Protein 5G5G (pdb70)

Foldseek 3Di:
DPDDDDFDWDWAWEQELNRTDIDIDRQVAFQQCCCCPVVVVPCQADDDLPLQAQSRWWAWQLATDRRSPHTRRVRGYIYIYFLVSQADDVGHHLLRVLCVVLVLADPSRLVRRLSNQLVSLLVCLVVQPDFPPAPPNVDRDDPDLVSSCRSSVSHDHPVPSVVSSSSSSVVSSVD/DDDAAEDEDAAPLVLLLVLVVDPQEDEDALCPQVVLCVVLPLRPGRYYYYPPPRPQADWDQDPLAWIKGGQRHQQVCCLPPPCCCVFVVQLNVLSVQEADPVSSRRDGNNNLLVHDFPPVQSSDVVHQACLSPQPSAHCCQPHVPLQFAFFLADRRDGTFSQGSNQLSLLQQQKWWWKAHNVGDIDIHGSVQFFDRPYSNNNDTGDDDRSIGTTIIIGHHGDDADWDKAFDDPDDGRDTGCKIKTWGAHPLQQTFIWMGSHGRGIFGDPVLSRCRNVALVSSLCVRCVRTDDDPSHPVVSVVSSVVSRVVSVVRVD/DEAEDFFDDDLLVVVPQFLAFDDFPCVVCVVVVNDDAAVRPCVVAVQAWEKEWDFAPFLWFFFPDKDQVQLCPFPFWQDKDFPVPLDAFFFAPQDPDDQADPRTHLGTGRTGMIIIGRDPVSRVVSSVVTDTDGDGDDFFFDLVVQVVVWDAFPPVFHKDWFDAQVVQLVVFPFKDKDKFKFFKFDFPQVAFWKWKWADDDQAIEIETAAQAQLSALVRLCRGSVHDSVRYKYFGAEHRFAQFQRHHDHNNRNVQHSVCVVSVGMYMYGHPQLSRVQHTAIAWMKMKIWMWGHHLVLATAHIEIEMETEFAPPADDQQQCVCVQAQFAHRTYIYGYTYHYGSGHGYDDGQQRRQLVNQLFVFLRLLVRCVRSVHDSLVSSVSGGQPARSRDRLAALDDCQNVQSVVCCVVVVVVVFDQAFADDDDVQWQKFKFKGKFKAFFDEDKAKWKWKQFLVRAIEIEGQAYCHLLSQQQLLLSLLCSLQAHDSVRYGYGYNMVVTHGGPGDDSLNRSVQHSQNSVVQSLVQLCLLCVLVVHDSVQWDHHPQWIDGVPDIGGSNSSQPVHMGMGMGMYDYDCLCVRHGYMKMKMKMWMWIARLAQRAIATAEIEIEIEWASRRHVNSLLVLLLVLLQQLCLSAAFAHQDAPRVSRYRDQRRDVSGDGDDPVRHYHYYYHYDNNQRSSNHNSSGGGRNSSSNRNNNNRSQRRVCSRQVDHDRYDHDYRVSPNVRGDDD

Radius of gyration: 30.41 Å; Cα contacts (8 Å, |Δi|>4): 3343; chains: 3; bounding box: 79×82×80 Å

B-factor: mean 20.87, std 9.25, range [9.07, 74.11]

Nearest PDB structures (foldseek):
  5g5h-assembly1_A  TM=1.005E+00  e=5.668E-34  Escherichia coli K-12
  1rm6-assembly1_C  TM=9.396E-01  e=2.066E-16  Thauera aromatica
  1t3q-assembly1_D  TM=9.370E-01  e=2.189E-16  Pseudomonas putida
  3hrd-assembly1_H  TM=9.246E-01  e=3.688E-16  Eubacterium barkeri
  8uem-assembly1_F  TM=9.388E-01  e=1.245E-15  Mycolicibacterium smegmatis MC2 155

InterPro domains:
  IPR001041 2Fe-2S ferredoxin-type iron-sulfur binding domain [PF00111] (66-113)
  IPR001041 2Fe-2S ferredoxin-type iron-sulfur binding domain [PS51085] (61-137)
  IPR001041 2Fe-2S ferredoxin-type iron-sulfur binding domain [cd00207] (63-112)
  IPR002888 [2Fe-2S]-binding [PF01799] (133-221)
  IPR006058 2Fe-2S ferredoxin, iron-sulphur binding site [PS00197] (99-107)
  IPR006311 Twin-arginine translocation pathway, signal sequence [PS51318] (1-53)
  IPR012675 Beta-grasp domain superfamily [G3DSA:3.10.20.30] (52-134)
  IPR036010 2Fe-2S ferredoxin-like superfamily [SSF54292] (62-147)
  IPR036884 [2Fe-2S]-binding domain superfamily [SSF47741] (144-227)
  IPR052914 Aldehyde Oxidoreductase Iron-Sulfur Subunit [PTHR45331] (53-228)

GO terms:
  GO:0005515 protein binding (F, IPI)
  GO:0051537 2 iron, 2 sulfur cluster binding (F, IDA)
  GO:0030288 outer membrane-bounded periplasmic space (C, IDA)
  GO:0016903 oxidoreductase activity, acting on the aldehyde or oxo group of donors (F, IDA)
  GO:0016903 oxidoreductase activity, acting on the aldehyde or oxo group of donors (F, IMP)
  GO:0110095 cellular detoxification of aldehyde (P, IDA)

Sequence (1221 aa):
PAATPAPEIMPLTLKVNGKTEQQLEVDTRTTLLDTLRENNLHLIGTKKGCDHGQCGACTVLVNGRRLNACLTLAVMHQGAEITTIEGLGSPDDNLHPMQAAFIKHDGFQCGYCTSGQICSSSVAVLKEIQQDGIPSHVTVDLVSAPETTADDEIRRERMSGNICRCGAYANILAAIEDAAGEMKAFTYERVNTPAEAALSAQRVPGAKFIAGGTNLLDLMKLEIETPTHLIDVNGLGLDKIEVTDAGGLRIGALVRNTDLAAHERVRRDYAVLSRALLAGASGQLRNQATTAGNLLQRTRRCPYFYDTNQPCNKRLPGSGCAALEGFSRQHAVVGVSEACIATHPSDMAVAMRLLDAVVETITPEGKTRSITTLADFYHPPGKTPHIETALLPGELIVAVTLPPPLGGKKHIYRKVRDRASYAFALVSVAAIIQPDDGSGRVALGGVAHKPWRIEAADAQLSQGAQAVYDTLFASAHPTAENTFKLLLAKRTLASVLAEARAMKFDDKPAGENPIDQLKVVGRPHDRIDGPLKTTGTARYAYEWHEEEAPNAAYGYIIVGSAIAKGRLTALDTDAAQKAPGVLAVITASNAGVLGKGDKNTARLLGGPTIEHYHQAIALVVAETFEQARAAASLVQAHHYRRNNKGAYSLADEKQAVNQPPEDTPDKNVGDFDGAFTSAAVKIDATYTTPDQSHMAMEPHASMAVWDGNKLTLWTSNQMIDWCRTDLAKTLKVPVENVRIISPYIGGGFGGKLFLRSSDALLAALAARAVKRPVKVMLPRPSSIPNNTTHRPATLQHLLRIGADQSGKITAISHESWSGNLPGGTPETAVQQSELLYAGANRHTGLRLATLDLPEGNAMRAPGEAPGLMALEIAIDELAEKAGIDPVEFRILNDTQVDPAGPTRFSRRQLIECLRTGADKFGWKQRNATPGQVRDGEWLVGHGVAAGFRNNLLEKSGARVHLEQNGTVTVETDMTDIGTGSYTILAQTAAEMLGVPLEQVAVHLGDSSFPVSAGSGGQWGANTSTSGVYAACMKLREEMIASAVGFDPEQSQFADGKITNGTRSATLHEATAGGRLTAEESIEFGTLSKEYQQSTFAGHFVEVGVHSATGEVRVRRMLAVCAAGRILNPKKTARSQVIGAMTMGMMGAALMEELAVDDRLGYFVNHDMMAGYEVPVHADIPKQEVIFLDDDTDPISSPMKAKGVGELGLCGVSAAIANAVYNATGIRVRDDYPITLDKLLDKLPDV

Secondary structure (DSSP, 8-state):
----PPPPEEEEEEEETTEEEEEEEETT-BHHHIIIIIS--TTS--S-SSSSS-TTEEEETTEEEEGGGSBGGGGTT-EEE-HHHH-BTTB--HHHHHHHHHT--SSSTTHHHHHHHHHHHHHHHHTT---TT-SSTTSPPP--HHHHHHHTTTS--TT--HHHHHHHHHHHHH-/----EEE--SSHHHHHHHHHHSTTEEEESS-TTHHHHHHTTSS--SEEEE-TTSS---EEE-TTSSEEEETT-BHHHHHH-HHHHHHSHHHHHHHHTSS-HHHHHH-BHHHHHTPPP--HHHH-TTS-BTTTSTTS-BHHHHS--TTS-SSS-BTTB-PPP--SHHHHHHHTT-EEEEE-TTS-EEEEEGGGTBPP-TT-TT--BSPPTT-EEEEEEE-S---SEEEEEEE-SSSSSS--SEEEEEEE-TTS-EEEEEESSSSS-B--HHHHTTGGG-HHHHHHHHTTT----TTTTHHHHHHHHHHHHHHHHHH-/-EE-S---S-GGGG-SSTTS-PPPTTHHHHHTT-SPPGGG-GGG-TT-EEEEEEE-SSSSEEEEEEE-HHHHTSTTEEEEEEHHHH------TT-SS-SS--SEE-STT-EEEEEEESSHHHHHHHHTT-EEEEEE------HHHHHTT--S--TTS--EEES-HHHHHHH-SEEEEEEEEE--B----SSPPEEEEEEETTEEEEEE--S-HHHHHHHHHHHHT--GGGEEEE-S--S--TTTTSS--HHHHHHHHHHHHHTS-EEEE--GGGHHHHS-BBPPEEEEEEEEE-TTS-EEEEEEEEEEEESTTPPP--TTGGGGTSS--SEEEEEEEEEE--SSPB---SSTTHHHHHHHHHHHHHHHHHHHT--HHHHHHHT--SSBTTBTT------HHHHHHHHHHHHTGGGS-SSTT--EETTEEEEEEEEEEEEE-----EEEEEEE-TTS-EEEE-----SSS-HHHHHHHHHHHHHT--GGGEEEE-SBTTS-----S-TT-HHHHHHHHHHHHHHHHHHHHHHHHT--GGGEEEETTEEEETTEEEEHHHHTTTS-EEEEEEEEE-SHHHHS--EEEEEEEEEEEEETTT--EEEEEEEEEEE-BS-S-HHHHHHHHHHHHHHHHHHHHT----EETTTTEESS-STTTS----GGG--EEEEEE-----TTT-TT-B---TTGGGTTHHHHHHHHHHHHHS----BSS--GGGTGGGSPP-

CATH classification: 3.10.20.30 (+1 more: 1.10.150.120)

Organism: Escherichia coli (strain K12) (NCBI:txid83333)

Structure (mmCIF, N/CA/C/O backbone):
data_5G5G
#
_entry.id   5G5G
#
_cell.length_a   109.681
_cell.length_b   78.342
_cell.length_c   151.909
_cell.angle_alpha   90.00
_cell.angle_beta   99.69
_cell.angle_gamma   90.00
#
_symmetry.space_group_name_H-M   'C 1 2 1'
#
loop_
_entity.id
_entity.type
_entity.pdbx_description
1 polymer 'PUTATIVE XANTHINE DEHYDROGENASE YAGT IRON-SULFUR-BINDING SUBUNIT'
2 polymer 'PUTATIVE XANTHINE DEHYDROGENASE YAGR MOLYBDENUM-BINDING SU SUBUNIT'
3 polymer 'PUTATIVE XANTHINE DEHYDROGENASE YAGS FAD-BINDING SUBUNIT'
4 non-polymer 'FE2/S2 (INORGANIC) CLUSTER'
5 non-polymer 'IODIDE ION'
6 non-polymer 'CHLORIDE ION'
7 non-polymer 'ACETATE ION'
8 non-polymer GLYCEROL
9 non-polymer 'IRON/SULFUR CLUSTER'
10 non-polymer 'FLAVIN-ADENINE DINUCLEOTIDE'
11 non-polymer 'PTERIN CYTOSINE DINUCLEOTIDE'
12 non-polymer 'DIOXOTHIOMOLYBDENUM(VI) ION'
13 water water
#
loop_
_atom_site.group_PDB
_atom_site.id
_atom_site.type_symbol
_atom_site.label_atom_id
_atom_site.label_alt_id
_atom_site.label_comp_id
_atom_site.label_asym_id
_atom_site.label_entity_id
_atom_site.label_seq_id
_atom_site.pdbx_PDB_ins_code
_atom_site.Cartn_x
_atom_site.Cartn_y
_atom_site.Cartn_z
_atom_site.occupancy
_atom_site.B_iso_or_equiv
_atom_site.auth_seq_id
_atom_site.auth_comp_id
_atom_site.auth_asym_id
_atom_site.auth_atom_id
_atom_site.pdbx_PDB_model_num
ATOM 1 N N . PRO A 1 52 ? 172.653 -131.981 183.230 1.00 60.72 52 PRO A N 1
ATOM 2 C CA . PRO A 1 52 ? 171.471 -132.754 182.802 1.00 59.75 52 PRO A CA 1
ATOM 3 C C . PRO A 1 52 ? 170.897 -132.260 181.450 1.00 54.69 52 PRO A C 1
ATOM 4 O O . PRO A 1 52 ? 171.667 -131.856 180.592 1.00 58.00 52 PRO A O 1
ATOM 8 N N . ALA A 1 53 ? 169.577 -132.311 181.259 1.00 49.56 53 ALA A N 1
ATOM 9 C CA . ALA A 1 53 ? 168.902 -131.762 180.056 1.00 45.46 53 ALA A CA 1
ATOM 10 C C . ALA A 1 53 ? 168.383 -130.300 180.205 1.00 40.24 53 ALA A C 1
ATOM 11 O O . ALA A 1 53 ? 167.740 -129.772 179.285 1.00 38.77 53 ALA A O 1
ATOM 13 N N . ALA A 1 54 ? 168.604 -129.689 181.371 1.00 36.01 54 ALA A N 1
ATOM 14 C CA . ALA A 1 54 ? 168.090 -128.351 181.684 1.00 32.77 54 ALA A CA 1
ATOM 15 C C . ALA A 1 54 ? 169.003 -127.673 182.709 1.00 30.30 54 ALA A C 1
ATOM 16 O O . ALA A 1 54 ? 169.806 -128.337 183.382 1.00 30.62 54 ALA A O 1
ATOM 18 N N . THR A 1 55 ? 168.946 -126.342 182.748 1.00 26.69 55 THR A N 1
ATOM 19 C CA . THR A 1 55 ? 169.609 -125.548 183.782 1.00 25.04 55 THR A CA 1
ATOM 20 C C . THR A 1 55 ? 168.590 -124.482 184.254 1.00 24.67 55 THR A C 1
ATOM 21 O O . THR A 1 55 ? 167.793 -124.003 183.439 1.00 24.67 55 THR A O 1
ATOM 25 N N . PRO A 1 56 ? 168.566 -124.168 185.570 1.00 23.27 56 PRO A N 1
ATOM 26 C CA . PRO A 1 56 ? 167.472 -123.305 186.094 1.00 23.19 56 PRO A CA 1
ATOM 27 C C . PRO A 1 56 ? 167.563 -121.846 185.618 1.00 21.42 56 PRO A C 1
ATOM 28 O O . PRO A 1 56 ? 168.659 -121.348 185.307 1.00 20.11 56 PRO A O 1
ATOM 32 N N . ALA A 1 57 ? 166.408 -121.187 185.563 1.00 21.86 57 ALA A N 1
ATOM 33 C CA . ALA A 1 57 ? 166.346 -119.765 185.237 1.00 21.97 57 ALA A CA 1
ATOM 34 C C . ALA A 1 57 ? 166.978 -118.921 186.326 1.00 21.34 57 ALA A C 1
ATOM 35 O O . ALA A 1 57 ? 166.973 -119.334 187.530 1.00 22.41 57 ALA A O 1
ATOM 37 N N . PRO A 1 58 ? 167.407 -117.724 185.956 1.00 20.16 58 PRO A N 1
ATOM 38 C CA . PRO A 1 58 ? 167.971 -116.842 186.934 1.00 19.49 58 PRO A CA 1
ATOM 39 C C . PRO A 1 58 ? 167.003 -116.562 188.095 1.00 19.52 58 PRO A C 1
ATOM 40 O O . PRO A 1 58 ? 165.795 -116.430 187.892 1.00 19.58 58 PRO A O 1
ATOM 44 N N . GLU A 1 59 ? 167.559 -116.515 189.285 1.00 18.79 59 GLU A N 1
ATOM 45 C CA . GLU A 1 59 ? 166.855 -115.959 190.418 1.00 19.76 59 GLU A CA 1
ATOM 46 C C . GLU A 1 59 ? 167.277 -114.521 190.507 1.00 19.12 59 GLU A C 1
ATOM 47 O O . GLU A 1 59 ? 168.471 -114.221 190.636 1.00 17.94 59 GLU A O 1
ATOM 53 N N . ILE A 1 60 ? 166.296 -113.620 190.392 1.00 20.38 60 ILE A N 1
ATOM 54 C CA . ILE A 1 60 ? 166.588 -112.155 190.363 1.00 20.60 60 ILE A CA 1
ATOM 55 C C . ILE A 1 60 ? 166.225 -111.496 191.693 1.00 20.58 60 ILE A C 1
ATOM 56 O O . ILE A 1 60 ? 165.104 -111.680 192.153 1.00 20.59 60 ILE A O 1
ATOM 61 N N . MET A 1 61 ? 167.159 -110.747 192.284 1.00 20.52 61 MET A N 1
ATOM 62 C CA . MET A 1 61 ? 166.961 -110.089 193.568 1.00 22.04 61 MET A CA 1
ATOM 63 C C . MET A 1 61 ? 167.324 -108.598 193.463 1.00 20.88 61 MET A C 1
ATOM 64 O O . MET A 1 61 ? 168.254 -108.217 192.737 1.00 18.89 61 MET A O 1
ATOM 69 N N . PRO A 1 62 ? 166.592 -107.763 194.208 1.00 21.30 62 PRO A N 1
ATOM 70 C CA . PRO A 1 62 ? 166.934 -106.344 194.333 1.00 20.95 62 PRO A CA 1
ATOM 71 C C . PRO A 1 62 ? 168.205 -106.219 195.162 1.00 20.40 62 PRO A C 1
ATOM 72 O O . PRO A 1 62 ? 168.460 -107.050 196.038 1.00 19.85 62 PRO A O 1
ATOM 76 N N . LEU A 1 63 ? 169.010 -105.220 194.838 1.00 19.90 63 LEU A N 1
ATOM 77 C CA . LEU A 1 63 ? 170.293 -105.023 195.491 1.00 20.34 63 LEU A CA 1
ATOM 78 C C . LEU A 1 63 ? 170.594 -103.528 195.556 1.00 20.79 63 LEU A C 1
ATOM 79 O O . LEU A 1 63 ? 170.512 -102.853 194.539 1.00 19.35 63 LEU A O 1
ATOM 84 N N . THR A 1 64 ? 170.962 -103.048 196.759 1.00 20.92 64 THR A N 1
ATOM 85 C CA . THR A 1 64 ? 171.462 -101.697 196.931 1.00 22.13 64 THR A CA 1
ATOM 86 C C . THR A 1 64 ? 172.978 -101.754 197.196 1.00 21.99 64 THR A C 1
ATOM 87 O O . THR A 1 64 ? 173.410 -102.518 198.034 1.00 23.04 64 THR A O 1
ATOM 91 N N . LEU A 1 65 ? 173.773 -100.999 196.445 1.00 21.41 65 LEU A N 1
ATOM 92 C CA . LEU A 1 65 ? 175.244 -100.925 196.672 1.00 21.42 65 LEU A CA 1
ATOM 93 C C . LEU A 1 65 ? 175.535 -99.434 196.728 1.00 22.12 65 LEU A C 1
ATOM 94 O O . LEU A 1 65 ? 174.795 -98.664 196.116 1.00 22.87 65 LEU A O 1
ATOM 99 N N . LYS A 1 66 ? 176.527 -99.012 197.515 1.00 21.86 66 LYS A N 1
ATOM 100 C CA . LYS A 1 66 ? 177.067 -97.644 197.417 1.00 23.00 66 LYS A CA 1
ATOM 101 C C . LYS A 1 66 ? 178.416 -97.729 196.719 1.00 20.92 66 LYS A C 1
ATOM 102 O O . LYS A 1 66 ? 179.345 -98.263 197.277 1.00 20.77 66 LYS A O 1
ATOM 108 N N . VAL A 1 67 ? 178.504 -97.274 195.474 1.00 18.82 67 VAL A N 1
ATOM 109 C CA . VAL A 1 67 ? 179.683 -97.486 194.679 1.00 17.80 67 VAL A CA 1
ATOM 110 C C . VAL A 1 67 ? 180.319 -96.136 194.414 1.00 17.49 67 VAL A C 1
ATOM 111 O O . VAL A 1 67 ? 179.694 -95.269 193.818 1.00 17.63 67 VAL A O 1
ATOM 115 N N . ASN A 1 68 ? 181.545 -95.958 194.897 1.00 16.62 68 ASN A N 1
ATOM 116 C CA . ASN A 1 68 ? 182.234 -94.672 194.787 1.00 17.14 68 ASN A CA 1
ATOM 117 C C . ASN A 1 68 ? 181.371 -93.483 195.259 1.00 18.55 68 ASN A C 1
ATOM 118 O O . ASN A 1 68 ? 181.347 -92.431 194.643 1.00 19.65 68 ASN A O 1
ATOM 123 N N . GLY A 1 69 ? 180.685 -93.670 196.372 1.00 18.98 69 GLY A N 1
ATOM 124 C CA . GLY A 1 69 ? 179.902 -92.623 196.991 1.00 21.47 69 GLY A CA 1
ATOM 125 C C . GLY A 1 69 ? 178.469 -92.537 196.507 1.00 22.72 69 GLY A C 1
ATOM 126 O O . GLY A 1 69 ? 177.676 -91.792 197.081 1.00 24.53 69 GLY A O 1
ATOM 127 N N . LYS A 1 70 ? 178.101 -93.280 195.478 1.00 22.21 70 LYS A N 1
ATOM 128 C CA . LYS A 1 70 ? 176.801 -93.133 194.813 1.00 23.17 70 LYS A CA 1
ATOM 129 C C . LYS A 1 70 ? 175.891 -94.339 195.119 1.00 22.18 70 LYS A C 1
ATOM 130 O O . LYS A 1 70 ? 176.315 -95.503 194.945 1.00 20.08 70 LYS A O 1
ATOM 136 N N . THR A 1 71 ? 174.658 -94.084 195.567 1.00 22.11 71 THR A N 1
ATOM 137 C CA . THR A 1 71 ? 173.671 -95.162 195.785 1.00 21.56 71 THR A CA 1
ATOM 138 C C . THR A 1 71 ? 173.219 -95.751 194.437 1.00 21.07 71 THR A C 1
ATOM 139 O O . THR A 1 71 ? 172.734 -95.015 193.590 1.00 22.38 71 THR A O 1
ATOM 143 N N . GLU A 1 72 ? 173.376 -97.061 194.262 1.00 20.02 72 GLU A N 1
ATOM 144 C CA . GLU A 1 72 ? 172.908 -97.777 193.070 1.00 20.27 72 GLU A CA 1
ATOM 145 C C . GLU A 1 72 ? 171.824 -98.763 193.528 1.00 20.75 72 GLU A C 1
ATOM 146 O O . GLU A 1 72 ? 171.973 -99.427 194.564 1.00 19.99 72 GLU A O 1
ATOM 152 N N A GLN A 1 73 ? 170.744 -98.844 192.762 0.50 20.94 73 GLN A N 1
ATOM 153 N N B GLN A 1 73 ? 170.737 -98.828 192.777 0.50 21.08 73 GLN A N 1
ATOM 154 C CA A GLN A 1 73 ? 169.640 -99.780 193.045 0.50 21.35 73 GLN A CA 1
ATOM 155 C CA B GLN A 1 73 ? 169.654 -99.782 193.046 0.50 21.56 73 GLN A CA 1
ATOM 156 C C A GLN A 1 73 ? 169.424 -100.648 191.798 0.50 21.44 73 GLN A C 1
ATOM 157 C C B GLN A 1 73 ? 169.516 -100.633 191.782 0.50 21.56 73 GLN A C 1
ATOM 158 O O A GLN A 1 73 ? 169.011 -100.140 190.736 0.50 21.64 73 GLN A O 1
ATOM 159 O O B GLN A 1 73 ? 169.292 -100.090 190.679 0.50 21.74 73 GLN A O 1
ATOM 170 N N . LEU A 1 74 ? 169.705 -101.943 191.947 1.00 21.23 74 LEU A N 1
ATOM 171 C CA . LEU A 1 74 ? 169.858 -102.886 190.840 1.00 21.91 74 LEU A CA 1
ATOM 172 C C . LEU A 1 74 ? 168.957 -104.084 191.058 1.00 22.00 74 LEU A C 1
ATOM 173 O O . LEU A 1 74 ? 168.533 -104.357 192.191 1.00 21.72 74 LEU A O 1
ATOM 178 N N . GLU A 1 75 ? 168.693 -104.807 189.979 1.00 21.92 75 GLU A N 1
ATOM 179 C CA . GLU A 1 75 ? 168.111 -106.145 190.071 1.00 23.01 75 GLU A CA 1
ATOM 180 C C . GLU A 1 75 ? 169.115 -107.082 189.471 1.00 20.83 75 GLU A C 1
ATOM 181 O O . GLU A 1 75 ? 169.479 -106.901 188.331 1.00 20.44 75 GLU A O 1
ATOM 187 N N . VAL A 1 76 ? 169.558 -108.056 190.233 1.00 18.66 76 VAL A N 1
ATOM 188 C CA . VAL A 1 76 ? 170.660 -108.910 189.756 1.00 17.23 76 VAL A CA 1
ATOM 189 C C . VAL A 1 76 ? 170.326 -110.377 189.826 1.00 16.24 76 VAL A C 1
ATOM 190 O O . VAL A 1 76 ? 169.609 -110.824 190.689 1.00 16.34 76 VAL A O 1
ATOM 194 N N . ASP A 1 77 ? 170.878 -111.113 188.866 1.00 15.54 77 ASP A N 1
ATOM 195 C CA . ASP A 1 77 ? 170.910 -112.583 188.926 1.00 15.11 77 ASP A CA 1
ATOM 196 C C . ASP A 1 77 ? 171.728 -112.899 190.178 1.00 14.26 77 ASP A C 1
ATOM 197 O O . ASP A 1 77 ? 172.830 -112.344 190.365 1.00 13.43 77 ASP A O 1
ATOM 202 N N . THR A 1 78 ? 171.243 -113.797 191.037 1.00 14.16 78 THR A N 1
ATOM 203 C CA . THR A 1 78 ? 172.015 -114.158 192.231 1.00 14.01 78 THR A CA 1
ATOM 204 C C . THR A 1 78 ? 173.471 -114.641 191.991 1.00 13.34 78 THR A C 1
ATOM 205 O O . THR A 1 78 ? 174.318 -114.545 192.882 1.00 13.23 78 THR A O 1
ATOM 209 N N . ARG A 1 79 ? 173.739 -115.168 190.805 1.00 13.16 79 ARG A N 1
ATOM 210 C CA . ARG A 1 79 ? 175.054 -115.685 190.448 1.00 12.84 79 ARG A CA 1
ATOM 211 C C . ARG A 1 79 ? 176.033 -114.579 190.201 1.00 12.55 79 ARG A C 1
ATOM 212 O O . ARG A 1 79 ? 177.247 -114.869 190.142 1.00 12.39 79 ARG A O 1
ATOM 220 N N . THR A 1 80 ? 175.560 -113.341 189.990 1.00 12.71 80 THR A N 1
ATOM 221 C CA . THR A 1 80 ? 176.434 -112.273 189.469 1.00 13.26 80 THR A CA 1
ATOM 222 C C . THR A 1 80 ? 177.492 -111.916 190.520 1.00 12.72 80 THR A C 1
ATOM 223 O O . THR A 1 80 ? 177.174 -111.589 191.675 1.00 13.61 80 THR A O 1
ATOM 227 N N . THR A 1 81 ? 178.747 -111.959 190.135 1.00 12.38 81 THR A N 1
ATOM 228 C CA . THR A 1 81 ? 179.804 -111.526 191.036 1.00 12.24 81 THR A CA 1
ATOM 229 C C . THR A 1 81 ? 179.806 -110.006 191.183 1.00 11.89 81 THR A C 1
ATOM 230 O O . THR A 1 81 ? 179.234 -109.286 190.364 1.00 11.90 81 THR A O 1
ATOM 234 N N . LEU A 1 82 ? 180.389 -109.511 192.256 1.00 12.21 82 LEU A N 1
ATOM 235 C CA . LEU A 1 82 ? 180.630 -108.056 192.361 1.00 12.29 82 LEU A CA 1
ATOM 236 C C . LEU A 1 82 ? 181.382 -107.521 191.129 1.00 12.32 82 LEU A C 1
ATOM 237 O O . LEU A 1 82 ? 181.058 -106.451 190.604 1.00 12.14 82 LEU A O 1
ATOM 242 N N . LEU A 1 83 ? 182.359 -108.287 190.624 1.00 11.37 83 LEU A N 1
ATOM 243 C CA . LEU A 1 83 ? 183.084 -107.895 189.418 1.00 11.35 83 LEU A CA 1
ATOM 244 C C . LEU A 1 83 ? 182.207 -107.640 188.198 1.00 11.57 83 LEU A C 1
ATOM 245 O O . LEU A 1 83 ? 182.260 -106.617 187.563 1.00 11.42 83 LEU A O 1
ATOM 250 N N . ASP A 1 84 ? 181.330 -108.582 187.916 1.00 12.15 84 ASP A N 1
ATOM 251 C CA . ASP A 1 84 ? 180.452 -108.492 186.770 1.00 12.90 84 ASP A CA 1
ATOM 252 C C . ASP A 1 84 ? 179.332 -107.474 186.970 1.00 13.27 84 ASP A C 1
ATOM 253 O O . ASP A 1 84 ? 178.917 -106.873 186.018 1.00 13.17 84 ASP A O 1
ATOM 258 N N . THR A 1 85 ? 178.897 -107.259 188.204 1.00 12.39 85 THR A N 1
ATOM 259 C CA . THR A 1 85 ? 177.939 -106.170 188.484 1.00 13.26 85 THR A CA 1
ATOM 260 C C . THR A 1 85 ? 178.578 -104.804 188.181 1.00 13.03 85 THR A C 1
ATOM 261 O O . THR A 1 85 ? 177.991 -103.987 187.523 1.00 14.48 85 THR A O 1
ATOM 265 N N . LEU A 1 86 ? 179.824 -104.620 188.590 1.00 12.62 86 LEU A N 1
ATOM 266 C CA . LEU A 1 86 ? 180.527 -103.362 188.324 1.00 12.71 86 LEU A CA 1
ATOM 267 C C . LEU A 1 86 ? 180.669 -103.168 186.825 1.00 12.73 86 LEU A C 1
ATOM 268 O O . LEU A 1 86 ? 180.311 -102.119 186.296 1.00 13.28 86 LEU A O 1
ATOM 273 N N . ARG A 1 87 ? 181.250 -104.167 186.171 1.00 12.28 87 ARG A N 1
ATOM 274 C CA . ARG A 1 87 ? 181.547 -104.062 184.733 1.00 12.73 87 ARG A CA 1
ATOM 275 C C . ARG A 1 87 ? 180.314 -104.031 183.788 1.00 14.12 87 ARG A C 1
ATOM 276 O O . ARG A 1 87 ? 180.164 -103.124 182.956 1.00 15.03 87 ARG A O 1
ATOM 284 N N . GLU A 1 88 ? 179.437 -105.020 183.915 1.00 14.45 88 GLU A N 1
ATOM 285 C CA . GLU A 1 88 ? 178.370 -105.234 182.945 1.00 14.71 88 GLU A CA 1
ATOM 286 C C . GLU A 1 88 ? 177.109 -104.492 183.308 1.00 16.47 88 GLU A C 1
ATOM 287 O O . GLU A 1 88 ? 176.418 -104.017 182.427 1.00 17.45 88 GLU A O 1
ATOM 293 N N . ASN A 1 89 ? 176.768 -104.457 184.590 1.00 16.59 89 ASN A N 1
ATOM 294 C CA A ASN A 1 89 ? 175.557 -103.775 184.993 0.53 17.86 89 ASN A CA 1
ATOM 295 C CA B ASN A 1 89 ? 175.538 -103.851 185.017 0.47 17.75 89 ASN A CA 1
ATOM 296 C C . ASN A 1 89 ? 175.780 -102.280 185.150 1.00 18.29 89 ASN A C 1
ATOM 297 O O . ASN A 1 89 ? 174.990 -101.461 184.645 1.00 21.26 89 ASN A O 1
ATOM 306 N N . LEU A 1 90 ? 176.833 -101.858 185.832 1.00 16.91 90 LEU A N 1
ATOM 307 C CA . LEU A 1 90 ? 177.088 -100.407 186.131 1.00 17.14 90 LEU A CA 1
ATOM 308 C C . LEU A 1 90 ? 178.020 -99.672 185.170 1.00 17.24 90 LEU A C 1
ATOM 309 O O . LEU A 1 90 ? 178.216 -98.439 185.275 1.00 16.32 90 LEU A O 1
ATOM 314 N N . HIS A 1 91 ? 178.636 -100.440 184.251 1.00 17.78 91 HIS A N 1
ATOM 315 C CA . HIS A 1 91 ? 179.571 -99.909 183.222 1.00 17.99 91 HIS A CA 1
ATOM 316 C C . HIS A 1 91 ? 180.804 -99.270 183.805 1.00 17.42 91 HIS A C 1
ATOM 317 O O . HIS A 1 91 ? 181.416 -98.413 183.166 1.00 18.04 91 HIS A O 1
ATOM 324 N N . LEU A 1 92 ? 181.209 -99.702 185.014 1.00 15.52 92 LEU A N 1
ATOM 325 C CA . LEU A 1 92 ? 182.396 -99.240 185.644 1.00 14.85 92 LEU A CA 1
ATOM 326 C C . LEU A 1 92 ? 183.465 -100.265 185.255 1.00 13.89 92 LEU A C 1
ATOM 327 O O . LEU A 1 92 ? 183.774 -101.198 185.965 1.00 13.55 92 LEU A O 1
ATOM 332 N N . ILE A 1 93 ? 184.031 -100.032 184.084 1.00 13.14 93 ILE A N 1
ATOM 333 C CA . ILE A 1 93 ? 184.876 -101.005 183.434 1.00 12.77 93 ILE A CA 1
ATOM 334 C C . ILE A 1 93 ? 186.350 -100.938 183.891 1.00 12.91 93 ILE A C 1
ATOM 335 O O . ILE A 1 93 ? 187.181 -101.729 183.421 1.00 12.12 93 ILE A O 1
ATOM 340 N N . GLY A 1 94 ? 186.676 -100.060 184.843 1.00 12.83 94 GLY A N 1
ATOM 341 C CA . GLY A 1 94 ? 188.057 -99.949 185.318 1.00 12.88 94 GLY A CA 1
ATOM 342 C C . GLY A 1 94 ? 188.564 -101.181 186.064 1.00 12.55 94 GLY A C 1
ATOM 343 O O . GLY A 1 94 ? 189.717 -101.547 185.956 1.00 12.95 94 GLY A O 1
ATOM 344 N N . THR A 1 95 ? 187.678 -101.854 186.795 1.00 12.27 95 THR A N 1
ATOM 345 C CA . THR A 1 95 ? 187.964 -103.115 187.439 1.00 11.57 95 THR A CA 1
ATOM 346 C C . THR A 1 95 ? 188.014 -104.199 186.349 1.00 11.32 95 THR A C 1
ATOM 347 O O . THR A 1 95 ? 187.139 -104.291 185.511 1.00 11.35 95 THR A O 1
ATOM 351 N N . LYS A 1 96 ? 189.089 -104.978 186.340 1.00 10.67 96 LYS A N 1
ATOM 352 C CA . LYS A 1 96 ? 189.326 -105.909 185.227 1.00 10.79 96 LYS A CA 1
ATOM 353 C C . LYS A 1 96 ? 189.082 -107.337 185.599 1.00 10.65 96 LYS A C 1
ATOM 354 O O . LYS A 1 96 ? 189.096 -107.692 186.757 1.00 10.71 96 LYS A O 1
ATOM 360 N N . LYS A 1 97 ? 188.907 -108.165 184.575 1.00 10.86 97 LYS A N 1
ATOM 361 C CA . LYS A 1 97 ? 188.771 -109.621 184.727 1.00 11.07 97 LYS A CA 1
ATOM 362 C C . LYS A 1 97 ? 189.937 -110.314 184.058 1.00 10.86 97 LYS A C 1
ATOM 363 O O . LYS A 1 97 ? 189.974 -110.424 182.856 1.00 11.68 97 LYS A O 1
ATOM 369 N N . GLY A 1 98 ? 190.878 -110.784 184.854 1.00 10.69 98 GLY A N 1
ATOM 370 C CA . GLY A 1 98 ? 192.059 -111.497 184.329 1.00 10.67 98 GLY A CA 1
ATOM 371 C C . GLY A 1 98 ? 191.963 -113.003 184.367 1.00 11.22 98 GLY A C 1
ATOM 372 O O . GLY A 1 98 ? 192.718 -113.674 183.637 1.00 12.07 98 GLY A O 1
ATOM 373 N N . CYS A 1 99 ? 191.048 -113.562 185.156 1.00 11.14 99 CYS A N 1
ATOM 374 C CA . CYS A 1 99 ? 191.004 -115.013 185.385 1.00 11.27 99 CYS A CA 1
ATOM 375 C C . CYS A 1 99 ? 189.657 -115.527 185.870 1.00 11.82 99 CYS A C 1
ATOM 376 O O . CYS A 1 99 ? 189.383 -116.705 185.688 1.00 12.67 99 CYS A O 1
ATOM 379 N N . ASP A 1 100 ? 188.922 -114.697 186.608 1.00 11.16 100 ASP A N 1
ATOM 380 C CA . ASP A 1 100 ? 187.603 -115.054 187.195 1.00 11.43 100 ASP A CA 1
ATOM 381 C C . ASP A 1 100 ? 187.643 -116.120 188.268 1.00 11.14 100 ASP A C 1
ATOM 382 O O . ASP A 1 100 ? 186.585 -116.573 188.675 1.00 11.89 100 ASP A O 1
ATOM 387 N N . HIS A 1 101 ? 188.835 -116.503 188.754 1.00 10.95 101 HIS A N 1
ATOM 388 C CA . HIS A 1 101 ? 188.974 -117.574 189.755 1.00 11.27 101 HIS A CA 1
ATOM 389 C C . HIS A 1 101 ? 189.942 -117.253 190.908 1.00 11.00 101 HIS A C 1
ATOM 390 O O . HIS A 1 101 ? 190.459 -118.176 191.552 1.00 10.98 101 HIS A O 1
ATOM 397 N N . GLY A 1 102 ? 190.189 -115.974 191.163 1.00 10.62 102 GLY A N 1
ATOM 398 C CA . GLY A 1 102 ? 190.934 -115.549 192.377 1.00 10.42 102 GLY A CA 1
ATOM 399 C C . GLY A 1 102 ? 192.426 -115.657 192.228 1.00 11.06 102 GLY A C 1
ATOM 400 O O . GLY A 1 102 ? 193.140 -115.683 193.248 1.00 11.90 102 GLY A O 1
ATOM 401 N N . GLN A 1 103 ? 192.916 -115.788 190.992 1.00 10.73 103 GLN A N 1
ATOM 402 C CA . GLN A 1 103 ? 194.342 -116.158 190.779 1.00 11.37 103 GLN A CA 1
ATOM 403 C C . GLN A 1 103 ? 195.272 -114.990 190.439 1.00 11.50 103 GLN A C 1
ATOM 404 O O . GLN A 1 103 ? 196.488 -115.187 190.312 1.00 12.30 103 GLN A O 1
ATOM 410 N N . CYS A 1 104 ? 194.717 -113.823 190.154 1.00 11.35 104 CYS A N 1
ATOM 411 C CA . CYS A 1 104 ? 195.494 -112.728 189.548 1.00 10.55 104 CYS A CA 1
ATOM 412 C C . CYS A 1 104 ? 195.416 -111.367 190.195 1.00 10.52 104 CYS A C 1
ATOM 413 O O . CYS A 1 104 ? 196.341 -110.570 189.998 1.00 10.29 104 CYS A O 1
ATOM 416 N N . GLY A 1 105 ? 194.321 -111.051 190.898 1.00 10.91 105 GLY A N 1
ATOM 417 C CA . GLY A 1 105 ? 194.143 -109.755 191.515 1.00 10.53 105 GLY A CA 1
ATOM 418 C C . GLY A 1 105 ? 193.678 -108.644 190.611 1.00 10.45 105 GLY A C 1
ATOM 419 O O . GLY A 1 105 ? 193.510 -107.539 191.084 1.00 10.63 105 GLY A O 1
ATOM 420 N N . ALA A 1 106 ? 193.450 -108.884 189.309 1.00 10.46 106 ALA A N 1
ATOM 421 C CA . ALA A 1 106 ? 193.129 -107.774 188.410 1.00 10.58 106 ALA A CA 1
ATOM 422 C C . ALA A 1 106 ? 191.772 -107.109 188.727 1.00 11.01 106 ALA A C 1
ATOM 423 O O . ALA A 1 106 ? 191.532 -105.957 188.359 1.00 10.90 106 ALA A O 1
ATOM 425 N N . CYS A 1 107 ? 190.928 -107.849 189.465 1.00 10.96 107 CYS A N 1
ATOM 426 C CA . CYS A 1 107 ? 189.591 -107.415 189.858 1.00 10.80 107 CYS A CA 1
ATOM 427 C C . CYS A 1 107 ? 189.591 -106.846 191.284 1.00 10.46 107 CYS A C 1
ATOM 428 O O . CYS A 1 107 ? 188.529 -106.753 191.901 1.00 11.11 107 CYS A O 1
ATOM 431 N N . THR A 1 108 ? 190.739 -106.439 191.828 1.00 9.90 108 THR A N 1
ATOM 432 C CA . THR A 1 108 ? 190.755 -105.981 193.227 1.00 10.44 108 THR A CA 1
ATOM 433 C C . THR A 1 108 ? 189.922 -104.682 193.373 1.00 10.83 108 THR A C 1
ATOM 434 O O . THR A 1 108 ? 190.089 -103.745 192.563 1.00 10.78 108 THR A O 1
ATOM 438 N N . VAL A 1 109 ? 189.071 -104.628 194.389 1.00 11.00 109 VAL A N 1
ATOM 439 C CA . VAL A 1 109 ? 188.328 -103.446 194.758 1.00 12.21 109 VAL A CA 1
ATOM 440 C C . VAL A 1 109 ? 188.387 -103.330 196.250 1.00 12.74 109 VAL A C 1
ATOM 441 O O . VAL A 1 109 ? 188.830 -104.285 196.902 1.00 12.33 109 VAL A O 1
ATOM 445 N N . LEU A 1 110 ? 187.824 -102.243 196.783 1.00 13.72 110 LEU A N 1
ATOM 446 C CA . LEU A 1 110 ? 187.680 -102.087 198.230 1.00 14.82 110 LEU A CA 1
ATOM 447 C C . LEU A 1 110 ? 186.222 -102.200 198.643 1.00 15.53 110 LEU A C 1
ATOM 448 O O . LEU A 1 110 ? 185.361 -101.583 198.042 1.00 15.78 110 LEU A O 1
ATOM 453 N N . VAL A 1 111 ? 185.942 -103.013 199.676 1.00 15.25 111 VAL A N 1
ATOM 454 C CA . VAL A 1 111 ? 184.585 -103.154 200.206 1.00 15.42 111 VAL A CA 1
ATOM 455 C C . VAL A 1 111 ? 184.679 -102.807 201.6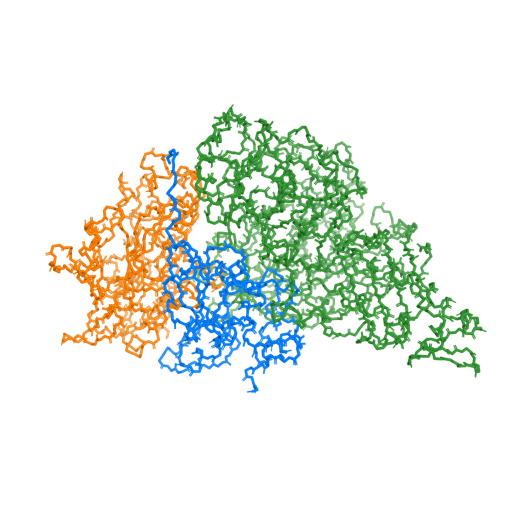52 1.00 16.11 111 VAL A C 1
ATOM 456 O O . VAL A 1 111 ? 185.394 -103.453 202.377 1.00 14.75 111 VAL A O 1
ATOM 460 N N . ASN A 1 112 ? 184.029 -101.711 202.016 1.00 17.77 112 ASN A N 1
ATOM 461 C CA . ASN A 1 112 ? 184.130 -101.108 203.340 1.00 20.02 112 ASN A CA 1
ATOM 462 C C . ASN A 1 112 ? 185.618 -100.926 203.740 1.00 20.13 112 ASN A C 1
ATOM 463 O O . ASN A 1 112 ? 186.013 -101.217 204.848 1.00 21.69 112 ASN A O 1
ATOM 468 N N . GLY A 1 113 ? 186.412 -100.493 202.792 1.00 20.33 113 GLY A N 1
ATOM 469 C CA . GLY A 1 113 ? 187.826 -100.160 203.031 1.00 20.94 113 GLY A CA 1
ATOM 470 C C . GLY A 1 113 ? 188.790 -101.316 202.834 1.00 20.17 113 GLY A C 1
ATOM 471 O O . GLY A 1 113 ? 189.989 -101.068 202.688 1.00 22.26 113 GLY A O 1
ATOM 472 N N . ARG A 1 114 ? 188.293 -102.550 202.773 1.00 18.17 114 ARG A N 1
ATOM 473 C CA . ARG A 1 114 ? 189.146 -103.765 202.737 1.00 18.13 114 ARG A CA 1
ATOM 474 C C . ARG A 1 114 ? 189.248 -104.252 201.320 1.00 15.80 114 ARG A C 1
ATOM 475 O O . ARG A 1 114 ? 188.248 -104.397 200.619 1.00 14.30 114 ARG A O 1
ATOM 483 N N . ARG A 1 115 ? 190.454 -104.554 200.887 1.00 14.58 115 ARG A N 1
ATOM 484 C CA . ARG A 1 115 ? 190.613 -105.071 199.530 1.00 13.08 115 ARG A CA 1
ATOM 485 C C . ARG A 1 115 ? 190.139 -106.530 199.439 1.00 13.01 115 ARG A C 1
ATOM 486 O O . ARG A 1 115 ? 190.271 -107.310 200.394 1.00 13.01 115 ARG A O 1
ATOM 494 N N . LEU A 1 116 ? 189.562 -106.874 198.294 1.00 11.98 116 LEU A N 1
ATOM 495 C CA . LEU A 1 116 ? 189.130 -108.220 198.009 1.00 11.63 116 LEU A CA 1
ATOM 496 C C . LEU A 1 116 ? 189.089 -108.383 196.486 1.00 11.20 116 LEU A C 1
ATOM 497 O O . LEU A 1 116 ? 189.148 -107.400 195.747 1.00 11.07 116 LEU A O 1
ATOM 502 N N . ASN A 1 117 ? 189.094 -109.655 196.050 1.00 11.14 117 ASN A N 1
ATOM 503 C CA . ASN A 1 117 ? 188.982 -110.012 194.662 1.00 11.41 117 ASN A CA 1
ATOM 504 C C . ASN A 1 117 ? 187.499 -110.106 194.327 1.00 11.30 117 ASN A C 1
ATOM 505 O O . ASN A 1 117 ? 186.774 -111.004 194.798 1.00 10.91 117 ASN A O 1
ATOM 510 N N . ALA A 1 118 ? 187.068 -109.159 193.486 1.00 10.47 118 ALA A N 1
ATOM 511 C CA . ALA A 1 118 ? 185.642 -109.036 193.180 1.00 10.53 118 ALA A CA 1
ATOM 512 C C . ALA A 1 118 ? 185.055 -110.200 192.366 1.00 10.95 118 ALA A C 1
ATOM 513 O O . ALA A 1 118 ? 183.844 -110.387 192.345 1.00 10.88 118 ALA A O 1
ATOM 515 N N . CYS A 1 119 ? 185.910 -110.991 191.704 1.00 11.12 119 CYS A N 1
ATOM 516 C CA . CYS A 1 119 ? 185.434 -112.194 191.033 1.00 11.72 119 CYS A CA 1
ATOM 517 C C . CYS A 1 119 ? 185.021 -113.317 191.940 1.00 11.97 119 CYS A C 1
ATOM 518 O O . CYS A 1 119 ? 184.319 -114.212 191.493 1.00 12.22 119 CYS A O 1
ATOM 521 N N . LEU A 1 120 ? 185.442 -113.287 193.194 1.00 12.39 120 LEU A N 1
ATOM 522 C CA . LEU A 1 120 ? 185.118 -114.320 194.132 1.00 13.12 120 LEU A CA 1
ATOM 523 C C . LEU A 1 120 ? 184.284 -113.811 195.286 1.00 13.27 120 LEU A C 1
ATOM 524 O O . LEU A 1 120 ? 184.469 -114.231 196.411 1.00 13.87 120 LEU A O 1
ATOM 529 N N . THR A 1 121 ? 183.302 -112.967 194.975 1.00 12.72 121 THR A N 1
ATOM 530 C CA . THR A 1 121 ? 182.258 -112.654 195.954 1.00 13.06 121 THR A CA 1
ATOM 531 C C . THR A 1 121 ? 180.991 -112.321 195.165 1.00 12.63 121 THR A C 1
ATOM 532 O O . THR A 1 121 ? 181.065 -111.780 194.028 1.00 13.37 121 THR A O 1
ATOM 536 N N . LEU A 1 122 ? 179.843 -112.678 195.689 1.00 12.14 122 LEU A N 1
ATOM 537 C CA . LEU A 1 122 ? 178.600 -112.357 194.988 1.00 12.17 122 LEU A CA 1
ATOM 538 C C . LEU A 1 122 ? 178.134 -110.921 195.306 1.00 12.66 122 LEU A C 1
ATOM 539 O O . LEU A 1 122 ? 178.239 -110.465 196.448 1.00 12.70 122 LEU A O 1
ATOM 544 N N . ALA A 1 123 ? 177.600 -110.234 194.300 1.00 12.97 123 ALA A N 1
ATOM 545 C CA . ALA A 1 123 ? 177.007 -108.908 194.529 1.00 13.95 123 ALA A CA 1
ATOM 546 C C . ALA A 1 123 ? 176.016 -108.930 195.700 1.00 14.66 123 ALA A C 1
ATOM 547 O O . ALA A 1 123 ? 176.017 -108.067 196.569 1.00 14.80 123 ALA A O 1
ATOM 549 N N . VAL A 1 124 ? 175.160 -109.951 195.750 1.00 15.54 124 VAL A N 1
ATOM 550 C CA . VAL A 1 124 ? 174.129 -109.998 196.751 1.00 16.33 124 VAL A CA 1
ATOM 551 C C . VAL A 1 124 ? 174.635 -110.185 198.178 1.00 16.61 124 VAL A C 1
ATOM 552 O O . VAL A 1 124 ? 173.899 -109.918 199.118 1.00 17.65 124 VAL A O 1
ATOM 556 N N . MET A 1 125 ? 175.874 -110.613 198.313 1.00 15.90 125 MET A N 1
ATOM 557 C CA . MET A 1 125 ? 176.546 -110.719 199.625 1.00 16.90 125 MET A CA 1
ATOM 558 C C . MET A 1 125 ? 176.915 -109.347 200.223 1.00 16.77 125 MET A C 1
ATOM 559 O O . MET A 1 125 ? 177.206 -109.266 201.422 1.00 15.93 125 MET A O 1
ATOM 564 N N . HIS A 1 126 ? 176.796 -108.265 199.441 1.00 16.84 126 HIS A N 1
ATOM 565 C CA . HIS A 1 126 ? 177.246 -106.932 199.888 1.00 17.16 126 HIS A CA 1
ATOM 566 C C . HIS A 1 126 ? 176.166 -105.865 199.914 1.00 18.07 126 HIS A C 1
ATOM 567 O O . HIS A 1 126 ? 176.463 -104.699 199.741 1.00 18.77 126 HIS A O 1
ATOM 574 N N . GLN A 1 127 ? 174.939 -106.287 200.136 1.00 18.60 127 GLN A N 1
ATOM 575 C CA . GLN A 1 127 ? 173.810 -105.365 200.305 1.00 20.78 127 GLN A CA 1
ATOM 576 C C . GLN A 1 127 ? 174.220 -104.234 201.234 1.00 20.58 127 GLN A C 1
ATOM 577 O O . GLN A 1 127 ? 174.612 -104.473 202.398 1.00 20.59 127 GLN A O 1
ATOM 583 N N . GLY A 1 128 ? 174.125 -103.007 200.720 1.00 20.43 128 GLY A N 1
ATOM 584 C CA . GLY A 1 128 ? 174.376 -101.804 201.506 1.00 21.30 128 GLY A CA 1
ATOM 585 C C . GLY A 1 128 ? 175.851 -101.466 201.780 1.00 20.92 128 GLY A C 1
ATOM 586 O O . GLY A 1 128 ? 176.149 -100.522 202.525 1.00 21.95 128 GLY A O 1
ATOM 587 N N . ALA A 1 129 ? 176.764 -102.233 201.215 1.00 19.40 129 ALA A N 1
ATOM 588 C CA . ALA A 1 129 ? 178.197 -102.010 201.453 1.00 19.19 129 ALA A CA 1
ATOM 589 C C . ALA A 1 129 ? 178.686 -100.798 200.655 1.00 19.39 129 ALA A C 1
ATOM 590 O O . ALA A 1 129 ? 178.079 -100.423 199.636 1.00 20.25 129 ALA A O 1
ATOM 592 N N . GLU A 1 130 ? 179.803 -100.243 201.083 1.00 19.78 130 GLU A N 1
ATOM 593 C CA . GLU A 1 130 ? 180.498 -99.172 200.375 1.00 21.08 130 GLU A CA 1
ATOM 594 C C . GLU A 1 130 ? 181.594 -99.775 199.512 1.00 19.26 130 GLU A C 1
ATOM 595 O O . GLU A 1 130 ? 182.556 -100.310 200.033 1.00 18.29 130 GLU A O 1
ATOM 601 N N . ILE A 1 131 ? 181.484 -99.663 198.201 1.00 17.94 131 ILE A N 1
ATOM 602 C CA . ILE A 1 131 ? 182.440 -100.242 197.305 1.00 17.01 131 ILE A CA 1
ATOM 603 C C . ILE A 1 131 ? 183.276 -99.088 196.733 1.00 16.76 131 ILE A C 1
ATOM 604 O O . ILE A 1 131 ? 182.711 -98.093 196.324 1.00 16.91 131 ILE A O 1
ATOM 609 N N . THR A 1 132 ? 184.590 -99.235 196.692 1.00 15.38 132 THR A N 1
ATOM 610 C CA . THR A 1 132 ? 185.471 -98.281 196.011 1.00 15.74 132 THR A CA 1
ATOM 611 C C . THR A 1 132 ? 186.248 -99.007 194.943 1.00 14.38 132 THR A C 1
ATOM 612 O O . THR A 1 132 ? 186.928 -100.026 195.212 1.00 13.84 132 THR A O 1
ATOM 616 N N . THR A 1 133 ? 186.122 -98.518 193.715 1.00 14.04 133 THR A N 1
ATOM 617 C CA . THR A 1 133 ? 186.878 -99.045 192.592 1.00 13.30 133 THR A CA 1
ATOM 618 C C . THR A 1 133 ? 187.965 -98.023 192.165 1.00 13.31 133 THR A C 1
ATOM 619 O O . THR A 1 133 ? 187.996 -96.882 192.663 1.00 14.08 133 THR A O 1
ATOM 623 N N . ILE A 1 134 ? 188.751 -98.404 191.180 1.00 13.04 134 ILE A N 1
ATOM 624 C CA . ILE A 1 134 ? 189.786 -97.500 190.612 1.00 13.36 134 ILE A CA 1
ATOM 625 C C . ILE A 1 134 ? 189.232 -96.114 190.194 1.00 14.49 134 ILE A C 1
ATOM 626 O O . ILE A 1 134 ? 189.844 -95.091 190.463 1.00 14.57 134 ILE A O 1
ATOM 631 N N . GLU A 1 135 ? 188.022 -96.090 189.636 1.00 13.84 135 GLU A N 1
ATOM 632 C CA . GLU A 1 135 ? 187.358 -94.844 189.252 1.00 15.01 135 GLU A CA 1
ATOM 633 C C . GLU A 1 135 ? 187.049 -93.948 190.442 1.00 15.63 135 GLU A C 1
ATOM 634 O O . GLU A 1 135 ? 186.949 -92.729 190.284 1.00 16.45 135 GLU A O 1
ATOM 640 N N . GLY A 1 136 ? 186.830 -94.542 191.602 1.00 15.07 136 GLY A N 1
ATOM 641 C CA . GLY A 1 136 ? 186.568 -93.812 192.809 1.00 16.20 136 GLY A CA 1
ATOM 642 C C . GLY A 1 136 ? 187.781 -93.191 193.445 1.00 17.11 136 GLY A C 1
ATOM 643 O O . GLY A 1 136 ? 187.649 -92.335 194.308 1.00 17.82 136 GLY A O 1
ATOM 644 N N . LEU A 1 137 ? 188.963 -93.653 193.0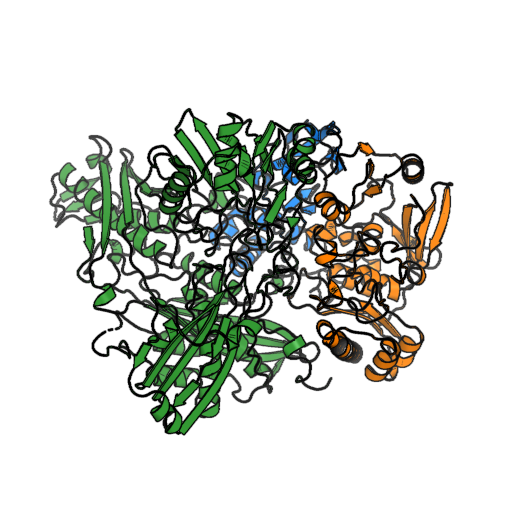63 1.00 16.19 137 LEU A N 1
ATOM 645 C CA . LEU A 1 137 ? 190.208 -93.108 193.607 1.00 16.85 137 LEU A CA 1
ATOM 646 C C . LEU A 1 137 ? 190.624 -91.857 192.864 1.00 16.96 137 LEU A C 1
ATOM 647 O O . LEU A 1 137 ? 191.143 -90.940 193.456 1.00 17.53 137 LEU A O 1
ATOM 652 N N . GLY A 1 138 ? 190.405 -91.811 191.554 1.00 16.31 138 GLY A N 1
ATOM 653 C CA . GLY A 1 138 ? 190.716 -90.623 190.827 1.00 17.07 138 GLY A CA 1
ATOM 654 C C . GLY A 1 138 ? 190.461 -90.827 189.354 1.00 17.18 138 GLY A C 1
ATOM 655 O O . GLY A 1 138 ? 190.235 -91.967 188.887 1.00 17.24 138 GLY A O 1
ATOM 656 N N . SER A 1 139 ? 190.608 -89.731 188.636 1.00 17.90 139 SER A N 1
ATOM 657 C CA . SER A 1 139 ? 190.355 -89.673 187.212 1.00 18.56 139 SER A CA 1
ATOM 658 C C . SER A 1 139 ? 191.474 -88.864 186.545 1.00 18.87 139 SER A C 1
ATOM 659 O O . SER A 1 139 ? 192.281 -88.210 187.236 1.00 18.70 139 SER A O 1
ATOM 662 N N . PRO A 1 140 ? 191.511 -88.841 185.215 1.00 20.08 140 PRO A N 1
ATOM 663 C CA . PRO A 1 140 ? 192.609 -88.099 184.564 1.00 21.73 140 PRO A CA 1
ATOM 664 C C . PRO A 1 140 ? 192.794 -86.631 184.918 1.00 25.12 140 PRO A C 1
ATOM 665 O O . PRO A 1 140 ? 193.942 -86.179 184.997 1.00 28.50 140 PRO A O 1
ATOM 669 N N A ASP A 1 141 ? 191.684 -85.910 185.119 0.39 25.91 141 ASP A N 1
ATOM 670 N N B ASP A 1 141 ? 191.717 -85.883 185.132 0.61 26.20 141 ASP A N 1
ATOM 671 C CA A ASP A 1 141 ? 191.705 -84.501 185.544 0.39 27.61 141 ASP A CA 1
ATOM 672 C CA B ASP A 1 141 ? 191.817 -84.473 185.540 0.61 28.44 141 ASP A CA 1
ATOM 673 C C A ASP A 1 141 ? 192.046 -84.302 187.034 0.39 27.14 141 ASP A C 1
ATOM 674 C C B ASP A 1 141 ? 191.840 -84.293 187.074 0.61 27.60 141 ASP A C 1
ATOM 675 O O A ASP A 1 141 ? 192.415 -83.202 187.431 0.39 27.07 141 ASP A O 1
ATOM 676 O O B ASP A 1 141 ? 191.702 -83.188 187.577 0.61 27.52 141 ASP A O 1
ATOM 685 N N . ASN A 1 142 ? 192.011 -85.384 187.818 1.00 25.76 142 ASN A N 1
ATOM 686 C CA . ASN A 1 142 ? 192.078 -85.336 189.294 1.00 26.07 142 ASN A CA 1
ATOM 687 C C . ASN A 1 142 ? 192.653 -86.654 189.790 1.00 22.83 142 ASN A C 1
ATOM 688 O O . ASN A 1 142 ? 191.954 -87.527 190.358 1.00 21.56 142 ASN A O 1
ATOM 693 N N . LEU A 1 143 ? 193.916 -86.845 189.469 1.00 21.02 143 LEU A N 1
ATOM 694 C CA . LEU A 1 143 ? 194.609 -88.096 189.764 1.00 19.95 143 LEU A CA 1
ATOM 695 C C . LEU A 1 143 ? 194.821 -88.278 191.288 1.00 19.67 143 LEU A C 1
ATOM 696 O O . LEU A 1 143 ? 195.138 -87.330 191.979 1.00 20.54 143 LEU A O 1
ATOM 701 N N . HIS A 1 144 ? 194.611 -89.485 191.764 1.00 18.20 144 HIS A N 1
ATOM 702 C CA . HIS A 1 144 ? 195.002 -89.884 193.130 1.00 18.19 144 HIS A CA 1
ATOM 703 C C . HIS A 1 144 ? 196.555 -89.833 193.175 1.00 17.90 144 HIS A C 1
ATOM 704 O O . HIS A 1 144 ? 197.213 -90.079 192.153 1.00 17.26 144 HIS A O 1
ATOM 711 N N . PRO A 1 145 ? 197.150 -89.525 194.334 1.00 18.14 145 PRO A N 1
ATOM 712 C CA . PRO A 1 145 ? 198.650 -89.549 194.415 1.00 18.20 145 PRO A CA 1
ATOM 713 C C . PRO A 1 145 ? 199.271 -90.895 193.963 1.00 17.05 145 PRO A C 1
ATOM 714 O O . PRO A 1 145 ? 200.358 -90.927 193.342 1.00 17.18 145 PRO A O 1
ATOM 718 N N . MET A 1 146 ? 198.603 -91.998 194.263 1.00 15.98 146 MET A N 1
ATOM 719 C CA . MET A 1 146 ? 199.083 -93.331 193.796 1.00 15.49 146 MET A CA 1
ATOM 720 C C . MET A 1 146 ? 199.011 -93.488 192.267 1.00 14.83 146 MET A C 1
ATOM 721 O O . MET A 1 146 ? 199.900 -94.058 191.669 1.00 14.90 146 MET A O 1
ATOM 726 N N . GLN A 1 147 ? 197.950 -92.989 191.645 1.00 14.42 147 GLN A N 1
ATOM 727 C CA . GLN A 1 147 ? 197.874 -92.966 190.158 1.00 13.72 147 GLN A CA 1
ATOM 728 C C . GLN A 1 147 ? 199.030 -92.120 189.592 1.00 14.33 147 GLN A C 1
ATOM 729 O O . GLN A 1 147 ? 199.735 -92.584 188.677 1.00 14.34 147 GLN A O 1
ATOM 735 N N . ALA A 1 148 ? 199.273 -90.949 190.184 1.00 14.90 148 ALA A N 1
ATOM 736 C CA . ALA A 1 148 ? 200.330 -90.066 189.719 1.00 15.71 148 ALA A CA 1
ATOM 737 C C . ALA A 1 148 ? 201.709 -90.785 189.881 1.00 15.52 148 ALA A C 1
ATOM 738 O O . ALA A 1 148 ? 202.552 -90.689 189.006 1.00 15.54 148 ALA A O 1
ATOM 740 N N . ALA A 1 149 ? 201.884 -91.496 190.992 1.00 15.35 149 ALA A N 1
ATOM 741 C CA . ALA A 1 149 ? 203.158 -92.172 191.275 1.00 15.06 149 ALA A CA 1
ATOM 742 C C . ALA A 1 149 ? 203.421 -93.282 190.239 1.00 14.39 149 ALA A C 1
ATOM 743 O O . ALA A 1 149 ? 204.559 -93.491 189.826 1.00 13.75 149 ALA A O 1
ATOM 745 N N . PHE A 1 150 ? 202.367 -94.019 189.859 1.00 13.64 150 PHE A N 1
ATOM 746 C CA . PHE A 1 150 ? 202.461 -95.087 188.879 1.00 13.02 150 PHE A CA 1
ATOM 747 C C . PHE A 1 150 ? 202.889 -94.493 187.517 1.00 13.47 150 PHE A C 1
ATOM 748 O O . PHE A 1 150 ? 203.692 -95.132 186.786 1.00 13.76 150 PHE A O 1
ATOM 756 N N . ILE A 1 151 ? 202.353 -93.313 187.175 1.00 13.37 151 ILE A N 1
ATOM 757 C CA . ILE A 1 151 ? 202.734 -92.653 185.937 1.00 14.09 151 ILE A CA 1
ATOM 758 C C . ILE A 1 151 ? 204.216 -92.244 185.969 1.00 14.47 151 ILE A C 1
ATOM 759 O O . ILE A 1 151 ? 204.964 -92.531 185.051 1.00 14.20 151 ILE A O 1
ATOM 764 N N . LYS A 1 152 ? 204.617 -91.583 187.030 1.00 15.16 152 LYS A N 1
ATOM 765 C CA . LYS A 1 152 ? 205.985 -91.038 187.192 1.00 16.28 152 LYS A CA 1
ATOM 766 C C . LYS A 1 152 ? 207.021 -92.184 187.101 1.00 15.74 152 LYS A C 1
ATOM 767 O O . LYS A 1 152 ? 208.004 -92.048 186.432 1.00 15.06 152 LYS A O 1
ATOM 773 N N . HIS A 1 153 ? 206.726 -93.306 187.767 1.00 14.62 153 HIS A N 1
ATOM 774 C CA . HIS A 1 153 ? 207.652 -94.450 187.833 1.00 14.45 153 HIS A CA 1
ATOM 775 C C . HIS A 1 153 ? 207.460 -95.505 186.783 1.00 13.84 153 HIS A C 1
ATOM 776 O O . HIS A 1 153 ? 208.233 -96.476 186.725 1.00 13.28 153 HIS A O 1
ATOM 783 N N . ASP A 1 154 ? 206.466 -95.318 185.929 1.00 13.51 154 ASP A N 1
ATOM 784 C CA . ASP A 1 154 ? 206.161 -96.270 184.888 1.00 13.36 154 ASP A CA 1
ATOM 785 C C . ASP A 1 154 ? 205.834 -97.639 185.458 1.00 12.16 154 ASP A C 1
ATOM 786 O O . ASP A 1 154 ? 206.384 -98.683 184.998 1.00 11.98 154 ASP A O 1
ATOM 791 N N . GLY A 1 155 ? 204.957 -97.662 186.474 1.00 11.48 155 GLY A N 1
ATOM 792 C CA . GLY A 1 155 ? 204.546 -98.909 187.130 1.00 11.15 155 GLY A CA 1
ATOM 793 C C . GLY A 1 155 ? 203.489 -99.714 186.389 1.00 10.66 155 GLY A C 1
ATOM 794 O O . GLY A 1 155 ? 202.690 -100.389 187.005 1.00 11.33 155 GLY A O 1
ATOM 795 N N . PHE A 1 156 ? 203.488 -99.659 185.053 1.00 11.02 156 PHE A N 1
ATOM 796 C CA . PHE A 1 156 ? 202.547 -100.414 184.264 1.00 10.82 156 PHE A CA 1
ATOM 797 C C . PHE A 1 156 ? 203.069 -100.387 182.833 1.00 10.87 156 PHE A C 1
ATOM 798 O O . PHE A 1 156 ? 203.873 -99.516 182.465 1.00 10.59 156 PHE A O 1
ATOM 806 N N . GLN A 1 157 ? 202.563 -101.321 182.045 1.00 10.09 157 GLN A N 1
ATOM 807 C CA . GLN A 1 157 ? 202.842 -101.364 180.618 1.00 10.46 157 GLN A CA 1
ATOM 808 C C . GLN A 1 157 ? 201.560 -101.475 179.868 1.00 10.29 157 GLN A C 1
ATOM 809 O O . GLN A 1 157 ? 200.998 -100.467 179.448 1.00 10.40 157 GLN A O 1
ATOM 815 N N . CYS A 1 158 ? 201.012 -102.692 179.794 1.00 9.91 158 CYS A N 1
ATOM 816 C CA . CYS A 1 158 ? 199.763 -102.916 179.082 1.00 9.88 158 CYS A CA 1
ATOM 817 C C . CYS A 1 158 ? 198.580 -102.250 179.760 1.00 9.77 158 CYS A C 1
ATOM 818 O O . CYS A 1 158 ? 197.607 -101.955 179.076 1.00 9.98 158 CYS A O 1
ATOM 821 N N . GLY A 1 159 ? 198.672 -102.027 181.073 1.00 9.50 159 GLY A N 1
ATOM 822 C CA . GLY A 1 159 ? 197.641 -101.357 181.818 1.00 9.95 159 GLY A CA 1
ATOM 823 C C . GLY A 1 159 ? 196.536 -102.271 182.366 1.00 10.20 159 GLY A C 1
ATOM 824 O O . GLY A 1 159 ? 195.656 -101.771 183.073 1.00 11.10 159 GLY A O 1
ATOM 825 N N . TYR A 1 160 ? 196.565 -103.559 182.077 1.00 9.54 160 TYR A N 1
ATOM 826 C CA . TYR A 1 160 ? 195.413 -104.408 182.415 1.00 10.04 160 TYR A CA 1
ATOM 827 C C . TYR A 1 160 ? 195.409 -104.806 183.903 1.00 10.83 160 TYR A C 1
ATOM 828 O O . TYR A 1 160 ? 194.356 -104.981 184.473 1.00 12.36 160 TYR A O 1
ATOM 837 N N . CYS A 1 161 ? 196.577 -104.985 184.537 1.00 9.98 161 CYS A N 1
ATOM 838 C CA . CYS A 1 161 ? 196.634 -105.288 185.982 1.00 10.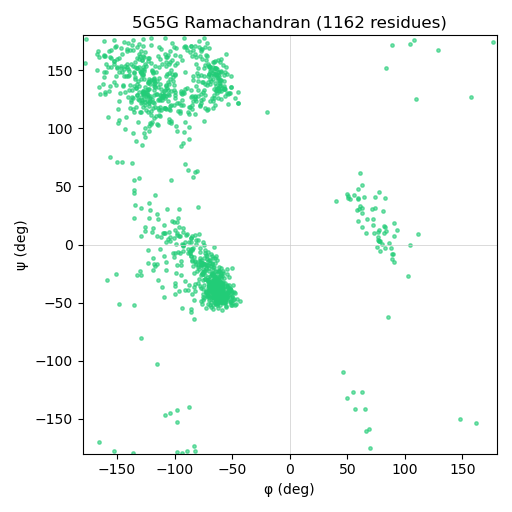59 161 CYS A CA 1
ATOM 839 C C . CYS A 1 161 ? 196.628 -104.042 186.820 1.00 10.04 161 CYS A C 1
ATOM 840 O O . CYS A 1 161 ? 196.567 -104.112 188.046 1.00 10.29 161 CYS A O 1
ATOM 843 N N . THR A 1 162 ? 196.725 -102.881 186.208 1.00 10.05 162 THR A N 1
ATOM 844 C CA . THR A 1 162 ? 197.016 -101.656 186.944 1.00 10.25 162 THR A CA 1
ATOM 845 C C . THR A 1 162 ? 195.918 -101.160 187.858 1.00 10.46 162 THR A C 1
ATOM 846 O O . THR A 1 162 ? 196.199 -100.700 188.962 1.00 10.12 162 THR A O 1
ATOM 850 N N . SER A 1 163 ? 194.654 -101.291 187.451 1.00 11.22 163 SER A N 1
ATOM 851 C CA . SER A 1 163 ? 193.583 -100.931 188.371 1.00 11.58 163 SER A CA 1
ATOM 852 C C . SER A 1 163 ? 193.720 -101.702 189.681 1.00 11.31 163 SER A C 1
ATOM 853 O O . SER A 1 163 ? 193.600 -101.142 190.763 1.00 11.79 163 SER A O 1
ATOM 856 N N . GLY A 1 164 ? 193.996 -103.000 189.549 1.00 11.03 164 GLY A N 1
ATOM 857 C CA . GLY A 1 164 ? 194.171 -103.885 190.668 1.00 11.13 164 GLY A CA 1
ATOM 858 C C . GLY A 1 164 ? 195.371 -103.547 191.499 1.00 11.40 164 GLY A C 1
ATOM 859 O O . GLY A 1 164 ? 195.318 -103.542 192.754 1.00 11.02 164 GLY A O 1
ATOM 860 N N . GLN A 1 165 ? 196.489 -103.287 190.828 1.00 11.32 165 GLN A N 1
ATOM 861 C CA . GLN A 1 165 ? 197.712 -102.906 191.576 1.00 11.83 165 GLN A CA 1
ATOM 862 C C . GLN A 1 165 ? 197.516 -101.658 192.423 1.00 12.26 165 GLN A C 1
ATOM 863 O O . GLN A 1 165 ? 197.927 -101.594 193.586 1.00 13.21 165 GLN A O 1
ATOM 869 N N . ILE A 1 166 ? 196.865 -100.668 191.836 1.00 12.37 166 ILE A N 1
ATOM 870 C CA . ILE A 1 166 ? 196.636 -99.399 192.525 1.00 12.93 166 ILE A CA 1
ATOM 871 C C . ILE A 1 166 ? 195.677 -99.549 193.727 1.00 13.07 166 ILE A C 1
ATOM 872 O O . ILE A 1 166 ? 195.990 -99.088 194.828 1.00 12.79 166 ILE A O 1
ATOM 877 N N . CYS A 1 167 ? 194.529 -100.227 193.527 1.00 13.46 167 CYS A N 1
ATOM 878 C CA . CYS A 1 167 ? 193.597 -100.440 194.616 1.00 13.91 167 CYS A CA 1
ATOM 879 C C . CYS A 1 167 ? 194.273 -101.235 195.759 1.00 14.02 167 CYS A C 1
ATOM 880 O O . CYS A 1 167 ? 194.134 -100.892 196.949 1.00 14.16 167 CYS A O 1
ATOM 883 N N . SER A 1 168 ? 195.031 -102.290 195.401 1.00 13.50 168 SER A N 1
ATOM 884 C CA . SER A 1 168 ? 195.783 -103.034 196.402 1.00 14.17 168 SER A CA 1
ATOM 885 C C . SER A 1 168 ? 196.808 -102.189 197.120 1.00 14.97 168 SER A C 1
ATOM 886 O O . SER A 1 168 ? 196.925 -102.285 198.349 1.00 16.56 168 SER A O 1
ATOM 889 N N . SER A 1 169 ? 197.550 -101.375 196.382 1.00 15.09 169 SER A N 1
ATOM 890 C CA A SER A 1 169 ? 198.620 -100.607 197.001 0.48 15.88 169 SER A CA 1
ATOM 891 C CA B SER A 1 169 ? 198.617 -100.550 196.969 0.52 16.07 169 SER A CA 1
ATOM 892 C C . SER A 1 169 ? 198.080 -99.667 198.082 1.00 16.27 169 SER A C 1
ATOM 893 O O . SER A 1 169 ? 198.687 -99.523 199.163 1.00 16.29 169 SER A O 1
ATOM 898 N N . VAL A 1 170 ? 196.951 -99.027 197.796 1.00 16.16 170 VAL A N 1
ATOM 899 C CA . VAL A 1 170 ? 196.368 -98.109 198.739 1.00 16.75 170 VAL A CA 1
ATOM 900 C C . VAL A 1 170 ? 195.952 -98.883 199.969 1.00 16.44 170 VAL A C 1
ATOM 901 O O . VAL A 1 170 ? 196.164 -98.427 201.108 1.00 16.10 170 VAL A O 1
ATOM 905 N N . ALA A 1 171 ? 195.301 -100.032 199.758 1.00 15.11 171 ALA A N 1
ATOM 906 C CA . ALA A 1 171 ? 194.927 -100.897 200.879 1.00 15.24 171 ALA A CA 1
ATOM 907 C C . ALA A 1 171 ? 196.110 -101.464 201.673 1.00 15.48 171 ALA A C 1
ATOM 908 O O . ALA A 1 171 ? 196.043 -101.574 202.903 1.00 16.06 171 ALA A O 1
ATOM 910 N N . VAL A 1 172 ? 197.196 -101.808 200.985 1.00 14.87 172 VAL A N 1
ATOM 911 C CA . VAL A 1 172 ? 198.408 -102.355 201.638 1.00 15.33 172 VAL A CA 1
ATOM 912 C C . VAL A 1 172 ? 199.012 -101.371 202.622 1.00 16.22 172 VAL A C 1
ATOM 913 O O . VAL A 1 172 ? 199.314 -101.735 203.786 1.00 15.74 172 VAL A O 1
ATOM 917 N N . LEU A 1 173 ? 199.119 -100.088 202.198 1.00 17.03 173 LEU A N 1
ATOM 918 C CA . LEU A 1 173 ? 199.653 -99.067 203.111 1.00 17.73 173 LEU A CA 1
ATOM 919 C C . LEU A 1 173 ? 198.805 -98.941 204.344 1.00 18.35 173 LEU A C 1
ATOM 920 O O . LEU A 1 173 ? 199.353 -98.775 205.426 1.00 18.80 173 LEU A O 1
ATOM 925 N N . LYS A 1 174 ? 197.501 -99.044 204.202 1.00 18.71 174 LYS A N 1
ATOM 926 C CA . LYS A 1 174 ? 196.586 -98.970 205.324 1.00 20.56 174 LYS A CA 1
ATOM 927 C C . LYS A 1 174 ? 196.711 -100.232 206.222 1.00 19.58 174 LYS A C 1
ATOM 928 O O . LYS A 1 174 ? 196.685 -100.120 207.428 1.00 19.56 174 LYS A O 1
ATOM 934 N N . GLU A 1 175 ? 196.858 -101.409 205.611 1.00 18.32 175 GLU A N 1
ATOM 935 C CA . GLU A 1 175 ? 196.994 -102.662 206.366 1.00 18.58 175 GLU A CA 1
ATOM 936 C C . GLU A 1 175 ? 198.253 -102.584 207.217 1.00 18.95 175 GLU A C 1
ATOM 937 O O . GLU A 1 175 ? 198.239 -102.967 208.373 1.00 19.51 175 GLU A O 1
ATOM 943 N N . ILE A 1 176 ? 199.335 -102.033 206.659 1.00 18.67 176 ILE A N 1
ATOM 944 C CA . ILE A 1 176 ? 200.554 -101.834 207.449 1.00 19.86 176 ILE A CA 1
ATOM 945 C C . ILE A 1 176 ? 200.309 -100.860 208.588 1.00 21.13 176 ILE A C 1
ATOM 946 O O . ILE A 1 176 ? 200.632 -101.186 209.744 1.00 22.15 176 ILE A O 1
ATOM 951 N N A GLN A 1 177 ? 199.708 -99.699 208.299 0.50 21.10 177 GLN A N 1
ATOM 952 N N B GLN A 1 177 ? 199.711 -99.700 208.300 0.50 21.54 177 GLN A N 1
ATOM 953 C CA A GLN A 1 177 ? 199.363 -98.730 209.349 0.50 22.55 177 GLN A CA 1
ATOM 954 C CA B GLN A 1 177 ? 199.363 -98.739 209.353 0.50 23.26 177 GLN A CA 1
ATOM 955 C C A GLN A 1 177 ? 198.505 -99.349 210.478 0.50 23.10 177 GLN A C 1
ATOM 956 C C B GLN A 1 177 ? 198.509 -99.356 210.481 0.50 23.49 177 GLN A C 1
ATOM 957 O O A GLN A 1 177 ? 198.649 -99.001 211.643 0.50 23.48 177 GLN A O 1
ATOM 958 O O B GLN A 1 177 ? 198.656 -99.010 211.647 0.50 23.81 177 GLN A O 1
ATOM 969 N N . ASP A 1 178 ? 197.641 -100.291 210.117 1.00 22.47 178 ASP A N 1
ATOM 970 C CA . ASP A 1 178 ? 196.767 -101.003 211.057 1.00 23.85 178 ASP A CA 1
ATOM 971 C C . ASP A 1 178 ? 197.474 -102.120 211.875 1.00 24.51 178 ASP A C 1
ATOM 972 O O . ASP A 1 178 ? 196.843 -102.749 212.746 1.00 24.86 178 ASP A O 1
ATOM 977 N N . GLY A 1 179 ? 198.761 -102.329 211.616 1.00 23.16 179 GLY A N 1
ATOM 978 C CA . GLY A 1 179 ? 199.556 -103.254 212.382 1.00 23.87 179 GLY A CA 1
ATOM 979 C C . GLY A 1 179 ? 199.387 -104.684 211.912 1.00 22.69 179 GLY A C 1
ATOM 980 O O . GLY A 1 179 ? 199.810 -105.585 212.647 1.00 23.78 179 GLY A O 1
ATOM 981 N N . ILE A 1 180 ? 198.825 -104.912 210.729 1.00 20.50 180 ILE A N 1
ATOM 982 C CA . ILE A 1 180 ? 198.622 -106.299 210.231 1.00 20.21 180 ILE A CA 1
ATOM 983 C C . ILE A 1 180 ? 199.982 -106.850 209.777 1.00 19.40 180 ILE A C 1
ATOM 984 O O . ILE A 1 180 ? 200.610 -106.238 208.938 1.00 18.65 180 ILE A O 1
ATOM 989 N N . PRO A 1 181 ? 200.411 -108.018 210.302 1.00 19.08 181 PRO A N 1
ATOM 990 C CA . PRO A 1 181 ? 201.683 -108.605 209.846 1.00 18.77 181 PRO A CA 1
ATOM 991 C C . PRO A 1 181 ? 201.554 -109.334 208.505 1.00 17.28 181 PRO A C 1
ATOM 992 O O . PRO A 1 181 ? 200.453 -109.467 207.947 1.00 16.34 181 PRO A O 1
ATOM 996 N N . SER A 1 182 ? 202.697 -109.797 207.984 1.00 16.42 182 SER A N 1
ATOM 997 C CA . SER A 1 182 ? 202.726 -110.569 206.762 1.00 15.39 182 SER A CA 1
ATOM 998 C C . SER A 1 182 ? 203.684 -111.760 206.930 1.00 15.56 182 SER A C 1
ATOM 999 O O . SER A 1 182 ? 204.331 -111.941 207.972 1.00 16.45 182 SER A O 1
ATOM 1002 N N . HIS A 1 183 ? 203.789 -112.522 205.846 1.00 15.31 183 HIS A N 1
ATOM 1003 C CA . HIS A 1 183 ? 204.710 -113.664 205.781 1.00 16.00 183 HIS A CA 1
ATOM 1004 C C . HIS A 1 183 ? 206.161 -113.258 206.043 1.00 16.33 183 HIS A C 1
ATOM 1005 O O . HIS A 1 183 ? 206.941 -114.098 206.478 1.00 16.81 183 HIS A O 1
ATOM 1012 N N . VAL A 1 184 ? 206.520 -111.995 205.806 1.00 16.09 184 VAL A N 1
ATOM 1013 C CA . VAL A 1 184 ? 207.935 -111.585 205.941 1.00 17.14 184 VAL A CA 1
ATOM 1014 C C . VAL A 1 184 ? 208.192 -110.756 207.199 1.00 18.27 184 VAL A C 1
ATOM 1015 O O . VAL A 1 184 ? 209.314 -110.318 207.440 1.00 19.21 184 VAL A O 1
ATOM 1019 N N . THR A 1 185 ? 207.175 -110.592 208.042 1.00 18.97 185 THR A N 1
ATOM 1020 C CA . THR A 1 185 ? 207.345 -109.894 209.292 1.00 20.48 185 THR A CA 1
ATOM 1021 C C . THR A 1 185 ? 208.140 -110.808 210.267 1.00 21.99 185 THR A C 1
ATOM 1022 O O . THR A 1 185 ? 207.686 -111.878 210.624 1.00 22.98 185 THR A O 1
ATOM 1026 N N . VAL A 1 186 ? 209.318 -110.396 210.694 1.00 22.73 186 VAL A N 1
ATOM 1027 C CA . VAL A 1 186 ? 210.171 -111.245 211.479 1.00 24.49 186 VAL A CA 1
ATOM 1028 C C . VAL A 1 186 ? 209.641 -111.279 212.919 1.00 25.44 186 VAL A C 1
ATOM 1029 O O . VAL A 1 186 ? 209.469 -112.360 213.491 1.00 25.99 186 VAL A O 1
ATOM 1033 N N . ASP A 1 187 ? 209.365 -110.109 213.488 1.00 25.72 187 ASP A N 1
ATOM 1034 C CA . ASP A 1 187 ? 208.907 -110.029 214.885 1.00 27.91 187 ASP A CA 1
ATOM 1035 C C . ASP A 1 187 ? 207.402 -109.922 214.834 1.00 27.23 187 ASP A C 1
ATOM 1036 O O . ASP A 1 187 ? 206.834 -108.868 214.584 1.00 26.01 187 ASP A O 1
ATOM 1041 N N . LEU A 1 188 ? 206.765 -111.051 215.021 1.00 27.82 188 LEU A N 1
ATOM 1042 C CA . LEU A 1 188 ? 205.332 -111.137 214.838 1.00 28.81 188 LEU A CA 1
ATOM 1043 C C . LEU A 1 188 ? 204.560 -110.271 215.818 1.00 31.14 188 LEU A C 1
ATOM 1044 O O . LEU A 1 188 ? 203.501 -109.774 215.473 1.00 32.74 188 LEU A O 1
ATOM 1049 N N . VAL A 1 189 ? 205.068 -110.071 217.028 1.00 34.34 189 VAL A N 1
ATOM 1050 C CA . VAL A 1 189 ? 204.298 -109.293 218.028 1.00 38.32 189 VAL A CA 1
ATOM 1051 C C . VAL A 1 189 ? 204.398 -107.789 217.849 1.00 40.99 189 VAL A C 1
ATOM 1052 O O . VAL A 1 189 ? 203.493 -107.069 218.268 1.00 44.16 189 VAL A O 1
ATOM 1056 N N . SER A 1 190 ? 205.458 -107.309 217.194 1.00 41.90 190 SER A N 1
ATOM 1057 C CA . SER A 1 190 ? 205.638 -105.882 217.042 1.00 41.74 190 SER A CA 1
ATOM 1058 C C . SER A 1 190 ? 205.007 -105.418 215.732 1.00 38.08 190 SER A C 1
ATOM 1059 O O . SER A 1 190 ? 204.593 -106.216 214.895 1.00 38.15 190 SER A O 1
ATOM 1062 N N . ALA A 1 191 ? 204.936 -104.103 215.599 1.00 37.28 191 ALA A N 1
ATOM 1063 C CA . ALA A 1 191 ? 204.281 -103.439 214.492 1.00 35.36 191 ALA A CA 1
ATOM 1064 C C . ALA A 1 191 ? 205.164 -103.482 213.255 1.00 32.97 191 ALA A C 1
ATOM 1065 O O . ALA A 1 191 ? 206.325 -103.144 213.307 1.00 32.17 191 ALA A O 1
ATOM 1067 N N . PRO A 1 192 ? 204.615 -103.917 212.133 1.00 30.39 192 PRO A N 1
ATOM 1068 C CA . PRO A 1 192 ? 205.416 -103.959 210.925 1.00 29.62 192 PRO A CA 1
ATOM 1069 C C . PRO A 1 192 ? 205.817 -102.572 210.411 1.00 29.67 192 PRO A C 1
ATOM 1070 O O . PRO A 1 192 ? 205.120 -101.599 210.631 1.00 28.96 192 PRO A O 1
ATOM 1074 N N . GLU A 1 193 ? 206.936 -102.519 209.714 1.00 31.04 193 GLU A N 1
ATOM 1075 C CA . GLU A 1 193 ? 207.437 -101.286 209.118 1.00 32.43 193 GLU A CA 1
ATOM 1076 C C . GLU A 1 193 ? 207.105 -101.326 207.640 1.00 29.19 193 GLU A C 1
ATOM 1077 O O . GLU A 1 193 ? 206.911 -102.389 207.084 1.00 28.55 193 GLU A O 1
ATOM 1083 N N . THR A 1 194 ? 207.064 -100.184 206.976 1.00 27.55 194 THR A N 1
ATOM 1084 C CA . THR A 1 194 ? 206.805 -100.154 205.532 1.00 26.08 194 THR A CA 1
ATOM 1085 C C . THR A 1 194 ? 208.158 -100.311 204.827 1.00 26.71 194 THR A C 1
ATOM 1086 O O . THR A 1 194 ? 208.882 -99.330 204.631 1.00 29.57 194 THR A O 1
ATOM 1090 N N . THR A 1 195 ? 208.542 -101.540 204.528 1.00 23.16 195 THR A N 1
ATOM 1091 C CA . THR A 1 195 ? 209.801 -101.816 203.873 1.00 22.08 195 THR A CA 1
ATOM 1092 C C . THR A 1 195 ? 209.494 -102.380 202.509 1.00 20.21 195 THR A C 1
ATOM 1093 O O . THR A 1 195 ? 208.395 -102.870 202.290 1.00 18.89 195 THR A O 1
ATOM 1097 N N . ALA A 1 196 ? 210.474 -102.375 201.608 1.00 19.44 196 ALA A N 1
ATOM 1098 C CA . ALA A 1 196 ? 210.351 -103.001 200.291 1.00 19.08 196 ALA A CA 1
ATOM 1099 C C . ALA A 1 196 ? 209.888 -104.469 200.375 1.00 18.21 196 ALA A C 1
ATOM 1100 O O . ALA A 1 196 ? 209.013 -104.897 199.639 1.00 16.76 196 ALA A O 1
ATOM 1102 N N A ASP A 1 197 ? 210.512 -105.227 201.276 0.44 18.41 197 ASP A N 1
ATOM 1103 N N B ASP A 1 197 ? 210.485 -105.208 201.304 0.56 19.08 197 ASP A N 1
ATOM 1104 C CA A ASP A 1 197 ? 210.195 -106.649 201.458 0.44 18.07 197 ASP A CA 1
ATOM 1105 C CA B ASP A 1 197 ? 210.176 -106.626 201.464 0.56 19.25 197 ASP A CA 1
ATOM 1106 C C A ASP A 1 197 ? 208.733 -106.854 201.860 0.44 17.21 197 ASP A C 1
ATOM 1107 C C B ASP A 1 197 ? 208.721 -106.835 201.843 0.56 17.75 197 ASP A C 1
ATOM 1108 O O A ASP A 1 197 ? 208.065 -107.731 201.317 0.44 16.24 197 ASP A O 1
ATOM 1109 O O B ASP A 1 197 ? 208.052 -107.697 201.280 0.56 16.57 197 ASP A O 1
ATOM 1118 N N . GLU A 1 198 ? 208.258 -106.052 202.814 1.00 17.32 198 GLU A N 1
ATOM 1119 C CA . GLU A 1 198 ? 206.842 -106.055 203.248 1.00 17.26 198 GLU A CA 1
ATOM 1120 C C . GLU A 1 198 ? 205.909 -105.729 202.083 1.00 16.26 198 GLU A C 1
ATOM 1121 O O . GLU A 1 198 ? 204.916 -106.409 201.861 1.00 16.06 198 GLU A O 1
ATOM 1127 N N . ILE A 1 199 ? 206.250 -104.692 201.321 1.00 16.34 199 ILE A N 1
ATOM 1128 C CA . ILE A 1 199 ? 205.387 -104.306 200.214 1.00 15.52 199 ILE A CA 1
ATOM 1129 C C . ILE A 1 199 ? 205.332 -105.403 199.149 1.00 14.85 199 ILE A C 1
ATOM 1130 O O . ILE A 1 199 ? 204.247 -105.701 198.612 1.00 13.48 199 ILE A O 1
ATOM 1135 N N A ARG A 1 200 ? 206.476 -106.006 198.817 0.50 14.12 200 ARG A N 1
ATOM 1136 N N B ARG A 1 200 ? 206.482 -106.002 198.822 0.50 14.43 200 ARG A N 1
ATOM 1137 C CA A ARG A 1 200 ? 206.486 -107.031 197.768 0.50 14.03 200 ARG A CA 1
ATOM 1138 C CA B ARG A 1 200 ? 206.515 -107.017 197.763 0.50 14.57 200 ARG A CA 1
ATOM 1139 C C A ARG A 1 200 ? 205.594 -108.213 198.185 0.50 13.51 200 ARG A C 1
ATOM 1140 C C B ARG A 1 200 ? 205.625 -108.218 198.179 0.50 13.80 200 ARG A C 1
ATOM 1141 O O A ARG A 1 200 ? 204.822 -108.748 197.397 0.50 13.00 200 ARG A O 1
ATOM 1142 O O B ARG A 1 200 ? 204.865 -108.754 197.383 0.50 13.28 200 ARG A O 1
ATOM 1157 N N . GLU A 1 201 ? 205.700 -108.604 199.444 1.00 14.16 201 GLU A N 1
ATOM 1158 C CA . GLU A 1 201 ? 204.919 -109.741 199.912 1.00 14.14 201 GLU A CA 1
ATOM 1159 C C . GLU A 1 201 ? 203.433 -109.404 199.900 1.00 13.49 201 GLU A C 1
ATOM 1160 O O . GLU A 1 201 ? 202.596 -110.192 199.419 1.00 13.20 201 GLU A O 1
ATOM 1166 N N . ARG A 1 202 ? 203.115 -108.220 200.389 1.00 13.06 202 ARG A N 1
ATOM 1167 C CA . ARG A 1 202 ? 201.716 -107.878 200.529 1.00 13.25 202 ARG A CA 1
ATOM 1168 C C . ARG A 1 202 ? 201.020 -107.587 199.191 1.00 12.83 202 ARG A C 1
ATOM 1169 O O . ARG A 1 202 ? 199.774 -107.680 199.105 1.00 12.72 202 ARG A O 1
ATOM 1177 N N . MET A 1 203 ? 201.792 -107.251 198.166 1.00 12.64 203 MET A N 1
ATOM 1178 C CA . MET A 1 203 ? 201.277 -107.057 196.808 1.00 12.08 203 MET A CA 1
ATOM 1179 C C . MET A 1 203 ? 201.293 -108.307 195.932 1.00 11.72 203 MET A C 1
ATOM 1180 O O . MET A 1 203 ? 200.967 -108.210 194.737 1.00 11.16 203 MET A O 1
ATOM 1185 N N . SER A 1 204 ? 201.722 -109.461 196.457 1.00 11.41 204 SER A N 1
ATOM 1186 C CA . SER A 1 204 ? 201.971 -110.626 195.601 1.00 11.68 204 SER A CA 1
ATOM 1187 C C . SER A 1 204 ? 200.689 -111.253 195.033 1.00 11.74 204 SER A C 1
ATOM 1188 O O . SER A 1 204 ? 200.738 -111.997 194.059 1.00 12.94 204 SER A O 1
ATOM 1191 N N . GLY A 1 205 ? 199.547 -110.879 195.571 1.00 11.58 205 GLY A N 1
ATOM 1192 C CA . GLY A 1 205 ? 198.285 -111.226 194.981 1.00 10.96 205 GLY A CA 1
ATOM 1193 C C . GLY A 1 205 ? 197.844 -110.397 193.804 1.00 10.67 205 GLY A C 1
ATOM 1194 O O . GLY A 1 205 ? 196.701 -110.556 193.394 1.00 10.46 205 GLY A O 1
ATOM 1195 N N . ASN A 1 206 ? 198.682 -109.536 193.268 1.00 10.23 206 ASN A N 1
ATOM 1196 C CA . ASN A 1 206 ? 198.386 -108.792 192.058 1.00 10.29 206 ASN A CA 1
ATOM 1197 C C . ASN A 1 206 ? 199.482 -109.158 191.030 1.00 10.74 206 ASN A C 1
ATOM 1198 O O . ASN A 1 206 ? 200.526 -108.699 191.130 1.00 10.52 206 ASN A O 1
ATOM 1203 N N . ILE A 1 207 ? 199.147 -110.005 190.069 1.00 11.03 207 ILE A N 1
ATOM 1204 C CA . ILE A 1 207 ? 200.083 -110.509 189.100 1.00 10.90 207 ILE A CA 1
ATOM 1205 C C . ILE A 1 207 ? 200.181 -109.508 187.923 1.00 11.23 207 ILE A C 1
ATOM 1206 O O . ILE A 1 207 ? 199.158 -108.967 187.433 1.00 10.94 207 ILE A O 1
ATOM 1211 N N . CYS A 1 208 ? 201.432 -109.199 187.517 1.00 10.56 208 CYS A N 1
ATOM 1212 C CA . CYS A 1 208 ? 201.684 -108.411 186.355 1.00 9.99 208 CYS A CA 1
ATOM 1213 C C . CYS A 1 208 ? 202.525 -109.272 185.386 1.00 10.30 208 CYS A C 1
ATOM 1214 O O . CYS A 1 208 ? 203.690 -109.471 185.618 1.00 9.66 208 CYS A O 1
ATOM 1217 N N . ARG A 1 209 ? 201.934 -109.666 184.270 1.00 9.87 209 ARG A N 1
ATOM 1218 C CA . ARG A 1 209 ? 202.602 -110.463 183.251 1.00 10.15 209 ARG A CA 1
ATOM 1219 C C . ARG A 1 209 ? 203.557 -109.608 182.440 1.00 10.19 209 ARG A C 1
ATOM 1220 O O . ARG A 1 209 ? 204.640 -110.089 182.000 1.00 9.94 209 ARG A O 1
ATOM 1228 N N . CYS A 1 210 ? 203.252 -108.329 182.281 1.00 9.45 210 CYS A N 1
ATOM 1229 C CA . CYS A 1 210 ? 204.260 -107.409 181.699 1.00 9.64 210 CYS A CA 1
ATOM 1230 C C . CYS A 1 210 ? 205.517 -107.322 182.493 1.00 10.07 210 CYS A C 1
ATOM 1231 O O . CYS A 1 210 ? 206.577 -106.985 181.943 1.00 11.40 210 CYS A O 1
ATOM 1234 N N . GLY A 1 211 ? 205.438 -107.521 183.804 1.00 9.57 211 GLY A N 1
ATOM 1235 C CA . GLY A 1 211 ? 206.627 -107.516 184.637 1.00 10.07 211 GLY A CA 1
ATOM 1236 C C . GLY A 1 211 ? 207.075 -106.116 185.048 1.00 10.03 211 GLY A C 1
ATOM 1237 O O . GLY A 1 211 ? 208.261 -105.845 185.121 1.00 10.99 211 GLY A O 1
ATOM 1238 N N . ALA A 1 212 ? 206.117 -105.253 185.377 1.00 9.83 212 ALA A N 1
ATOM 1239 C CA . ALA A 1 212 ? 206.397 -103.901 185.783 1.00 10.39 212 ALA A CA 1
ATOM 1240 C C . ALA A 1 212 ? 206.700 -103.797 187.289 1.00 11.17 212 ALA A C 1
ATOM 1241 O O . ALA A 1 212 ? 206.841 -102.686 187.807 1.00 11.45 212 ALA A O 1
ATOM 1243 N N . TYR A 1 213 ? 206.778 -104.940 187.954 1.00 10.89 213 TYR A N 1
ATOM 1244 C CA . TYR A 1 213 ? 206.948 -105.010 189.412 1.00 10.68 213 TYR A CA 1
ATOM 1245 C C . TYR A 1 213 ? 207.952 -104.062 190.042 1.00 11.43 213 TYR A C 1
ATOM 1246 O O . TYR A 1 213 ? 207.664 -103.432 191.068 1.00 11.33 213 TYR A O 1
ATOM 1255 N N . ALA A 1 214 ? 209.174 -103.982 189.501 1.00 11.55 214 ALA A N 1
ATOM 1256 C CA . ALA A 1 214 ? 210.167 -103.148 190.120 1.00 12.20 214 ALA A CA 1
ATOM 1257 C C . ALA A 1 214 ? 209.761 -101.686 190.122 1.00 12.52 214 ALA A C 1
ATOM 1258 O O . ALA A 1 214 ? 210.012 -100.956 191.076 1.00 12.97 214 ALA A O 1
ATOM 1260 N N . ASN A 1 215 ? 209.093 -101.262 189.055 1.00 11.81 215 ASN A N 1
ATOM 1261 C CA . ASN A 1 215 ? 208.571 -99.910 188.970 1.00 12.44 215 ASN A CA 1
ATOM 1262 C C . ASN A 1 215 ? 207.327 -99.666 189.847 1.00 12.41 215 ASN A C 1
ATOM 1263 O O . ASN A 1 215 ? 207.113 -98.571 190.385 1.00 12.03 215 ASN A O 1
ATOM 1268 N N . ILE A 1 216 ? 206.503 -100.701 189.958 1.00 12.05 216 ILE A N 1
ATOM 1269 C CA . ILE A 1 216 ? 205.366 -100.660 190.857 1.00 12.18 216 ILE A CA 1
ATOM 1270 C C . ILE A 1 216 ? 205.862 -100.426 192.296 1.00 12.60 216 ILE A C 1
ATOM 1271 O O . ILE A 1 216 ? 205.329 -99.543 192.980 1.00 12.55 216 ILE A O 1
ATOM 1276 N N . LEU A 1 217 ? 206.848 -101.189 192.747 1.00 12.78 217 LEU A N 1
ATOM 1277 C CA . LEU A 1 217 ? 207.446 -100.984 194.069 1.00 14.40 217 LEU A CA 1
ATOM 1278 C C . LEU A 1 217 ? 207.959 -99.539 194.221 1.00 14.02 217 LEU A C 1
ATOM 1279 O O . LEU A 1 217 ? 207.734 -98.917 195.282 1.00 14.15 217 LEU A O 1
ATOM 1284 N N . ALA A 1 218 ? 208.677 -99.029 193.215 1.00 13.78 218 ALA A N 1
ATOM 1285 C CA . ALA A 1 218 ? 209.194 -97.609 193.260 1.00 14.48 218 ALA A CA 1
ATOM 1286 C C . ALA A 1 218 ? 208.013 -96.603 193.416 1.00 14.96 218 ALA A C 1
ATOM 1287 O O . ALA A 1 218 ? 208.100 -95.651 194.200 1.00 15.85 218 ALA A O 1
ATOM 1289 N N . ALA A 1 219 ? 206.915 -96.833 192.696 1.00 14.07 219 ALA A N 1
ATOM 1290 C CA . ALA A 1 219 ? 205.751 -95.957 192.813 1.00 14.58 219 ALA A CA 1
ATOM 1291 C C . ALA A 1 219 ? 205.161 -96.032 194.204 1.00 15.26 219 ALA A C 1
ATOM 1292 O O . ALA A 1 219 ? 204.906 -94.990 194.799 1.00 15.45 219 ALA A O 1
ATOM 1294 N N . ILE A 1 220 ? 205.012 -97.254 194.731 1.00 14.86 220 ILE A N 1
ATOM 1295 C CA . ILE A 1 220 ? 204.414 -97.400 196.077 1.00 16.16 220 ILE A CA 1
ATOM 1296 C C . ILE A 1 220 ? 205.268 -96.737 197.153 1.00 17.73 220 ILE A C 1
ATOM 1297 O O . ILE A 1 220 ? 204.744 -96.015 198.056 1.00 18.87 220 ILE A O 1
ATOM 1302 N N . GLU A 1 221 ? 206.582 -96.959 197.080 1.00 18.11 221 GLU A N 1
ATOM 1303 C CA . GLU A 1 221 ? 207.514 -96.331 198.046 1.00 20.21 221 GLU A CA 1
ATOM 1304 C C . GLU A 1 221 ? 207.533 -94.807 197.972 1.00 20.82 221 GLU A C 1
ATOM 1305 O O . GLU A 1 221 ? 207.650 -94.158 199.011 1.00 20.07 221 GLU A O 1
ATOM 1311 N N . ASP A 1 222 ? 207.419 -94.252 196.770 1.00 20.33 222 ASP A N 1
ATOM 1312 C CA . ASP A 1 222 ? 207.308 -92.797 196.586 1.00 21.63 222 ASP A CA 1
ATOM 1313 C C . ASP A 1 222 ? 206.003 -92.325 197.233 1.00 22.35 222 ASP A C 1
ATOM 1314 O O . ASP A 1 222 ? 206.006 -91.420 198.087 1.00 22.72 222 ASP A O 1
ATOM 1319 N N . ALA A 1 223 ? 204.889 -92.975 196.901 1.00 21.35 223 ALA A N 1
ATOM 1320 C CA . ALA A 1 223 ? 203.614 -92.571 197.496 1.00 23.24 223 ALA A CA 1
ATOM 1321 C C . ALA A 1 223 ? 203.605 -92.702 199.019 1.00 24.61 223 ALA A C 1
ATOM 1322 O O . ALA A 1 223 ? 203.112 -91.806 199.717 1.00 26.69 223 ALA A O 1
ATOM 1324 N N . ALA A 1 224 ? 204.240 -93.739 199.540 1.00 24.36 224 ALA A N 1
ATOM 1325 C CA . ALA A 1 224 ? 204.253 -93.988 200.982 1.00 26.75 224 ALA A CA 1
ATOM 1326 C C . ALA A 1 224 ? 205.106 -92.960 201.722 1.00 29.90 224 ALA A C 1
ATOM 1327 O O . ALA A 1 224 ? 204.820 -92.631 202.893 1.00 30.42 224 ALA A O 1
ATOM 1329 N N . GLY A 1 225 ? 206.141 -92.444 201.051 1.00 32.51 225 GLY A N 1
ATOM 1330 C CA . GLY A 1 225 ? 207.040 -91.452 201.657 1.00 38.20 225 GLY A CA 1
ATOM 1331 C C . GLY A 1 225 ? 206.406 -90.073 201.802 1.00 45.52 225 GLY A C 1
ATOM 1332 O O . GLY A 1 225 ? 206.983 -89.214 202.475 1.00 51.70 225 GLY A O 1
ATOM 1333 N N . GLU A 1 226 ? 205.220 -89.859 201.212 1.00 51.15 226 GLU A N 1
ATOM 1334 C CA . GLU A 1 226 ? 204.579 -88.533 201.116 1.00 56.37 226 GLU A CA 1
ATOM 1335 C C . GLU A 1 226 ? 203.283 -88.417 201.911 1.00 55.95 226 GLU A C 1
ATOM 1336 O O . GLU A 1 226 ? 203.143 -89.020 202.968 1.00 58.57 226 GLU A O 1
ATOM 1342 N N . MET B 2 1 ? 177.850 -121.902 185.857 1.00 16.96 1 MET B N 1
ATOM 1343 C CA . MET B 2 1 ? 177.271 -121.848 187.229 1.00 16.57 1 MET B CA 1
ATOM 1344 C C . MET B 2 1 ? 175.770 -121.968 187.156 1.00 17.04 1 MET B C 1
ATOM 1345 O O . MET B 2 1 ? 175.123 -121.207 186.418 1.00 16.91 1 MET B O 1
ATOM 1350 N N . LYS B 2 2 ? 175.217 -122.943 187.885 1.00 17.16 2 LYS B N 1
ATOM 1351 C CA . LYS B 2 2 ? 173.768 -123.115 187.948 1.00 18.41 2 LYS B CA 1
ATOM 1352 C C . LYS B 2 2 ? 173.094 -122.096 188.833 1.00 16.99 2 LYS B C 1
ATOM 1353 O O . LYS B 2 2 ? 173.622 -121.753 189.866 1.00 16.06 2 LYS B O 1
ATOM 1359 N N . ALA B 2 3 ? 171.940 -121.597 188.423 1.00 16.95 3 ALA B N 1
ATOM 1360 C CA . ALA B 2 3 ? 171.221 -120.592 189.204 1.00 17.26 3 ALA B CA 1
ATOM 1361 C C . ALA B 2 3 ? 170.789 -121.175 190.537 1.00 17.52 3 ALA B C 1
ATOM 1362 O O . ALA B 2 3 ? 170.503 -122.376 190.643 1.00 18.47 3 ALA B O 1
ATOM 1364 N N . PHE B 2 4 ? 170.778 -120.343 191.558 1.00 17.29 4 PHE B N 1
ATOM 1365 C CA . PHE B 2 4 ? 170.424 -120.754 192.913 1.00 17.05 4 PHE B CA 1
ATOM 1366 C C . PHE B 2 4 ? 169.610 -119.650 193.565 1.00 17.53 4 PHE B C 1
ATOM 1367 O O . PHE B 2 4 ? 169.747 -118.458 193.213 1.00 17.92 4 PHE B O 1
ATOM 1375 N N . THR B 2 5 ? 168.768 -120.027 194.515 1.00 17.48 5 THR B N 1
ATOM 1376 C CA . THR B 2 5 ? 168.162 -119.044 195.404 1.00 17.88 5 THR B CA 1
ATOM 1377 C C . THR B 2 5 ? 169.188 -118.688 196.482 1.00 17.16 5 THR B C 1
ATOM 1378 O O . THR B 2 5 ? 170.053 -119.496 196.816 1.00 16.74 5 THR B O 1
ATOM 1382 N N . TYR B 2 6 ? 169.098 -117.470 197.010 1.00 17.50 6 TYR B N 1
ATOM 1383 C CA . TYR B 2 6 ? 170.029 -116.965 197.993 1.00 17.53 6 TYR B CA 1
ATOM 1384 C C . TYR B 2 6 ? 169.271 -116.491 199.213 1.00 18.35 6 TYR B C 1
ATOM 1385 O O . TYR B 2 6 ? 168.314 -115.736 199.084 1.00 18.93 6 TYR B O 1
ATOM 1394 N N . GLU B 2 7 ? 169.706 -116.922 200.388 1.00 18.85 7 GLU B N 1
ATOM 1395 C CA . GLU B 2 7 ? 168.986 -116.707 201.629 1.00 21.17 7 GLU B CA 1
ATOM 1396 C C . GLU B 2 7 ? 169.852 -116.064 202.688 1.00 21.18 7 GLU B C 1
ATOM 1397 O O . GLU B 2 7 ? 170.981 -116.505 202.960 1.00 19.90 7 GLU B O 1
ATOM 1403 N N . ARG B 2 8 ? 169.329 -114.984 203.249 1.00 23.35 8 ARG B N 1
ATOM 1404 C CA . ARG B 2 8 ? 169.860 -114.404 204.501 1.00 24.88 8 ARG B CA 1
ATOM 1405 C C . ARG B 2 8 ? 168.924 -114.847 205.633 1.00 25.40 8 ARG B C 1
ATOM 1406 O O . ARG B 2 8 ? 167.701 -114.917 205.467 1.00 24.42 8 ARG B O 1
ATOM 1414 N N . VAL B 2 9 ? 169.513 -115.098 206.790 1.00 25.26 9 VAL B N 1
ATOM 1415 C CA . VAL B 2 9 ? 168.784 -115.457 207.993 1.00 27.03 9 VAL B CA 1
ATOM 1416 C C . VAL B 2 9 ? 169.175 -114.562 209.163 1.00 28.39 9 VAL B C 1
ATOM 1417 O O . VAL B 2 9 ? 170.074 -113.758 209.052 1.00 28.71 9 VAL B O 1
ATOM 1421 N N . ASN B 2 10 ? 168.514 -114.757 210.307 1.00 31.80 10 ASN B N 1
ATOM 1422 C CA . ASN B 2 10 ? 168.814 -113.981 211.522 1.00 33.62 10 ASN B CA 1
ATOM 1423 C C . ASN B 2 10 ? 169.691 -114.627 212.548 1.00 33.12 10 ASN B C 1
ATOM 1424 O O . ASN B 2 10 ? 170.376 -113.916 213.277 1.00 35.60 10 ASN B O 1
ATOM 1429 N N . THR B 2 11 ? 169.736 -115.953 212.585 1.00 30.27 11 THR B N 1
ATOM 1430 C CA . THR B 2 11 ? 170.614 -116.615 213.549 1.00 28.63 11 THR B CA 1
ATOM 1431 C C . THR B 2 11 ? 171.268 -117.832 212.932 1.00 26.80 11 THR B C 1
ATOM 1432 O O . THR B 2 11 ? 170.785 -118.334 211.909 1.00 24.71 11 THR B O 1
ATOM 1436 N N . PRO B 2 12 ? 172.295 -118.363 213.615 1.00 24.97 12 PRO B N 1
ATOM 1437 C CA . PRO B 2 12 ? 172.913 -119.638 213.195 1.00 24.35 12 PRO B CA 1
ATOM 1438 C C . PRO B 2 12 ? 171.977 -120.826 213.159 1.00 24.56 12 PRO B C 1
ATOM 1439 O O . PRO B 2 12 ? 172.071 -121.674 212.262 1.00 22.94 12 PRO B O 1
ATOM 1443 N N . ALA B 2 13 ? 171.047 -120.878 214.104 1.00 25.40 13 ALA B N 1
ATOM 1444 C CA . ALA B 2 13 ? 170.118 -121.997 214.147 1.00 26.69 13 ALA B CA 1
ATOM 1445 C C . ALA B 2 13 ? 169.223 -122.020 212.917 1.00 26.09 13 ALA B C 1
ATOM 1446 O O . ALA B 2 13 ? 168.989 -123.085 212.374 1.00 25.98 13 ALA B O 1
ATOM 1448 N N . GLU B 2 14 ? 168.779 -120.843 212.485 1.00 26.74 14 GLU B N 1
ATOM 1449 C CA . GLU B 2 14 ? 167.990 -120.697 211.249 1.00 28.21 14 GLU B CA 1
ATOM 1450 C C . GLU B 2 14 ? 168.745 -121.171 210.008 1.00 25.52 14 GLU B C 1
ATOM 1451 O O . GLU B 2 14 ? 168.191 -121.826 209.141 1.00 25.56 14 GLU B O 1
ATOM 1457 N N . ALA B 2 15 ? 170.025 -120.852 209.955 1.00 24.75 15 ALA B N 1
ATOM 1458 C CA . ALA B 2 15 ? 170.864 -121.315 208.863 1.00 23.72 15 ALA B CA 1
ATOM 1459 C C . ALA B 2 15 ? 170.914 -122.830 208.846 1.00 23.69 15 ALA B C 1
ATOM 1460 O O . ALA B 2 15 ? 170.739 -123.430 207.809 1.00 23.74 15 ALA B O 1
ATOM 1462 N N . ALA B 2 16 ? 171.144 -123.468 209.990 1.00 24.20 16 ALA B N 1
ATOM 1463 C CA . ALA B 2 16 ? 171.231 -124.933 209.998 1.00 25.69 16 ALA B CA 1
ATOM 1464 C C . ALA B 2 16 ? 169.873 -125.562 209.663 1.00 26.38 16 ALA B C 1
ATOM 1465 O O . ALA B 2 16 ? 169.816 -126.533 208.910 1.00 26.34 16 ALA B O 1
ATOM 1467 N N . LEU B 2 17 ? 168.810 -124.964 210.189 1.00 28.26 17 LEU B N 1
ATOM 1468 C CA . LEU B 2 17 ? 167.469 -125.467 209.907 1.00 31.62 17 LEU B CA 1
ATOM 1469 C C . LEU B 2 17 ? 167.191 -125.359 208.389 1.00 30.65 17 LEU B C 1
ATOM 1470 O O . LEU B 2 17 ? 166.737 -126.328 207.755 1.00 29.45 17 LEU B O 1
ATOM 1475 N N . SER B 2 18 ? 167.515 -124.206 207.808 1.00 30.37 18 SER B N 1
ATOM 1476 C CA . SER B 2 18 ? 167.279 -124.063 206.372 1.00 30.74 18 SER B CA 1
ATOM 1477 C C . SER B 2 18 ? 168.079 -125.063 205.520 1.00 30.39 18 SER B C 1
ATOM 1478 O O . SER B 2 18 ? 167.548 -125.605 204.583 1.00 30.39 18 SER B O 1
ATOM 1481 N N . ALA B 2 19 ? 169.348 -125.311 205.853 1.00 28.98 19 ALA B N 1
ATOM 1482 C CA . ALA B 2 19 ? 170.149 -126.317 205.158 1.00 29.87 19 ALA B CA 1
ATOM 1483 C C . ALA B 2 19 ? 169.545 -127.720 205.218 1.00 32.42 19 ALA B C 1
ATOM 1484 O O . ALA B 2 19 ? 169.654 -128.505 204.266 1.00 31.89 19 ALA B O 1
ATOM 1486 N N . GLN B 2 20 ? 168.913 -128.032 206.328 1.00 36.37 20 GLN B N 1
ATOM 1487 C CA . GLN B 2 20 ? 168.172 -129.294 206.418 1.00 41.11 20 GLN B CA 1
ATOM 1488 C C . GLN B 2 20 ? 166.888 -129.258 205.586 1.00 40.18 20 GLN B C 1
ATOM 1489 O O . GLN B 2 20 ? 166.578 -130.240 204.932 1.00 41.69 20 GLN B O 1
ATOM 1495 N N . ARG B 2 21 ? 166.152 -128.142 205.632 1.00 40.03 21 ARG B N 1
ATOM 1496 C CA . ARG B 2 21 ? 164.867 -128.013 204.921 1.00 40.90 21 ARG B CA 1
ATOM 1497 C C . ARG B 2 21 ? 165.007 -128.003 203.371 1.00 39.33 21 ARG B C 1
ATOM 1498 O O . ARG B 2 21 ? 164.066 -128.369 202.660 1.00 36.27 21 ARG B O 1
ATOM 1506 N N . VAL B 2 22 ? 166.166 -127.570 202.866 1.00 34.98 22 VAL B N 1
ATOM 1507 C CA . VAL B 2 22 ? 166.388 -127.376 201.442 1.00 33.86 22 VAL B CA 1
ATOM 1508 C C . VAL B 2 22 ? 167.447 -128.341 200.889 1.00 34.57 22 VAL B C 1
ATOM 1509 O O . VAL B 2 22 ? 168.675 -128.117 201.033 1.00 32.42 22 VAL B O 1
ATOM 1513 N N . PRO B 2 23 ? 166.979 -129.386 200.193 1.00 36.88 23 PRO B N 1
ATOM 1514 C CA . PRO B 2 23 ? 167.875 -130.286 199.474 1.00 36.84 23 PRO B CA 1
ATOM 1515 C C . PRO B 2 23 ? 168.809 -129.511 198.566 1.00 34.58 23 PRO B C 1
ATOM 1516 O O . PRO B 2 23 ? 168.351 -128.640 197.798 1.00 35.89 23 PRO B O 1
ATOM 1520 N N . GLY B 2 24 ? 170.084 -129.821 198.671 1.00 30.86 24 GLY B N 1
ATOM 1521 C CA . GLY B 2 24 ? 171.101 -129.205 197.827 1.00 29.95 24 GLY B CA 1
ATOM 1522 C C . GLY B 2 24 ? 171.567 -127.841 198.315 1.00 27.03 24 GLY B C 1
ATOM 1523 O O . GLY B 2 24 ? 172.301 -127.171 197.575 1.00 27.77 24 GLY B O 1
ATOM 1524 N N . ALA B 2 25 ? 171.185 -127.416 199.525 1.00 24.52 25 ALA B N 1
ATOM 1525 C CA . ALA B 2 25 ? 171.619 -126.115 200.039 1.00 22.76 25 ALA B CA 1
ATOM 1526 C C . ALA B 2 25 ? 173.044 -126.219 200.508 1.00 21.70 25 ALA B C 1
ATOM 1527 O O . ALA B 2 25 ? 173.481 -127.277 200.949 1.00 21.15 25 ALA B O 1
ATOM 1529 N N . LYS B 2 26 ? 173.795 -125.134 200.342 1.00 19.70 26 LYS B N 1
ATOM 1530 C CA . LYS B 2 26 ? 175.110 -125.007 200.914 1.00 19.11 26 LYS B CA 1
ATOM 1531 C C . LYS B 2 26 ? 175.245 -123.658 201.602 1.00 17.88 26 LYS B C 1
ATOM 1532 O O . LYS B 2 26 ? 174.585 -122.658 201.234 1.00 17.32 26 LYS B O 1
ATOM 1538 N N . PHE B 2 27 ? 176.106 -123.634 202.606 1.00 16.93 27 PHE B N 1
ATOM 1539 C CA . PHE B 2 27 ? 176.478 -122.404 203.247 1.00 15.92 27 PHE B CA 1
ATOM 1540 C C . PHE B 2 27 ? 177.533 -121.680 202.408 1.00 15.35 27 PHE B C 1
ATOM 1541 O O . PHE B 2 27 ? 178.388 -122.316 201.796 1.00 15.47 27 PHE B O 1
ATOM 1549 N N . ILE B 2 28 ? 177.511 -120.351 202.440 1.00 14.46 28 ILE B N 1
ATOM 1550 C CA . ILE B 2 28 ? 178.551 -119.546 201.839 1.00 13.81 28 ILE B CA 1
ATOM 1551 C C . ILE B 2 28 ? 179.147 -118.604 202.871 1.00 13.62 28 ILE B C 1
ATOM 1552 O O . ILE B 2 28 ? 178.405 -117.902 203.624 1.00 13.74 28 ILE B O 1
ATOM 1557 N N . ALA B 2 29 ? 180.486 -118.581 202.924 1.00 13.36 29 ALA B N 1
ATOM 1558 C CA . ALA B 2 29 ? 181.169 -117.726 203.865 1.00 13.15 29 ALA B CA 1
ATOM 1559 C C . ALA B 2 29 ? 181.958 -116.678 203.066 1.00 13.34 29 ALA B C 1
ATOM 1560 O O . ALA B 2 29 ? 181.361 -115.704 202.587 1.00 13.38 29 ALA B O 1
ATOM 1562 N N . GLY B 2 30 ? 183.284 -116.843 202.932 1.00 12.72 30 GLY B N 1
ATOM 1563 C CA . GLY B 2 30 ? 184.053 -115.993 202.085 1.00 12.43 30 GLY B CA 1
ATOM 1564 C C . GLY B 2 30 ? 183.728 -116.179 200.601 1.00 12.19 30 GLY B C 1
ATOM 1565 O O . GLY B 2 30 ? 183.964 -115.244 199.804 1.00 12.64 30 GLY B O 1
ATOM 1566 N N . GLY B 2 31 ? 183.248 -117.368 200.197 1.00 12.04 31 GLY B N 1
ATOM 1567 C CA . GLY B 2 31 ? 183.054 -117.652 198.760 1.00 11.74 31 GLY B CA 1
ATOM 1568 C C . GLY B 2 31 ? 184.311 -117.949 197.960 1.00 12.13 31 GLY B C 1
ATOM 1569 O O . GLY B 2 31 ? 184.234 -118.219 196.758 1.00 12.33 31 GLY B O 1
ATOM 1570 N N . THR B 2 32 ? 185.489 -117.892 198.595 1.00 12.05 32 THR B N 1
ATOM 1571 C CA . THR B 2 32 ? 186.726 -117.920 197.865 1.00 12.14 32 THR B CA 1
ATOM 1572 C C . THR B 2 32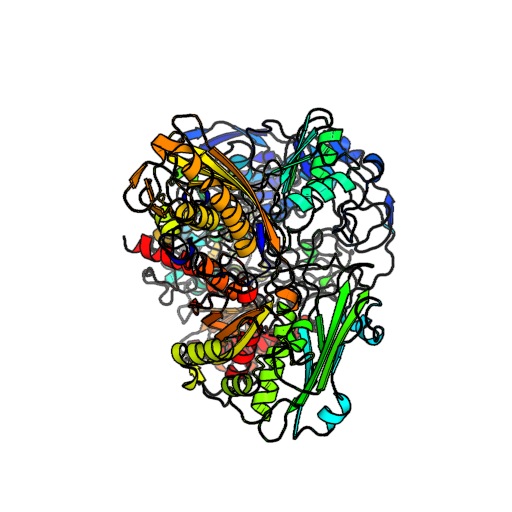 ? 187.109 -119.310 197.356 1.00 12.07 32 THR B C 1
ATOM 1573 O O . THR B 2 32 ? 187.967 -119.381 196.443 1.00 11.90 32 THR B O 1
ATOM 1577 N N . ASN B 2 33 ? 186.495 -120.371 197.879 1.00 11.88 33 ASN B N 1
ATOM 1578 C CA . ASN B 2 33 ? 186.628 -121.729 197.295 1.00 12.35 33 ASN B CA 1
ATOM 1579 C C . ASN B 2 33 ? 185.315 -122.138 196.648 1.00 12.87 33 ASN B C 1
ATOM 1580 O O . ASN B 2 33 ? 185.309 -122.610 195.523 1.00 12.65 33 ASN B O 1
ATOM 1585 N N . LEU B 2 34 ? 184.199 -121.899 197.341 1.00 12.38 34 LEU B N 1
ATOM 1586 C CA . LEU B 2 34 ? 182.889 -122.346 196.851 1.00 12.81 34 LEU B CA 1
ATOM 1587 C C . LEU B 2 34 ? 182.567 -121.706 195.483 1.00 12.56 34 LEU B C 1
ATOM 1588 O O . LEU B 2 34 ? 182.101 -122.375 194.570 1.00 13.07 34 LEU B O 1
ATOM 1593 N N . LEU B 2 35 ? 182.812 -120.410 195.332 1.00 12.41 35 LEU B N 1
ATOM 1594 C CA . LEU B 2 35 ? 182.453 -119.757 194.077 1.00 12.67 35 LEU B CA 1
ATOM 1595 C C . LEU B 2 35 ? 183.339 -120.206 192.916 1.00 12.86 35 LEU B C 1
ATOM 1596 O O . LEU B 2 35 ? 182.874 -120.260 191.783 1.00 12.85 35 LEU B O 1
ATOM 1601 N N . ASP B 2 36 ? 184.603 -120.460 193.209 1.00 12.92 36 ASP B N 1
ATOM 1602 C CA . ASP B 2 36 ? 185.579 -121.002 192.255 1.00 13.97 36 ASP B CA 1
ATOM 1603 C C . ASP B 2 36 ? 185.010 -122.315 191.677 1.00 14.13 36 ASP B C 1
ATOM 1604 O O . ASP B 2 36 ? 184.791 -122.485 190.452 1.00 14.11 36 ASP B O 1
ATOM 1609 N N . LEU B 2 37 ? 184.633 -123.206 192.580 1.00 13.41 37 LEU B N 1
ATOM 1610 C CA . LEU B 2 37 ? 184.057 -124.481 192.173 1.00 13.77 37 LEU B CA 1
ATOM 1611 C C . LEU B 2 37 ? 182.692 -124.390 191.531 1.00 13.54 37 LEU B C 1
ATOM 1612 O O . LEU B 2 37 ? 182.382 -125.181 190.653 1.00 13.72 37 LEU B O 1
ATOM 1617 N N . MET B 2 38 ? 181.868 -123.412 191.950 1.00 13.08 38 MET B N 1
ATOM 1618 C CA . MET B 2 38 ? 180.543 -123.257 191.357 1.00 13.68 38 MET B CA 1
ATOM 1619 C C . MET B 2 38 ? 180.608 -122.761 189.928 1.00 13.58 38 MET B C 1
ATOM 1620 O O . MET B 2 38 ? 179.798 -123.182 189.093 1.00 13.82 38 MET B O 1
ATOM 1625 N N . LYS B 2 39 ? 181.577 -121.909 189.605 1.00 13.35 39 LYS B N 1
ATOM 1626 C CA . LYS B 2 39 ? 181.709 -121.399 188.250 1.00 13.78 39 LYS B CA 1
ATOM 1627 C C . LYS B 2 39 ? 181.910 -122.519 187.232 1.00 14.53 39 LYS B C 1
ATOM 1628 O O . LYS B 2 39 ? 181.379 -122.446 186.107 1.00 15.36 39 LYS B O 1
ATOM 1634 N N . LEU B 2 40 ? 182.679 -123.520 187.654 1.00 14.71 40 LEU B N 1
ATOM 1635 C CA . LEU B 2 40 ? 182.993 -124.710 186.887 1.00 15.48 40 LEU B CA 1
ATOM 1636 C C . LEU B 2 40 ? 181.931 -125.800 187.002 1.00 16.20 40 LEU B C 1
ATOM 1637 O O . LEU B 2 40 ? 182.075 -126.839 186.343 1.00 15.96 40 LEU B O 1
ATOM 1642 N N . GLU B 2 41 ? 180.904 -125.580 187.828 1.00 16.57 41 GLU B N 1
ATOM 1643 C CA . GLU B 2 41 ? 179.850 -126.577 188.070 1.00 18.02 41 GLU B CA 1
ATOM 1644 C C . GLU B 2 41 ? 180.427 -127.885 188.679 1.00 18.74 41 GLU B C 1
ATOM 1645 O O . GLU B 2 41 ? 179.875 -128.975 188.503 1.00 20.27 41 GLU B O 1
ATOM 1651 N N . ILE B 2 42 ? 181.472 -127.730 189.493 1.00 18.12 42 ILE B N 1
ATOM 1652 C CA . ILE B 2 42 ? 182.023 -128.815 190.285 1.00 18.68 42 ILE B CA 1
ATOM 1653 C C . ILE B 2 42 ? 181.154 -128.911 191.541 1.00 18.81 42 ILE B C 1
ATOM 1654 O O . ILE B 2 42 ? 180.862 -130.011 191.978 1.00 20.32 42 ILE B O 1
ATOM 1659 N N . GLU B 2 43 ? 180.755 -127.774 192.103 1.00 17.76 43 GLU B N 1
ATOM 1660 C CA . GLU B 2 43 ? 179.720 -127.695 193.156 1.00 19.03 43 GLU B CA 1
ATOM 1661 C C . GLU B 2 43 ? 178.517 -127.069 192.449 1.00 18.44 43 GLU B C 1
ATOM 1662 O O . GLU B 2 43 ? 178.665 -126.048 191.730 1.00 17.31 43 GLU B O 1
ATOM 1668 N N . THR B 2 44 ? 177.339 -127.661 192.636 1.00 18.56 44 THR B N 1
ATOM 1669 C CA . THR B 2 44 ? 176.116 -127.190 192.001 1.00 20.04 44 THR B CA 1
ATOM 1670 C C . THR B 2 44 ? 174.942 -127.047 192.996 1.00 19.82 44 THR B C 1
ATOM 1671 O O . THR B 2 44 ? 173.869 -127.630 192.836 1.00 19.63 44 THR B O 1
ATOM 1675 N N . PRO B 2 45 ? 175.142 -126.245 194.031 1.00 19.53 45 PRO B N 1
ATOM 1676 C CA . PRO B 2 45 ? 174.017 -126.095 194.958 1.00 20.25 45 PRO B CA 1
ATOM 1677 C C . PRO B 2 45 ? 172.809 -125.378 194.345 1.00 20.94 45 PRO B C 1
ATOM 1678 O O . PRO B 2 45 ? 172.969 -124.507 193.502 1.00 20.92 45 PRO B O 1
ATOM 1682 N N . THR B 2 46 ? 171.611 -125.754 194.790 1.00 21.34 46 THR B N 1
ATOM 1683 C CA . THR B 2 46 ? 170.356 -125.115 194.365 1.00 22.60 46 THR B CA 1
ATOM 1684 C C . THR B 2 46 ? 170.011 -123.856 195.187 1.00 21.00 46 THR B C 1
ATOM 1685 O O . THR B 2 46 ? 169.108 -123.082 194.819 1.00 20.78 46 THR B O 1
ATOM 1689 N N . HIS B 2 47 ? 170.706 -123.689 196.309 1.00 19.46 47 HIS B N 1
ATOM 1690 C CA . HIS B 2 47 ? 170.359 -122.716 197.326 1.00 19.44 47 HIS B CA 1
ATOM 1691 C C . HIS B 2 47 ? 171.599 -122.390 198.143 1.00 18.09 47 HIS B C 1
ATOM 1692 O O . HIS B 2 47 ? 172.316 -123.310 198.557 1.00 17.53 47 HIS B O 1
ATOM 1699 N N . LEU B 2 48 ? 171.868 -121.091 198.349 1.00 17.12 48 LEU B N 1
ATOM 1700 C CA . LEU B 2 48 ? 172.973 -120.656 199.204 1.00 16.41 48 LEU B CA 1
ATOM 1701 C C . LEU B 2 48 ? 172.413 -119.930 200.414 1.00 16.56 48 LEU B C 1
ATOM 1702 O O . LEU B 2 48 ? 171.507 -119.102 200.285 1.00 17.25 48 LEU B O 1
ATOM 1707 N N . ILE B 2 49 ? 172.964 -120.259 201.570 1.00 16.23 49 ILE B N 1
ATOM 1708 C CA . ILE B 2 49 ? 172.606 -119.656 202.829 1.00 16.56 49 ILE B CA 1
ATOM 1709 C C . ILE B 2 49 ? 173.821 -118.874 203.297 1.00 15.80 49 ILE B C 1
ATOM 1710 O O . ILE B 2 49 ? 174.877 -119.435 203.568 1.00 14.37 49 ILE B O 1
ATOM 1715 N N . ASP B 2 50 ? 173.654 -117.559 203.387 1.00 16.04 50 ASP B N 1
ATOM 1716 C CA . ASP B 2 50 ? 174.794 -116.688 203.756 1.00 16.15 50 ASP B CA 1
ATOM 1717 C C . ASP B 2 50 ? 174.992 -116.805 205.278 1.00 16.05 50 ASP B C 1
ATOM 1718 O O . ASP B 2 50 ? 174.062 -116.525 206.047 1.00 16.63 50 ASP B O 1
ATOM 1723 N N . VAL B 2 51 ? 176.161 -117.244 205.709 1.00 15.95 51 VAL B N 1
ATOM 1724 C CA . VAL B 2 51 ? 176.406 -117.367 207.191 1.00 16.73 51 VAL B CA 1
ATOM 1725 C C . VAL B 2 51 ? 177.290 -116.273 207.781 1.00 16.92 51 VAL B C 1
ATOM 1726 O O . VAL B 2 51 ? 177.603 -116.276 208.980 1.00 17.27 51 VAL B O 1
ATOM 1730 N N . ASN B 2 52 ? 177.617 -115.279 206.959 1.00 17.25 52 ASN B N 1
ATOM 1731 C CA . ASN B 2 52 ? 178.247 -114.042 207.450 1.00 17.81 52 ASN B CA 1
ATOM 1732 C C . ASN B 2 52 ? 177.204 -113.208 208.164 1.00 19.02 52 ASN B C 1
ATOM 1733 O O . ASN B 2 52 ? 175.988 -113.293 207.882 1.00 19.70 52 ASN B O 1
ATOM 1738 N N . GLY B 2 53 ? 177.687 -112.412 209.121 1.00 20.12 53 GLY B N 1
ATOM 1739 C CA . GLY B 2 53 ? 176.816 -111.497 209.860 1.00 21.54 53 GLY B CA 1
ATOM 1740 C C . GLY B 2 53 ? 175.877 -112.154 210.863 1.00 21.90 53 GLY B C 1
ATOM 1741 O O . GLY B 2 53 ? 174.891 -111.541 211.232 1.00 22.98 53 GLY B O 1
ATOM 1742 N N . LEU B 2 54 ? 176.200 -113.371 211.331 1.00 20.65 54 LEU B N 1
ATOM 1743 C CA . LEU B 2 54 ? 175.378 -114.100 212.252 1.00 21.95 54 LEU B CA 1
ATOM 1744 C C . LEU B 2 54 ? 176.011 -114.163 213.636 1.00 21.76 54 LEU B C 1
ATOM 1745 O O . LEU B 2 54 ? 175.595 -114.945 214.489 1.00 21.86 54 LEU B O 1
ATOM 1750 N N . GLY B 2 55 ? 176.970 -113.290 213.868 1.00 21.48 55 GLY B N 1
ATOM 1751 C CA . GLY B 2 55 ? 177.657 -113.277 215.168 1.00 22.16 55 GLY B CA 1
ATOM 1752 C C . GLY B 2 55 ? 178.705 -114.367 215.356 1.00 21.39 55 GLY B C 1
ATOM 1753 O O . GLY B 2 55 ? 179.193 -114.537 216.476 1.00 21.66 55 GLY B O 1
ATOM 1754 N N . LEU B 2 56 ? 179.099 -115.068 214.279 1.00 19.94 56 LEU B N 1
ATOM 1755 C CA . LEU B 2 56 ? 180.004 -116.216 214.371 1.00 19.56 56 LEU B CA 1
ATOM 1756 C C . LEU B 2 56 ? 181.458 -115.818 214.109 1.00 19.09 56 LEU B C 1
ATOM 1757 O O . LEU B 2 56 ? 182.255 -116.637 213.584 1.00 18.14 56 LEU B O 1
ATOM 1762 N N . ASP B 2 57 ? 181.806 -114.568 214.473 1.00 19.63 57 ASP B N 1
ATOM 1763 C CA . ASP B 2 57 ? 183.040 -113.913 213.998 1.00 19.99 57 ASP B CA 1
ATOM 1764 C C . ASP B 2 57 ? 183.808 -113.198 215.135 1.00 20.21 57 ASP B C 1
ATOM 1765 O O . ASP B 2 57 ? 184.446 -112.165 214.916 1.00 20.03 57 ASP B O 1
ATOM 1770 N N . LYS B 2 58 ? 183.759 -113.771 216.330 1.00 20.33 58 LYS B N 1
ATOM 1771 C CA . LYS B 2 58 ? 184.459 -113.243 217.478 1.00 21.71 58 LYS B CA 1
ATOM 1772 C C . LYS B 2 58 ? 185.677 -114.120 217.741 1.00 20.82 58 LYS B C 1
ATOM 1773 O O . LYS B 2 58 ? 185.671 -115.313 217.401 1.00 19.38 58 LYS B O 1
ATOM 1779 N N . ILE B 2 59 ? 186.688 -113.538 218.385 1.00 20.15 59 ILE B N 1
ATOM 1780 C CA . ILE B 2 59 ? 187.823 -114.281 218.935 1.00 20.32 59 ILE B CA 1
ATOM 1781 C C . ILE B 2 59 ? 187.786 -114.017 220.447 1.00 21.62 59 ILE B C 1
ATOM 1782 O O . ILE B 2 59 ? 187.861 -112.865 220.864 1.00 21.35 59 ILE B O 1
ATOM 1787 N N . GLU B 2 60 ? 187.597 -115.067 221.240 1.00 21.96 60 GLU B N 1
ATOM 1788 C CA . GLU B 2 60 ? 187.354 -114.901 222.651 1.00 24.29 60 GLU B CA 1
ATOM 1789 C C . GLU B 2 60 ? 188.189 -115.861 223.441 1.00 24.09 60 GLU B C 1
ATOM 1790 O O . GLU B 2 60 ? 188.360 -116.999 223.040 1.00 23.61 60 GLU B O 1
ATOM 1796 N N . VAL B 2 61 ? 188.664 -115.422 224.600 1.00 24.73 61 VAL B N 1
ATOM 1797 C CA . VAL B 2 61 ? 189.313 -116.310 225.529 1.00 25.50 61 VAL B CA 1
ATOM 1798 C C . VAL B 2 61 ? 188.248 -117.273 226.106 1.00 24.82 61 VAL B C 1
ATOM 1799 O O . VAL B 2 61 ? 187.095 -116.885 226.293 1.00 25.92 61 VAL B O 1
ATOM 1803 N N . THR B 2 62 ? 188.607 -118.530 226.324 1.00 23.40 62 THR B N 1
ATOM 1804 C CA . THR B 2 62 ? 187.665 -119.489 226.926 1.00 23.02 62 THR B CA 1
ATOM 1805 C C . THR B 2 62 ? 187.933 -119.537 228.424 1.00 23.58 62 THR B C 1
ATOM 1806 O O . THR B 2 62 ? 188.995 -119.147 228.909 1.00 23.05 62 THR B O 1
ATOM 1810 N N . ASP B 2 63 ? 186.953 -120.049 229.137 1.00 24.07 63 ASP B N 1
ATOM 1811 C CA . ASP B 2 63 ? 187.066 -120.165 230.582 1.00 25.12 63 ASP B CA 1
ATOM 1812 C C . ASP B 2 63 ? 188.242 -121.073 230.975 1.00 24.88 63 ASP B C 1
ATOM 1813 O O . ASP B 2 63 ? 188.878 -120.848 231.993 1.00 25.65 63 ASP B O 1
ATOM 1818 N N . ALA B 2 64 ? 188.571 -122.052 230.165 1.00 24.26 64 ALA B N 1
ATOM 1819 C CA . ALA B 2 64 ? 189.663 -122.988 230.422 1.00 24.79 64 ALA B CA 1
ATOM 1820 C C . ALA B 2 64 ? 191.006 -122.359 230.100 1.00 24.39 64 ALA B C 1
ATOM 1821 O O . ALA B 2 64 ? 192.042 -122.998 230.331 1.00 24.93 64 ALA B O 1
ATOM 1823 N N . GLY B 2 65 ? 191.018 -121.131 229.597 1.00 23.84 65 GLY B N 1
ATOM 1824 C CA . GLY B 2 65 ? 192.269 -120.437 229.312 1.00 23.85 65 GLY B CA 1
ATOM 1825 C C . GLY B 2 65 ? 192.784 -120.654 227.898 1.00 22.97 65 GLY B C 1
ATOM 1826 O O . GLY B 2 65 ? 193.967 -120.440 227.644 1.00 22.95 65 GLY B O 1
ATOM 1827 N N . GLY B 2 66 ? 191.924 -121.089 226.972 1.00 21.96 66 GLY B N 1
ATOM 1828 C CA . GLY B 2 66 ? 192.295 -121.235 225.548 1.00 21.17 66 GLY B CA 1
ATOM 1829 C C . GLY B 2 66 ? 191.617 -120.165 224.745 1.00 20.33 66 GLY B C 1
ATOM 1830 O O . GLY B 2 66 ? 191.415 -119.081 225.222 1.00 20.51 66 GLY B O 1
ATOM 1831 N N . LEU B 2 67 ? 191.249 -120.472 223.510 1.00 20.43 67 LEU B N 1
ATOM 1832 C CA . LEU B 2 67 ? 190.732 -119.501 222.582 1.00 20.73 67 LEU B CA 1
ATOM 1833 C C . LEU B 2 67 ? 189.571 -120.127 221.811 1.00 20.32 67 LEU B C 1
ATOM 1834 O O . LEU B 2 67 ? 189.694 -121.276 221.361 1.00 20.31 67 LEU B O 1
ATOM 1839 N N . ARG B 2 68 ? 188.462 -119.386 221.700 1.00 19.96 68 ARG B N 1
ATOM 1840 C CA . ARG B 2 68 ? 187.344 -119.754 220.842 1.00 19.85 68 ARG B CA 1
ATOM 1841 C C . ARG B 2 68 ? 187.324 -118.808 219.626 1.00 18.51 68 ARG B C 1
ATOM 1842 O O . ARG B 2 68 ? 187.052 -117.628 219.781 1.00 18.85 68 ARG B O 1
ATOM 1850 N N . ILE B 2 69 ? 187.516 -119.383 218.450 1.00 17.08 69 ILE B N 1
ATOM 1851 C CA . ILE B 2 69 ? 187.610 -118.655 217.192 1.00 16.61 69 ILE B CA 1
ATOM 1852 C C . ILE B 2 69 ? 186.353 -118.923 216.385 1.00 16.18 69 ILE B C 1
ATOM 1853 O O . ILE B 2 69 ? 186.053 -120.070 216.031 1.00 15.58 69 ILE B O 1
ATOM 1858 N N . GLY B 2 70 ? 185.601 -117.863 216.121 1.00 15.84 70 GLY B N 1
ATOM 1859 C CA . GLY B 2 70 ? 184.383 -118.009 215.378 1.00 15.88 70 GLY B CA 1
ATOM 1860 C C . GLY B 2 70 ? 184.656 -118.537 213.987 1.00 15.05 70 GLY B C 1
ATOM 1861 O O . GLY B 2 70 ? 185.698 -118.253 213.376 1.00 14.86 70 GLY B O 1
ATOM 1862 N N . ALA B 2 71 ? 183.728 -119.340 213.496 1.00 14.95 71 ALA B N 1
ATOM 1863 C CA . ALA B 2 71 ? 183.837 -119.947 212.158 1.00 14.64 71 ALA B CA 1
ATOM 1864 C C . ALA B 2 71 ? 183.975 -118.900 211.089 1.00 14.36 71 ALA B C 1
ATOM 1865 O O . ALA B 2 71 ? 184.572 -119.184 210.062 1.00 13.96 71 ALA B O 1
ATOM 1867 N N . LEU B 2 72 ? 183.358 -117.729 211.287 1.00 14.41 72 LEU B N 1
ATOM 1868 C CA . LEU B 2 72 ? 183.275 -116.696 210.264 1.00 14.40 72 LEU B CA 1
ATOM 1869 C C . LEU B 2 72 ? 184.288 -115.566 210.436 1.00 14.41 72 LEU B C 1
ATOM 1870 O O . LEU B 2 72 ? 184.284 -114.581 209.688 1.00 14.29 72 LEU B O 1
ATOM 1875 N N . VAL B 2 73 ? 185.181 -115.706 211.397 1.00 14.72 73 VAL B N 1
ATOM 1876 C CA . VAL B 2 73 ? 186.357 -114.803 211.500 1.00 14.81 73 VAL B CA 1
ATOM 1877 C C . VAL B 2 73 ? 187.162 -114.832 210.167 1.00 14.91 73 VAL B C 1
ATOM 1878 O O . VAL B 2 73 ? 187.415 -115.910 209.615 1.00 14.21 73 VAL B O 1
ATOM 1882 N N . ARG B 2 74 ? 187.527 -113.650 209.671 1.00 14.49 74 ARG B N 1
ATOM 1883 C CA . ARG B 2 74 ? 188.292 -113.522 208.462 1.00 14.19 74 ARG B CA 1
ATOM 1884 C C . ARG B 2 74 ? 189.723 -113.936 208.764 1.00 13.45 74 ARG B C 1
ATOM 1885 O O . ARG B 2 74 ? 190.232 -113.640 209.843 1.00 14.29 74 ARG B O 1
ATOM 1893 N N . ASN B 2 75 ? 190.329 -114.686 207.852 1.00 12.81 75 ASN B N 1
ATOM 1894 C CA . ASN B 2 75 ? 191.707 -115.191 208.021 1.00 12.60 75 ASN B CA 1
ATOM 1895 C C . ASN B 2 75 ? 192.709 -114.032 208.359 1.00 12.59 75 ASN B C 1
ATOM 1896 O O . ASN B 2 75 ? 193.566 -114.189 209.252 1.00 12.47 75 ASN B O 1
ATOM 1901 N N . THR B 2 76 ? 192.562 -112.866 207.706 1.00 12.63 76 THR B N 1
ATOM 1902 C CA . THR B 2 76 ? 193.374 -111.685 208.044 1.00 13.16 76 THR B CA 1
ATOM 1903 C C . THR B 2 76 ? 193.254 -111.265 209.507 1.00 13.67 76 THR B C 1
ATOM 1904 O O . THR B 2 76 ? 194.267 -111.026 210.156 1.00 14.30 76 THR B O 1
ATOM 1908 N N . ASP B 2 77 ? 192.021 -111.243 209.996 1.00 14.20 77 ASP B N 1
ATOM 1909 C CA . ASP B 2 77 ? 191.751 -110.852 211.347 1.00 14.89 77 ASP B CA 1
ATOM 1910 C C . ASP B 2 77 ? 192.257 -111.866 212.357 1.00 14.92 77 ASP B C 1
ATOM 1911 O O . ASP B 2 77 ? 192.744 -111.471 213.408 1.00 14.69 77 ASP B O 1
ATOM 1916 N N . LEU B 2 78 ? 192.132 -113.152 212.035 1.00 14.37 78 LEU B N 1
ATOM 1917 C CA . LEU B 2 78 ? 192.687 -114.194 212.885 1.00 14.76 78 LEU B CA 1
ATOM 1918 C C . LEU B 2 78 ? 194.224 -114.119 212.999 1.00 14.82 78 LEU B C 1
ATOM 1919 O O . LEU B 2 78 ? 194.754 -114.124 214.092 1.00 15.48 78 LEU B O 1
ATOM 1924 N N . ALA B 2 79 ? 194.898 -113.932 211.874 1.00 14.50 79 ALA B N 1
ATOM 1925 C CA . ALA B 2 79 ? 196.357 -113.792 211.853 1.00 14.73 79 ALA B CA 1
ATOM 1926 C C . ALA B 2 79 ? 196.840 -112.529 212.604 1.00 15.74 79 ALA B C 1
ATOM 1927 O O . ALA B 2 79 ? 197.902 -112.552 213.245 1.00 16.36 79 ALA B O 1
ATOM 1929 N N . ALA B 2 80 ? 196.052 -111.454 212.549 1.00 15.81 80 ALA B N 1
ATOM 1930 C CA . ALA B 2 80 ? 196.417 -110.176 213.098 1.00 16.84 80 ALA B CA 1
ATOM 1931 C C . ALA B 2 80 ? 196.124 -110.017 214.586 1.00 17.57 80 ALA B C 1
ATOM 1932 O O . ALA B 2 80 ? 196.629 -109.093 215.199 1.00 18.80 80 ALA B O 1
ATOM 1934 N N . HIS B 2 81 ? 195.317 -110.914 215.155 1.00 17.69 81 HIS B N 1
ATOM 1935 C CA . HIS B 2 81 ? 194.826 -110.775 216.523 1.00 18.69 81 HIS B CA 1
ATOM 1936 C C . HIS B 2 81 ? 196.005 -110.831 217.511 1.00 19.63 81 HIS B C 1
ATOM 1937 O O . HIS B 2 81 ? 196.827 -111.710 217.421 1.00 18.45 81 HIS B O 1
ATOM 1944 N N . GLU B 2 82 ? 196.050 -109.885 218.438 1.00 21.70 82 GLU B N 1
ATOM 1945 C CA . GLU B 2 82 ? 197.159 -109.819 219.410 1.00 24.68 82 GLU B CA 1
ATOM 1946 C C . GLU B 2 82 ? 197.417 -111.169 220.142 1.00 23.70 82 GLU B C 1
ATOM 1947 O O . GLU B 2 82 ? 198.561 -111.584 220.324 1.00 23.66 82 GLU B O 1
ATOM 1953 N N . ARG B 2 83 ? 196.368 -111.827 220.608 1.00 22.96 83 ARG B N 1
ATOM 1954 C CA . ARG B 2 83 ? 196.551 -113.093 221.361 1.00 23.31 83 ARG B CA 1
ATOM 1955 C C . ARG B 2 83 ? 197.014 -114.242 220.515 1.00 21.25 83 ARG B C 1
ATOM 1956 O O . ARG B 2 83 ? 197.751 -115.121 220.995 1.00 21.29 83 ARG B O 1
ATOM 1964 N N . VAL B 2 84 ? 196.601 -114.250 219.255 1.00 19.36 84 VAL B N 1
ATOM 1965 C CA . VAL B 2 84 ? 197.026 -115.288 218.359 1.00 18.44 84 VAL B CA 1
ATOM 1966 C C . VAL B 2 84 ? 198.514 -115.073 218.074 1.00 19.22 84 VAL B C 1
ATOM 1967 O O . VAL B 2 84 ? 199.313 -116.025 218.121 1.00 18.63 84 VAL B O 1
ATOM 1971 N N . ARG B 2 85 ? 198.897 -113.833 217.756 1.00 19.72 85 ARG B N 1
ATOM 1972 C CA . ARG B 2 85 ? 200.342 -113.534 217.458 1.00 19.79 85 ARG B CA 1
ATOM 1973 C C . ARG B 2 85 ? 201.277 -113.852 218.607 1.00 21.09 85 ARG B C 1
ATOM 1974 O O . ARG B 2 85 ? 202.408 -114.314 218.399 1.00 21.17 85 ARG B O 1
ATOM 1982 N N . ARG B 2 86 ? 200.821 -113.593 219.809 1.00 21.45 86 ARG B N 1
ATOM 1983 C CA . ARG B 2 86 ? 201.664 -113.764 220.981 1.00 24.16 86 ARG B CA 1
ATOM 1984 C C . ARG B 2 86 ? 201.674 -115.216 221.442 1.00 23.50 86 ARG B C 1
ATOM 1985 O O . ARG B 2 86 ? 202.736 -115.736 221.767 1.00 23.47 86 ARG B O 1
ATOM 1993 N N . ASP B 2 87 ? 200.479 -115.832 221.545 1.00 22.12 87 ASP B N 1
ATOM 1994 C CA . ASP B 2 87 ? 200.294 -117.130 222.212 1.00 22.50 87 ASP B CA 1
ATOM 1995 C C . ASP B 2 87 ? 200.028 -118.329 221.310 1.00 20.64 87 ASP B C 1
ATOM 1996 O O . ASP B 2 87 ? 200.137 -119.458 221.763 1.00 19.92 87 ASP B O 1
ATOM 2001 N N . TYR B 2 88 ? 199.677 -118.075 220.056 1.00 18.73 88 TYR B N 1
ATOM 2002 C CA . TYR B 2 88 ? 199.424 -119.147 219.098 1.00 17.98 88 TYR B CA 1
ATOM 2003 C C . TYR B 2 88 ? 200.104 -118.788 217.793 1.00 17.21 88 TYR B C 1
ATOM 2004 O O . TYR B 2 88 ? 199.520 -118.888 216.697 1.00 16.76 88 TYR B O 1
ATOM 2013 N N . ALA B 2 89 ? 201.369 -118.362 217.894 1.00 17.11 89 ALA B N 1
ATOM 2014 C CA . ALA B 2 89 ? 202.037 -117.782 216.719 1.00 16.84 89 ALA B CA 1
ATOM 2015 C C . ALA B 2 89 ? 202.033 -118.657 215.500 1.00 16.16 89 ALA B C 1
ATOM 2016 O O . ALA B 2 89 ? 201.913 -118.155 214.380 1.00 15.27 89 ALA B O 1
ATOM 2018 N N . VAL B 2 90 ? 202.121 -119.969 215.679 1.00 16.30 90 VAL B N 1
ATOM 2019 C CA . VAL B 2 90 ? 202.206 -120.883 214.501 1.00 16.03 90 VAL B CA 1
ATOM 2020 C C . VAL B 2 90 ? 200.954 -120.784 213.635 1.00 15.82 90 VAL B C 1
ATOM 2021 O O . VAL B 2 90 ? 200.994 -120.926 212.407 1.00 15.40 90 VAL B O 1
ATOM 2025 N N . LEU B 2 91 ? 199.819 -120.470 214.248 1.00 16.11 91 LEU B N 1
ATOM 2026 C CA . LEU B 2 91 ? 198.585 -120.261 213.483 1.00 16.30 91 LEU B CA 1
ATOM 2027 C C . LEU B 2 91 ? 198.655 -118.961 212.645 1.00 15.53 91 LEU B C 1
ATOM 2028 O O . LEU B 2 91 ? 198.315 -118.954 211.445 1.00 14.85 91 LEU B O 1
ATOM 2033 N N . SER B 2 92 ? 199.105 -117.885 213.259 1.00 16.11 92 SER B N 1
ATOM 2034 C CA . SER B 2 92 ? 199.328 -116.648 212.523 1.00 16.61 92 SER B CA 1
ATOM 2035 C C . SER B 2 92 ? 200.316 -116.837 211.365 1.00 15.98 92 SER B C 1
ATOM 2036 O O . SER B 2 92 ? 200.040 -116.470 210.205 1.00 14.92 92 SER B O 1
ATOM 2039 N N . ARG B 2 93 ? 201.446 -117.488 211.651 1.00 15.70 93 ARG B N 1
ATOM 2040 C CA . ARG B 2 93 ? 202.400 -117.783 210.597 1.00 15.72 93 ARG B CA 1
ATOM 2041 C C . ARG B 2 93 ? 201.794 -118.576 209.415 1.00 14.42 93 ARG B C 1
ATOM 2042 O O . ARG B 2 93 ? 201.998 -118.249 208.264 1.00 14.20 93 ARG B O 1
ATOM 2050 N N . ALA B 2 94 ? 201.027 -119.599 209.702 1.00 14.73 94 ALA B N 1
ATOM 2051 C CA . ALA B 2 94 ? 200.446 -120.489 208.673 1.00 14.19 94 ALA B CA 1
ATOM 2052 C C . ALA B 2 94 ? 199.470 -119.694 207.844 1.00 13.93 94 ALA B C 1
ATOM 2053 O O . ALA B 2 94 ? 199.505 -119.764 206.632 1.00 13.76 94 ALA B O 1
ATOM 2055 N N . LEU B 2 95 ? 198.616 -118.900 208.481 1.00 13.49 95 LEU B N 1
ATOM 2056 C CA . LEU B 2 95 ? 197.664 -118.068 207.717 1.00 13.77 95 LEU B CA 1
ATOM 2057 C C . LEU B 2 95 ? 198.354 -117.090 206.793 1.00 13.60 95 LEU B C 1
ATOM 2058 O O . LEU B 2 95 ? 197.979 -116.931 205.654 1.00 13.55 95 LEU B O 1
ATOM 2063 N N . LEU B 2 96 ? 199.379 -116.428 207.296 1.00 14.04 96 LEU B N 1
ATOM 2064 C CA . LEU B 2 96 ? 200.083 -115.420 206.504 1.00 13.91 96 LEU B CA 1
ATOM 2065 C C . LEU B 2 96 ? 200.905 -116.011 205.362 1.00 13.66 96 LEU B C 1
ATOM 2066 O O . LEU B 2 96 ? 201.153 -115.315 204.391 1.00 13.63 96 LEU B O 1
ATOM 2071 N N . ALA B 2 97 ? 201.232 -117.302 205.460 1.00 13.25 97 ALA B N 1
ATOM 2072 C CA . ALA B 2 97 ? 201.947 -118.028 204.425 1.00 13.45 97 ALA B CA 1
ATOM 2073 C C . ALA B 2 97 ? 201.066 -118.423 203.239 1.00 13.38 97 ALA B C 1
ATOM 2074 O O . ALA B 2 97 ? 201.596 -118.844 202.195 1.00 13.72 97 ALA B O 1
ATOM 2076 N N . GLY B 2 98 ? 199.728 -118.347 203.406 1.00 14.07 98 GLY B N 1
ATOM 2077 C CA . GLY B 2 98 ? 198.823 -118.766 202.378 1.00 12.84 98 GLY B CA 1
ATOM 2078 C C . GLY B 2 98 ? 198.171 -117.659 201.557 1.00 13.44 98 GLY B C 1
ATOM 2079 O O . GLY B 2 98 ? 197.927 -116.560 202.052 1.00 13.39 98 GLY B O 1
ATOM 2080 N N . ALA B 2 99 ? 197.916 -117.955 200.267 1.00 12.84 99 ALA B N 1
ATOM 2081 C CA . ALA B 2 99 ? 196.988 -117.178 199.453 1.00 12.24 99 ALA B CA 1
ATOM 2082 C C . ALA B 2 99 ? 197.527 -115.732 199.235 1.00 12.08 99 ALA B C 1
ATOM 2083 O O . ALA B 2 99 ? 198.730 -115.574 198.968 1.00 13.50 99 ALA B O 1
ATOM 2085 N N . SER B 2 100 ? 196.679 -114.726 199.255 1.00 11.36 100 SER B N 1
ATOM 2086 C CA . SER B 2 100 ? 197.067 -113.351 199.060 1.00 11.68 100 SER B CA 1
ATOM 2087 C C . SER B 2 100 ? 196.234 -112.519 200.016 1.00 11.58 100 SER B C 1
ATOM 2088 O O . SER B 2 100 ? 195.266 -113.018 200.627 1.00 10.83 100 SER B O 1
ATOM 2091 N N . GLY B 2 101 ? 196.611 -111.255 200.167 1.00 11.17 101 GLY B N 1
ATOM 2092 C CA . GLY B 2 101 ? 195.895 -110.408 201.087 1.00 11.58 101 GLY B CA 1
ATOM 2093 C C . GLY B 2 101 ? 194.402 -110.289 200.761 1.00 11.34 101 GLY B C 1
ATOM 2094 O O . GLY B 2 101 ? 193.589 -110.329 201.677 1.00 11.64 101 GLY B O 1
ATOM 2095 N N . GLN B 2 102 ? 194.074 -110.160 199.480 1.00 11.37 102 GLN B N 1
ATOM 2096 C CA . GLN B 2 102 ? 192.654 -110.070 199.051 1.00 11.30 102 GLN B CA 1
ATOM 2097 C C . GLN B 2 102 ? 191.878 -111.336 199.475 1.00 11.28 102 GLN B C 1
ATOM 2098 O O . GLN B 2 102 ? 190.764 -111.258 200.025 1.00 11.87 102 GLN B O 1
ATOM 2104 N N . LEU B 2 103 ? 192.489 -112.511 199.276 1.00 10.95 103 LEU B N 1
ATOM 2105 C CA . LEU B 2 103 ? 191.832 -113.760 199.592 1.00 11.03 103 LEU B CA 1
ATOM 2106 C C . LEU B 2 103 ? 191.759 -113.960 201.108 1.00 11.55 103 LEU B C 1
ATOM 2107 O O . LEU B 2 103 ? 190.721 -114.367 201.609 1.00 11.52 103 LEU B O 1
ATOM 2112 N N . ARG B 2 104 ? 192.832 -113.615 201.840 1.00 11.59 104 ARG B N 1
ATOM 2113 C CA . ARG B 2 104 ? 192.833 -113.771 203.337 1.00 12.39 104 ARG B CA 1
ATOM 2114 C C . ARG B 2 104 ? 191.820 -112.851 203.997 1.00 12.93 104 ARG B C 1
ATOM 2115 O O . ARG B 2 104 ? 191.275 -113.174 205.070 1.00 12.49 104 ARG B O 1
ATOM 2123 N N . ASN B 2 105 ? 191.558 -111.710 203.361 1.00 12.28 105 ASN B N 1
ATOM 2124 C CA . ASN B 2 105 ? 190.586 -110.799 203.856 1.00 13.60 105 ASN B CA 1
ATOM 2125 C C . ASN B 2 105 ? 189.176 -111.360 203.878 1.00 13.61 105 ASN B C 1
ATOM 2126 O O . ASN B 2 105 ? 188.379 -110.962 204.732 1.00 13.79 105 ASN B O 1
ATOM 2131 N N . GLN B 2 106 ? 188.858 -112.210 202.910 1.00 13.38 106 GLN B N 1
ATOM 2132 C CA . GLN B 2 106 ? 187.519 -112.784 202.800 1.00 13.87 106 GLN B CA 1
ATOM 2133 C C . GLN B 2 106 ? 187.407 -114.198 203.353 1.00 13.23 106 GLN B C 1
ATOM 2134 O O . GLN B 2 106 ? 186.337 -114.542 203.906 1.00 14.12 106 GLN B O 1
ATOM 2140 N N . ALA B 2 107 ? 188.463 -115.023 203.190 1.00 12.87 107 ALA B N 1
ATOM 2141 C CA . ALA B 2 107 ? 188.459 -116.401 203.680 1.00 12.34 107 ALA B CA 1
ATOM 2142 C C . ALA B 2 107 ? 188.136 -116.459 205.169 1.00 12.60 107 ALA B C 1
ATOM 2143 O O . ALA B 2 107 ? 188.535 -115.567 205.917 1.00 13.22 107 ALA B O 1
ATOM 2145 N N . THR B 2 108 ? 187.458 -117.524 205.602 1.00 12.09 108 THR B N 1
ATOM 2146 C CA . THR B 2 108 ? 187.069 -117.637 207.011 1.00 12.26 108 THR B CA 1
ATOM 2147 C C . THR B 2 108 ? 187.641 -118.867 207.664 1.00 12.52 108 THR B C 1
ATOM 2148 O O . THR B 2 108 ? 188.189 -119.749 207.011 1.00 12.48 108 THR B O 1
ATOM 2152 N N . THR B 2 109 ? 187.487 -118.970 208.982 1.00 12.94 109 THR B N 1
ATOM 2153 C CA . THR B 2 109 ? 188.067 -120.099 209.676 1.00 13.19 109 THR B CA 1
ATOM 2154 C C . THR B 2 109 ? 187.500 -121.457 209.199 1.00 13.44 109 THR B C 1
ATOM 2155 O O . THR B 2 109 ? 188.243 -122.367 208.891 1.00 12.74 109 THR B O 1
ATOM 2159 N N . ALA B 2 110 ? 186.178 -121.565 209.111 1.00 13.49 110 ALA B N 1
ATOM 2160 C CA . ALA B 2 110 ? 185.560 -122.843 208.768 1.00 13.74 110 ALA B CA 1
ATOM 2161 C C . ALA B 2 110 ? 185.699 -123.105 207.278 1.00 13.55 110 ALA B C 1
ATOM 2162 O O . ALA B 2 110 ? 185.927 -124.250 206.889 1.00 14.03 110 ALA B O 1
ATOM 2164 N N . GLY B 2 111 ? 185.580 -122.045 206.476 1.00 13.10 111 GLY B N 1
ATOM 2165 C CA . GLY B 2 111 ? 185.716 -122.174 205.042 1.00 13.76 111 GLY B CA 1
ATOM 2166 C C . GLY B 2 111 ? 187.100 -122.703 204.693 1.00 13.47 111 GLY B C 1
ATOM 2167 O O . GLY B 2 111 ? 187.243 -123.513 203.763 1.00 13.57 111 GLY B O 1
ATOM 2168 N N . ASN B 2 112 ? 188.113 -122.210 205.404 1.00 13.51 112 ASN B N 1
ATOM 2169 C CA . ASN B 2 112 ? 189.495 -122.638 205.143 1.00 13.77 112 ASN B CA 1
ATOM 2170 C C . ASN B 2 112 ? 189.644 -124.160 205.446 1.00 14.51 112 ASN B C 1
ATOM 2171 O O . ASN B 2 112 ? 190.186 -124.911 204.625 1.00 14.57 112 ASN B O 1
ATOM 2176 N N . LEU B 2 113 ? 189.146 -124.605 206.607 1.00 14.58 113 LEU B N 1
ATOM 2177 C CA . LEU B 2 113 ? 189.107 -126.034 206.914 1.00 15.25 113 LEU B CA 1
ATOM 2178 C C . LEU B 2 113 ? 188.440 -126.884 205.809 1.00 15.48 113 LEU B C 1
ATOM 2179 O O . LEU B 2 113 ? 188.875 -128.005 205.548 1.00 16.72 113 LEU B O 1
ATOM 2184 N N . LEU B 2 114 ? 187.391 -126.341 205.210 1.00 14.73 114 LEU B N 1
ATOM 2185 C CA . LEU B 2 114 ? 186.583 -127.037 204.234 1.00 14.85 114 LEU B CA 1
ATOM 2186 C C . LEU B 2 114 ? 186.966 -126.771 202.807 1.00 14.97 114 LEU B C 1
ATOM 2187 O O . LEU B 2 114 ? 186.270 -127.232 201.903 1.00 16.72 114 LEU B O 1
ATOM 2192 N N . GLN B 2 115 ? 188.074 -126.070 202.554 1.00 14.00 115 GLN B N 1
ATOM 2193 C CA . GLN B 2 115 ? 188.499 -125.887 201.136 1.00 13.60 115 GLN B CA 1
ATOM 2194 C C . GLN B 2 115 ? 188.839 -127.258 200.526 1.00 14.12 115 GLN B C 1
ATOM 2195 O O . GLN B 2 115 ? 189.305 -128.162 201.217 1.00 13.87 115 GLN B O 1
ATOM 2201 N N . ARG B 2 116 ? 188.664 -127.405 199.222 1.00 14.39 116 ARG B N 1
ATOM 2202 C CA . ARG B 2 116 ? 188.912 -128.695 198.591 1.00 14.99 116 ARG B CA 1
ATOM 2203 C C . ARG B 2 116 ? 190.251 -128.706 197.876 1.00 14.74 116 ARG B C 1
ATOM 2204 O O . ARG B 2 116 ? 190.960 -127.686 197.780 1.00 14.06 116 ARG B O 1
ATOM 2212 N N . THR B 2 117 ? 190.604 -129.886 197.404 1.00 15.10 117 THR B N 1
ATOM 2213 C CA . THR B 2 117 ? 191.914 -130.069 196.786 1.00 15.23 117 THR B CA 1
ATOM 2214 C C . THR B 2 117 ? 192.173 -129.159 195.549 1.00 15.24 117 THR B C 1
ATOM 2215 O O . THR B 2 117 ? 191.223 -128.626 194.951 1.00 15.08 117 THR B O 1
ATOM 2219 N N . ARG B 2 118 ? 193.465 -128.980 195.231 1.00 14.75 118 ARG B N 1
ATOM 2220 C CA A ARG B 2 118 ? 193.882 -128.222 194.044 0.70 14.40 118 ARG B CA 1
ATOM 2221 C CA B ARG B 2 118 ? 193.957 -128.211 194.076 0.30 14.61 118 ARG B CA 1
ATOM 2222 C C . ARG B 2 118 ? 194.302 -129.118 192.916 1.00 14.66 118 ARG B C 1
ATOM 2223 O O . ARG B 2 118 ? 194.831 -128.636 191.923 1.00 15.78 118 ARG B O 1
ATOM 2238 N N . CYS B 2 119 ? 194.056 -130.414 193.038 1.00 14.65 119 CYS B N 1
ATOM 2239 C CA . CYS B 2 119 ? 194.351 -131.343 191.969 1.00 14.86 119 CYS B CA 1
ATOM 2240 C C . CYS B 2 119 ? 193.812 -130.797 190.629 1.00 15.01 119 CYS B C 1
ATOM 2241 O O . CYS B 2 119 ? 192.646 -130.501 190.544 1.00 14.33 119 CYS B O 1
ATOM 2244 N N . PRO B 2 120 ? 194.667 -130.683 189.579 1.00 16.15 120 PRO B N 1
ATOM 2245 C CA . PRO B 2 120 ? 194.191 -130.128 188.304 1.00 16.19 120 PRO B CA 1
ATOM 2246 C C . PRO B 2 120 ? 193.244 -130.982 187.532 1.00 16.88 120 PRO B C 1
ATOM 2247 O O . PRO B 2 120 ? 192.501 -130.466 186.693 1.00 17.48 120 PRO B O 1
ATOM 2251 N N . TYR B 2 121 ? 193.259 -132.300 187.774 1.00 16.79 121 TYR B N 1
ATOM 2252 C CA . TYR B 2 121 ? 192.318 -133.160 187.137 1.00 16.89 121 TYR B CA 1
ATOM 2253 C C . TYR B 2 121 ? 190.941 -133.052 187.838 1.00 17.19 121 TYR B C 1
ATOM 2254 O O . TYR B 2 121 ? 189.941 -133.134 187.182 1.00 18.75 121 TYR B O 1
ATOM 2263 N N . PHE B 2 122 ? 190.927 -132.877 189.146 1.00 16.39 122 PHE B N 1
ATOM 2264 C CA . PHE B 2 122 ? 189.698 -132.591 189.880 1.00 16.86 122 PHE B CA 1
ATOM 2265 C C . PHE B 2 122 ? 189.036 -131.324 189.272 1.00 16.55 122 PHE B C 1
ATOM 2266 O O . PHE B 2 122 ? 187.833 -131.276 189.043 1.00 16.66 122 PHE B O 1
ATOM 2274 N N . TYR B 2 123 ? 189.856 -130.296 189.013 1.00 16.23 123 TYR B N 1
ATOM 2275 C CA . TYR B 2 123 ? 189.339 -128.991 188.499 1.00 16.37 123 TYR B CA 1
ATOM 2276 C C . TYR B 2 123 ? 188.872 -128.994 187.010 1.00 17.10 123 TYR B C 1
ATOM 2277 O O . TYR B 2 123 ? 188.130 -128.122 186.589 1.00 18.81 123 TYR B O 1
ATOM 2286 N N . ASP B 2 124 ? 189.321 -129.955 186.211 1.00 16.77 124 ASP B N 1
ATOM 2287 C CA . ASP B 2 124 ? 189.004 -130.063 184.810 1.00 16.95 124 ASP B CA 1
ATOM 2288 C C . ASP B 2 124 ? 187.955 -131.184 184.687 1.00 17.66 124 ASP B C 1
ATOM 2289 O O . ASP B 2 124 ? 188.268 -132.372 184.783 1.00 17.95 124 ASP B O 1
ATOM 2294 N N . THR B 2 125 ? 186.725 -130.774 184.443 1.00 17.49 125 THR B N 1
ATOM 2295 C CA . THR B 2 125 ? 185.593 -131.699 184.442 1.00 18.50 125 THR B CA 1
ATOM 2296 C C . THR B 2 125 ? 185.535 -132.601 183.214 1.00 19.27 125 THR B C 1
ATOM 2297 O O . THR B 2 125 ? 184.659 -133.494 183.123 1.00 19.62 125 THR B O 1
ATOM 2301 N N . ASN B 2 126 ? 186.493 -132.444 182.300 1.00 18.74 126 ASN B N 1
ATOM 2302 C CA . ASN B 2 126 ? 186.655 -133.396 181.230 1.00 20.52 126 ASN B CA 1
ATOM 2303 C C . ASN B 2 126 ? 187.541 -134.610 181.539 1.00 20.00 126 ASN B C 1
ATOM 2304 O O . ASN B 2 126 ? 187.707 -135.469 180.684 1.00 19.88 126 ASN B O 1
ATOM 2309 N N . GLN B 2 127 ? 188.164 -134.632 182.704 1.00 19.27 127 GLN B N 1
ATOM 2310 C CA . GLN B 2 127 ? 189.203 -135.617 182.986 1.00 19.86 127 GLN B CA 1
ATOM 2311 C C . GLN B 2 127 ? 188.724 -136.614 184.030 1.00 20.68 127 GLN B C 1
ATOM 2312 O O . GLN B 2 127 ? 187.928 -136.272 184.913 1.00 19.60 127 GLN B O 1
ATOM 2318 N N . PRO B 2 128 ? 189.315 -137.817 184.012 1.00 21.55 128 PRO B N 1
ATOM 2319 C CA . PRO B 2 128 ? 188.992 -138.837 185.043 1.00 22.05 128 PRO B CA 1
ATOM 2320 C C . PRO B 2 128 ? 189.349 -138.420 186.479 1.00 21.28 128 PRO B C 1
ATOM 2321 O O . PRO B 2 128 ? 190.505 -138.045 186.729 1.00 22.23 128 PRO B O 1
ATOM 2325 N N . CYS B 2 129 ? 188.390 -138.484 187.400 1.00 20.29 129 CYS B N 1
ATOM 2326 C CA . CYS B 2 129 ? 188.614 -138.121 188.762 1.00 19.34 129 CYS B CA 1
ATOM 2327 C C . CYS B 2 129 ? 187.569 -138.799 189.689 1.00 20.33 129 CYS B C 1
ATOM 2328 O O . CYS B 2 129 ? 186.396 -138.438 189.658 1.00 20.02 129 CYS B O 1
ATOM 2331 N N . ASN B 2 130 ? 188.012 -139.765 190.488 1.00 20.57 130 ASN B N 1
ATOM 2332 C CA . ASN B 2 130 ? 187.118 -140.467 191.413 1.00 21.61 130 ASN B CA 1
ATOM 2333 C C . ASN B 2 130 ? 186.465 -139.571 192.450 1.00 21.93 130 ASN B C 1
ATOM 2334 O O . ASN B 2 130 ? 185.346 -139.853 192.901 1.00 22.42 130 ASN B O 1
ATOM 2339 N N . LYS B 2 131 ? 187.178 -138.529 192.863 1.00 21.16 131 LYS B N 1
ATOM 2340 C CA . LYS B 2 131 ? 186.666 -137.591 193.838 1.00 21.82 131 LYS B CA 1
ATOM 2341 C C . LYS B 2 131 ? 185.417 -136.897 193.332 1.00 22.82 131 LYS B C 1
ATOM 2342 O O . LYS B 2 131 ? 184.440 -136.693 194.077 1.00 22.04 131 LYS B O 1
ATOM 2348 N N . ARG B 2 132 ? 185.448 -136.536 192.055 1.00 24.27 132 ARG B N 1
ATOM 2349 C CA . ARG B 2 132 ? 184.334 -135.848 191.397 1.00 25.49 132 ARG B CA 1
ATOM 2350 C C . ARG B 2 132 ? 183.283 -136.849 190.879 1.00 27.78 132 ARG B C 1
ATOM 2351 O O . ARG B 2 132 ? 182.056 -136.656 191.091 1.00 27.87 132 ARG B O 1
ATOM 2359 N N . LEU B 2 133 ? 183.737 -137.955 190.278 1.00 28.19 133 LEU B N 1
ATOM 2360 C CA . LEU B 2 133 ? 182.851 -138.981 189.746 1.00 30.13 133 LEU B CA 1
ATOM 2361 C C . LEU B 2 133 ? 183.393 -140.348 190.145 1.00 30.34 133 LEU B C 1
ATOM 2362 O O . LEU B 2 133 ? 184.311 -140.888 189.472 1.00 28.76 133 LEU B O 1
ATOM 2367 N N . PRO B 2 134 ? 182.861 -140.919 191.250 1.00 30.30 134 PRO B N 1
ATOM 2368 C CA . PRO B 2 134 ? 183.295 -142.217 191.791 1.00 31.15 134 PRO B CA 1
ATOM 2369 C C . PRO B 2 134 ? 183.465 -143.303 190.697 1.00 31.97 134 PRO B C 1
ATOM 2370 O O . PRO B 2 134 ? 182.589 -143.443 189.878 1.00 32.55 134 PRO B O 1
ATOM 2374 N N . GLY B 2 135 ? 184.591 -144.031 190.677 1.00 31.15 135 GLY B N 1
ATOM 2375 C CA . GLY B 2 135 ? 184.840 -145.044 189.672 1.00 31.08 135 GLY B CA 1
ATOM 2376 C C . GLY B 2 135 ? 185.306 -144.591 188.275 1.00 30.48 135 GLY B C 1
ATOM 2377 O O . GLY B 2 135 ? 185.651 -145.450 187.454 1.00 31.63 135 GLY B O 1
ATOM 2378 N N . SER B 2 136 ? 185.353 -143.285 187.999 1.00 28.93 136 SER B N 1
ATOM 2379 C CA . SER B 2 136 ? 185.855 -142.798 186.712 1.00 28.45 136 SER B CA 1
ATOM 2380 C C . SER B 2 136 ? 187.384 -142.947 186.554 1.00 27.89 136 SER B C 1
ATOM 2381 O O . SER B 2 136 ? 187.897 -142.766 185.437 1.00 28.02 136 SER B O 1
ATOM 2384 N N . GLY B 2 137 ? 188.090 -143.250 187.651 1.00 26.78 137 GLY B N 1
ATOM 2385 C CA . GLY B 2 137 ? 189.557 -143.403 187.687 1.00 26.01 137 GLY B CA 1
ATOM 2386 C C . GLY B 2 137 ? 190.230 -142.193 188.321 1.00 23.86 137 GLY B C 1
ATOM 2387 O O . GLY B 2 137 ? 189.582 -141.170 188.585 1.00 22.77 137 GLY B O 1
ATOM 2388 N N . CYS B 2 138 ? 191.532 -142.299 188.546 1.00 23.43 138 CYS B N 1
ATOM 2389 C CA . CYS B 2 138 ? 192.324 -141.190 189.102 1.00 21.60 138 CYS B CA 1
ATOM 2390 C C . CYS B 2 138 ? 193.401 -140.829 188.077 1.00 21.64 138 CYS B C 1
ATOM 2391 O O . CYS B 2 138 ? 194.354 -141.582 187.863 1.00 21.95 138 CYS B O 1
ATOM 2394 N N . ALA B 2 139 ? 193.201 -139.714 187.402 1.00 21.15 139 ALA B N 1
ATOM 2395 C CA . ALA B 2 139 ? 194.115 -139.319 186.363 1.00 21.17 139 ALA B CA 1
ATOM 2396 C C . ALA B 2 139 ? 195.499 -139.004 186.904 1.00 20.58 139 ALA B C 1
ATOM 2397 O O . ALA B 2 139 ? 196.473 -139.209 186.189 1.00 20.70 139 ALA B O 1
ATOM 2399 N N . ALA B 2 140 ? 195.592 -138.573 188.159 1.00 19.99 140 ALA B N 1
ATOM 2400 C CA . ALA B 2 140 ? 196.880 -138.156 188.741 1.00 19.64 140 ALA B CA 1
ATOM 2401 C C . ALA B 2 140 ? 197.842 -139.308 188.995 1.00 20.83 140 ALA B C 1
ATOM 2402 O O . ALA B 2 140 ? 199.063 -139.159 188.827 1.00 19.98 140 ALA B O 1
ATOM 2404 N N . LEU B 2 141 ? 197.293 -140.484 189.311 1.00 22.07 141 LEU B N 1
ATOM 2405 C CA . LEU B 2 141 ? 198.090 -141.608 189.718 1.00 23.74 141 LEU B CA 1
ATOM 2406 C C . LEU B 2 141 ? 199.235 -141.884 188.746 1.00 24.32 141 LEU B C 1
ATOM 2407 O O . LEU B 2 141 ? 200.397 -142.014 189.149 1.00 25.01 141 LEU B O 1
ATOM 2412 N N . GLU B 2 142 ? 198.914 -142.001 187.465 1.00 24.97 142 GLU B N 1
ATOM 2413 C CA . GLU B 2 142 ? 199.935 -142.191 186.455 1.00 25.55 142 GLU B CA 1
ATOM 2414 C C . GLU B 2 142 ? 200.110 -140.958 185.551 1.00 23.85 142 GLU B C 1
ATOM 2415 O O . GLU B 2 142 ? 200.802 -141.011 184.570 1.00 23.25 142 GLU B O 1
ATOM 2421 N N . GLY B 2 143 ? 199.498 -139.845 185.905 1.00 22.32 143 GLY B N 1
ATOM 2422 C CA . GLY B 2 143 ? 199.665 -138.596 185.194 1.00 21.57 143 GLY B CA 1
ATOM 2423 C C . GLY B 2 143 ? 200.564 -137.650 185.948 1.00 20.63 143 GLY B C 1
ATOM 2424 O O . GLY B 2 143 ? 201.513 -138.078 186.602 1.00 21.29 143 GLY B O 1
ATOM 2425 N N . PHE B 2 144 ? 200.249 -136.370 185.854 1.00 19.48 144 PHE B N 1
ATOM 2426 C CA . PHE B 2 144 ? 201.017 -135.318 186.487 1.00 19.77 144 PHE B CA 1
ATOM 2427 C C . PHE B 2 144 ? 200.742 -135.310 187.998 1.00 18.96 144 PHE B C 1
ATOM 2428 O O . PHE B 2 144 ? 199.667 -134.850 188.418 1.00 18.62 144 PHE B O 1
ATOM 2436 N N . SER B 2 145 ? 201.695 -135.780 188.795 1.00 17.62 145 SER B N 1
ATOM 2437 C CA . SER B 2 145 ? 201.476 -135.987 190.231 1.00 17.88 145 SER B CA 1
ATOM 2438 C C . SER B 2 145 ? 202.483 -135.302 191.131 1.00 17.81 145 SER B C 1
ATOM 2439 O O . SER B 2 145 ? 202.542 -135.584 192.333 1.00 16.96 145 SER B O 1
ATOM 2442 N N . ARG B 2 146 ? 203.236 -134.361 190.570 1.00 18.00 146 ARG B N 1
ATOM 2443 C CA . ARG B 2 146 ? 204.287 -133.618 191.315 1.00 18.88 146 ARG B CA 1
ATOM 2444 C C . ARG B 2 146 ? 203.778 -132.954 192.575 1.00 19.08 146 ARG B C 1
ATOM 2445 O O . ARG B 2 146 ? 204.492 -132.897 193.572 1.00 20.48 146 ARG B O 1
ATOM 2453 N N . GLN B 2 147 ? 202.532 -132.465 192.532 1.00 18.94 147 GLN B N 1
ATOM 2454 C CA . GLN B 2 147 ? 201.929 -131.703 193.600 1.00 19.74 147 GLN B CA 1
ATOM 2455 C C . GLN B 2 147 ? 201.067 -132.539 194.529 1.00 18.24 147 GLN B C 1
ATOM 2456 O O . GLN B 2 147 ? 200.379 -131.984 195.387 1.00 17.13 147 GLN B O 1
ATOM 2462 N N . HIS B 2 148 ? 201.096 -133.856 194.352 1.00 17.89 148 HIS B N 1
ATOM 2463 C CA . HIS B 2 148 ? 200.130 -134.731 195.035 1.00 17.80 148 HIS B CA 1
ATOM 2464 C C . HIS B 2 148 ? 200.751 -135.331 196.296 1.00 17.79 148 HIS B C 1
ATOM 2465 O O . HIS B 2 148 ? 201.858 -134.954 196.710 1.00 16.81 148 HIS B O 1
ATOM 2472 N N . ALA B 2 149 ? 199.958 -136.170 196.958 1.00 17.59 149 ALA B N 1
ATOM 2473 C CA . ALA B 2 149 ? 200.302 -136.688 198.284 1.00 18.04 149 ALA B CA 1
ATOM 2474 C C . ALA B 2 149 ? 201.278 -137.883 198.201 1.00 18.58 149 ALA B C 1
ATOM 2475 O O . ALA B 2 149 ? 201.342 -138.615 197.201 1.00 18.61 149 ALA B O 1
ATOM 2477 N N . VAL B 2 150 ? 202.010 -138.070 199.291 1.00 18.64 150 VAL B N 1
ATOM 2478 C CA . VAL B 2 150 ? 202.984 -139.166 199.418 1.00 19.52 150 VAL B CA 1
ATOM 2479 C C . VAL B 2 150 ? 202.679 -140.138 200.539 1.00 20.05 150 VAL B C 1
ATOM 2480 O O . VAL B 2 150 ? 203.324 -141.161 200.633 1.00 21.03 150 VAL B O 1
ATOM 2484 N N . VAL B 2 151 ? 201.745 -139.792 201.419 1.00 20.08 151 VAL B N 1
ATOM 2485 C CA . VAL B 2 151 ? 201.402 -140.620 202.546 1.00 20.94 151 VAL B CA 1
ATOM 2486 C C . VAL B 2 151 ? 199.896 -140.498 202.800 1.00 21.10 151 VAL B C 1
ATOM 2487 O O . VAL B 2 151 ? 199.315 -139.487 202.418 1.00 20.07 151 VAL B O 1
ATOM 2491 N N . GLY B 2 152 ? 199.272 -141.550 203.353 1.00 22.31 152 GLY B N 1
ATOM 2492 C CA . GLY B 2 152 ? 197.815 -141.561 203.610 1.00 23.20 152 GLY B CA 1
ATOM 2493 C C . GLY B 2 152 ? 196.957 -141.793 202.374 1.00 24.13 152 GLY B C 1
ATOM 2494 O O . GLY B 2 152 ? 195.729 -141.686 202.409 1.00 25.06 152 GLY B O 1
ATOM 2495 N N . VAL B 2 153 ? 197.612 -142.081 201.265 1.00 24.88 153 VAL B N 1
ATOM 2496 C CA . VAL B 2 153 ? 196.961 -142.234 199.970 1.00 24.42 153 VAL B CA 1
ATOM 2497 C C . VAL B 2 153 ? 196.217 -143.561 199.803 1.00 25.89 153 VAL B C 1
ATOM 2498 O O . VAL B 2 153 ? 196.397 -144.487 200.596 1.00 25.36 153 VAL B O 1
ATOM 2502 N N . SER B 2 154 ? 195.404 -143.650 198.751 1.00 26.17 154 SER B N 1
ATOM 2503 C CA . SER B 2 154 ? 194.847 -144.925 198.297 1.00 28.13 154 SER B CA 1
ATOM 2504 C C . SER B 2 154 ? 195.037 -145.030 196.794 1.00 29.15 154 SER B C 1
ATOM 2505 O O . SER B 2 154 ? 195.367 -144.067 196.130 1.00 27.53 154 SER B O 1
ATOM 2508 N N . GLU B 2 155 ? 194.766 -146.210 196.272 1.00 30.85 155 GLU B N 1
ATOM 2509 C CA . GLU B 2 155 ? 194.738 -146.414 194.822 1.00 33.41 155 GLU B CA 1
ATOM 2510 C C . GLU B 2 155 ? 193.693 -145.538 194.097 1.00 30.70 155 GLU B C 1
ATOM 2511 O O . GLU B 2 155 ? 193.847 -145.199 192.925 1.00 30.90 155 GLU B O 1
ATOM 2517 N N . ALA B 2 156 ? 192.668 -145.124 194.826 1.00 28.07 156 ALA B N 1
ATOM 2518 C CA . ALA B 2 156 ? 191.591 -144.319 194.255 1.00 26.12 156 ALA B CA 1
ATOM 2519 C C . ALA B 2 156 ? 191.879 -142.818 194.168 1.00 23.37 156 ALA B C 1
ATOM 2520 O O . ALA B 2 156 ? 191.257 -142.149 193.345 1.00 22.31 156 ALA B O 1
ATOM 2522 N N . CYS B 2 157 ? 192.772 -142.292 195.012 1.00 21.88 157 CYS B N 1
ATOM 2523 C CA . CYS B 2 157 ? 193.011 -140.826 195.086 1.00 20.28 157 CYS B CA 1
ATOM 2524 C C . CYS B 2 157 ? 194.280 -140.514 195.826 1.00 19.71 157 CYS B C 1
ATOM 2525 O O . CYS B 2 157 ? 194.456 -140.950 196.951 1.00 19.23 157 CYS B O 1
ATOM 2528 N N . ILE B 2 158 ? 195.125 -139.682 195.209 1.00 18.46 158 ILE B N 1
ATOM 2529 C CA . ILE B 2 158 ? 196.356 -139.229 195.834 1.00 18.38 158 ILE B CA 1
ATOM 2530 C C . ILE B 2 158 ? 196.355 -137.719 196.097 1.00 17.73 158 ILE B C 1
ATOM 2531 O O . ILE B 2 158 ? 197.425 -137.057 196.157 1.00 17.06 158 ILE B O 1
ATOM 2536 N N . ALA B 2 159 ? 195.160 -137.135 196.254 1.00 17.10 159 ALA B N 1
ATOM 2537 C CA . ALA B 2 159 ? 195.060 -135.712 196.484 1.00 16.59 159 ALA B CA 1
ATOM 2538 C C . ALA B 2 159 ? 195.584 -135.241 197.850 1.00 17.09 159 ALA B C 1
ATOM 2539 O O . ALA B 2 159 ? 195.541 -135.976 198.835 1.00 16.66 159 ALA B O 1
ATOM 2541 N N . THR B 2 160 ? 196.098 -134.014 197.900 1.00 17.49 160 THR B N 1
ATOM 2542 C CA . THR B 2 160 ? 196.421 -133.385 199.172 1.00 17.61 160 THR B CA 1
ATOM 2543 C C . THR B 2 160 ? 195.326 -132.433 199.638 1.00 17.85 160 THR B C 1
ATOM 2544 O O . THR B 2 160 ? 194.556 -131.875 198.821 1.00 17.59 160 THR B O 1
ATOM 2548 N N . HIS B 2 161 ? 195.294 -132.222 200.954 1.00 17.32 161 HIS B N 1
ATOM 2549 C CA . HIS B 2 161 ? 194.551 -131.104 201.531 1.00 17.17 161 HIS B CA 1
ATOM 2550 C C . HIS B 2 161 ? 195.467 -129.856 201.413 1.00 16.38 161 HIS B C 1
ATOM 2551 O O . HIS B 2 161 ? 196.604 -129.891 201.845 1.00 16.56 161 HIS B O 1
ATOM 2558 N N . PRO B 2 162 ? 194.988 -128.771 200.793 1.00 16.39 162 PRO B N 1
ATOM 2559 C CA . PRO B 2 162 ? 195.887 -127.648 200.513 1.00 15.98 162 PRO B CA 1
ATOM 2560 C C . PRO B 2 162 ? 196.080 -126.611 201.628 1.00 15.22 162 PRO B C 1
ATOM 2561 O O . PRO B 2 162 ? 196.829 -125.647 201.448 1.00 14.83 162 PRO B O 1
ATOM 2565 N N . SER B 2 163 ? 195.362 -126.738 202.748 1.00 14.89 163 SER B N 1
ATOM 2566 C CA . SER B 2 163 ? 195.334 -125.628 203.711 1.00 14.66 163 SER B CA 1
ATOM 2567 C C . SER B 2 163 ? 196.619 -125.505 204.506 1.00 15.33 163 SER B C 1
ATOM 2568 O O . SER B 2 163 ? 197.096 -126.486 205.087 1.00 16.70 163 SER B O 1
ATOM 2571 N N . ASP B 2 164 ? 197.128 -124.289 204.605 1.00 14.26 164 ASP B N 1
ATOM 2572 C CA . ASP B 2 164 ? 198.187 -123.988 205.566 1.00 14.89 164 ASP B CA 1
ATOM 2573 C C . ASP B 2 164 ? 197.602 -123.873 207.000 1.00 14.38 164 ASP B C 1
ATOM 2574 O O . ASP B 2 164 ? 198.106 -124.498 207.952 1.00 14.88 164 ASP B O 1
ATOM 2579 N N . MET B 2 165 ? 196.561 -123.062 207.164 1.00 13.69 165 MET B N 1
ATOM 2580 C CA . MET B 2 165 ? 195.914 -122.939 208.492 1.00 13.56 165 MET B CA 1
ATOM 2581 C C . MET B 2 165 ? 195.580 -124.261 209.172 1.00 13.75 165 MET B C 1
ATOM 2582 O O . MET B 2 165 ? 195.800 -124.394 210.360 1.00 14.18 165 MET B O 1
ATOM 2587 N N . ALA B 2 166 ? 195.087 -125.236 208.427 1.00 13.45 166 ALA B N 1
ATOM 2588 C CA . ALA B 2 166 ? 194.679 -126.507 209.013 1.00 14.15 166 ALA B CA 1
ATOM 2589 C C . ALA B 2 166 ? 195.877 -127.256 209.616 1.00 14.23 166 ALA B C 1
ATOM 2590 O O . ALA B 2 166 ? 195.720 -128.004 210.595 1.00 14.14 166 ALA B O 1
ATOM 2592 N N . VAL B 2 167 ? 197.066 -127.038 209.054 1.00 14.22 167 VAL B N 1
ATOM 2593 C CA . VAL B 2 167 ? 198.270 -127.708 209.560 1.00 15.04 167 VAL B CA 1
ATOM 2594 C C . VAL B 2 167 ? 198.567 -127.173 210.977 1.00 15.29 167 VAL B C 1
ATOM 2595 O O . VAL B 2 167 ? 198.814 -127.954 211.911 1.00 15.84 167 VAL B O 1
ATOM 2599 N N . ALA B 2 168 ? 198.497 -125.844 211.157 1.00 15.12 168 ALA B N 1
ATOM 2600 C CA . ALA B 2 168 ? 198.699 -125.250 212.474 1.00 16.25 168 ALA B CA 1
ATOM 2601 C C . ALA B 2 168 ? 197.579 -125.666 213.432 1.00 16.51 168 ALA B C 1
ATOM 2602 O O . ALA B 2 168 ? 197.812 -125.920 214.619 1.00 16.69 168 ALA B O 1
ATOM 2604 N N . MET B 2 169 ? 196.339 -125.710 212.935 1.00 16.35 169 MET B N 1
ATOM 2605 C CA . MET B 2 169 ? 195.215 -126.161 213.794 1.00 17.76 169 MET B CA 1
ATOM 2606 C C . MET B 2 169 ? 195.442 -127.567 214.327 1.00 17.49 169 MET B C 1
ATOM 2607 O O . MET B 2 169 ? 195.187 -127.834 215.496 1.00 16.87 169 MET B O 1
ATOM 2612 N N . ARG B 2 170 ? 195.915 -128.447 213.475 1.00 17.06 170 ARG B N 1
ATOM 2613 C CA . ARG B 2 170 ? 196.206 -129.822 213.870 1.00 17.83 170 ARG B CA 1
ATOM 2614 C C . ARG B 2 170 ? 197.318 -129.880 214.887 1.00 17.77 170 ARG B C 1
ATOM 2615 O O . ARG B 2 170 ? 197.252 -130.587 215.875 1.00 18.23 170 ARG B O 1
ATOM 2623 N N . LEU B 2 171 ? 198.338 -129.070 214.678 1.00 17.35 171 LEU B N 1
ATOM 2624 C CA . LEU B 2 171 ? 199.436 -128.976 215.648 1.00 17.90 171 LEU B CA 1
ATOM 2625 C C . LEU B 2 171 ? 198.944 -128.518 216.998 1.00 18.19 171 LEU B C 1
ATOM 2626 O O . LEU B 2 171 ? 199.426 -129.011 218.017 1.00 18.88 171 LEU B O 1
ATOM 2631 N N . LEU B 2 172 ? 198.000 -127.573 216.995 1.00 17.72 172 LEU B N 1
ATOM 2632 C CA . LEU B 2 172 ? 197.434 -127.021 218.237 1.00 18.37 172 LEU B CA 1
ATOM 2633 C C . LEU B 2 172 ? 196.266 -127.819 218.882 1.00 19.07 172 LEU B C 1
ATOM 2634 O O . LEU B 2 172 ? 195.699 -127.332 219.863 1.00 19.45 172 LEU B O 1
ATOM 2639 N N . ASP B 2 173 ? 195.939 -129.018 218.390 1.00 19.01 173 ASP B N 1
ATOM 2640 C CA . ASP B 2 173 ? 194.851 -129.818 218.971 1.00 19.73 173 ASP B CA 1
ATOM 2641 C C . ASP B 2 173 ? 193.492 -129.050 218.921 1.00 18.96 173 ASP B C 1
ATOM 2642 O O . ASP B 2 173 ? 192.668 -129.131 219.834 1.00 19.61 173 ASP B O 1
ATOM 2647 N N . ALA B 2 174 ? 193.264 -128.355 217.808 1.00 18.04 174 ALA B N 1
ATOM 2648 C CA . ALA B 2 174 ? 192.020 -127.602 217.595 1.00 17.91 174 ALA B CA 1
ATOM 2649 C C . ALA B 2 174 ? 190.818 -128.555 217.591 1.00 18.41 174 ALA B C 1
ATOM 2650 O O . ALA B 2 174 ? 190.936 -129.720 217.207 1.00 17.88 174 ALA B O 1
ATOM 2652 N N . VAL B 2 175 ? 189.685 -128.050 218.057 1.00 18.53 175 VAL B N 1
ATOM 2653 C CA . VAL B 2 175 ? 188.426 -128.788 218.096 1.00 19.07 175 VAL B CA 1
ATOM 2654 C C . VAL B 2 175 ? 187.390 -128.009 217.323 1.00 19.21 175 VAL B C 1
ATOM 2655 O O . VAL B 2 175 ? 187.262 -126.769 217.517 1.00 19.31 175 VAL B O 1
ATOM 2659 N N . VAL B 2 176 ? 186.739 -128.688 216.363 1.00 18.80 176 VAL B N 1
ATOM 2660 C CA . VAL B 2 176 ? 185.695 -128.085 215.541 1.00 19.08 176 VAL B CA 1
ATOM 2661 C C . VAL B 2 176 ? 184.373 -128.154 216.269 1.00 19.60 176 VAL B C 1
ATOM 2662 O O . VAL B 2 176 ? 183.947 -129.231 216.671 1.00 20.28 176 VAL B O 1
ATOM 2666 N N . GLU B 2 177 ? 183.727 -126.999 216.473 1.00 19.76 177 GLU B N 1
ATOM 2667 C CA . GLU B 2 177 ? 182.435 -126.927 217.170 1.00 20.52 177 GLU B CA 1
ATOM 2668 C C . GLU B 2 177 ? 181.335 -126.729 216.146 1.00 19.68 177 GLU B C 1
ATOM 2669 O O . GLU B 2 177 ? 181.446 -125.824 215.310 1.00 18.17 177 GLU B O 1
ATOM 2675 N N . THR B 2 178 ? 180.264 -127.521 216.254 1.00 19.87 178 THR B N 1
ATOM 2676 C CA . THR B 2 178 ? 179.176 -127.450 215.277 1.00 20.24 178 THR B CA 1
ATOM 2677 C C . THR B 2 178 ? 177.819 -127.334 215.948 1.00 21.62 178 THR B C 1
ATOM 2678 O O . THR B 2 178 ? 177.646 -127.597 217.141 1.00 21.89 178 THR B O 1
ATOM 2682 N N . ILE B 2 179 ? 176.853 -126.909 215.169 1.00 22.67 179 ILE B N 1
ATOM 2683 C CA . ILE B 2 179 ? 175.458 -127.155 215.479 1.00 24.80 179 ILE B CA 1
ATOM 2684 C C . ILE B 2 179 ? 174.809 -128.013 214.384 1.00 26.82 179 ILE B C 1
ATOM 2685 O O . ILE B 2 179 ? 175.040 -127.828 213.195 1.00 25.87 179 ILE B O 1
ATOM 2690 N N . THR B 2 180 ? 173.998 -128.981 214.786 1.00 31.30 180 THR B N 1
ATOM 2691 C CA . THR B 2 180 ? 173.318 -129.851 213.821 1.00 35.37 180 THR B CA 1
ATOM 2692 C C . THR B 2 180 ? 171.931 -129.262 213.542 1.00 38.93 180 THR B C 1
ATOM 2693 O O . THR B 2 180 ? 171.378 -128.517 214.383 1.00 40.14 180 THR B O 1
ATOM 2697 N N . PRO B 2 181 ? 171.319 -129.615 212.399 1.00 45.41 181 PRO B N 1
ATOM 2698 C CA . PRO B 2 181 ? 169.946 -129.109 212.144 1.00 48.95 181 PRO B CA 1
ATOM 2699 C C . PRO B 2 181 ? 168.907 -129.480 213.209 1.00 54.09 181 PRO B C 1
ATOM 2700 O O . PRO B 2 181 ? 168.031 -128.661 213.505 1.00 54.72 181 PRO B O 1
ATOM 2704 N N . GLU B 2 182 ? 169.014 -130.708 213.744 1.00 56.55 182 GLU B N 1
ATOM 2705 C CA . GLU B 2 182 ? 168.300 -131.170 214.960 1.00 58.01 182 GLU B CA 1
ATOM 2706 C C . GLU B 2 182 ? 168.460 -130.186 216.156 1.00 56.45 182 GLU B C 1
ATOM 2707 O O . GLU B 2 182 ? 167.680 -130.239 217.089 1.00 56.91 182 GLU B O 1
ATOM 2713 N N . GLY B 2 183 ? 169.490 -129.321 216.125 1.00 55.55 183 GLY B N 1
ATOM 2714 C CA . GLY B 2 183 ? 169.734 -128.284 217.146 1.00 51.74 183 GLY B CA 1
ATOM 2715 C C . GLY B 2 183 ? 170.673 -128.700 218.269 1.00 49.56 183 GLY B C 1
ATOM 2716 O O . GLY B 2 183 ? 170.750 -128.029 219.316 1.00 53.44 183 GLY B O 1
ATOM 2717 N N . LYS B 2 184 ? 171.367 -129.821 218.095 1.00 44.04 184 LYS B N 1
ATOM 2718 C CA . LYS B 2 184 ? 172.316 -130.280 219.104 1.00 41.32 184 LYS B CA 1
ATOM 2719 C C . LYS B 2 184 ? 173.658 -129.678 218.722 1.00 35.74 184 LYS B C 1
ATOM 2720 O O . LYS B 2 184 ? 173.773 -129.102 217.643 1.00 33.06 184 LYS B O 1
ATOM 2726 N N . THR B 2 185 ? 174.649 -129.806 219.601 1.00 31.50 185 THR B N 1
ATOM 2727 C CA . THR B 2 185 ? 175.995 -129.330 219.316 1.00 29.24 185 THR B CA 1
ATOM 2728 C C . THR B 2 185 ? 176.932 -130.525 219.348 1.00 28.02 185 THR B C 1
ATOM 2729 O O . THR B 2 185 ? 176.680 -131.468 220.053 1.00 28.40 185 THR B O 1
ATOM 2733 N N . ARG B 2 186 ? 177.970 -130.496 218.541 1.00 26.17 186 ARG B N 1
ATOM 2734 C CA . ARG B 2 186 ? 179.010 -131.546 218.481 1.00 26.71 186 ARG B CA 1
ATOM 2735 C C . ARG B 2 186 ? 180.356 -130.870 218.556 1.00 24.58 186 ARG B C 1
ATOM 2736 O O . ARG B 2 186 ? 180.500 -129.729 218.105 1.00 23.46 186 ARG B O 1
ATOM 2744 N N . SER B 2 187 ? 181.339 -131.605 219.064 1.00 24.58 187 SER B N 1
ATOM 2745 C CA . SER B 2 187 ? 182.749 -131.207 219.051 1.00 23.54 187 SER B CA 1
ATOM 2746 C C . SER B 2 187 ? 183.464 -132.287 218.302 1.00 24.03 187 SER B C 1
ATOM 2747 O O . SER B 2 187 ? 183.325 -133.443 218.649 1.00 25.90 187 SER B O 1
ATOM 2750 N N . ILE B 2 188 ? 184.220 -131.941 217.276 1.00 22.27 188 ILE B N 1
ATOM 2751 C CA . ILE B 2 188 ? 185.018 -132.923 216.544 1.00 22.42 188 ILE B CA 1
ATOM 2752 C C . ILE B 2 188 ? 186.471 -132.451 216.584 1.00 21.57 188 ILE B C 1
ATOM 2753 O O . ILE B 2 188 ? 186.786 -131.350 216.098 1.00 20.18 188 ILE B O 1
ATOM 2758 N N A THR B 2 189 ? 187.367 -133.283 217.115 0.46 21.73 189 THR B N 1
ATOM 2759 N N B THR B 2 189 ? 187.365 -133.290 217.115 0.54 21.68 189 THR B N 1
ATOM 2760 C CA A THR B 2 189 ? 188.767 -132.921 217.149 0.46 21.25 189 THR B CA 1
ATOM 2761 C CA B THR B 2 189 ? 188.769 -132.934 217.159 0.54 21.17 189 THR B CA 1
ATOM 2762 C C A THR B 2 189 ? 189.229 -132.850 215.698 0.46 20.91 189 THR B C 1
ATOM 2763 C C B THR B 2 189 ? 189.238 -132.859 215.700 0.54 20.86 189 THR B C 1
ATOM 2764 O O A THR B 2 189 ? 188.803 -133.668 214.873 0.46 20.56 189 THR B O 1
ATOM 2765 O O B THR B 2 189 ? 188.820 -133.678 214.869 0.54 20.43 189 THR B O 1
ATOM 2772 N N . LEU B 2 190 ? 190.070 -131.870 215.366 1.00 20.47 190 LEU B N 1
ATOM 2773 C CA . LEU B 2 190 ? 190.513 -131.735 213.969 1.00 21.10 190 LEU B CA 1
ATOM 2774 C C . LEU B 2 190 ? 191.218 -133.010 213.487 1.00 20.86 190 LEU B C 1
ATOM 2775 O O . LEU B 2 190 ? 191.079 -133.403 212.328 1.00 20.40 190 LEU B O 1
ATOM 2780 N N . ALA B 2 191 ? 191.909 -133.680 214.383 1.00 21.53 191 ALA B N 1
ATOM 2781 C CA . ALA B 2 191 ? 192.545 -134.996 214.102 1.00 22.69 191 ALA B CA 1
ATOM 2782 C C . ALA B 2 191 ? 191.568 -136.098 213.627 1.00 23.07 191 ALA B C 1
ATOM 2783 O O . ALA B 2 191 ? 191.983 -137.061 212.990 1.00 23.32 191 ALA B O 1
ATOM 2785 N N . ASP B 2 192 ? 190.298 -135.956 213.954 1.00 22.60 192 ASP B N 1
ATOM 2786 C CA . ASP B 2 192 ? 189.246 -136.900 213.549 1.00 24.25 192 ASP B CA 1
ATOM 2787 C C . ASP B 2 192 ? 188.351 -136.385 212.405 1.00 23.11 192 ASP B C 1
ATOM 2788 O O . ASP B 2 192 ? 187.417 -137.070 212.022 1.00 23.91 192 ASP B O 1
ATOM 2793 N N . PHE B 2 193 ? 188.648 -135.206 211.877 1.00 21.49 193 PHE B N 1
ATOM 2794 C CA . PHE B 2 193 ? 187.733 -134.453 211.045 1.00 21.09 193 PHE B CA 1
ATOM 2795 C C . PHE B 2 193 ? 187.820 -134.832 209.540 1.00 21.18 193 PHE B C 1
ATOM 2796 O O . PHE B 2 193 ? 186.816 -134.791 208.807 1.00 20.36 193 PHE B O 1
ATOM 2804 N N . TYR B 2 194 ? 189.022 -135.157 209.088 1.00 20.78 194 TYR B N 1
ATOM 2805 C CA . TYR B 2 194 ? 189.227 -135.460 207.654 1.00 21.19 194 TYR B CA 1
ATOM 2806 C C . TYR B 2 194 ? 189.259 -136.980 207.416 1.00 22.51 194 TYR B C 1
ATOM 2807 O O . TYR B 2 194 ? 190.038 -137.689 208.064 1.00 23.68 194 TYR B O 1
ATOM 2816 N N . HIS B 2 195 ? 188.418 -137.467 206.500 1.00 23.97 195 HIS B N 1
ATOM 2817 C CA . HIS B 2 195 ? 188.346 -138.908 206.186 1.00 25.07 195 HIS B CA 1
ATOM 2818 C C . HIS B 2 195 ? 189.424 -139.297 205.178 1.00 24.29 195 HIS B C 1
ATOM 2819 O O . HIS B 2 195 ? 189.750 -138.557 204.261 1.00 21.97 195 HIS B O 1
ATOM 2826 N N . PRO B 2 196 ? 189.968 -140.506 205.325 1.00 26.11 196 PRO B N 1
ATOM 2827 C CA . PRO B 2 196 ? 190.889 -140.974 204.285 1.00 25.75 196 PRO B CA 1
ATOM 2828 C C . PRO B 2 196 ? 190.145 -141.285 202.993 1.00 25.23 196 PRO B C 1
ATOM 2829 O O . PRO B 2 196 ? 188.967 -141.650 203.046 1.00 25.62 196 PRO B O 1
ATOM 2833 N N . PRO B 2 197 ? 190.823 -141.201 201.843 1.00 24.94 197 PRO B N 1
ATOM 2834 C CA . PRO B 2 197 ? 190.145 -141.410 200.561 1.00 24.75 197 PRO B CA 1
ATOM 2835 C C . PRO B 2 197 ? 189.614 -142.834 200.377 1.00 25.64 197 PRO B C 1
ATOM 2836 O O . PRO B 2 197 ? 188.480 -142.994 199.963 1.00 24.80 197 PRO B O 1
ATOM 2840 N N . GLY B 2 198 ? 190.405 -143.851 200.745 1.00 25.78 198 GLY B N 1
ATOM 2841 C CA . GLY B 2 198 ? 189.993 -145.253 200.657 1.00 26.55 198 GLY B CA 1
ATOM 2842 C C . GLY B 2 198 ? 189.451 -145.491 199.277 1.00 27.66 198 GLY B C 1
ATOM 2843 O O . GLY B 2 198 ? 190.039 -145.030 198.298 1.00 26.60 198 GLY B O 1
ATOM 2844 N N . LYS B 2 199 ? 188.283 -146.121 199.210 1.00 29.66 199 LYS B N 1
ATOM 2845 C CA . LYS B 2 199 ? 187.547 -146.303 197.976 1.00 31.34 199 LYS B CA 1
ATOM 2846 C C . LYS B 2 199 ? 186.431 -145.294 197.826 1.00 30.04 199 LYS B C 1
ATOM 2847 O O . LYS B 2 199 ? 185.603 -145.444 196.934 1.00 30.99 199 LYS B O 1
ATOM 2853 N N . THR B 2 200 ? 186.420 -144.256 198.658 1.00 27.86 200 THR B N 1
ATOM 2854 C CA . THR B 2 200 ? 185.361 -143.229 198.634 1.00 26.80 200 THR B CA 1
ATOM 2855 C C . THR B 2 200 ? 185.939 -141.791 198.725 1.00 25.24 200 THR B C 1
ATOM 2856 O O . THR B 2 200 ? 185.544 -141.013 199.596 1.00 24.97 200 THR B O 1
ATOM 2860 N N . PRO B 2 201 ? 186.850 -141.422 197.806 1.00 23.79 201 PRO B N 1
ATOM 2861 C CA . PRO B 2 201 ? 187.476 -140.094 197.893 1.00 22.54 201 PRO B CA 1
ATOM 2862 C C . PRO B 2 201 ? 186.538 -138.891 197.705 1.00 21.60 201 PRO B C 1
ATOM 2863 O O . PRO B 2 201 ? 186.938 -137.782 197.950 1.00 20.80 201 PRO B O 1
ATOM 2867 N N . HIS B 2 202 ? 185.310 -139.120 197.252 1.00 22.50 202 HIS B N 1
ATOM 2868 C CA . HIS B 2 202 ? 184.248 -138.100 197.267 1.00 22.61 202 HIS B CA 1
ATOM 2869 C C . HIS B 2 202 ? 183.752 -137.740 198.684 1.00 23.60 202 HIS B C 1
ATOM 2870 O O . HIS B 2 202 ? 183.119 -136.682 198.859 1.00 23.51 202 HIS B O 1
ATOM 2877 N N . ILE B 2 203 ? 184.061 -138.557 199.690 1.00 23.80 203 ILE B N 1
ATOM 2878 C CA . ILE B 2 203 ? 183.626 -138.275 201.082 1.00 24.12 203 ILE B CA 1
ATOM 2879 C C . ILE B 2 203 ? 184.870 -137.769 201.798 1.00 23.37 203 ILE B C 1
ATOM 2880 O O . ILE B 2 203 ? 185.818 -138.530 201.945 1.00 24.62 203 ILE B O 1
ATOM 2885 N N . GLU B 2 204 ? 184.847 -136.516 202.242 1.00 21.40 204 GLU B N 1
ATOM 2886 C CA . GLU B 2 204 ? 186.050 -135.819 202.702 1.00 21.19 204 GLU B CA 1
ATOM 2887 C C . GLU B 2 204 ? 186.073 -135.548 204.188 1.00 20.85 204 GLU B C 1
ATOM 2888 O O . GLU B 2 204 ? 187.132 -135.587 204.790 1.00 21.53 204 GLU B O 1
ATOM 2894 N N . THR B 2 205 ? 184.944 -135.232 204.793 1.00 21.63 205 THR B N 1
ATOM 2895 C CA . THR B 2 205 ? 184.953 -134.855 206.223 1.00 21.36 205 THR B CA 1
ATOM 2896 C C . THR B 2 205 ? 183.850 -135.491 207.022 1.00 21.79 205 THR B C 1
ATOM 2897 O O . THR B 2 205 ? 182.906 -136.033 206.493 1.00 22.14 205 THR B O 1
ATOM 2901 N N . ALA B 2 206 ? 183.996 -135.369 208.343 1.00 22.05 206 ALA B N 1
ATOM 2902 C CA . ALA B 2 206 ? 183.020 -135.863 209.309 1.00 22.94 206 ALA B CA 1
ATOM 2903 C C . ALA B 2 206 ? 181.713 -135.077 209.433 1.00 22.81 206 ALA B C 1
ATOM 2904 O O . ALA B 2 206 ? 180.835 -135.522 210.149 1.00 22.87 206 ALA B O 1
ATOM 2906 N N . LEU B 2 207 ? 181.552 -133.950 208.745 1.00 23.63 207 LEU B N 1
ATOM 2907 C CA . LEU B 2 207 ? 180.263 -133.206 208.815 1.00 24.51 207 LEU B CA 1
ATOM 2908 C C . LEU B 2 207 ? 179.086 -134.003 208.303 1.00 27.41 207 LEU B C 1
ATOM 2909 O O . LEU B 2 207 ? 179.170 -134.662 207.291 1.00 30.29 207 LEU B O 1
ATOM 2914 N N . LEU B 2 208 ? 177.976 -133.897 208.995 1.00 29.75 208 LEU B N 1
ATOM 2915 C CA . LEU B 2 208 ? 176.710 -134.468 208.557 1.00 33.12 208 LEU B CA 1
ATOM 2916 C C . LEU B 2 208 ? 176.000 -133.481 207.649 1.00 35.27 208 LEU B C 1
ATOM 2917 O O . LEU B 2 208 ? 176.383 -132.300 207.600 1.00 32.42 208 LEU B O 1
ATOM 2922 N N . PRO B 2 209 ? 174.961 -133.951 206.912 1.00 38.96 209 PRO B N 1
ATOM 2923 C CA . PRO B 2 209 ? 174.212 -133.066 205.996 1.00 39.09 209 PRO B CA 1
ATOM 2924 C C . PRO B 2 209 ? 173.695 -131.822 206.679 1.00 35.07 209 PRO B C 1
ATOM 2925 O O . PRO B 2 209 ? 173.012 -131.933 207.683 1.00 35.55 209 PRO B O 1
ATOM 2929 N N . GLY B 2 210 ? 174.109 -130.652 206.190 1.00 34.82 210 GLY B N 1
ATOM 2930 C CA . GLY B 2 210 ? 173.624 -129.365 206.747 1.00 35.04 210 GLY B CA 1
ATOM 2931 C C . GLY B 2 210 ? 174.157 -128.951 208.127 1.00 33.12 210 GLY B C 1
ATOM 2932 O O . GLY B 2 210 ? 173.635 -128.028 208.759 1.00 34.09 210 GLY B O 1
ATOM 2933 N N . GLU B 2 211 ? 175.164 -129.675 208.621 1.00 28.66 211 GLU B N 1
ATOM 2934 C CA . GLU B 2 211 ? 175.786 -129.350 209.872 1.00 25.45 211 GLU B CA 1
ATOM 2935 C C . GLU B 2 211 ? 176.604 -128.076 209.660 1.00 21.75 211 GLU B C 1
ATOM 2936 O O . GLU B 2 211 ? 177.337 -127.946 208.688 1.00 21.41 211 GLU B O 1
ATOM 2942 N N . LEU B 2 212 ? 176.513 -127.178 210.609 1.00 19.90 212 LEU B N 1
ATOM 2943 C CA . LEU B 2 212 ? 177.148 -125.872 210.501 1.00 18.25 212 LEU B CA 1
ATOM 2944 C C . LEU B 2 212 ? 178.297 -125.786 211.490 1.00 17.67 212 LEU B C 1
ATOM 2945 O O . LEU B 2 212 ? 178.094 -125.939 212.675 1.00 17.77 212 LEU B O 1
ATOM 2950 N N . ILE B 2 213 ? 179.485 -125.426 211.012 1.00 16.66 213 ILE B N 1
ATOM 2951 C CA . ILE B 2 213 ? 180.570 -125.146 211.923 1.00 16.46 213 ILE B CA 1
ATOM 2952 C C . ILE B 2 213 ? 180.396 -123.736 212.480 1.00 16.26 213 ILE B C 1
ATOM 2953 O O . ILE B 2 213 ? 180.209 -122.800 211.755 1.00 15.63 213 ILE B O 1
ATOM 2958 N N . VAL B 2 214 ? 180.433 -123.611 213.808 1.00 16.77 214 VAL B N 1
ATOM 2959 C CA . VAL B 2 214 ? 180.250 -122.316 214.468 1.00 16.86 214 VAL B CA 1
ATOM 2960 C C . VAL B 2 214 ? 181.529 -121.736 215.070 1.00 16.91 214 VAL B C 1
ATOM 2961 O O . VAL B 2 214 ? 181.619 -120.525 215.230 1.00 17.00 214 VAL B O 1
ATOM 2965 N N . ALA B 2 215 ? 182.519 -122.585 215.348 1.00 16.66 215 ALA B N 1
ATOM 2966 C CA . ALA B 2 215 ? 183.760 -122.143 216.000 1.00 16.33 215 ALA B CA 1
ATOM 2967 C C . ALA B 2 215 ? 184.808 -123.225 215.925 1.00 16.35 215 ALA B C 1
ATOM 2968 O O . ALA B 2 215 ? 184.502 -124.398 215.670 1.00 16.77 215 ALA B O 1
ATOM 2970 N N . VAL B 2 216 ? 186.039 -122.820 216.185 1.00 16.68 216 VAL B N 1
ATOM 2971 C CA . VAL B 2 216 ? 187.152 -123.703 216.420 1.00 17.16 216 VAL B CA 1
ATOM 2972 C C . VAL B 2 216 ? 187.744 -123.316 217.775 1.00 18.24 216 VAL B C 1
ATOM 2973 O O . VAL B 2 216 ? 188.020 -122.123 218.034 1.00 18.77 216 VAL B O 1
ATOM 2977 N N . THR B 2 217 ? 187.901 -124.292 218.649 1.00 18.83 217 THR B N 1
ATOM 2978 C CA . THR B 2 217 ? 188.417 -124.052 219.977 1.00 19.89 217 THR B CA 1
ATOM 2979 C C . THR B 2 217 ? 189.847 -124.533 220.097 1.00 19.95 217 THR B C 1
ATOM 2980 O O . THR B 2 217 ? 190.177 -125.652 219.653 1.00 19.69 217 THR B O 1
ATOM 2984 N N . LEU B 2 218 ? 190.683 -123.666 220.666 1.00 19.54 218 LEU B N 1
ATOM 2985 C CA . LEU B 2 218 ? 192.050 -123.985 220.963 1.00 19.88 218 LEU B CA 1
ATOM 2986 C C . LEU B 2 218 ? 192.248 -124.170 222.442 1.00 20.51 218 LEU B C 1
ATOM 2987 O O . LEU B 2 218 ? 191.618 -123.488 223.232 1.00 21.37 218 LEU B O 1
ATOM 2992 N N . PRO B 2 219 ? 193.158 -125.071 222.822 1.00 20.62 219 PRO B N 1
ATOM 2993 C CA . PRO B 2 219 ? 193.531 -125.226 224.235 1.00 21.67 219 PRO B CA 1
ATOM 2994 C C . PRO B 2 219 ? 194.430 -124.053 224.695 1.00 21.79 219 PRO B C 1
ATOM 2995 O O . PRO B 2 219 ? 194.689 -123.167 223.920 1.00 20.79 219 PRO B O 1
ATOM 2999 N N . PRO B 2 220 ? 194.823 -124.024 225.972 1.00 22.88 220 PRO B N 1
ATOM 3000 C CA . PRO B 2 220 ? 195.715 -123.003 226.479 1.00 23.14 220 PRO B CA 1
ATOM 3001 C C . PRO B 2 220 ? 197.068 -122.953 225.740 1.00 22.61 220 PRO B C 1
ATOM 3002 O O . PRO B 2 220 ? 197.502 -123.958 225.132 1.00 22.29 220 PRO B O 1
ATOM 3006 N N . PRO B 2 221 ? 197.721 -121.781 225.743 1.00 22.62 221 PRO B N 1
ATOM 3007 C CA . PRO B 2 221 ? 198.983 -121.679 224.968 1.00 21.78 221 PRO B CA 1
ATOM 3008 C C . PRO B 2 221 ? 200.058 -122.654 225.404 1.00 22.41 221 PRO B C 1
ATOM 3009 O O . PRO B 2 221 ? 200.123 -123.008 226.585 1.00 22.66 221 PRO B O 1
ATOM 3013 N N . LEU B 2 222 ? 200.885 -123.084 224.456 1.00 21.84 222 LEU B N 1
ATOM 3014 C CA . LEU B 2 222 ? 201.987 -124.042 224.740 1.00 23.09 222 LEU B CA 1
ATOM 3015 C C . LEU B 2 222 ? 203.339 -123.381 225.022 1.00 23.47 222 LEU B C 1
ATOM 3016 O O . LEU B 2 222 ? 204.260 -124.027 225.531 1.00 24.40 222 LEU B O 1
ATOM 3021 N N . GLY B 2 223 ? 203.477 -122.108 224.719 1.00 22.96 223 GLY B N 1
ATOM 3022 C CA . GLY B 2 223 ? 204.818 -121.490 224.798 1.00 23.83 223 GLY B CA 1
ATOM 3023 C C . GLY B 2 223 ? 205.738 -122.045 223.704 1.00 23.25 223 GLY B C 1
ATOM 3024 O O . GLY B 2 223 ? 205.283 -122.561 222.676 1.00 22.41 223 GLY B O 1
ATOM 3025 N N . GLY B 2 224 ? 207.041 -121.928 223.919 1.00 23.78 224 GLY B N 1
ATOM 3026 C CA . GLY B 2 224 ? 207.986 -122.460 222.980 1.00 23.56 224 GLY B CA 1
ATOM 3027 C C . GLY B 2 224 ? 208.184 -121.600 221.743 1.00 23.15 224 GLY B C 1
ATOM 3028 O O . GLY B 2 224 ? 207.606 -120.525 221.610 1.00 22.99 224 GLY B O 1
ATOM 3029 N N A LYS B 2 225 ? 209.008 -122.107 220.829 0.50 22.71 225 LYS B N 1
ATOM 3030 N N B LYS B 2 225 ? 209.000 -122.108 220.829 0.50 22.58 225 LYS B N 1
ATOM 3031 C CA A LYS B 2 225 ? 209.356 -121.430 219.592 0.50 22.09 225 LYS B CA 1
ATOM 3032 C CA B LYS B 2 225 ? 209.299 -121.422 219.595 0.50 21.84 225 LYS B CA 1
ATOM 3033 C C A LYS B 2 225 ? 208.431 -121.975 218.512 0.50 20.66 225 LYS B C 1
ATOM 3034 C C B LYS B 2 225 ? 208.404 -121.979 218.523 0.50 20.54 225 LYS B C 1
ATOM 3035 O O A LYS B 2 225 ? 208.436 -123.178 218.263 0.50 20.29 225 LYS B O 1
ATOM 3036 O O B LYS B 2 225 ? 208.408 -123.185 218.283 0.50 20.18 225 LYS B O 1
ATOM 3047 N N . HIS B 2 226 ? 207.632 -121.093 217.908 1.00 19.66 226 HIS B N 1
ATOM 3048 C CA . HIS B 2 226 ? 206.687 -121.450 216.864 1.00 18.65 226 HIS B CA 1
ATOM 3049 C C . HIS B 2 226 ? 207.259 -121.130 215.475 1.00 18.71 226 HIS B C 1
ATOM 3050 O O . HIS B 2 226 ? 207.705 -120.018 215.186 1.00 18.42 226 HIS B O 1
ATOM 3057 N N . ILE B 2 227 ? 207.190 -122.102 214.584 1.00 19.07 227 ILE B N 1
ATOM 3058 C CA . ILE B 2 227 ? 207.737 -121.972 213.232 1.00 19.22 227 ILE B CA 1
ATOM 3059 C C . ILE B 2 227 ? 206.775 -122.592 212.235 1.00 18.74 227 ILE B C 1
ATOM 3060 O O . ILE B 2 227 ? 206.181 -123.642 212.495 1.00 18.23 227 ILE B O 1
ATOM 3065 N N . TYR B 2 228 ? 206.586 -121.898 211.105 1.00 17.55 228 TYR B N 1
ATOM 3066 C CA . TYR B 2 228 ? 205.860 -122.441 209.968 1.00 17.11 228 TYR B CA 1
ATOM 3067 C C . TYR B 2 228 ? 206.707 -122.192 208.722 1.00 17.46 228 TYR B C 1
ATOM 3068 O O . TYR B 2 228 ? 206.839 -121.043 208.268 1.00 18.26 228 TYR B O 1
ATOM 3077 N N . ARG B 2 229 ? 207.328 -123.257 208.232 1.00 17.16 229 ARG B N 1
ATOM 3078 C CA . ARG B 2 229 ? 208.201 -123.197 207.100 1.00 17.82 229 ARG B CA 1
ATOM 3079 C C . ARG B 2 229 ? 207.435 -123.800 205.931 1.00 17.27 229 ARG B C 1
ATOM 3080 O O . ARG B 2 229 ? 207.123 -124.988 205.924 1.00 17.77 229 ARG B O 1
ATOM 3088 N N . LYS B 2 230 ? 207.175 -122.972 204.925 1.00 15.99 230 LYS B N 1
ATOM 3089 C CA . LYS B 2 230 ? 206.433 -123.378 203.738 1.00 15.44 230 LYS B CA 1
ATOM 3090 C C . LYS B 2 230 ? 207.361 -123.368 202.554 1.00 15.66 230 LYS B C 1
ATOM 3091 O O . LYS B 2 230 ? 207.943 -122.334 202.251 1.00 15.16 230 LYS B O 1
ATOM 3097 N N . VAL B 2 231 ? 207.462 -124.511 201.860 1.00 15.28 231 VAL B N 1
ATOM 3098 C CA . VAL B 2 231 ? 208.293 -124.630 200.679 1.00 15.28 231 VAL B CA 1
ATOM 3099 C C . VAL B 2 231 ? 207.455 -124.504 199.425 1.00 14.42 231 VAL B C 1
ATOM 3100 O O . VAL B 2 231 ? 206.413 -125.193 199.288 1.00 15.05 231 VAL B O 1
ATOM 3104 N N . ARG B 2 232 ? 207.891 -123.662 198.495 1.00 13.98 232 ARG B N 1
ATOM 3105 C CA . ARG B 2 232 ? 207.184 -123.492 197.242 1.00 14.38 232 ARG B CA 1
ATOM 3106 C C . ARG B 2 232 ? 208.135 -123.047 196.120 1.00 14.57 232 ARG B C 1
ATOM 3107 O O . ARG B 2 232 ? 209.147 -122.466 196.380 1.00 14.47 232 ARG B O 1
ATOM 3115 N N . ASP B 2 233 ? 207.761 -123.335 194.883 1.00 15.13 233 ASP B N 1
ATOM 3116 C CA . ASP B 2 233 ? 208.611 -123.013 193.730 1.00 15.91 233 ASP B CA 1
ATOM 3117 C C . ASP B 2 233 ? 208.767 -121.487 193.578 1.00 15.83 233 ASP B C 1
ATOM 3118 O O . ASP B 2 233 ? 209.874 -121.010 193.377 1.00 16.37 233 ASP B O 1
ATOM 3123 N N . ARG B 2 234 ? 207.683 -120.731 193.742 1.00 14.37 234 ARG B N 1
ATOM 3124 C CA . ARG B 2 234 ? 207.785 -119.274 193.749 1.00 14.67 234 ARG B CA 1
ATOM 3125 C C . ARG B 2 234 ? 207.570 -118.754 195.153 1.00 14.55 234 ARG B C 1
ATOM 3126 O O . ARG B 2 234 ? 207.132 -119.487 196.019 1.00 14.67 234 ARG B O 1
ATOM 3134 N N . ALA B 2 235 ? 207.948 -117.500 195.371 1.00 14.73 235 ALA B N 1
ATOM 3135 C CA . ALA B 2 235 ? 208.129 -116.958 196.726 1.00 14.65 235 ALA B CA 1
ATOM 3136 C C . ALA B 2 235 ? 206.830 -116.662 197.442 1.00 14.06 235 ALA B C 1
ATOM 3137 O O . ALA B 2 235 ? 206.827 -116.573 198.677 1.00 14.67 235 ALA B O 1
ATOM 3139 N N . SER B 2 236 ? 205.727 -116.487 196.725 1.00 13.16 236 SER B N 1
ATOM 3140 C CA . SER B 2 236 ? 204.447 -116.167 197.374 1.00 12.92 236 SER B CA 1
ATOM 3141 C C . SER B 2 236 ? 203.301 -116.604 196.483 1.00 12.80 236 SER B C 1
ATOM 3142 O O . SER B 2 236 ? 203.506 -116.899 195.286 1.00 12.85 236 SER B O 1
ATOM 3145 N N . TYR B 2 237 ? 202.110 -116.611 197.056 1.00 12.84 237 TYR B N 1
ATOM 3146 C CA . TYR B 2 237 ? 200.861 -116.860 196.366 1.00 14.07 237 TYR B CA 1
ATOM 3147 C C . TYR B 2 237 ? 200.830 -118.202 195.700 1.00 14.71 237 TYR B C 1
ATOM 3148 O O . TYR B 2 237 ? 200.401 -118.295 194.527 1.00 14.87 237 TYR B O 1
ATOM 3157 N N . ALA B 2 238 ? 201.378 -119.210 196.370 1.00 14.51 238 ALA B N 1
ATOM 3158 C CA . ALA B 2 238 ? 201.373 -120.586 195.872 1.00 13.64 238 ALA B CA 1
ATOM 3159 C C . ALA B 2 238 ? 201.100 -121.498 197.020 1.00 13.89 238 ALA B C 1
ATOM 3160 O O . ALA B 2 238 ? 201.461 -121.203 198.144 1.00 14.47 238 ALA B O 1
ATOM 3162 N N . PHE B 2 239 ? 200.470 -122.612 196.739 1.00 13.63 239 PHE B N 1
ATOM 3163 C CA . PHE B 2 239 ? 200.273 -123.646 197.753 1.00 13.97 239 PHE B CA 1
ATOM 3164 C C . PHE B 2 239 ? 201.576 -124.373 198.087 1.00 14.10 239 PHE B C 1
ATOM 3165 O O . PHE B 2 239 ? 202.588 -124.324 197.326 1.00 13.63 239 PHE B O 1
ATOM 3173 N N . ALA B 2 240 ? 201.591 -125.053 199.221 1.00 13.33 240 ALA B N 1
ATOM 3174 C CA . ALA B 2 240 ? 202.843 -125.702 199.668 1.00 14.15 240 ALA B CA 1
ATOM 3175 C C . ALA B 2 240 ? 203.210 -126.900 198.828 1.00 14.30 240 ALA B C 1
ATOM 3176 O O . ALA B 2 240 ? 202.359 -127.716 198.502 1.00 14.69 240 ALA B O 1
ATOM 3178 N N . LEU B 2 241 ? 204.496 -127.038 198.534 1.00 13.95 241 LEU B N 1
ATOM 3179 C CA . LEU B 2 241 ? 205.030 -128.327 198.102 1.00 14.86 241 LEU B CA 1
ATOM 3180 C C . LEU B 2 241 ? 205.064 -129.235 199.362 1.00 14.68 241 LEU B C 1
ATOM 3181 O O . LEU B 2 241 ? 204.509 -130.340 199.360 1.00 15.02 241 LEU B O 1
ATOM 3186 N N . VAL B 2 242 ? 205.726 -128.737 200.417 1.00 14.89 242 VAL B N 1
ATOM 3187 C CA . VAL B 2 242 ? 205.751 -129.312 201.732 1.00 15.09 242 VAL B CA 1
ATOM 3188 C C . VAL B 2 242 ? 205.758 -128.154 202.681 1.00 14.80 242 VAL B C 1
ATOM 3189 O O . VAL B 2 242 ? 206.364 -127.110 202.402 1.00 14.14 242 VAL B O 1
ATOM 3193 N N . SER B 2 243 ? 205.095 -128.310 203.813 1.00 14.48 243 SER B N 1
ATOM 3194 C CA . SER B 2 243 ? 205.239 -127.338 204.883 1.00 14.56 243 SER B CA 1
ATOM 3195 C C . SER B 2 243 ? 205.468 -128.072 206.175 1.00 15.68 243 SER B C 1
ATOM 3196 O O . SER B 2 243 ? 204.998 -129.203 206.358 1.00 15.69 243 SER B O 1
ATOM 3199 N N . VAL B 2 244 ? 206.168 -127.394 207.082 1.00 16.12 244 VAL B N 1
ATOM 3200 C CA . VAL B 2 244 ? 206.410 -127.909 208.427 1.00 17.15 244 VAL B CA 1
ATOM 3201 C C . VAL B 2 244 ? 205.993 -126.848 209.447 1.00 17.02 244 VAL B C 1
ATOM 3202 O O . VAL B 2 244 ? 206.541 -125.725 209.482 1.00 16.75 244 VAL B O 1
ATOM 3206 N N . ALA B 2 245 ? 205.012 -127.230 210.249 1.00 17.03 245 ALA B N 1
ATOM 3207 C CA . ALA B 2 245 ? 204.559 -126.485 211.414 1.00 17.54 245 ALA B CA 1
ATOM 3208 C C . ALA B 2 245 ? 205.204 -127.153 212.623 1.00 18.08 245 ALA B C 1
ATOM 3209 O O . ALA B 2 245 ? 205.088 -128.353 212.780 1.00 18.80 245 ALA B O 1
ATOM 3211 N N . ALA B 2 246 ? 205.863 -126.360 213.467 1.00 18.55 246 ALA B N 1
ATOM 3212 C CA . ALA B 2 246 ? 206.559 -126.842 214.644 1.00 19.44 246 ALA B CA 1
ATOM 3213 C C . ALA B 2 246 ? 206.398 -125.930 215.856 1.00 19.51 246 ALA B C 1
ATOM 3214 O O . ALA B 2 246 ? 206.387 -124.709 215.719 1.00 18.94 246 ALA B O 1
ATOM 3216 N N . ILE B 2 247 ? 206.328 -126.524 217.046 1.00 20.70 247 ILE B N 1
ATOM 3217 C CA . ILE B 2 247 ? 206.480 -125.791 218.278 1.00 20.85 247 ILE B CA 1
ATOM 3218 C C . ILE B 2 247 ? 207.586 -126.536 219.013 1.00 22.22 247 ILE B C 1
ATOM 3219 O O . ILE B 2 247 ? 207.432 -127.735 219.260 1.00 22.12 247 ILE B O 1
ATOM 3224 N N . ILE B 2 248 ? 208.689 -125.851 219.309 1.00 22.16 248 ILE B N 1
ATOM 3225 C CA . ILE B 2 248 ? 209.858 -126.481 219.902 1.00 24.44 248 ILE B CA 1
ATOM 3226 C C . ILE B 2 248 ? 210.155 -125.804 221.234 1.00 25.15 248 ILE B C 1
ATOM 3227 O O . ILE B 2 248 ? 210.311 -124.593 221.276 1.00 25.65 248 ILE B O 1
ATOM 3232 N N . GLN B 2 249 ? 210.279 -126.601 222.283 1.00 26.54 249 GLN B N 1
ATOM 3233 C CA . GLN B 2 249 ? 210.494 -126.131 223.657 1.00 28.01 249 GLN B CA 1
ATOM 3234 C C . GLN B 2 249 ? 212.003 -125.990 223.944 1.00 30.30 249 GLN B C 1
ATOM 3235 O O . GLN B 2 249 ? 212.822 -126.489 223.150 1.00 29.18 249 GLN B O 1
ATOM 3241 N N . PRO B 2 250 ? 212.386 -125.321 225.074 1.00 32.28 250 PRO B N 1
ATOM 3242 C CA . PRO B 2 250 ? 213.826 -125.136 225.383 1.00 33.46 250 PRO B CA 1
ATOM 3243 C C . PRO B 2 250 ? 214.684 -126.418 225.456 1.00 34.95 250 PRO B C 1
ATOM 3244 O O . PRO B 2 250 ? 215.839 -126.413 225.010 1.00 35.17 250 PRO B O 1
ATOM 3248 N N A ASP B 2 251 ? 214.115 -127.500 225.981 0.64 35.38 251 ASP B N 1
ATOM 3249 N N B ASP B 2 251 ? 214.114 -127.509 225.966 0.36 35.06 251 ASP B N 1
ATOM 3250 C CA A ASP B 2 251 ? 214.801 -128.807 225.987 0.64 36.24 251 ASP B CA 1
ATOM 3251 C CA B ASP B 2 251 ? 214.806 -128.804 225.993 0.36 35.76 251 ASP B CA 1
ATOM 3252 C C A ASP B 2 251 ? 214.924 -129.505 224.615 0.64 35.07 251 ASP B C 1
ATOM 3253 C C B ASP B 2 251 ? 214.768 -129.584 224.666 0.36 34.80 251 ASP B C 1
ATOM 3254 O O A ASP B 2 251 ? 215.644 -130.488 224.487 0.64 36.00 251 ASP B O 1
ATOM 3255 O O B ASP B 2 251 ? 215.142 -130.753 224.646 0.36 35.87 251 ASP B O 1
ATOM 3264 N N . GLY B 2 252 ? 214.275 -128.975 223.582 1.00 33.36 252 GLY B N 1
ATOM 3265 C CA . GLY B 2 252 ? 214.263 -129.611 222.250 1.00 32.11 252 GLY B CA 1
ATOM 3266 C C . GLY B 2 252 ? 213.124 -130.574 221.946 1.00 30.84 252 GLY B C 1
ATOM 3267 O O . GLY B 2 252 ? 213.000 -131.044 220.793 1.00 31.05 252 GLY B O 1
ATOM 3268 N N . SER B 2 253 ? 212.276 -130.839 222.936 1.00 30.30 253 SER B N 1
ATOM 3269 C CA . SER B 2 253 ? 211.003 -131.524 222.734 1.00 29.52 253 SER B CA 1
ATOM 3270 C C . SER B 2 253 ? 210.014 -130.582 222.052 1.00 28.01 253 SER B C 1
ATOM 3271 O O . SER B 2 253 ? 210.253 -129.383 221.904 1.00 26.81 253 SER B O 1
ATOM 3274 N N . GLY B 2 254 ? 208.904 -131.141 221.627 1.00 27.14 254 GLY B N 1
ATOM 3275 C CA . GLY B 2 254 ? 207.928 -130.350 220.922 1.00 25.48 254 GLY B CA 1
ATOM 3276 C C . GLY B 2 254 ? 206.958 -131.192 220.141 1.00 24.71 254 GLY B C 1
ATOM 3277 O O . GLY B 2 254 ? 206.742 -132.372 220.458 1.00 25.65 254 GLY B O 1
ATOM 3278 N N . ARG B 2 255 ? 206.430 -130.576 219.082 1.00 22.75 255 ARG B N 1
ATOM 3279 C CA . ARG B 2 255 ? 205.490 -131.213 218.178 1.00 21.51 255 ARG B CA 1
ATOM 3280 C C . ARG B 2 255 ? 205.632 -130.642 216.772 1.00 19.96 255 ARG B C 1
ATOM 3281 O O . ARG B 2 255 ? 206.012 -129.503 216.605 1.00 19.11 255 ARG B O 1
ATOM 3289 N N . VAL B 2 256 ? 205.282 -131.459 215.781 1.00 20.08 256 VAL B N 1
ATOM 3290 C CA . VAL B 2 256 ? 205.340 -131.074 214.355 1.00 19.44 256 VAL B CA 1
ATOM 3291 C C . VAL B 2 256 ? 204.159 -131.607 213.604 1.00 18.98 256 VAL B C 1
ATOM 3292 O O . VAL B 2 256 ? 203.653 -132.652 213.922 1.00 19.05 256 VAL B O 1
ATOM 3296 N N . ALA B 2 257 ? 203.769 -130.892 212.563 1.00 17.84 257 ALA B N 1
ATOM 3297 C CA . ALA B 2 257 ? 202.737 -131.318 211.634 1.00 18.30 257 ALA B CA 1
ATOM 3298 C C . ALA B 2 257 ? 203.114 -130.815 210.246 1.00 17.80 257 ALA B C 1
ATOM 3299 O O . ALA B 2 257 ? 203.750 -129.751 210.111 1.00 18.11 257 ALA B O 1
ATOM 3301 N N . LEU B 2 258 ? 202.730 -131.569 209.224 1.00 18.07 258 LEU B N 1
ATOM 3302 C CA . LEU B 2 258 ? 203.141 -131.282 207.859 1.00 17.93 258 LEU B CA 1
ATOM 3303 C C . LEU B 2 258 ? 201.982 -131.107 206.922 1.00 16.96 258 LEU B C 1
ATOM 3304 O O . LEU B 2 258 ? 200.984 -131.826 206.996 1.00 17.25 258 LEU B O 1
ATOM 3309 N N . GLY B 2 259 ? 202.132 -130.124 206.043 1.00 16.47 259 GLY B N 1
ATOM 3310 C CA . GLY B 2 259 ? 201.300 -129.946 204.861 1.00 16.02 259 GLY B CA 1
ATOM 3311 C C . GLY B 2 259 ? 201.975 -130.370 203.579 1.00 15.86 259 GLY B C 1
ATOM 3312 O O . GLY B 2 259 ? 203.189 -130.592 203.537 1.00 15.43 259 GLY B O 1
ATOM 3313 N N . GLY B 2 260 ? 201.172 -130.493 202.542 1.00 15.59 260 GLY B N 1
ATOM 3314 C CA . GLY B 2 260 ? 201.631 -130.856 201.206 1.00 15.78 260 GLY B CA 1
ATOM 3315 C C . GLY B 2 260 ? 201.951 -132.320 200.986 1.00 16.28 260 GLY B C 1
ATOM 3316 O O . GLY B 2 260 ? 202.413 -132.682 199.908 1.00 16.64 260 GLY B O 1
ATOM 3317 N N . VAL B 2 261 ? 201.724 -133.159 202.007 1.00 15.66 261 VAL B N 1
ATOM 3318 C CA . VAL B 2 261 ? 202.105 -134.576 201.930 1.00 16.38 261 VAL B CA 1
ATOM 3319 C C . VAL B 2 261 ? 200.965 -135.582 201.967 1.00 16.29 261 VAL B C 1
ATOM 3320 O O . VAL B 2 261 ? 201.169 -136.740 201.618 1.00 17.23 261 VAL B O 1
ATOM 3324 N N . ALA B 2 262 ? 199.792 -135.146 202.392 1.00 16.29 262 ALA B N 1
ATOM 3325 C CA . ALA B 2 262 ? 198.658 -136.048 202.608 1.00 16.68 262 ALA B CA 1
ATOM 3326 C C . ALA B 2 262 ? 197.319 -135.332 202.389 1.00 16.62 262 ALA B C 1
ATOM 3327 O O . ALA B 2 262 ? 197.254 -134.110 202.243 1.00 15.58 262 ALA B O 1
ATOM 3329 N N . HIS B 2 263 ? 196.255 -136.149 202.386 1.00 17.74 263 HIS B N 1
ATOM 3330 C CA . HIS B 2 263 ? 194.844 -135.698 202.291 1.00 18.33 263 HIS B CA 1
ATOM 3331 C C . HIS B 2 263 ? 194.351 -134.885 203.508 1.00 18.15 263 HIS B C 1
ATOM 3332 O O . HIS B 2 263 ? 193.192 -134.432 203.549 1.00 18.51 263 HIS B O 1
ATOM 3339 N N . LYS B 2 264 ? 195.223 -134.729 204.489 1.00 18.85 264 LYS B N 1
ATOM 3340 C CA . LYS B 2 264 ? 195.006 -133.936 205.712 1.00 18.46 264 LYS B CA 1
ATOM 3341 C C . LYS B 2 264 ? 196.349 -133.528 206.291 1.00 18.09 264 LYS B C 1
ATOM 3342 O O . LYS B 2 264 ? 197.389 -134.142 205.921 1.00 18.15 264 LYS B O 1
ATOM 3348 N N . PRO B 2 265 ? 196.350 -132.560 207.249 1.00 17.57 265 PRO B N 1
ATOM 3349 C CA . PRO B 2 265 ? 197.553 -132.303 208.038 1.00 18.22 265 PRO B CA 1
ATOM 3350 C C . PRO B 2 265 ? 198.099 -133.587 208.632 1.00 18.97 265 PRO B C 1
ATOM 3351 O O . PRO B 2 265 ? 197.326 -134.409 209.175 1.00 19.74 265 PRO B O 1
ATOM 3355 N N . TRP B 2 266 ? 199.413 -133.752 208.548 1.00 18.18 266 TRP B N 1
ATOM 3356 C CA . TRP B 2 266 ? 200.046 -135.028 208.864 1.00 18.77 266 TRP B CA 1
ATOM 3357 C C . TRP B 2 266 ? 200.895 -134.870 210.119 1.00 19.47 266 TRP B C 1
ATOM 3358 O O . TRP B 2 266 ? 201.912 -134.160 210.109 1.00 19.24 266 TRP B O 1
ATOM 3369 N N . ARG B 2 267 ? 200.442 -135.506 211.191 1.00 19.24 267 ARG B N 1
ATOM 3370 C CA . ARG B 2 267 ? 201.120 -135.440 212.481 1.00 20.41 267 ARG B CA 1
ATOM 3371 C C . ARG B 2 267 ? 200.962 -136.796 213.179 1.00 21.92 267 ARG B C 1
ATOM 3372 O O . ARG B 2 267 ? 199.883 -137.378 213.150 1.00 22.17 267 ARG B O 1
ATOM 3380 N N . ILE B 2 268 ? 202.050 -137.292 213.773 1.00 23.54 268 ILE B N 1
ATOM 3381 C CA . ILE B 2 268 ? 202.040 -138.548 214.540 1.00 25.28 268 ILE B CA 1
ATOM 3382 C C . ILE B 2 268 ? 202.665 -138.301 215.896 1.00 26.29 268 ILE B C 1
ATOM 3383 O O . ILE B 2 268 ? 203.833 -137.900 215.987 1.00 25.50 268 ILE B O 1
ATOM 3388 N N . GLU B 2 269 ? 201.908 -138.572 216.954 1.00 28.04 269 GLU B N 1
ATOM 3389 C CA . GLU B 2 269 ? 202.407 -138.368 218.335 1.00 30.83 269 GLU B CA 1
ATOM 3390 C C . GLU B 2 269 ? 203.739 -139.058 218.631 1.00 30.42 269 GLU B C 1
ATOM 3391 O O . GLU B 2 269 ? 204.590 -138.461 219.287 1.00 30.20 269 GLU B O 1
ATOM 3397 N N . ALA B 2 270 ? 203.890 -140.310 218.192 1.00 30.15 270 ALA B N 1
ATOM 3398 C CA . ALA B 2 270 ? 205.161 -141.051 218.346 1.00 30.42 270 ALA B CA 1
ATOM 3399 C C . ALA B 2 270 ? 206.352 -140.334 217.668 1.00 29.74 270 ALA B C 1
ATOM 3400 O O . ALA B 2 270 ? 207.469 -140.393 218.162 1.00 30.77 270 ALA B O 1
ATOM 3402 N N . ALA B 2 271 ? 206.098 -139.649 216.555 1.00 27.88 271 ALA B N 1
ATOM 3403 C CA . ALA B 2 271 ? 207.112 -138.861 215.881 1.00 27.03 271 ALA B CA 1
ATOM 3404 C C . ALA B 2 271 ? 207.427 -137.578 216.670 1.00 26.78 271 ALA B C 1
ATOM 3405 O O . ALA B 2 271 ? 208.603 -137.179 216.762 1.00 26.65 271 ALA B O 1
ATOM 3407 N N . ASP B 2 272 ? 206.403 -136.918 217.211 1.00 25.98 272 ASP B N 1
ATOM 3408 C CA . ASP B 2 272 ? 206.618 -135.713 218.057 1.00 26.64 272 ASP B CA 1
ATOM 3409 C C . ASP B 2 272 ? 207.578 -136.078 219.183 1.00 27.80 272 ASP B C 1
ATOM 3410 O O . ASP B 2 272 ? 208.522 -135.353 219.486 1.00 27.77 272 ASP B O 1
ATOM 3415 N N . ALA B 2 273 ? 207.337 -137.240 219.762 1.00 28.93 273 ALA B N 1
ATOM 3416 C CA . ALA B 2 273 ? 208.110 -137.710 220.907 1.00 31.00 273 ALA B CA 1
ATOM 3417 C C . ALA B 2 273 ? 209.613 -137.893 220.613 1.00 31.72 273 ALA B C 1
ATOM 3418 O O . ALA B 2 273 ? 210.404 -137.906 221.548 1.00 31.25 273 ALA B O 1
ATOM 3420 N N . GLN B 2 274 ? 209.987 -138.002 219.332 1.00 31.12 274 GLN B N 1
ATOM 3421 C CA . GLN B 2 274 ? 211.386 -138.158 218.918 1.00 32.55 274 GLN B CA 1
ATOM 3422 C C . GLN B 2 274 ? 212.107 -136.886 218.470 1.00 31.70 274 GLN B C 1
ATOM 3423 O O . GLN B 2 274 ? 213.214 -136.979 217.977 1.00 32.03 274 GLN B O 1
ATOM 3429 N N . LEU B 2 275 ? 211.507 -135.710 218.639 1.00 31.44 275 LEU B N 1
ATOM 3430 C CA . LEU B 2 275 ? 212.112 -134.467 218.123 1.00 31.51 275 LEU B CA 1
ATOM 3431 C C . LEU B 2 275 ? 213.539 -134.242 218.617 1.00 32.65 275 LEU B C 1
ATOM 3432 O O . LEU B 2 275 ? 214.387 -133.854 217.839 1.00 32.43 275 LEU B O 1
ATOM 3437 N N . SER B 2 276 ? 213.785 -134.512 219.893 1.00 34.28 276 SER B N 1
ATOM 3438 C CA . SER B 2 276 ? 215.096 -134.351 220.484 1.00 36.06 276 SER B CA 1
ATOM 3439 C C . SER B 2 276 ? 216.170 -135.254 219.842 1.00 37.32 276 SER B C 1
ATOM 3440 O O . SER B 2 276 ? 217.345 -134.928 219.920 1.00 37.76 276 SER B O 1
ATOM 3443 N N . GLN B 2 277 ? 215.754 -136.352 219.199 1.00 37.92 277 GLN B N 1
ATOM 3444 C CA . GLN B 2 277 ? 216.639 -137.256 218.460 1.00 38.38 277 GLN B CA 1
ATOM 3445 C C . GLN B 2 277 ? 216.983 -136.806 217.046 1.00 36.35 277 GLN B C 1
ATOM 3446 O O . GLN B 2 277 ? 217.873 -137.379 216.437 1.00 36.96 277 GLN B O 1
ATOM 3452 N N . GLY B 2 278 ? 216.270 -135.832 216.499 1.00 33.54 278 GLY B N 1
ATOM 3453 C CA . GLY B 2 278 ? 216.626 -135.249 215.211 1.00 31.82 278 GLY B CA 1
ATOM 3454 C C . GLY B 2 278 ? 215.699 -135.624 214.073 1.00 30.14 278 GLY B C 1
ATOM 3455 O O . GLY B 2 278 ? 214.775 -136.467 214.199 1.00 29.31 278 GLY B O 1
ATOM 3456 N N . ALA B 2 279 ? 215.990 -135.018 212.932 1.00 28.26 279 ALA B N 1
ATOM 3457 C CA . ALA B 2 279 ? 215.078 -135.040 211.821 1.00 26.89 279 ALA B CA 1
ATOM 3458 C C . ALA B 2 279 ? 214.950 -136.426 211.206 1.00 26.75 279 ALA B C 1
ATOM 3459 O O . ALA B 2 279 ? 213.837 -136.819 210.823 1.00 25.17 279 ALA B O 1
ATOM 3461 N N . GLN B 2 280 ? 216.063 -137.184 211.130 1.00 27.56 280 GLN B N 1
ATOM 3462 C CA . GLN B 2 280 ? 215.989 -138.503 210.546 1.00 27.97 280 GLN B CA 1
ATOM 3463 C C . GLN B 2 280 ? 215.017 -139.368 211.338 1.00 28.03 280 GLN B C 1
ATOM 3464 O O . GLN B 2 280 ? 214.208 -140.043 210.747 1.00 26.77 280 GLN B O 1
ATOM 3470 N N . ALA B 2 281 ? 215.113 -139.367 212.668 1.00 28.98 281 ALA B N 1
ATOM 3471 C CA . ALA B 2 281 ? 214.230 -140.200 213.497 1.00 29.81 281 ALA B CA 1
ATOM 3472 C C . ALA B 2 281 ? 212.742 -139.844 213.322 1.00 28.96 281 ALA B C 1
ATOM 3473 O O . ALA B 2 281 ? 211.863 -140.722 213.161 1.00 28.53 281 ALA B O 1
ATOM 3475 N N . VAL B 2 282 ? 212.468 -138.545 213.335 1.00 28.13 282 VAL B N 1
ATOM 3476 C CA . VAL B 2 282 ? 211.125 -138.039 213.202 1.00 26.93 282 VAL B CA 1
ATOM 3477 C C . VAL B 2 282 ? 210.547 -138.431 211.811 1.00 26.37 282 VAL B C 1
ATOM 3478 O O . VAL B 2 282 ? 209.430 -138.975 211.738 1.00 25.54 282 VAL B O 1
ATOM 3482 N N . TYR B 2 283 ? 211.317 -138.156 210.753 1.00 26.08 283 TYR B N 1
ATOM 3483 C CA . TYR B 2 283 ? 210.992 -138.552 209.371 1.00 25.66 283 TYR B CA 1
ATOM 3484 C C . TYR B 2 283 ? 210.634 -140.036 209.248 1.00 26.54 283 TYR B C 1
ATOM 3485 O O . TYR B 2 283 ? 209.626 -140.382 208.650 1.00 25.54 283 TYR B O 1
ATOM 3494 N N . ASP B 2 284 ? 211.494 -140.905 209.755 1.00 27.78 284 ASP B N 1
ATOM 3495 C CA . ASP B 2 284 ? 211.287 -142.370 209.665 1.00 29.29 284 ASP B CA 1
ATOM 3496 C C . ASP B 2 284 ? 209.928 -142.789 210.222 1.00 29.60 284 ASP B C 1
ATOM 3497 O O . ASP B 2 284 ? 209.259 -143.638 209.661 1.00 30.97 284 ASP B O 1
ATOM 3502 N N . THR B 2 285 ? 209.539 -142.200 211.343 1.00 28.66 285 THR B N 1
ATOM 3503 C CA . THR B 2 285 ? 208.243 -142.485 211.919 1.00 28.79 285 THR B CA 1
ATOM 3504 C C . THR B 2 285 ? 207.128 -141.874 211.106 1.00 27.18 285 THR B C 1
ATOM 3505 O O . THR B 2 285 ? 206.078 -142.507 210.887 1.00 26.79 285 THR B O 1
ATOM 3509 N N . LEU B 2 286 ? 207.320 -140.626 210.699 1.00 25.60 286 LEU B N 1
ATOM 3510 C CA . LEU B 2 286 ? 206.250 -139.915 209.998 1.00 24.65 286 LEU B CA 1
ATOM 3511 C C . LEU B 2 286 ? 205.933 -140.566 208.676 1.00 24.46 286 LEU B C 1
ATOM 3512 O O . LEU B 2 286 ? 204.755 -140.635 208.292 1.00 23.70 286 LEU B O 1
ATOM 3517 N N . PHE B 2 287 ? 206.971 -141.048 207.981 1.00 24.58 287 PHE B N 1
ATOM 3518 C CA . PHE B 2 287 ? 206.812 -141.541 206.597 1.00 25.02 287 PHE B CA 1
ATOM 3519 C C . PHE B 2 287 ? 207.066 -143.011 206.426 1.00 26.09 287 PHE B C 1
ATOM 3520 O O . PHE B 2 287 ? 207.317 -143.476 205.309 1.00 26.73 287 PHE B O 1
ATOM 3528 N N . ALA B 2 288 ? 206.953 -143.762 207.510 1.00 27.11 288 ALA B N 1
ATOM 3529 C CA . ALA B 2 288 ? 207.076 -145.222 207.417 1.00 28.57 288 ALA B CA 1
ATOM 3530 C C . ALA B 2 288 ? 206.079 -145.780 206.394 1.00 28.71 288 ALA B C 1
ATOM 3531 O O . ALA B 2 288 ? 206.389 -146.713 205.690 1.00 29.24 288 ALA B O 1
ATOM 3533 N N . SER B 2 289 ? 204.873 -145.231 206.330 1.00 28.13 289 SER B N 1
ATOM 3534 C CA . SER B 2 289 ? 203.842 -145.723 205.402 1.00 28.82 289 SER B CA 1
ATOM 3535 C C . SER B 2 289 ? 203.811 -145.017 204.049 1.00 27.52 289 SER B C 1
ATOM 3536 O O . SER B 2 289 ? 202.865 -145.200 203.283 1.00 27.14 289 SER B O 1
ATOM 3539 N N . ALA B 2 290 ? 204.850 -144.264 203.703 1.00 26.76 290 ALA B N 1
ATOM 3540 C CA . ALA B 2 290 ? 204.822 -143.507 202.447 1.00 26.14 290 ALA B CA 1
ATOM 3541 C C . ALA B 2 290 ? 204.705 -144.407 201.202 1.00 26.40 290 ALA B C 1
ATOM 3542 O O . ALA B 2 290 ? 205.270 -145.485 201.153 1.00 25.89 290 ALA B O 1
ATOM 3544 N N . HIS B 2 291 ? 203.986 -143.910 200.200 1.00 25.51 291 HIS B N 1
ATOM 3545 C CA . HIS B 2 291 ? 203.721 -144.591 198.936 1.00 26.61 291 HIS B CA 1
ATOM 3546 C C . HIS B 2 291 ? 203.684 -143.488 197.847 1.00 24.72 291 HIS B C 1
ATOM 3547 O O . HIS B 2 291 ? 202.640 -143.159 197.314 1.00 24.23 291 HIS B O 1
ATOM 3554 N N . PRO B 2 292 ? 204.859 -142.906 197.534 1.00 23.65 292 PRO B N 1
ATOM 3555 C CA . PRO B 2 292 ? 204.872 -141.845 196.527 1.00 22.30 292 PRO B CA 1
ATOM 3556 C C . PRO B 2 292 ? 204.765 -142.365 195.084 1.00 22.63 292 PRO B C 1
ATOM 3557 O O . PRO B 2 292 ? 204.925 -143.551 194.834 1.00 22.59 292 PRO B O 1
ATOM 3561 N N . THR B 2 293 ? 204.531 -141.441 194.151 1.00 21.64 293 THR B N 1
ATOM 3562 C CA . THR B 2 293 ? 204.734 -141.677 192.758 1.00 22.23 293 THR B CA 1
ATOM 3563 C C . THR B 2 293 ? 206.177 -141.273 192.423 1.00 22.91 293 THR B C 1
ATOM 3564 O O . THR B 2 293 ? 206.849 -140.587 193.209 1.00 22.90 293 THR B O 1
ATOM 3568 N N . ALA B 2 294 ? 206.622 -141.614 191.229 1.00 23.87 294 ALA B N 1
ATOM 3569 C CA . ALA B 2 294 ? 207.937 -141.173 190.800 1.00 24.18 294 ALA B CA 1
ATOM 3570 C C . ALA B 2 294 ? 208.028 -139.658 190.815 1.00 23.54 294 ALA B C 1
ATOM 3571 O O . ALA B 2 294 ? 209.054 -139.117 191.189 1.00 23.46 294 ALA B O 1
ATOM 3573 N N . GLU B 2 295 ? 206.945 -138.975 190.426 1.00 22.23 295 GLU B N 1
ATOM 3574 C CA . GLU B 2 295 ? 206.967 -137.528 190.283 1.00 21.88 295 GLU B CA 1
ATOM 3575 C C . GLU B 2 295 ? 206.987 -136.784 191.602 1.00 20.06 295 GLU B C 1
ATOM 3576 O O . GLU B 2 295 ? 207.509 -135.647 191.665 1.00 19.31 295 GLU B O 1
ATOM 3582 N N . ASN B 2 296 ? 206.459 -137.398 192.657 1.00 19.04 296 ASN B N 1
ATOM 3583 C CA . ASN B 2 296 ? 206.447 -136.721 193.944 1.00 18.22 296 ASN B CA 1
ATOM 3584 C C . ASN B 2 296 ? 207.339 -137.310 195.002 1.00 18.37 296 ASN B C 1
ATOM 3585 O O . ASN B 2 296 ? 207.333 -136.861 196.119 1.00 17.74 296 ASN B O 1
ATOM 3590 N N . THR B 2 297 ? 208.147 -138.306 194.635 1.00 19.87 297 THR B N 1
ATOM 3591 C CA . THR B 2 297 ? 209.109 -138.922 195.558 1.00 21.28 297 THR B CA 1
ATOM 3592 C C . THR B 2 297 ? 210.013 -137.854 196.244 1.00 20.87 297 THR B C 1
ATOM 3593 O O . THR B 2 297 ? 210.314 -137.972 197.421 1.00 21.01 297 THR B O 1
ATOM 3597 N N . PHE B 2 298 ? 210.411 -136.799 195.504 1.00 20.07 298 PHE B N 1
ATOM 3598 C CA . PHE B 2 298 ? 211.224 -135.715 196.080 1.00 19.45 298 PHE B CA 1
ATOM 3599 C C . PHE B 2 298 ? 210.634 -135.104 197.361 1.00 18.53 298 PHE B C 1
ATOM 3600 O O . PHE B 2 298 ? 211.376 -134.602 198.191 1.00 18.21 298 PHE B O 1
ATOM 3608 N N . LYS B 2 299 ? 209.300 -135.138 197.533 1.00 17.40 299 LYS B N 1
ATOM 3609 C CA . LYS B 2 299 ? 208.714 -134.590 198.756 1.00 16.99 299 LYS B CA 1
ATOM 3610 C C . LYS B 2 299 ? 209.185 -135.266 200.060 1.00 17.41 299 LYS B C 1
ATOM 3611 O O . LYS B 2 299 ? 209.123 -134.631 201.108 1.00 17.37 299 LYS B O 1
ATOM 3617 N N . LEU B 2 300 ? 209.577 -136.534 199.988 1.00 18.39 300 LEU B N 1
ATOM 3618 C CA . LEU B 2 300 ? 210.077 -137.289 201.135 1.00 19.32 300 LEU B CA 1
ATOM 3619 C C . LEU B 2 300 ? 211.394 -136.701 201.591 1.00 19.59 300 LEU B C 1
ATOM 3620 O O . LEU B 2 300 ? 211.498 -136.288 202.743 1.00 20.18 300 LEU B O 1
ATOM 3625 N N . LEU B 2 301 ? 212.375 -136.603 200.695 1.00 19.00 301 LEU B N 1
ATOM 3626 C CA . LEU B 2 301 ? 213.654 -135.945 201.009 1.00 19.43 301 LEU B CA 1
ATOM 3627 C C . LEU B 2 301 ? 213.456 -134.476 201.411 1.00 18.42 301 LEU B C 1
ATOM 3628 O O . LEU B 2 301 ? 214.025 -134.003 202.397 1.00 18.75 301 LEU B O 1
ATOM 3633 N N . LEU B 2 302 ? 212.569 -133.787 200.721 1.00 17.77 302 LEU B N 1
ATOM 3634 C CA . LEU B 2 302 ? 212.257 -132.398 201.048 1.00 17.14 302 LEU B CA 1
ATOM 3635 C C . LEU B 2 302 ? 211.720 -132.262 202.441 1.00 17.30 302 LEU B C 1
ATOM 3636 O O . LEU B 2 302 ? 212.153 -131.377 203.166 1.00 17.30 302 LEU B O 1
ATOM 3641 N N . ALA B 2 303 ? 210.782 -133.129 202.833 1.00 17.18 303 ALA B N 1
ATOM 3642 C CA . ALA B 2 303 ? 210.256 -133.106 204.211 1.00 17.68 303 ALA B CA 1
ATOM 3643 C C . ALA B 2 303 ? 211.333 -133.300 205.252 1.00 18.22 303 ALA B C 1
ATOM 3644 O O . ALA B 2 303 ? 211.363 -132.562 206.228 1.00 18.94 303 ALA B O 1
ATOM 3646 N N . LYS B 2 304 ? 212.235 -134.250 205.031 1.00 18.83 304 LYS B N 1
ATOM 3647 C CA . LYS B 2 304 ? 213.309 -134.508 205.971 1.00 20.49 304 LYS B CA 1
ATOM 3648 C C . LYS B 2 304 ? 214.248 -133.302 206.089 1.00 20.22 304 LYS B C 1
ATOM 3649 O O . LYS B 2 304 ? 214.582 -132.871 207.187 1.00 20.11 304 LYS B O 1
ATOM 3655 N N . ARG B 2 305 ? 214.645 -132.755 204.948 1.00 19.89 305 ARG B N 1
ATOM 3656 C CA . ARG B 2 305 ? 215.542 -131.613 204.958 1.00 20.46 305 ARG B CA 1
ATOM 3657 C C . ARG B 2 305 ? 214.896 -130.349 205.548 1.00 19.76 305 ARG B C 1
ATOM 3658 O O . ARG B 2 305 ? 215.556 -129.565 206.219 1.00 19.26 305 ARG B O 1
ATOM 3666 N N . THR B 2 306 ? 213.615 -130.159 205.283 1.00 19.14 306 THR B N 1
ATOM 3667 C CA . THR B 2 306 ? 212.897 -129.008 205.826 1.00 18.82 306 THR B CA 1
ATOM 3668 C C . THR B 2 306 ? 212.754 -129.140 207.345 1.00 19.77 306 THR B C 1
ATOM 3669 O O . THR B 2 306 ? 213.015 -128.177 208.096 1.00 20.59 306 THR B O 1
ATOM 3673 N N . LEU B 2 307 ? 212.386 -130.325 207.798 1.00 21.02 307 LEU B N 1
ATOM 3674 C CA . LEU B 2 307 ? 212.369 -130.605 209.241 1.00 22.80 307 LEU B CA 1
ATOM 3675 C C . LEU B 2 307 ? 213.747 -130.351 209.861 1.00 22.82 307 LEU B C 1
ATOM 3676 O O . LEU B 2 307 ? 213.834 -129.639 210.865 1.00 22.94 307 LEU B O 1
ATOM 3681 N N . ALA B 2 308 ? 214.817 -130.868 209.253 1.00 21.98 308 ALA B N 1
ATOM 3682 C CA . ALA B 2 308 ? 216.159 -130.580 209.748 1.00 22.51 308 ALA B CA 1
ATOM 3683 C C . ALA B 2 308 ? 216.418 -129.063 209.857 1.00 22.25 308 ALA B C 1
ATOM 3684 O O . ALA B 2 308 ? 216.983 -128.566 210.849 1.00 22.33 308 ALA B O 1
ATOM 3686 N N . SER B 2 309 ? 216.072 -128.330 208.805 1.00 21.71 309 SER B N 1
ATOM 3687 C CA . SER B 2 309 ? 216.272 -126.877 208.781 1.00 21.94 309 SER B CA 1
ATOM 3688 C C . SER B 2 309 ? 215.461 -126.180 209.902 1.00 21.73 309 SER B C 1
ATOM 3689 O O . SER B 2 309 ? 215.958 -125.267 210.585 1.00 21.89 309 SER B O 1
ATOM 3692 N N . VAL B 2 310 ? 214.244 -126.663 210.126 1.00 21.27 310 VAL B N 1
ATOM 3693 C CA . VAL B 2 310 ? 213.385 -126.110 211.160 1.00 21.53 310 VAL B CA 1
ATOM 3694 C C . VAL B 2 310 ? 213.938 -126.322 212.566 1.00 22.54 310 VAL B C 1
ATOM 3695 O O . VAL B 2 310 ? 213.966 -125.390 213.382 1.00 21.96 310 VAL B O 1
ATOM 3699 N N . LEU B 2 311 ? 214.424 -127.523 212.823 1.00 23.61 311 LEU B N 1
ATOM 3700 C CA . LEU B 2 311 ? 215.020 -127.806 214.108 1.00 25.56 311 LEU B CA 1
ATOM 3701 C C . LEU B 2 311 ? 216.324 -127.026 214.333 1.00 26.81 311 LEU B C 1
ATOM 3702 O O . LEU B 2 311 ? 216.606 -126.614 215.474 1.00 27.12 311 LEU B O 1
ATOM 3707 N N . ALA B 2 312 ? 217.115 -126.832 213.268 1.00 26.92 312 ALA B N 1
ATOM 3708 C CA . ALA B 2 312 ? 218.313 -125.990 213.348 1.00 28.11 312 ALA B CA 1
ATOM 3709 C C . ALA B 2 312 ? 217.948 -124.534 213.658 1.00 28.74 312 ALA B C 1
ATOM 3710 O O . ALA B 2 312 ? 218.639 -123.872 214.427 1.00 29.47 312 ALA B O 1
ATOM 3712 N N . GLU B 2 313 ? 216.851 -124.050 213.078 1.00 28.74 313 GLU B N 1
ATOM 3713 C CA . GLU B 2 313 ? 216.364 -122.711 213.366 1.00 29.82 313 GLU B CA 1
ATOM 3714 C C . GLU B 2 313 ? 215.995 -122.587 214.841 1.00 30.75 313 GLU B C 1
ATOM 3715 O O . GLU B 2 313 ? 216.361 -121.591 215.484 1.00 31.12 313 GLU B O 1
ATOM 3721 N N . ALA B 2 314 ? 215.316 -123.605 215.385 1.00 30.66 314 ALA B N 1
ATOM 3722 C CA . ALA B 2 314 ? 214.914 -123.570 216.796 1.00 31.59 314 ALA B CA 1
ATOM 3723 C C . ALA B 2 314 ? 216.125 -123.569 217.725 1.00 34.82 314 ALA B C 1
ATOM 3724 O O . ALA B 2 314 ? 216.132 -122.800 218.676 1.00 36.22 314 ALA B O 1
ATOM 3726 N N . ARG B 2 315 ? 217.136 -124.397 217.436 1.00 37.20 315 ARG B N 1
ATOM 3727 C CA . ARG B 2 315 ? 218.422 -124.438 218.209 1.00 40.92 315 ARG B CA 1
ATOM 3728 C C . ARG B 2 315 ? 219.190 -123.114 218.233 1.00 43.24 315 ARG B C 1
ATOM 3729 O O . ARG B 2 315 ? 219.715 -122.719 219.275 1.00 42.68 315 ARG B O 1
ATOM 3737 N N . ALA B 2 316 ? 219.245 -122.440 217.090 1.00 43.80 316 ALA B N 1
ATOM 3738 C CA . ALA B 2 316 ? 220.050 -121.219 216.909 1.00 48.01 316 ALA B CA 1
ATOM 3739 C C . ALA B 2 316 ? 219.820 -120.152 217.979 1.00 49.76 316 ALA B C 1
ATOM 3740 O O . ALA B 2 316 ? 218.753 -119.533 217.990 1.00 54.79 316 ALA B O 1
ATOM 3742 N N . MET C 3 1 ? 208.615 -93.177 151.044 1.00 22.64 1 MET C N 1
ATOM 3743 C CA . MET C 3 1 ? 210.064 -92.937 151.229 1.00 24.04 1 MET C CA 1
ATOM 3744 C C . MET C 3 1 ? 210.697 -94.311 151.114 1.00 23.01 1 MET C C 1
ATOM 3745 O O . MET C 3 1 ? 210.188 -95.279 151.681 1.00 22.44 1 MET C O 1
ATOM 3750 N N . LYS C 3 2 ? 211.788 -94.406 150.376 1.00 23.05 2 LYS C N 1
ATOM 3751 C CA . LYS C 3 2 ? 212.513 -95.667 150.227 1.00 24.23 2 LYS C CA 1
ATOM 3752 C C . LYS C 3 2 ? 213.881 -95.565 150.922 1.00 22.70 2 LYS C C 1
ATOM 3753 O O . LYS C 3 2 ? 214.723 -94.780 150.501 1.00 23.33 2 LYS C O 1
ATOM 3759 N N . PHE C 3 3 ? 214.086 -96.368 151.954 1.00 21.47 3 PHE C N 1
ATOM 3760 C CA . PHE C 3 3 ? 215.322 -96.362 152.745 1.00 20.86 3 PHE C CA 1
ATOM 3761 C C . PHE C 3 3 ? 216.303 -97.390 152.170 1.00 21.59 3 PHE C C 1
ATOM 3762 O O . PHE C 3 3 ? 216.222 -98.581 152.488 1.00 20.21 3 PHE C O 1
ATOM 3770 N N . ASP C 3 4 ? 217.213 -96.903 151.344 1.00 22.80 4 ASP C N 1
ATOM 3771 C CA A ASP C 3 4 ? 218.171 -97.810 150.707 0.51 24.28 4 ASP C CA 1
ATOM 3772 C CA B ASP C 3 4 ? 218.169 -97.698 150.559 0.49 24.02 4 ASP C CA 1
ATOM 3773 C C . ASP C 3 4 ? 219.632 -97.444 150.930 1.00 25.32 4 ASP C C 1
ATOM 3774 O O . ASP C 3 4 ? 220.502 -98.197 150.483 1.00 26.91 4 ASP C O 1
ATOM 3783 N N . LYS C 3 5 ? 219.908 -96.334 151.642 1.00 24.94 5 LYS C N 1
ATOM 3784 C CA . LYS C 3 5 ? 221.265 -95.930 151.955 1.00 26.54 5 LYS C CA 1
ATOM 3785 C C . LYS C 3 5 ? 221.317 -95.650 153.438 1.00 23.90 5 LYS C C 1
ATOM 3786 O O . LYS C 3 5 ? 220.314 -95.304 154.013 1.00 22.19 5 LYS C O 1
ATOM 3792 N N . PRO C 3 6 ? 222.456 -95.856 154.094 1.00 22.87 6 PRO C N 1
ATOM 3793 C CA . PRO C 3 6 ? 222.462 -95.534 155.532 1.00 21.60 6 PRO C CA 1
ATOM 3794 C C . PRO C 3 6 ? 222.043 -94.071 155.820 1.00 21.20 6 PRO C C 1
ATOM 3795 O O . PRO C 3 6 ? 222.287 -93.199 154.992 1.00 21.57 6 PRO C O 1
ATOM 3799 N N . ALA C 3 7 ? 221.406 -93.821 156.947 1.00 19.93 7 ALA C N 1
ATOM 3800 C CA . ALA C 3 7 ? 220.906 -92.483 157.302 1.00 20.48 7 ALA C CA 1
ATOM 3801 C C . ALA C 3 7 ? 222.051 -91.532 157.579 1.00 20.75 7 ALA C C 1
ATOM 3802 O O . ALA C 3 7 ? 223.066 -91.941 158.125 1.00 21.25 7 ALA C O 1
ATOM 3804 N N . GLY C 3 8 ? 221.918 -90.291 157.141 1.00 22.21 8 GLY C N 1
ATOM 3805 C CA . GLY C 3 8 ? 222.897 -89.227 157.444 1.00 22.76 8 GLY C CA 1
ATOM 3806 C C . GLY C 3 8 ? 222.329 -88.453 158.619 1.00 23.16 8 GLY C C 1
ATOM 3807 O O . GLY C 3 8 ? 221.550 -88.999 159.409 1.00 22.04 8 GLY C O 1
ATOM 3808 N N . GLU C 3 9 ? 222.679 -87.182 158.739 1.00 23.61 9 GLU C N 1
ATOM 3809 C CA . GLU C 3 9 ? 222.097 -86.341 159.782 1.00 24.32 9 GLU C CA 1
ATOM 3810 C C . GLU C 3 9 ? 220.694 -85.984 159.377 1.00 22.03 9 GLU C C 1
ATOM 3811 O O . GLU C 3 9 ? 220.428 -85.683 158.224 1.00 21.87 9 GLU C O 1
ATOM 3817 N N . ASN C 3 10 ? 219.787 -85.990 160.326 1.00 19.71 10 ASN C N 1
ATOM 3818 C CA . ASN C 3 10 ? 218.402 -85.618 160.043 1.00 19.06 10 ASN C CA 1
ATOM 3819 C C . ASN C 3 10 ? 217.791 -85.061 161.330 1.00 18.17 10 ASN C C 1
ATOM 3820 O O . ASN C 3 10 ? 218.474 -85.035 162.349 1.00 17.47 10 ASN C O 1
ATOM 3825 N N . PRO C 3 11 ? 216.545 -84.581 161.298 1.00 18.31 11 PRO C N 1
ATOM 3826 C CA . PRO C 3 11 ? 216.001 -83.862 162.476 1.00 18.33 11 PRO C CA 1
ATOM 3827 C C . PRO C 3 11 ? 215.939 -84.653 163.770 1.00 17.31 11 PRO C C 1
ATOM 3828 O O . PRO C 3 11 ? 215.959 -84.046 164.848 1.00 17.69 11 PRO C O 1
ATOM 3832 N N . ILE C 3 12 ? 215.845 -85.991 163.692 1.00 16.63 12 ILE C N 1
ATOM 3833 C CA . ILE C 3 12 ? 215.717 -86.802 164.857 1.00 15.69 12 ILE C CA 1
ATOM 3834 C C . ILE C 3 12 ? 216.974 -86.700 165.688 1.00 15.72 12 ILE C C 1
ATOM 3835 O O . ILE C 3 12 ? 216.893 -86.770 166.908 1.00 14.72 12 ILE C O 1
ATOM 3840 N N . ASP C 3 13 ? 218.118 -86.477 165.040 1.00 16.28 13 ASP C N 1
ATOM 3841 C CA . ASP C 3 13 ? 219.405 -86.267 165.751 1.00 16.87 13 ASP C CA 1
ATOM 3842 C C . ASP C 3 13 ? 219.436 -85.152 166.811 1.00 16.84 13 ASP C C 1
ATOM 3843 O O . ASP C 3 13 ? 220.319 -85.145 167.669 1.00 16.73 13 ASP C O 1
ATOM 3848 N N . GLN C 3 14 ? 218.506 -84.200 166.727 1.00 17.01 14 GLN C N 1
ATOM 3849 C CA . GLN C 3 14 ? 218.423 -83.111 167.701 1.00 17.36 14 GLN C CA 1
ATOM 3850 C C . GLN C 3 14 ? 218.112 -83.650 169.118 1.00 16.15 14 GLN C C 1
ATOM 3851 O O . GLN C 3 14 ? 218.523 -83.041 170.129 1.00 15.97 14 GLN C O 1
ATOM 3857 N N . LEU C 3 15 ? 217.338 -84.732 169.165 1.00 14.89 15 LEU C N 1
ATOM 3858 C CA . LEU C 3 15 ? 216.989 -85.398 170.410 1.00 14.77 15 LEU C CA 1
ATOM 3859 C C . LEU C 3 15 ? 216.443 -84.446 171.466 1.00 14.83 15 LEU C C 1
ATOM 3860 O O . LEU C 3 15 ? 216.691 -84.615 172.654 1.00 14.74 15 LEU C O 1
ATOM 3865 N N . LYS C 3 16 ? 215.613 -83.503 171.028 1.00 15.60 16 LYS C N 1
ATOM 3866 C CA . LYS C 3 16 ? 214.879 -82.629 171.984 1.00 16.06 16 LYS C CA 1
ATOM 3867 C C . LYS C 3 16 ? 213.728 -83.320 172.662 1.00 16.18 16 LYS C C 1
ATOM 3868 O O . LYS C 3 16 ? 213.326 -82.891 173.748 1.00 16.97 16 LYS C O 1
ATOM 3874 N N . VAL C 3 17 ? 213.207 -84.350 172.032 1.00 15.48 17 VAL C N 1
ATOM 3875 C CA . VAL C 3 17 ? 212.038 -85.093 172.509 1.00 15.51 17 VAL C CA 1
ATOM 3876 C C . VAL C 3 17 ? 212.248 -86.592 172.409 1.00 15.16 17 VAL C C 1
ATOM 3877 O O . VAL C 3 17 ? 212.037 -87.317 173.363 1.00 15.31 17 VAL C O 1
ATOM 3881 N N . VAL C 3 18 ? 212.643 -87.072 171.240 1.00 14.76 18 VAL C N 1
ATOM 3882 C CA . VAL C 3 18 ? 213.105 -88.440 171.068 1.00 14.19 18 VAL C CA 1
ATOM 3883 C C . VAL C 3 18 ? 214.359 -88.645 171.921 1.00 13.68 18 VAL C C 1
ATOM 3884 O O . VAL C 3 18 ? 215.222 -87.750 172.017 1.00 13.91 18 VAL C O 1
ATOM 3888 N N . GLY C 3 19 ? 214.433 -89.839 172.517 1.00 12.80 19 GLY C N 1
ATOM 3889 C CA . GLY C 3 19 ? 215.533 -90.247 173.357 1.00 12.80 19 GLY C CA 1
ATOM 3890 C C . GLY C 3 19 ? 215.393 -89.834 174.814 1.00 13.34 19 GLY C C 1
ATOM 3891 O O . GLY C 3 19 ? 216.275 -90.190 175.628 1.00 13.91 19 GLY C O 1
ATOM 3892 N N . ARG C 3 20 ? 214.286 -89.180 175.165 1.00 14.23 20 ARG C N 1
ATOM 3893 C CA . ARG C 3 20 ? 214.066 -88.629 176.489 1.00 15.02 20 ARG C CA 1
ATOM 3894 C C . ARG C 3 20 ? 213.040 -89.487 177.205 1.00 14.67 20 ARG C C 1
ATOM 3895 O O . ARG C 3 20 ? 212.155 -90.052 176.573 1.00 14.12 20 ARG C O 1
ATOM 3903 N N . PRO C 3 21 ? 213.191 -89.645 178.515 1.00 14.77 21 PRO C N 1
ATOM 3904 C CA . PRO C 3 21 ? 212.349 -90.595 179.273 1.00 14.44 21 PRO C CA 1
ATOM 3905 C C . PRO C 3 21 ? 210.983 -90.015 179.657 1.00 14.90 21 PRO C C 1
ATOM 3906 O O . PRO C 3 21 ? 210.577 -89.931 180.844 1.00 15.23 21 PRO C O 1
ATOM 3910 N N . HIS C 3 22 ? 210.220 -89.686 178.648 1.00 14.45 22 HIS C N 1
ATOM 3911 C CA . HIS C 3 22 ? 208.893 -89.116 178.883 1.00 14.72 22 HIS C CA 1
ATOM 3912 C C . HIS C 3 22 ? 207.900 -90.121 179.500 1.00 14.20 22 HIS C C 1
ATOM 3913 O O . HIS C 3 22 ? 207.941 -91.311 179.179 1.00 13.53 22 HIS C O 1
ATOM 3920 N N . ASP C 3 23 ? 207.017 -89.607 180.352 1.00 14.35 23 ASP C N 1
ATOM 3921 C CA . ASP C 3 23 ? 205.893 -90.408 180.853 1.00 14.72 23 ASP C CA 1
ATOM 3922 C C . ASP C 3 23 ? 205.054 -90.922 179.690 1.00 14.88 23 ASP C C 1
ATOM 3923 O O . ASP C 3 23 ? 204.851 -90.219 178.697 1.00 15.43 23 ASP C O 1
ATOM 3928 N N . ARG C 3 24 ? 204.491 -92.117 179.814 1.00 14.85 24 ARG C N 1
ATOM 3929 C CA . ARG C 3 24 ? 203.557 -92.622 178.835 1.00 14.91 24 ARG C CA 1
ATOM 3930 C C . ARG C 3 24 ? 202.342 -91.750 178.684 1.00 15.21 24 ARG C C 1
ATOM 3931 O O . ARG C 3 24 ? 201.706 -91.348 179.688 1.00 15.52 24 ARG C O 1
ATOM 3939 N N . ILE C 3 25 ? 201.980 -91.446 177.433 1.00 13.99 25 ILE C N 1
ATOM 3940 C CA . ILE C 3 25 ? 200.872 -90.541 177.170 1.00 14.64 25 ILE C CA 1
ATOM 3941 C C . ILE C 3 25 ? 199.516 -91.232 177.391 1.00 14.81 25 ILE C C 1
ATOM 3942 O O . ILE C 3 25 ? 198.514 -90.531 177.598 1.00 15.48 25 ILE C O 1
ATOM 3947 N N . ASP C 3 26 ? 199.535 -92.538 177.423 1.00 13.83 26 ASP C N 1
ATOM 3948 C CA . ASP C 3 26 ? 198.347 -93.318 177.815 1.00 14.65 26 ASP C CA 1
ATOM 3949 C C . ASP C 3 26 ? 198.247 -93.536 179.334 1.00 14.49 26 ASP C C 1
ATOM 3950 O O . ASP C 3 26 ? 197.341 -94.249 179.775 1.00 15.18 26 ASP C O 1
ATOM 3955 N N . GLY C 3 27 ? 199.187 -92.979 180.090 1.00 13.66 27 GLY C N 1
ATOM 3956 C CA . GLY C 3 27 ? 199.220 -93.181 181.554 1.00 13.74 27 GLY C CA 1
ATOM 3957 C C . GLY C 3 27 ? 197.969 -92.726 182.312 1.00 14.01 27 GLY C C 1
ATOM 3958 O O . GLY C 3 27 ? 197.407 -93.495 183.100 1.00 13.71 27 GLY C O 1
ATOM 3959 N N . PRO C 3 28 ? 197.498 -91.492 182.062 1.00 14.47 28 PRO C N 1
ATOM 3960 C CA . PRO C 3 28 ? 196.297 -91.069 182.735 1.00 14.74 28 PRO C CA 1
ATOM 3961 C C . PRO C 3 28 ? 195.110 -92.022 182.491 1.00 14.98 28 PRO C C 1
ATOM 3962 O O . PRO C 3 28 ? 194.394 -92.306 183.449 1.00 16.39 28 PRO C O 1
ATOM 3966 N N . LEU C 3 29 ? 194.905 -92.499 181.265 1.00 14.08 29 LEU C N 1
ATOM 3967 C CA . LEU C 3 29 ? 193.814 -93.466 181.027 1.00 14.72 29 LEU C CA 1
ATOM 3968 C C . LEU C 3 29 ? 194.057 -94.819 181.728 1.00 14.03 29 LEU C C 1
ATOM 3969 O O . LEU C 3 29 ? 193.139 -95.374 182.334 1.00 13.48 29 LEU C O 1
ATOM 3974 N N . LYS C 3 30 ? 195.298 -95.322 181.688 1.00 12.66 30 LYS C N 1
ATOM 3975 C CA . LYS C 3 30 ? 195.534 -96.651 182.154 1.00 13.12 30 LYS C CA 1
ATOM 3976 C C . LYS C 3 30 ? 195.553 -96.762 183.687 1.00 13.77 30 LYS C C 1
ATOM 3977 O O . LYS C 3 30 ? 195.329 -97.849 184.195 1.00 16.93 30 LYS C O 1
ATOM 3983 N N . THR C 3 31 ? 195.852 -95.679 184.388 1.00 12.98 31 THR C N 1
ATOM 3984 C CA . THR C 3 31 ? 195.938 -95.698 185.851 1.00 12.31 31 THR C CA 1
ATOM 3985 C C . THR C 3 31 ? 194.601 -95.301 186.490 1.00 12.33 31 THR C C 1
ATOM 3986 O O . THR C 3 31 ? 194.457 -95.358 187.702 1.00 12.43 31 THR C O 1
ATOM 3990 N N . THR C 3 32 ? 193.633 -94.903 185.676 1.00 12.28 32 THR C N 1
ATOM 3991 C CA . THR C 3 32 ? 192.323 -94.430 186.177 1.00 12.34 32 THR C CA 1
ATOM 3992 C C . THR C 3 32 ? 191.187 -95.350 185.746 1.00 12.69 32 THR C C 1
ATOM 3993 O O . THR C 3 32 ? 190.038 -94.981 185.921 1.00 12.84 32 THR C O 1
ATOM 3997 N N . GLY C 3 33 ? 191.516 -96.495 185.144 1.00 12.80 33 GLY C N 1
ATOM 3998 C CA . GLY C 3 33 ? 190.495 -97.460 184.644 1.00 13.55 33 GLY C CA 1
ATOM 3999 C C . GLY C 3 33 ? 189.621 -96.883 183.541 1.00 14.63 33 GLY C C 1
ATOM 4000 O O . GLY C 3 33 ? 188.422 -97.233 183.403 1.00 14.71 33 GLY C O 1
ATOM 4001 N N . THR C 3 34 ? 190.192 -95.981 182.745 1.00 13.87 34 THR C N 1
ATOM 4002 C CA . THR C 3 34 ? 189.421 -95.379 181.660 1.00 14.95 34 THR C CA 1
ATOM 4003 C C . THR C 3 34 ? 189.867 -95.741 180.260 1.00 13.77 34 THR C C 1
ATOM 4004 O O . THR C 3 34 ? 189.181 -95.367 179.314 1.00 14.84 34 THR C O 1
ATOM 4008 N N . ALA C 3 35 ? 190.963 -96.500 180.118 1.00 12.84 35 ALA C N 1
ATOM 4009 C CA . ALA C 3 35 ? 191.335 -97.051 178.825 1.00 12.31 35 ALA C CA 1
ATOM 4010 C C . ALA C 3 35 ? 190.369 -98.212 178.565 1.00 12.60 35 ALA C C 1
ATOM 4011 O O . ALA C 3 35 ? 190.263 -99.090 179.432 1.00 14.34 35 ALA C O 1
ATOM 4013 N N . ARG C 3 36 ? 189.759 -98.274 177.390 1.00 12.30 36 ARG C N 1
ATOM 4014 C CA . ARG C 3 36 ? 188.856 -99.410 177.074 1.00 13.14 36 ARG C CA 1
ATOM 4015 C C . ARG C 3 36 ? 189.570 -100.523 176.354 1.00 12.44 36 ARG C C 1
ATOM 4016 O O . ARG C 3 36 ? 190.149 -100.333 175.276 1.00 12.36 36 ARG C O 1
ATOM 4024 N N . TYR C 3 37 ? 189.382 -101.711 176.886 1.00 12.16 37 TYR C N 1
ATOM 4025 C CA . TYR C 3 37 ? 189.780 -102.972 176.259 1.00 11.46 37 TYR C CA 1
ATOM 4026 C C . TYR C 3 37 ? 188.551 -103.600 175.575 1.00 11.51 37 TYR C C 1
ATOM 4027 O O . TYR C 3 37 ? 187.430 -103.145 175.742 1.00 11.79 37 TYR C O 1
ATOM 4036 N N . ALA C 3 38 ? 188.801 -104.629 174.767 1.00 11.93 38 ALA C N 1
ATOM 4037 C CA . ALA C 3 38 ? 187.840 -105.215 173.823 1.00 12.12 38 ALA C CA 1
ATOM 4038 C C . ALA C 3 38 ? 186.471 -105.542 174.409 1.00 11.99 38 ALA C C 1
ATOM 4039 O O . ALA C 3 38 ? 185.497 -105.354 173.747 1.00 13.04 38 ALA C O 1
ATOM 4041 N N . TYR C 3 39 ? 186.412 -105.965 175.660 1.00 11.71 39 TYR C N 1
ATOM 4042 C CA . TYR C 3 39 ? 185.129 -106.398 176.241 1.00 12.37 39 TYR C CA 1
ATOM 4043 C C . TYR C 3 39 ? 184.416 -105.245 176.961 1.00 12.83 39 TYR C C 1
ATOM 4044 O O . TYR C 3 39 ? 183.430 -105.483 177.662 1.00 13.49 39 TYR C O 1
ATOM 4053 N N . GLU C 3 40 ? 184.903 -104.023 176.780 1.00 12.64 40 GLU C N 1
ATOM 4054 C CA . GLU C 3 40 ? 184.474 -102.869 177.597 1.00 12.77 40 GLU C CA 1
ATOM 4055 C C . GLU C 3 40 ? 183.826 -101.723 176.820 1.00 12.62 40 GLU C C 1
ATOM 4056 O O . GLU C 3 40 ? 183.676 -100.627 177.353 1.00 12.83 40 GLU C O 1
ATOM 4062 N N . TRP C 3 41 ? 183.510 -101.938 175.547 1.00 12.68 41 TRP C N 1
ATOM 4063 C CA . TRP C 3 41 ? 182.972 -100.902 174.669 1.00 13.24 41 TRP C CA 1
ATOM 4064 C C . TRP C 3 41 ? 181.419 -100.823 174.746 1.00 14.49 41 TRP C C 1
ATOM 4065 O O . TRP C 3 41 ? 180.718 -100.969 173.740 1.00 15.30 41 TRP C O 1
ATOM 4076 N N . HIS C 3 42 ? 180.909 -100.477 175.902 1.00 15.02 42 HIS C N 1
ATOM 4077 C CA . HIS C 3 42 ? 179.466 -100.528 176.123 1.00 15.59 42 HIS C CA 1
ATOM 4078 C C . HIS C 3 42 ? 178.663 -99.522 175.297 1.00 16.16 42 HIS C C 1
ATOM 4079 O O . HIS C 3 42 ? 177.628 -99.901 174.719 1.00 16.56 42 HIS C O 1
ATOM 4086 N N . GLU C 3 43 ? 179.153 -98.285 175.098 1.00 16.18 43 GLU C N 1
ATOM 4087 C CA . GLU C 3 43 ? 178.362 -97.314 174.333 1.00 16.92 43 GLU C CA 1
ATOM 4088 C C . GLU C 3 43 ? 178.184 -97.695 172.875 1.00 16.63 43 GLU C C 1
ATOM 4089 O O . GLU C 3 43 ? 177.190 -97.291 172.244 1.00 17.71 43 GLU C O 1
ATOM 4095 N N A GLU C 3 44 ? 179.116 -98.475 172.352 0.50 15.78 44 GLU C N 1
ATOM 4096 N N B GLU C 3 44 ? 179.127 -98.458 172.315 0.50 15.55 44 GLU C N 1
ATOM 4097 C CA A GLU C 3 44 ? 179.097 -98.900 170.974 0.50 15.91 44 GLU C CA 1
ATOM 4098 C CA B GLU C 3 44 ? 179.047 -98.898 170.916 0.50 15.54 44 GLU C CA 1
ATOM 4099 C C A GLU C 3 44 ? 178.093 -100.033 170.712 0.50 16.34 44 GLU C C 1
ATOM 4100 C C B GLU C 3 44 ? 177.904 -99.904 170.728 0.50 16.16 44 GLU C C 1
ATOM 4101 O O A GLU C 3 44 ? 177.779 -100.303 169.557 0.50 16.59 44 GLU C O 1
ATOM 4102 O O B GLU C 3 44 ? 177.269 -99.922 169.664 0.50 16.52 44 GLU C O 1
ATOM 4113 N N . ALA C 3 45 ? 177.606 -100.680 171.775 1.00 15.99 45 ALA C N 1
ATOM 4114 C CA . ALA C 3 45 ? 176.602 -101.776 171.660 1.00 16.74 45 ALA C CA 1
ATOM 4115 C C . ALA C 3 45 ? 175.997 -102.007 172.992 1.00 17.00 45 ALA C C 1
ATOM 4116 O O . ALA C 3 45 ? 176.307 -103.001 173.674 1.00 16.43 45 ALA C O 1
ATOM 4118 N N . PRO C 3 46 ? 175.070 -101.121 173.370 1.00 18.31 46 PRO C N 1
ATOM 4119 C CA . PRO C 3 46 ? 174.604 -101.231 174.765 1.00 19.35 46 PRO C CA 1
ATOM 4120 C C . PRO C 3 46 ? 173.823 -102.517 175.086 1.00 19.45 46 PRO C C 1
ATOM 4121 O O . PRO C 3 46 ? 173.798 -102.933 176.255 1.00 19.99 46 PRO C O 1
ATOM 4125 N N . ASN C 3 47 ? 173.221 -103.102 174.084 1.00 20.00 47 ASN C N 1
ATOM 4126 C CA . ASN C 3 47 ? 172.503 -104.375 174.245 1.00 22.72 47 ASN C CA 1
ATOM 4127 C C . ASN C 3 47 ? 173.206 -105.580 173.651 1.00 19.79 47 ASN C C 1
ATOM 4128 O O . ASN C 3 47 ? 172.552 -106.528 173.205 1.00 19.20 47 ASN C O 1
ATOM 4133 N N . ALA C 3 48 ? 174.532 -105.523 173.640 1.00 16.57 48 ALA C N 1
ATOM 4134 C CA . ALA C 3 48 ? 175.310 -106.648 173.130 1.00 15.78 48 ALA C CA 1
ATOM 4135 C C . ALA C 3 48 ? 174.970 -107.928 173.903 1.00 15.14 48 ALA C C 1
ATOM 4136 O O . ALA C 3 48 ? 174.818 -107.910 175.140 1.00 14.93 48 ALA C O 1
ATOM 4138 N N . ALA C 3 49 ? 174.811 -109.002 173.154 1.00 14.21 49 ALA C N 1
ATOM 4139 C CA . ALA C 3 49 ? 174.640 -110.337 173.750 1.00 13.69 49 ALA C CA 1
ATOM 4140 C C . ALA C 3 49 ? 176.012 -110.947 174.070 1.00 12.73 49 ALA C C 1
ATOM 4141 O O . ALA C 3 49 ? 177.062 -110.411 173.675 1.00 11.98 49 ALA C O 1
ATOM 4143 N N . TYR C 3 50 ? 175.982 -112.017 174.834 1.00 12.45 50 TYR C N 1
ATOM 4144 C CA . TYR C 3 50 ? 177.164 -112.678 175.364 1.00 12.25 50 TYR C CA 1
ATOM 4145 C C . TYR C 3 50 ? 177.337 -114.029 174.731 1.00 12.45 50 TYR C C 1
ATOM 4146 O O . TYR C 3 50 ? 176.426 -114.845 174.745 1.00 12.20 50 TYR C O 1
ATOM 4155 N N . GLY C 3 51 ? 178.524 -114.304 174.194 1.00 12.96 51 GLY C N 1
ATOM 4156 C CA . GLY C 3 51 ? 178.803 -115.642 173.700 1.00 13.71 51 GLY C CA 1
ATOM 4157 C C . GLY C 3 51 ? 179.765 -116.397 174.582 1.00 13.87 51 GLY C C 1
ATOM 4158 O O . GLY C 3 51 ? 180.793 -115.854 174.951 1.00 14.35 51 GLY C O 1
ATOM 4159 N N . TYR C 3 52 ? 179.482 -117.665 174.860 1.00 13.89 52 TYR C N 1
ATOM 4160 C CA . TYR C 3 52 ? 180.298 -118.454 175.716 1.00 14.06 52 TYR C CA 1
ATOM 4161 C C . TYR C 3 52 ? 180.771 -119.680 174.927 1.00 14.75 52 TYR C C 1
ATOM 4162 O O . TYR C 3 52 ? 179.957 -120.460 174.403 1.00 14.62 52 TYR C O 1
ATOM 4171 N N . ILE C 3 53 ? 182.088 -119.827 174.857 1.00 14.34 53 ILE C N 1
ATOM 4172 C CA A ILE C 3 53 ? 182.741 -120.884 174.100 0.50 15.46 53 ILE C CA 1
ATOM 4173 C CA B ILE C 3 53 ? 182.724 -120.924 174.069 0.50 14.88 53 ILE C CA 1
ATOM 4174 C C . ILE C 3 53 ? 182.603 -122.286 174.700 1.00 15.31 53 ILE C C 1
ATOM 4175 O O . ILE C 3 53 ? 182.714 -122.447 175.902 1.00 14.99 53 ILE C O 1
ATOM 4184 N N . VAL C 3 54 ? 182.384 -123.290 173.840 1.00 15.27 54 VAL C N 1
ATOM 4185 C CA . VAL C 3 54 ? 182.489 -124.704 174.218 1.00 15.29 54 VAL C CA 1
ATOM 4186 C C . VAL C 3 54 ? 183.708 -125.273 173.508 1.00 15.20 54 VAL C C 1
ATOM 4187 O O . VAL C 3 54 ? 183.813 -125.220 172.273 1.00 14.81 54 VAL C O 1
ATOM 4191 N N . GLY C 3 55 ? 184.613 -125.837 174.290 1.00 14.91 55 GLY C N 1
ATOM 4192 C CA . GLY C 3 55 ? 185.865 -126.406 173.762 1.00 15.29 55 GLY C CA 1
ATOM 4193 C C . GLY C 3 55 ? 185.874 -127.918 173.777 1.00 15.91 55 GLY C C 1
ATOM 4194 O O . GLY C 3 55 ? 185.123 -128.544 174.530 1.00 16.24 55 GLY C O 1
ATOM 4195 N N . SER C 3 56 ? 186.656 -128.508 172.878 1.00 15.85 56 SER C N 1
ATOM 4196 C CA . SER C 3 56 ? 186.736 -129.958 172.783 1.00 17.23 56 SER C CA 1
ATOM 4197 C C . SER C 3 56 ? 187.151 -130.591 174.108 1.00 17.53 56 SER C C 1
ATOM 4198 O O . SER C 3 56 ? 188.133 -130.171 174.762 1.00 17.47 56 SER C O 1
ATOM 4201 N N . ALA C 3 57 ? 186.444 -131.647 174.460 1.00 17.33 57 ALA C N 1
ATOM 4202 C CA . ALA C 3 57 ? 186.759 -132.437 175.658 1.00 17.84 57 ALA C CA 1
ATOM 4203 C C . ALA C 3 57 ? 187.866 -133.479 175.402 1.00 18.68 57 ALA C C 1
ATOM 4204 O O . ALA C 3 57 ? 188.361 -134.085 176.362 1.00 19.83 57 ALA C O 1
ATOM 4206 N N . ILE C 3 58 ? 188.232 -133.694 174.146 1.00 18.18 58 ILE C N 1
ATOM 4207 C CA . ILE C 3 58 ? 189.281 -134.610 173.820 1.00 19.67 58 ILE C CA 1
ATOM 4208 C C . ILE C 3 58 ? 190.379 -133.934 173.030 1.00 19.57 58 ILE C C 1
ATOM 4209 O O . ILE C 3 58 ? 190.167 -132.902 172.338 1.00 19.45 58 ILE C O 1
ATOM 4214 N N . ALA C 3 59 ? 191.564 -134.555 173.077 1.00 19.84 59 ALA C N 1
ATOM 4215 C CA . ALA C 3 59 ? 192.697 -134.044 172.309 1.00 19.54 59 ALA C CA 1
ATOM 4216 C C . ALA C 3 59 ? 192.506 -134.226 170.829 1.00 19.52 59 ALA C C 1
ATOM 4217 O O . ALA C 3 59 ? 192.878 -133.344 170.040 1.00 18.77 59 ALA C O 1
ATOM 4219 N N . LYS C 3 60 ? 191.960 -135.372 170.420 1.00 20.33 60 LYS C N 1
ATOM 4220 C CA . LYS C 3 60 ? 192.074 -135.766 169.014 1.00 21.42 60 LYS C CA 1
ATOM 4221 C C . LYS C 3 60 ? 191.122 -136.899 168.655 1.00 22.98 60 LYS C C 1
ATOM 4222 O O . LYS C 3 60 ? 191.014 -137.903 169.403 1.00 23.21 60 LYS C O 1
ATOM 4228 N N . GLY C 3 61 ? 190.484 -136.725 167.502 1.00 23.42 61 GLY C N 1
ATOM 4229 C CA . GLY C 3 61 ? 189.458 -137.630 167.037 1.00 25.04 61 GLY C CA 1
ATOM 4230 C C . GLY C 3 61 ? 188.388 -136.924 166.217 1.00 26.13 61 GLY C C 1
ATOM 4231 O O . GLY C 3 61 ? 188.647 -135.936 165.533 1.00 24.87 61 GLY C O 1
ATOM 4232 N N . ARG C 3 62 ? 187.174 -137.470 166.293 1.00 27.66 62 ARG C N 1
ATOM 4233 C CA . ARG C 3 62 ? 186.033 -137.019 165.520 1.00 30.46 62 ARG C CA 1
ATOM 4234 C C . ARG C 3 62 ? 184.921 -136.626 166.489 1.00 28.45 62 ARG C C 1
ATOM 4235 O O . ARG C 3 62 ? 184.715 -137.263 167.532 1.00 27.58 62 ARG C O 1
ATOM 4243 N N . LEU C 3 63 ? 184.227 -135.566 166.125 1.00 28.36 63 LEU C N 1
ATOM 4244 C CA . LEU C 3 63 ? 183.037 -135.115 166.808 1.00 28.69 63 LEU C CA 1
ATOM 4245 C C . LEU C 3 63 ? 181.895 -135.885 166.153 1.00 30.27 63 LEU C C 1
ATOM 4246 O O . LEU C 3 63 ? 181.512 -135.576 165.031 1.00 31.18 63 LEU C O 1
ATOM 4251 N N . THR C 3 64 ? 181.416 -136.936 166.810 1.00 31.52 64 THR C N 1
ATOM 4252 C CA . THR C 3 64 ? 180.380 -137.812 166.178 1.00 34.99 64 THR C CA 1
ATOM 4253 C C . THR C 3 64 ? 179.049 -137.058 166.148 1.00 36.42 64 THR C C 1
ATOM 4254 O O . THR C 3 64 ? 178.352 -137.024 165.094 1.00 40.15 64 THR C O 1
ATOM 4258 N N . ALA C 3 65 ? 178.773 -136.341 167.232 1.00 32.25 65 ALA C N 1
ATOM 4259 C CA . ALA C 3 65 ? 177.627 -135.424 167.222 1.00 30.98 65 ALA C CA 1
ATOM 4260 C C . ALA C 3 65 ? 177.814 -134.205 168.141 1.00 26.12 65 ALA C C 1
ATOM 4261 O O . ALA C 3 65 ? 178.649 -134.185 169.061 1.00 26.06 65 ALA C O 1
ATOM 4263 N N . LEU C 3 66 ? 177.033 -133.189 167.854 1.00 23.64 66 LEU C N 1
ATOM 4264 C CA . LEU C 3 66 ? 177.086 -131.988 168.609 1.00 21.84 66 LEU C CA 1
ATOM 4265 C C . LEU C 3 66 ? 175.666 -131.493 168.704 1.00 21.95 66 LEU C C 1
ATOM 4266 O O . LEU C 3 66 ? 175.137 -130.937 167.761 1.00 22.31 66 LEU C O 1
ATOM 4271 N N . ASP C 3 67 ? 175.026 -131.752 169.826 1.00 20.47 67 ASP C N 1
ATOM 4272 C CA . ASP C 3 67 ? 173.608 -131.498 169.922 1.00 21.00 67 ASP C CA 1
ATOM 4273 C C . ASP C 3 67 ? 173.391 -130.271 170.765 1.00 19.59 67 ASP C C 1
ATOM 4274 O O . ASP C 3 67 ? 174.106 -130.005 171.700 1.00 19.44 67 ASP C O 1
ATOM 4279 N N . THR C 3 68 ? 172.446 -129.451 170.347 1.00 18.52 68 THR C N 1
ATOM 4280 C CA . THR C 3 68 ? 172.329 -128.119 170.921 1.00 17.70 68 THR C CA 1
ATOM 4281 C C . THR C 3 68 ? 170.904 -127.799 171.380 1.00 17.49 68 THR C C 1
ATOM 4282 O O . THR C 3 68 ? 170.686 -126.659 171.806 1.00 16.79 68 THR C O 1
ATOM 4286 N N . ASP C 3 69 ? 169.981 -128.767 171.355 1.00 17.52 69 ASP C N 1
ATOM 4287 C CA . ASP C 3 69 ? 168.591 -128.501 171.712 1.00 17.70 69 ASP C CA 1
ATOM 4288 C C . ASP C 3 69 ? 168.451 -128.055 173.165 1.00 17.30 69 ASP C C 1
ATOM 4289 O O . ASP C 3 69 ? 167.718 -127.083 173.464 1.00 16.58 69 ASP C O 1
ATOM 4294 N N . ALA C 3 70 ? 169.137 -128.754 174.076 1.00 16.95 70 ALA C N 1
ATOM 4295 C CA . ALA C 3 70 ? 169.006 -128.364 175.484 1.00 16.89 70 ALA C CA 1
ATOM 4296 C C . ALA C 3 70 ? 169.537 -126.960 175.747 1.00 15.89 70 ALA C C 1
ATOM 4297 O O . ALA C 3 70 ? 168.941 -126.210 176.550 1.00 15.90 70 ALA C O 1
ATOM 4299 N N . ALA C 3 71 ? 170.672 -126.626 175.124 1.00 15.15 71 ALA C N 1
ATOM 4300 C CA . ALA C 3 71 ? 171.246 -125.309 175.228 1.00 14.82 71 ALA C CA 1
ATOM 4301 C C . ALA C 3 71 ? 170.335 -124.253 174.634 1.00 15.12 71 ALA C C 1
ATOM 4302 O O . ALA C 3 71 ? 170.132 -123.216 175.218 1.00 15.08 71 ALA C O 1
ATOM 4304 N N . GLN C 3 72 ? 169.739 -124.538 173.474 1.00 16.07 72 GLN C N 1
ATOM 4305 C CA . GLN C 3 72 ? 168.818 -123.625 172.832 1.00 17.20 72 GLN C CA 1
ATOM 4306 C C . GLN C 3 72 ? 167.621 -123.302 173.679 1.00 16.93 72 GLN C C 1
ATOM 4307 O O . GLN C 3 72 ? 167.122 -122.183 173.620 1.00 17.07 72 GLN C O 1
ATOM 4313 N N . LYS C 3 73 ? 167.174 -124.255 174.486 1.00 16.51 73 LYS C N 1
ATOM 4314 C CA . LYS C 3 73 ? 166.030 -124.088 175.325 1.00 16.83 73 LYS C CA 1
ATOM 4315 C C . LYS C 3 73 ? 166.355 -123.459 176.675 1.00 16.49 73 LYS C C 1
ATOM 4316 O O . LYS C 3 73 ? 165.413 -123.136 177.406 1.00 17.18 73 LYS C O 1
ATOM 4322 N N . ALA C 3 74 ? 167.641 -123.264 176.974 1.00 16.21 74 ALA C N 1
ATOM 4323 C CA . ALA C 3 74 ? 168.060 -122.745 178.279 1.00 15.79 74 ALA C CA 1
ATOM 4324 C C . ALA C 3 74 ? 167.685 -121.253 178.401 1.00 15.91 74 ALA C C 1
ATOM 4325 O O . ALA C 3 74 ? 167.479 -120.556 177.392 1.00 15.67 74 ALA C O 1
ATOM 4327 N N . PRO C 3 75 ? 167.530 -120.769 179.651 1.00 15.85 75 PRO C N 1
ATOM 4328 C CA . PRO C 3 75 ? 167.107 -119.408 179.932 1.00 15.97 75 PRO C CA 1
ATOM 4329 C C . PRO C 3 75 ? 167.982 -118.386 179.252 1.00 15.12 75 PRO C C 1
ATOM 4330 O O . PRO C 3 75 ? 169.230 -118.457 179.332 1.00 14.61 75 PRO C O 1
ATOM 4334 N N . GLY C 3 76 ? 167.332 -117.445 178.560 1.00 15.41 76 GLY C N 1
ATOM 4335 C CA . GLY C 3 76 ? 168.026 -116.305 177.987 1.00 15.00 76 GLY C CA 1
ATOM 4336 C C . GLY C 3 76 ? 168.810 -116.597 176.678 1.00 14.85 76 GLY C C 1
ATOM 4337 O O . GLY C 3 76 ? 169.504 -115.709 176.153 1.00 14.69 76 GLY C O 1
ATOM 4338 N N . VAL C 3 77 ? 168.735 -117.840 176.164 1.00 14.91 77 VAL C N 1
ATOM 4339 C CA . VAL C 3 77 ? 169.606 -118.241 175.013 1.00 14.39 77 VAL C CA 1
ATOM 4340 C C . VAL C 3 77 ? 168.955 -117.738 173.717 1.00 14.85 77 VAL C C 1
ATOM 4341 O O . VAL C 3 77 ? 167.761 -117.871 173.515 1.00 14.97 77 VAL C O 1
ATOM 4345 N N . LEU C 3 78 ? 169.793 -117.171 172.846 1.00 15.07 78 LEU C N 1
ATOM 4346 C CA . LEU C 3 78 ? 169.415 -116.668 171.546 1.00 15.89 78 LEU C CA 1
ATOM 4347 C C . LEU C 3 78 ? 169.759 -117.648 170.432 1.00 16.07 78 LEU C C 1
ATOM 4348 O O . LEU C 3 78 ? 168.938 -117.830 169.531 1.00 17.15 78 LEU C O 1
ATOM 4353 N N . ALA C 3 79 ? 170.919 -118.266 170.475 1.00 15.31 79 ALA C N 1
ATOM 4354 C CA . ALA C 3 79 ? 171.342 -119.209 169.426 1.00 16.00 79 ALA C CA 1
ATOM 4355 C C . ALA C 3 79 ? 172.560 -119.998 169.911 1.00 15.61 79 ALA C C 1
ATOM 4356 O O . ALA C 3 79 ? 173.214 -119.637 170.897 1.00 14.28 79 ALA C O 1
ATOM 4358 N N . VAL C 3 80 ? 172.868 -121.076 169.177 1.00 16.20 80 VAL C N 1
ATOM 4359 C CA . VAL C 3 80 ? 174.124 -121.784 169.401 1.00 16.51 80 VAL C CA 1
ATOM 4360 C C . VAL C 3 80 ? 174.824 -121.923 168.049 1.00 17.14 80 VAL C C 1
ATOM 4361 O O . VAL C 3 80 ? 174.241 -122.495 167.121 1.00 17.82 80 VAL C O 1
ATOM 4365 N N . ILE C 3 81 ? 176.040 -121.411 167.957 1.00 16.70 81 ILE C N 1
ATOM 4366 C CA . ILE C 3 81 ? 176.850 -121.462 166.742 1.00 17.10 81 ILE C CA 1
ATOM 4367 C C . ILE C 3 81 ? 177.676 -122.732 166.733 1.00 16.57 81 ILE C C 1
ATOM 4368 O O . ILE C 3 81 ? 178.307 -123.035 167.744 1.00 16.27 81 ILE C O 1
ATOM 4373 N N . THR C 3 82 ? 177.710 -123.423 165.586 1.00 16.45 82 THR C N 1
ATOM 4374 C CA . THR C 3 82 ? 178.519 -124.624 165.403 1.00 16.54 82 THR C CA 1
ATOM 4375 C C . THR C 3 82 ? 179.163 -124.617 164.034 1.00 17.39 82 THR C C 1
ATOM 4376 O O . THR C 3 82 ? 178.744 -123.856 163.200 1.00 17.72 82 THR C O 1
ATOM 4380 N N . ALA C 3 83 ? 180.135 -125.502 163.792 1.00 18.29 83 ALA C N 1
ATOM 4381 C CA . ALA C 3 83 ? 180.714 -125.614 162.426 1.00 19.53 83 ALA C CA 1
ATOM 4382 C C . ALA C 3 83 ? 179.654 -125.952 161.443 1.00 21.82 83 ALA C C 1
ATOM 4383 O O . ALA C 3 83 ? 179.612 -125.417 160.313 1.00 23.39 83 ALA C O 1
ATOM 4385 N N . SER C 3 84 ? 178.748 -126.849 161.852 1.00 23.48 84 SER C N 1
ATOM 4386 C CA . SER C 3 84 ? 177.717 -127.296 161.013 1.00 25.01 84 SER C CA 1
ATOM 4387 C C . SER C 3 84 ? 176.752 -126.173 160.588 1.00 25.08 84 SER C C 1
ATOM 4388 O O . SER C 3 84 ? 176.262 -126.176 159.441 1.00 27.52 84 SER C O 1
ATOM 4391 N N . ASN C 3 85 ? 176.399 -125.256 161.477 1.00 22.38 85 ASN C N 1
ATOM 4392 C CA . ASN C 3 85 ? 175.459 -124.196 161.097 1.00 22.34 85 ASN C CA 1
ATOM 4393 C C . ASN C 3 85 ? 176.111 -122.875 160.698 1.00 22.25 85 ASN C C 1
ATOM 4394 O O . ASN C 3 85 ? 175.414 -121.973 160.258 1.00 21.61 85 ASN C O 1
ATOM 4399 N N . ALA C 3 86 ? 177.432 -122.759 160.853 1.00 21.90 86 ALA C N 1
ATOM 4400 C CA . ALA C 3 86 ? 178.130 -121.519 160.505 1.00 23.30 86 ALA C CA 1
ATOM 4401 C C . ALA C 3 86 ? 178.342 -121.327 158.973 1.00 25.54 86 ALA C C 1
ATOM 4402 O O . ALA C 3 86 ? 178.616 -120.212 158.547 1.00 26.07 86 ALA C O 1
ATOM 4404 N N . GLY C 3 87 ? 178.227 -122.397 158.189 1.00 26.84 87 GLY C N 1
ATOM 4405 C CA . GLY C 3 87 ? 178.471 -122.347 156.738 1.00 29.21 87 GLY C CA 1
ATOM 4406 C C . GLY C 3 87 ? 179.943 -122.600 156.436 1.00 29.04 87 GLY C C 1
ATOM 4407 O O . GLY C 3 87 ? 180.765 -122.628 157.330 1.00 27.57 87 GLY C O 1
ATOM 4408 N N . VAL C 3 88 ? 180.275 -122.761 155.162 1.00 30.01 88 VAL C N 1
ATOM 4409 C CA . VAL C 3 88 ? 181.671 -123.040 154.797 1.00 30.43 88 VAL C CA 1
ATOM 4410 C C . VAL C 3 88 ? 182.535 -121.834 155.192 1.00 27.60 88 VAL C C 1
ATOM 4411 O O . VAL C 3 88 ? 182.144 -120.695 154.997 1.00 27.89 88 VAL C O 1
ATOM 4415 N N . LEU C 3 89 ? 183.676 -122.109 155.782 1.00 26.06 89 LEU C N 1
ATOM 4416 C CA . LEU C 3 89 ? 184.591 -121.073 156.190 1.00 24.80 89 LEU C CA 1
ATOM 4417 C C . LEU C 3 89 ? 185.894 -121.210 155.435 1.00 24.77 89 LEU C C 1
ATOM 4418 O O . LEU C 3 89 ? 186.241 -122.289 154.996 1.00 25.52 89 LEU C O 1
ATOM 4423 N N . GLY C 3 90 ? 186.598 -120.100 155.279 1.00 23.94 90 GLY C N 1
ATOM 4424 C CA . GLY C 3 90 ? 187.985 -120.151 154.856 1.00 24.58 90 GLY C CA 1
ATOM 4425 C C . GLY C 3 90 ? 188.901 -120.406 156.041 1.00 24.61 90 GLY C C 1
ATOM 4426 O O . GLY C 3 90 ? 188.459 -120.642 157.148 1.00 22.63 90 GLY C O 1
ATOM 4427 N N . LYS C 3 91 ? 190.210 -120.330 155.794 1.00 24.72 91 LYS C N 1
ATOM 4428 C CA . LYS C 3 91 ? 191.186 -120.413 156.849 1.00 24.62 91 LYS C CA 1
ATOM 4429 C C . LYS C 3 91 ? 192.258 -119.354 156.608 1.00 23.81 91 LYS C C 1
ATOM 4430 O O . LYS C 3 91 ? 192.753 -119.192 155.488 1.00 23.39 91 LYS C O 1
ATOM 4436 N N . GLY C 3 92 ? 192.575 -118.631 157.667 1.00 22.12 92 GLY C N 1
ATOM 4437 C CA . GLY C 3 92 ? 193.556 -117.585 157.575 1.00 22.35 92 GLY C CA 1
ATOM 4438 C C . GLY C 3 92 ? 194.928 -118.177 157.393 1.00 22.95 92 GLY C C 1
ATOM 4439 O O . GLY C 3 92 ? 195.207 -119.289 157.839 1.00 22.04 92 GLY C O 1
ATOM 4440 N N . ASP C 3 93 ? 195.818 -117.409 156.766 1.00 23.72 93 ASP C N 1
ATOM 4441 C CA . ASP C 3 93 ? 197.186 -117.887 156.510 1.00 25.52 93 ASP C CA 1
ATOM 4442 C C . ASP C 3 93 ? 198.072 -118.095 157.759 1.00 22.55 93 ASP C C 1
ATOM 4443 O O . ASP C 3 93 ? 199.083 -118.782 157.692 1.00 22.68 93 ASP C O 1
ATOM 4448 N N . LYS C 3 94 ? 197.674 -117.535 158.889 1.00 20.97 94 LYS C N 1
ATOM 4449 C CA . LYS C 3 94 ? 198.456 -117.635 160.104 1.00 20.00 94 LYS C CA 1
ATOM 4450 C C . LYS C 3 94 ? 197.797 -118.558 161.127 1.00 18.52 94 LYS C C 1
ATOM 4451 O O . LYS C 3 94 ? 198.204 -118.571 162.299 1.00 18.69 94 LYS C O 1
ATOM 4457 N N . ASN C 3 95 ? 196.761 -119.281 160.718 1.00 17.30 95 ASN C N 1
ATOM 4458 C CA . ASN C 3 95 ? 196.122 -120.303 161.576 1.00 17.06 95 ASN C CA 1
ATOM 4459 C C . ASN C 3 95 ? 196.457 -121.677 161.066 1.00 17.46 95 ASN C C 1
ATOM 4460 O O . ASN C 3 95 ? 196.126 -121.975 159.942 1.00 18.69 95 ASN C O 1
ATOM 4465 N N . THR C 3 96 ? 197.145 -122.493 161.847 1.00 17.30 96 THR C N 1
ATOM 4466 C CA . THR C 3 96 ? 197.379 -123.880 161.493 1.00 18.34 96 THR C CA 1
ATOM 4467 C C . THR C 3 96 ? 196.148 -124.690 161.909 1.00 18.10 96 THR C C 1
ATOM 4468 O O . THR C 3 96 ? 195.479 -125.238 161.044 1.00 18.82 96 THR C O 1
ATOM 4472 N N . ALA C 3 97 ? 195.860 -124.749 163.204 1.00 17.09 97 ALA C N 1
ATOM 4473 C CA . ALA C 3 97 ? 194.607 -125.331 163.644 1.00 17.28 97 ALA C CA 1
ATOM 4474 C C . ALA C 3 97 ? 193.427 -124.478 163.193 1.00 16.94 97 ALA C C 1
ATOM 4475 O O . ALA C 3 97 ? 193.434 -123.238 163.250 1.00 15.83 97 ALA C O 1
ATOM 4477 N N . ARG C 3 98 ? 192.337 -125.135 162.817 1.00 17.98 98 ARG C N 1
ATOM 4478 C CA . ARG C 3 98 ? 191.114 -124.395 162.568 1.00 18.17 98 ARG C CA 1
ATOM 4479 C C . ARG C 3 98 ? 190.643 -123.737 163.827 1.00 16.78 98 ARG C C 1
ATOM 4480 O O . ARG C 3 98 ? 190.704 -124.306 164.903 1.00 15.71 98 ARG C O 1
ATOM 4488 N N . LEU C 3 99 ? 190.085 -122.542 163.681 1.00 16.23 99 LEU C N 1
ATOM 4489 C CA . LEU C 3 99 ? 189.568 -121.796 164.850 1.00 14.82 99 LEU C CA 1
ATOM 4490 C C . LEU C 3 99 ? 188.178 -122.325 165.279 1.00 15.18 99 LEU C C 1
ATOM 4491 O O . LEU C 3 99 ? 187.777 -122.110 166.413 1.00 15.49 99 LEU C O 1
ATOM 4496 N N . LEU C 3 100 ? 187.483 -123.015 164.399 1.00 15.86 100 LEU C N 1
ATOM 4497 C CA . LEU C 3 100 ? 186.221 -123.672 164.775 1.00 16.87 100 LEU C CA 1
ATOM 4498 C C . LEU C 3 100 ? 186.337 -125.117 164.303 1.00 17.69 100 LEU C C 1
ATOM 4499 O O . LEU C 3 100 ? 186.414 -125.371 163.065 1.00 17.80 100 LEU C O 1
ATOM 4504 N N . GLY C 3 101 ? 186.360 -126.046 165.252 1.00 17.57 101 GLY C N 1
ATOM 4505 C CA . GLY C 3 101 ? 186.527 -127.475 164.932 1.00 19.29 101 GLY C CA 1
ATOM 4506 C C . GLY C 3 101 ? 185.192 -128.126 164.618 1.00 20.85 101 GLY C C 1
ATOM 4507 O O . GLY C 3 101 ? 184.144 -127.544 164.872 1.00 21.48 101 GLY C O 1
ATOM 4508 N N . GLY C 3 102 ? 185.246 -129.357 164.131 1.00 22.41 102 GLY C N 1
ATOM 4509 C CA . GLY C 3 102 ? 184.053 -130.134 163.783 1.00 24.39 102 GLY C CA 1
ATOM 4510 C C . GLY C 3 102 ? 183.927 -130.295 162.288 1.00 25.79 102 GLY C C 1
ATOM 4511 O O . GLY C 3 102 ? 183.888 -129.322 161.586 1.00 26.08 102 GLY C O 1
ATOM 4512 N N . PRO C 3 103 ? 183.820 -131.516 161.764 1.00 27.63 103 PRO C N 1
ATOM 4513 C CA . PRO C 3 103 ? 183.746 -132.752 162.502 1.00 28.11 103 PRO C CA 1
ATOM 4514 C C . PRO C 3 103 ? 185.088 -133.257 163.057 1.00 26.88 103 PRO C C 1
ATOM 4515 O O . PRO C 3 103 ? 185.083 -134.048 163.971 1.00 29.01 103 PRO C O 1
ATOM 4519 N N . THR C 3 104 ? 186.203 -132.720 162.625 1.00 25.81 104 THR C N 1
ATOM 4520 C CA . THR C 3 104 ? 187.511 -133.179 163.118 1.00 26.23 104 THR C CA 1
ATOM 4521 C C . THR C 3 104 ? 187.952 -132.385 164.326 1.00 23.33 104 THR C C 1
ATOM 4522 O O . THR C 3 104 ? 187.789 -131.156 164.354 1.00 23.72 104 THR C O 1
ATOM 4526 N N . ILE C 3 105 ? 188.432 -133.085 165.359 1.00 22.02 105 ILE C N 1
ATOM 4527 C CA . ILE C 3 105 ? 189.064 -132.422 166.508 1.00 20.49 105 ILE C CA 1
ATOM 4528 C C . ILE C 3 105 ? 190.597 -132.543 166.343 1.00 19.92 105 ILE C C 1
ATOM 4529 O O . ILE C 3 105 ? 191.119 -133.667 166.267 1.00 19.98 105 ILE C O 1
ATOM 4534 N N . GLU C 3 106 ? 191.248 -131.391 166.279 1.00 18.81 106 GLU C N 1
ATOM 4535 C CA . GLU C 3 106 ? 192.712 -131.269 166.136 1.00 19.32 106 GLU C CA 1
ATOM 4536 C C . GLU C 3 106 ? 193.473 -131.100 167.441 1.00 18.00 106 GLU C C 1
ATOM 4537 O O . GLU C 3 106 ? 194.647 -131.505 167.507 1.00 18.31 106 GLU C O 1
ATOM 4543 N N . HIS C 3 107 ? 192.842 -130.568 168.468 1.00 16.32 107 HIS C N 1
ATOM 4544 C CA . HIS C 3 107 ? 193.501 -130.428 169.776 1.00 15.91 107 HIS C CA 1
ATOM 4545 C C . HIS C 3 107 ? 192.506 -130.257 170.889 1.00 15.58 107 HIS C C 1
ATOM 4546 O O . HIS C 3 107 ? 191.363 -129.843 170.658 1.00 15.28 107 HIS C O 1
ATOM 4553 N N . TYR C 3 108 ? 192.969 -130.497 172.117 1.00 15.75 108 TYR C N 1
ATOM 4554 C CA . TYR C 3 108 ? 192.161 -130.303 173.298 1.00 15.25 108 TYR C CA 1
ATOM 4555 C C . TYR C 3 108 ? 191.737 -128.825 173.395 1.00 14.95 108 TYR C C 1
ATOM 4556 O O . TYR C 3 108 ? 192.516 -127.889 173.070 1.00 13.31 108 TYR C O 1
ATOM 4565 N N . HIS C 3 109 ? 190.494 -128.624 173.830 1.00 14.25 109 HIS C N 1
ATOM 4566 C CA . HIS C 3 109 ? 189.933 -127.244 173.942 1.00 13.67 109 HIS C CA 1
ATOM 4567 C C . HIS C 3 109 ? 189.812 -126.464 172.649 1.00 13.15 109 HIS C C 1
ATOM 4568 O O . HIS C 3 109 ? 189.509 -125.273 172.671 1.00 13.42 109 HIS C O 1
ATOM 4575 N N . GLN C 3 110 ? 189.914 -127.112 171.499 1.00 13.62 110 GLN C N 1
ATOM 4576 C CA . GLN C 3 110 ? 189.575 -126.442 170.260 1.00 13.84 110 GLN C CA 1
ATOM 4577 C C . GLN C 3 110 ? 188.107 -126.050 170.270 1.00 13.96 110 GLN C C 1
ATOM 4578 O O . GLN C 3 110 ? 187.257 -126.845 170.716 1.00 13.99 110 GLN C O 1
ATOM 4584 N N . ALA C 3 111 ? 187.812 -124.824 169.855 1.00 13.38 111 ALA C N 1
ATOM 4585 C CA . ALA C 3 111 ? 186.431 -124.362 169.946 1.00 13.74 111 ALA C CA 1
ATOM 4586 C C . ALA C 3 111 ? 185.515 -125.205 169.046 1.00 14.22 111 ALA C C 1
ATOM 4587 O O . ALA C 3 111 ? 185.845 -125.452 167.874 1.00 14.89 111 ALA C O 1
ATOM 4589 N N . ILE C 3 112 ? 184.374 -125.645 169.573 1.00 14.42 112 ILE C N 1
ATOM 4590 C CA . ILE C 3 112 ? 183.395 -126.414 168.786 1.00 14.89 112 ILE C CA 1
ATOM 4591 C C . ILE C 3 112 ? 182.002 -125.816 168.741 1.00 15.39 112 ILE C C 1
ATOM 4592 O O . ILE C 3 112 ? 181.170 -126.232 167.924 1.00 15.95 112 ILE C O 1
ATOM 4597 N N . ALA C 3 113 ? 181.715 -124.888 169.642 1.00 15.06 113 ALA C N 1
ATOM 4598 C CA . ALA C 3 113 ? 180.414 -124.242 169.659 1.00 15.16 113 ALA C CA 1
ATOM 4599 C C . ALA C 3 113 ? 180.499 -122.931 170.448 1.00 14.89 113 ALA C C 1
ATOM 4600 O O . ALA C 3 113 ? 181.474 -122.694 171.203 1.00 14.33 113 ALA C O 1
ATOM 4602 N N . LEU C 3 114 ? 179.491 -122.079 170.226 1.00 14.49 114 LEU C N 1
ATOM 4603 C CA . LEU C 3 114 ? 179.350 -120.838 171.004 1.00 14.66 114 LEU C CA 1
ATOM 4604 C C . LEU C 3 114 ? 177.891 -120.660 171.349 1.00 14.53 114 LEU C C 1
ATOM 4605 O O . LEU C 3 114 ? 177.057 -120.640 170.460 1.00 14.99 114 LEU C O 1
ATOM 4610 N N . VAL C 3 115 ? 177.573 -120.566 172.643 1.00 14.10 115 VAL C N 1
ATOM 4611 C CA . VAL C 3 115 ? 176.191 -120.263 173.020 1.00 14.50 115 VAL C CA 1
ATOM 4612 C C . VAL C 3 115 ? 176.074 -118.757 173.225 1.00 14.20 115 VAL C C 1
ATOM 4613 O O . VAL C 3 115 ? 176.899 -118.200 173.959 1.00 14.89 115 VAL C O 1
ATOM 4617 N N . VAL C 3 116 ? 175.070 -118.122 172.613 1.00 13.94 116 VAL C N 1
ATOM 4618 C CA . VAL C 3 116 ? 174.833 -116.696 172.690 1.00 13.58 116 VAL C CA 1
ATOM 4619 C C . VAL C 3 116 ? 173.595 -116.519 173.552 1.00 13.65 116 VAL C C 1
ATOM 4620 O O . VAL C 3 116 ? 172.570 -117.166 173.293 1.00 13.82 116 VAL C O 1
ATOM 4624 N N . ALA C 3 117 ? 173.701 -115.705 174.597 1.00 13.34 117 ALA C N 1
ATOM 4625 C CA . ALA C 3 117 ? 172.575 -115.450 175.491 1.00 13.93 117 ALA C CA 1
ATOM 4626 C C . ALA C 3 117 ? 172.508 -113.973 175.935 1.00 14.05 117 ALA C C 1
ATOM 4627 O O . ALA C 3 117 ? 173.400 -113.196 175.685 1.00 13.47 117 ALA C O 1
ATOM 4629 N N . GLU C 3 118 ? 171.432 -113.643 176.628 1.00 14.84 118 GLU C N 1
ATOM 4630 C CA . GLU C 3 118 ? 171.121 -112.276 177.024 1.00 15.70 118 GLU C CA 1
ATOM 4631 C C . GLU C 3 118 ? 172.084 -111.757 178.096 1.00 14.59 118 GLU C C 1
ATOM 4632 O O . GLU C 3 118 ? 172.366 -110.558 178.139 1.00 13.84 118 GLU C O 1
ATOM 4638 N N . THR C 3 119 ? 172.595 -112.672 178.913 1.00 13.57 119 THR C N 1
ATOM 4639 C CA . THR C 3 119 ? 173.530 -112.330 179.967 1.00 13.27 119 THR C CA 1
ATOM 4640 C C . THR C 3 119 ? 174.695 -113.295 179.988 1.00 12.88 119 THR C C 1
ATOM 4641 O O . THR C 3 119 ? 174.577 -114.454 179.546 1.00 12.56 119 THR C O 1
ATOM 4645 N N . PHE C 3 120 ? 175.813 -112.835 180.546 1.00 12.63 120 PHE C N 1
ATOM 4646 C CA . PHE C 3 120 ? 176.986 -113.710 180.762 1.00 12.88 120 PHE C CA 1
ATOM 4647 C C . PHE C 3 120 ? 176.639 -115.025 181.519 1.00 12.94 120 PHE C C 1
ATOM 4648 O O . PHE C 3 120 ? 177.048 -116.132 181.126 1.00 13.20 120 PHE C O 1
ATOM 4656 N N . GLU C 3 121 ? 175.944 -114.895 182.615 1.00 13.37 121 GLU C N 1
ATOM 4657 C CA . GLU C 3 121 ? 175.673 -116.057 183.440 1.00 14.08 121 GLU C CA 1
ATOM 4658 C C . GLU C 3 121 ? 174.779 -117.060 182.720 1.00 14.12 121 GLU C C 1
ATOM 4659 O O . GLU C 3 121 ? 174.943 -118.280 182.852 1.00 13.78 121 GLU C O 1
ATOM 4665 N N . GLN C 3 122 ? 173.791 -116.536 181.999 1.00 13.99 122 GLN C N 1
ATOM 4666 C CA . GLN C 3 122 ? 172.916 -117.432 181.227 1.00 14.66 122 GLN C CA 1
ATOM 4667 C C . GLN C 3 122 ? 173.687 -118.141 180.103 1.00 14.30 122 GLN C C 1
ATOM 4668 O O . GLN C 3 122 ? 173.432 -119.354 179.854 1.00 14.26 122 GLN C O 1
ATOM 4674 N N . ALA C 3 123 ? 174.615 -117.429 179.454 1.00 13.84 123 ALA C N 1
ATOM 4675 C CA . ALA C 3 123 ? 175.443 -118.055 178.405 1.00 13.78 123 ALA C CA 1
ATOM 4676 C C . ALA C 3 123 ? 176.327 -119.163 178.939 1.00 13.89 123 ALA C C 1
ATOM 4677 O O . ALA C 3 123 ? 176.385 -120.253 178.359 1.00 13.57 123 ALA C O 1
ATOM 4679 N N . ARG C 3 124 ? 177.010 -118.887 180.071 1.00 13.61 124 ARG C N 1
ATOM 4680 C CA . ARG C 3 124 ? 177.856 -119.869 180.721 1.00 13.92 124 ARG C CA 1
ATOM 4681 C C . ARG C 3 124 ? 177.081 -121.140 181.109 1.00 14.37 124 ARG C C 1
ATOM 4682 O O . ARG C 3 124 ? 177.530 -122.270 180.805 1.00 13.86 124 ARG C O 1
ATOM 4690 N N . ALA C 3 125 ? 175.943 -120.946 181.787 1.00 14.11 125 ALA C N 1
ATOM 4691 C CA . ALA C 3 125 ? 175.107 -122.045 182.228 1.00 14.78 125 ALA C CA 1
ATOM 4692 C C . ALA C 3 125 ? 174.606 -122.867 181.053 1.00 15.25 125 ALA C C 1
ATOM 4693 O O . ALA C 3 125 ? 174.591 -124.131 181.162 1.00 16.73 125 ALA C O 1
ATOM 4695 N N . ALA C 3 126 ? 174.190 -122.201 179.970 1.00 14.75 126 ALA C N 1
ATOM 4696 C CA . ALA C 3 126 ? 173.699 -122.913 178.790 1.00 15.64 126 ALA C CA 1
ATOM 4697 C C . ALA C 3 126 ? 174.797 -123.709 178.072 1.00 15.49 126 ALA C C 1
ATOM 4698 O O . ALA C 3 126 ? 174.535 -124.781 177.545 1.00 15.87 126 ALA C O 1
ATOM 4700 N N . ALA C 3 127 ? 176.007 -123.193 178.094 1.00 15.33 127 ALA C N 1
ATOM 4701 C CA . ALA C 3 127 ? 177.146 -123.864 177.457 1.00 15.80 127 ALA C CA 1
ATOM 4702 C C . ALA C 3 127 ? 177.392 -125.249 178.061 1.00 16.74 127 ALA C C 1
ATOM 4703 O O . ALA C 3 127 ? 177.761 -126.153 177.313 1.00 16.85 127 ALA C O 1
ATOM 4705 N N . SER C 3 128 ? 177.154 -125.448 179.371 1.00 17.47 128 SER C N 1
ATOM 4706 C CA . SER C 3 128 ? 177.274 -126.768 179.996 1.00 19.10 128 SER C CA 1
ATOM 4707 C C . SER C 3 128 ? 176.331 -127.779 179.433 1.00 18.24 128 SER C C 1
ATOM 4708 O O . SER C 3 128 ? 176.512 -128.939 179.658 1.00 17.93 128 SER C O 1
ATOM 4711 N N . LEU C 3 129 ? 175.245 -127.315 178.827 1.00 17.57 129 LEU C N 1
ATOM 4712 C CA . LEU C 3 129 ? 174.250 -128.214 178.257 1.00 17.78 129 LEU C CA 1
ATOM 4713 C C . LEU C 3 129 ? 174.526 -128.687 176.810 1.00 17.61 129 LEU C C 1
ATOM 4714 O O . LEU C 3 129 ? 173.817 -129.568 176.338 1.00 18.04 129 LEU C O 1
ATOM 4719 N N . VAL C 3 130 ? 175.507 -128.108 176.132 1.00 17.03 130 VAL C N 1
ATOM 4720 C CA . VAL C 3 130 ? 175.813 -128.509 174.775 1.00 17.53 130 VAL C CA 1
ATOM 4721 C C . VAL C 3 130 ? 176.326 -129.964 174.851 1.00 19.51 130 VAL C C 1
ATOM 4722 O O . VAL C 3 130 ? 177.245 -130.216 175.601 1.00 20.34 130 VAL C O 1
ATOM 4726 N N . GLN C 3 131 ? 175.767 -130.860 174.056 0.90 20.82 131 GLN C N 1
ATOM 4727 C CA . GLN C 3 131 ? 176.035 -132.304 174.178 0.90 23.04 131 GLN C CA 1
ATOM 4728 C C . GLN C 3 131 ? 176.996 -132.668 173.044 1.00 22.91 131 GLN C C 1
ATOM 4729 O O . GLN C 3 131 ? 176.593 -132.822 171.906 1.00 23.40 131 GLN C O 1
ATOM 4735 N N . ALA C 3 132 ? 178.251 -132.870 173.369 1.00 22.99 132 ALA C N 1
ATOM 4736 C CA . ALA C 3 132 ? 179.261 -133.289 172.384 1.00 23.48 132 ALA C CA 1
ATOM 4737 C C . ALA C 3 132 ? 179.635 -134.738 172.628 1.00 24.61 132 ALA C C 1
ATOM 4738 O O . ALA C 3 132 ? 179.933 -135.095 173.760 1.00 24.13 132 ALA C O 1
ATOM 4740 N N A HIS C 3 133 ? 179.574 -135.572 171.610 0.60 25.27 133 HIS C N 1
ATOM 4741 N N B HIS C 3 133 ? 179.680 -135.486 171.522 0.40 25.43 133 HIS C N 1
ATOM 4742 C CA A HIS C 3 133 ? 180.088 -136.931 171.744 0.60 26.52 133 HIS C CA 1
ATOM 4743 C CA B HIS C 3 133 ? 180.024 -136.906 171.466 0.40 26.79 133 HIS C CA 1
ATOM 4744 C C A HIS C 3 133 ? 181.157 -137.169 170.681 0.60 26.59 133 HIS C C 1
ATOM 4745 C C B HIS C 3 133 ? 181.240 -137.099 170.629 0.40 26.72 133 HIS C C 1
ATOM 4746 O O A HIS C 3 133 ? 181.082 -136.680 169.527 0.60 26.50 133 HIS C O 1
ATOM 4747 O O B HIS C 3 133 ? 181.323 -136.538 169.516 0.40 26.62 133 HIS C O 1
ATOM 4760 N N . TYR C 3 134 ? 182.143 -137.960 171.099 1.00 27.05 134 TYR C N 1
ATOM 4761 C CA . TYR C 3 134 ? 183.404 -138.161 170.394 1.00 26.68 134 TYR C CA 1
ATOM 4762 C C . TYR C 3 134 ? 183.836 -139.634 170.230 1.00 29.06 134 TYR C C 1
ATOM 4763 O O . TYR C 3 134 ? 183.470 -140.503 171.038 1.00 27.96 134 TYR C O 1
ATOM 4772 N N . ARG C 3 135 ? 184.656 -139.829 169.202 1.00 30.44 135 ARG C N 1
ATOM 4773 C CA . ARG C 3 135 ? 185.456 -141.034 168.956 1.00 32.49 135 ARG C CA 1
ATOM 4774 C C . ARG C 3 135 ? 186.925 -140.580 169.005 1.00 31.13 135 ARG C C 1
ATOM 4775 O O . ARG C 3 135 ? 187.384 -139.877 168.111 1.00 29.42 135 ARG C O 1
ATOM 4783 N N . ARG C 3 136 ? 187.647 -140.968 170.051 1.00 30.41 136 ARG C N 1
ATOM 4784 C CA . ARG C 3 136 ? 189.064 -140.627 170.124 1.00 29.82 136 ARG C CA 1
ATOM 4785 C C . ARG C 3 136 ? 189.852 -141.330 169.059 1.00 30.54 136 ARG C C 1
ATOM 4786 O O . ARG C 3 136 ? 189.515 -142.466 168.647 1.00 31.81 136 ARG C O 1
ATOM 4794 N N A ASN C 3 137 ? 190.897 -140.673 168.563 0.50 29.98 137 ASN C N 1
ATOM 4795 N N B ASN C 3 137 ? 190.951 -140.694 168.664 0.50 30.64 137 ASN C N 1
ATOM 4796 C CA A ASN C 3 137 ? 191.875 -141.313 167.692 0.50 30.64 137 ASN C CA 1
ATOM 4797 C CA B ASN C 3 137 ? 191.880 -141.232 167.689 0.50 31.88 137 ASN C CA 1
ATOM 4798 C C A ASN C 3 137 ? 193.212 -141.241 168.409 0.50 30.06 137 ASN C C 1
ATOM 4799 C C B ASN C 3 137 ? 193.287 -141.098 168.247 0.50 30.85 137 ASN C C 1
ATOM 4800 O O A ASN C 3 137 ? 193.368 -140.463 169.353 0.50 28.06 137 ASN C O 1
ATOM 4801 O O B ASN C 3 137 ? 193.595 -140.070 168.863 0.50 29.10 137 ASN C O 1
ATOM 4810 N N . LYS C 3 138 ? 194.129 -142.114 167.992 1.00 30.39 138 LYS C N 1
ATOM 4811 C CA . LYS C 3 138 ? 195.494 -142.166 168.498 1.00 31.20 138 LYS C CA 1
ATOM 4812 C C . LYS C 3 138 ? 196.267 -140.907 168.106 1.00 27.42 138 LYS C C 1
ATOM 4813 O O . LYS C 3 138 ? 196.235 -140.448 166.956 1.00 25.92 138 LYS C O 1
ATOM 4819 N N . GLY C 3 139 ? 196.926 -140.321 169.091 1.00 25.24 139 GLY C N 1
ATOM 4820 C CA . GLY C 3 139 ? 197.739 -139.148 168.860 1.00 24.36 139 GLY C CA 1
ATOM 4821 C C . GLY C 3 139 ? 199.158 -139.301 169.388 1.00 22.74 139 GLY C C 1
ATOM 4822 O O . GLY C 3 139 ? 199.475 -140.247 170.072 1.00 22.79 139 GLY C O 1
ATOM 4823 N N . ALA C 3 140 ? 199.992 -138.336 169.044 1.00 22.28 140 ALA C N 1
ATOM 4824 C CA . ALA C 3 140 ? 201.397 -138.261 169.468 1.00 22.00 140 ALA C CA 1
ATOM 4825 C C . ALA C 3 140 ? 201.550 -137.030 170.278 1.00 20.12 140 ALA C C 1
ATOM 4826 O O . ALA C 3 140 ? 201.305 -135.913 169.787 1.00 18.99 140 ALA C O 1
ATOM 4828 N N . TYR C 3 141 ? 201.922 -137.236 171.550 1.00 19.88 141 TYR C N 1
ATOM 4829 C CA . TYR C 3 141 ? 201.974 -136.186 172.509 1.00 18.94 141 TYR C CA 1
ATOM 4830 C C . TYR C 3 141 ? 203.285 -135.971 173.175 1.00 18.62 141 TYR C C 1
ATOM 4831 O O . TYR C 3 141 ? 203.395 -135.038 173.920 1.00 18.43 141 TYR C O 1
ATOM 4840 N N . SER C 3 142 ? 204.284 -136.821 172.912 1.00 18.54 142 SER C N 1
ATOM 4841 C CA . SER C 3 142 ? 205.552 -136.729 173.543 1.00 18.75 142 SER C CA 1
ATOM 4842 C C . SER C 3 142 ? 206.662 -136.369 172.557 1.00 18.45 142 SER C C 1
ATOM 4843 O O . SER C 3 142 ? 207.063 -137.177 171.751 1.00 18.96 142 SER C O 1
ATOM 4846 N N . LEU C 3 143 ? 207.213 -135.174 172.688 1.00 17.31 143 LEU C N 1
ATOM 4847 C CA . LEU C 3 143 ? 208.309 -134.749 171.835 1.00 16.75 143 LEU C CA 1
ATOM 4848 C C . LEU C 3 143 ? 209.462 -135.735 171.975 1.00 17.79 143 LEU C C 1
ATOM 4849 O O . LEU C 3 143 ? 210.093 -136.113 170.981 1.00 16.91 143 LEU C O 1
ATOM 4854 N N . ALA C 3 144 ? 209.757 -136.103 173.210 1.00 18.57 144 ALA C N 1
ATOM 4855 C CA . ALA C 3 144 ? 210.871 -137.050 173.445 1.00 19.63 144 ALA C CA 1
ATOM 4856 C C . ALA C 3 144 ? 210.692 -138.362 172.716 1.00 21.35 144 ALA C C 1
ATOM 4857 O O . ALA C 3 144 ? 211.638 -138.880 172.098 1.00 20.68 144 ALA C O 1
ATOM 4859 N N . ASP C 3 145 ? 209.487 -138.918 172.757 1.00 21.66 145 ASP C N 1
ATOM 4860 C CA . ASP C 3 145 ? 209.239 -140.172 172.077 1.00 23.83 145 ASP C CA 1
ATOM 4861 C C . ASP C 3 145 ? 209.343 -140.005 170.562 1.00 24.67 145 ASP C C 1
ATOM 4862 O O . ASP C 3 145 ? 209.763 -140.925 169.901 1.00 25.24 145 ASP C O 1
ATOM 4867 N N . GLU C 3 146 ? 209.027 -138.832 170.029 1.00 23.72 146 GLU C N 1
ATOM 4868 C CA . GLU C 3 146 ? 209.042 -138.621 168.591 1.00 24.64 146 GLU C CA 1
ATOM 4869 C C . GLU C 3 146 ? 210.420 -138.335 168.024 1.00 25.55 146 GLU C C 1
ATOM 4870 O O . GLU C 3 146 ? 210.615 -138.428 166.819 1.00 24.67 146 GLU C O 1
ATOM 4876 N N . LYS C 3 147 ? 211.369 -137.978 168.896 1.00 25.14 147 LYS C N 1
ATOM 4877 C CA . LYS C 3 147 ? 212.659 -137.498 168.452 1.00 26.78 147 LYS C CA 1
ATOM 4878 C C . LYS C 3 147 ? 213.363 -138.525 167.613 1.00 28.06 147 LYS C C 1
ATOM 4879 O O . LYS C 3 147 ? 213.816 -138.201 166.510 1.00 27.09 147 LYS C O 1
ATOM 4885 N N . GLN C 3 148 ? 213.404 -139.771 168.098 1.00 31.57 148 GLN C N 1
ATOM 4886 C CA . GLN C 3 148 ? 214.224 -140.806 167.463 1.00 36.91 148 GLN C CA 1
ATOM 4887 C C . GLN C 3 148 ? 213.894 -140.917 165.986 1.00 35.32 148 GLN C C 1
ATOM 4888 O O . GLN C 3 148 ? 214.810 -141.036 165.150 1.00 37.43 148 GLN C O 1
ATOM 4894 N N . ALA C 3 149 ? 212.604 -140.820 165.671 1.00 31.38 149 ALA C N 1
ATOM 4895 C CA . ALA C 3 149 ? 212.117 -140.973 164.307 1.00 31.57 149 ALA C CA 1
ATOM 4896 C C . ALA C 3 149 ? 212.307 -139.777 163.361 1.00 30.93 149 ALA C C 1
ATOM 4897 O O . ALA C 3 149 ? 212.131 -139.946 162.154 1.00 31.42 149 ALA C O 1
ATOM 4899 N N . VAL C 3 150 ? 212.613 -138.582 163.871 1.00 27.84 150 VAL C N 1
ATOM 4900 C CA . VAL C 3 150 ? 212.821 -137.426 162.991 1.00 27.79 150 VAL C CA 1
ATOM 4901 C C . VAL C 3 150 ? 214.317 -137.141 162.909 1.00 27.79 150 VAL C C 1
ATOM 4902 O O . VAL C 3 150 ? 214.915 -136.599 163.840 1.00 25.73 150 VAL C O 1
ATOM 4906 N N . ASN C 3 151 ? 214.929 -137.481 161.791 1.00 29.15 151 ASN C N 1
ATOM 4907 C CA . ASN C 3 151 ? 216.365 -137.245 161.641 1.00 30.98 151 ASN C CA 1
ATOM 4908 C C . ASN C 3 151 ? 216.701 -136.435 160.394 1.00 31.06 151 ASN C C 1
ATOM 4909 O O . ASN C 3 151 ? 217.858 -136.316 160.049 1.00 34.02 151 ASN C O 1
ATOM 4914 N N . GLN C 3 152 ? 215.704 -135.853 159.743 1.00 30.65 152 GLN C N 1
ATOM 4915 C CA . GLN C 3 152 ? 215.888 -135.027 158.546 1.00 30.76 152 GLN C CA 1
ATOM 4916 C C . GLN C 3 152 ? 215.203 -133.702 158.815 1.00 27.89 152 GLN C C 1
ATOM 4917 O O . GLN C 3 152 ? 214.195 -133.691 159.547 1.00 25.54 152 GLN C O 1
ATOM 4923 N N . PRO C 3 153 ? 215.682 -132.594 158.198 1.00 26.17 153 PRO C N 1
ATOM 4924 C CA . PRO C 3 153 ? 215.031 -131.299 158.342 1.00 26.27 153 PRO C CA 1
ATOM 4925 C C . PRO C 3 153 ? 213.776 -131.149 157.510 1.00 26.88 153 PRO C C 1
ATOM 4926 O O . PRO C 3 153 ? 213.560 -131.919 156.605 1.00 27.25 153 PRO C O 1
ATOM 4930 N N . PRO C 3 154 ? 212.978 -130.124 157.790 1.00 29.13 154 PRO C N 1
ATOM 4931 C CA . PRO C 3 154 ? 211.880 -129.874 156.850 1.00 31.19 154 PRO C CA 1
ATOM 4932 C C . PRO C 3 154 ? 212.427 -129.551 155.447 1.00 34.97 154 PRO C C 1
ATOM 4933 O O . PRO C 3 154 ? 213.522 -129.006 155.325 1.00 31.65 154 PRO C O 1
ATOM 4937 N N . GLU C 3 155 ? 211.659 -129.931 154.416 1.00 41.70 155 GLU C N 1
ATOM 4938 C CA . GLU C 3 155 ? 212.012 -129.759 152.990 1.00 48.13 155 GLU C CA 1
ATOM 4939 C C . GLU C 3 155 ? 212.492 -128.349 152.645 1.00 46.17 155 GLU C C 1
ATOM 4940 O O . GLU C 3 155 ? 213.516 -128.182 151.962 1.00 47.95 155 GLU C O 1
ATOM 4946 N N . ASP C 3 156 ? 211.751 -127.360 153.129 1.00 42.95 156 ASP C N 1
ATOM 4947 C CA . ASP C 3 156 ? 212.069 -125.957 152.892 1.00 44.21 156 ASP C CA 1
ATOM 4948 C C . ASP C 3 156 ? 213.069 -125.327 153.875 1.00 39.73 156 ASP C C 1
ATOM 4949 O O . ASP C 3 156 ? 213.271 -124.110 153.847 1.00 37.47 156 ASP C O 1
ATOM 4954 N N . THR C 3 157 ? 213.642 -126.117 154.784 1.00 35.20 157 THR C N 1
ATOM 4955 C CA . THR C 3 157 ? 214.535 -125.581 155.806 1.00 32.63 157 THR C CA 1
ATOM 4956 C C . THR C 3 157 ? 215.770 -126.494 155.957 1.00 29.89 157 THR C C 1
ATOM 4957 O O . THR C 3 157 ? 215.942 -127.185 156.956 1.00 27.73 157 THR C O 1
ATOM 4961 N N . PRO C 3 158 ? 216.637 -126.499 154.952 1.00 27.15 158 PRO C N 1
ATOM 4962 C CA . PRO C 3 158 ? 217.748 -127.449 154.957 1.00 26.45 158 PRO C CA 1
ATOM 4963 C C . PRO C 3 158 ? 218.831 -127.052 155.979 1.00 23.53 158 PRO C C 1
ATOM 4964 O O . PRO C 3 158 ? 218.898 -125.901 156.369 1.00 22.95 158 PRO C O 1
ATOM 4968 N N . ASP C 3 159 ? 219.589 -128.035 156.466 1.00 22.45 159 ASP C N 1
ATOM 4969 C CA . ASP C 3 159 ? 220.616 -127.786 157.494 1.00 21.27 159 ASP C CA 1
ATOM 4970 C C . ASP C 3 159 ? 221.605 -126.806 156.896 1.00 21.40 159 ASP C C 1
ATOM 4971 O O . ASP C 3 159 ? 221.780 -126.778 155.655 1.00 21.89 159 ASP C O 1
ATOM 4976 N N . LYS C 3 160 ? 222.313 -126.093 157.745 1.00 20.57 160 LYS C N 1
ATOM 4977 C CA . LYS C 3 160 ? 223.309 -125.163 157.273 1.00 21.66 160 LYS C CA 1
ATOM 4978 C C . LYS C 3 160 ? 224.681 -125.674 157.714 1.00 20.60 160 LYS C C 1
ATOM 4979 O O . LYS C 3 160 ? 224.899 -125.899 158.883 1.00 18.77 160 LYS C O 1
ATOM 4985 N N . ASN C 3 161 ? 225.584 -125.841 156.761 1.00 20.53 161 ASN C N 1
ATOM 4986 C CA . ASN C 3 161 ? 226.916 -126.359 157.024 1.00 21.06 161 ASN C CA 1
ATOM 4987 C C . ASN C 3 161 ? 228.010 -125.441 156.500 1.00 21.54 161 ASN C C 1
ATOM 4988 O O . ASN C 3 161 ? 227.911 -124.966 155.417 1.00 21.65 161 ASN C O 1
ATOM 4993 N N . VAL C 3 162 ? 229.023 -125.229 157.314 1.00 20.48 162 VAL C N 1
ATOM 4994 C CA . VAL C 3 162 ? 230.126 -124.360 156.981 1.00 20.35 162 VAL C CA 1
ATOM 4995 C C . VAL C 3 162 ? 231.378 -125.194 157.378 1.00 20.67 162 VAL C C 1
ATOM 4996 O O . VAL C 3 162 ? 231.458 -125.748 158.471 1.00 19.26 162 VAL C O 1
ATOM 5000 N N . GLY C 3 163 ? 232.369 -125.213 156.517 1.00 21.44 163 GLY C N 1
ATOM 5001 C CA . GLY C 3 163 ? 233.611 -125.947 156.784 1.00 22.35 163 GLY C CA 1
ATOM 5002 C C . GLY C 3 163 ? 233.369 -127.415 157.070 1.00 22.98 163 GLY C C 1
ATOM 5003 O O . GLY C 3 163 ? 232.501 -128.028 156.473 1.00 23.75 163 GLY C O 1
ATOM 5004 N N . ASP C 3 164 ? 234.109 -127.981 158.016 1.00 22.99 164 ASP C N 1
ATOM 5005 C CA . ASP C 3 164 ? 234.045 -129.399 158.316 1.00 22.88 164 ASP C CA 1
ATOM 5006 C C . ASP C 3 164 ? 233.830 -129.569 159.821 1.00 21.72 164 ASP C C 1
ATOM 5007 O O . ASP C 3 164 ? 234.788 -129.708 160.564 1.00 20.43 164 ASP C O 1
ATOM 5012 N N . PHE C 3 165 ? 232.563 -129.529 160.252 1.00 20.15 165 PHE C N 1
ATOM 5013 C CA . PHE C 3 165 ? 232.257 -129.641 161.679 1.00 19.63 165 PHE C CA 1
ATOM 5014 C C . PHE C 3 165 ? 232.841 -130.927 162.291 1.00 20.81 165 PHE C C 1
ATOM 5015 O O . PHE C 3 165 ? 233.494 -130.890 163.325 1.00 20.67 165 PHE C O 1
ATOM 5023 N N . ASP C 3 166 ? 232.611 -132.056 161.652 1.00 22.27 166 ASP C N 1
ATOM 5024 C CA . ASP C 3 166 ? 232.933 -133.343 162.292 1.00 23.99 166 ASP C CA 1
ATOM 5025 C C . ASP C 3 166 ? 234.428 -133.467 162.510 1.00 24.10 166 ASP C C 1
ATOM 5026 O O . ASP C 3 166 ? 234.892 -133.891 163.564 1.00 23.87 166 ASP C O 1
ATOM 5031 N N . GLY C 3 167 ? 235.179 -133.117 161.470 1.00 23.91 167 GLY C N 1
ATOM 5032 C CA . GLY C 3 167 ? 236.621 -133.136 161.540 1.00 23.76 167 GLY C CA 1
ATOM 5033 C C . GLY C 3 167 ? 237.170 -132.219 162.600 1.00 22.31 167 GLY C C 1
ATOM 5034 O O . GLY C 3 167 ? 238.075 -132.615 163.352 1.00 22.36 167 GLY C O 1
ATOM 5035 N N . ALA C 3 168 ? 236.639 -131.002 162.665 1.00 20.47 168 ALA C N 1
ATOM 5036 C CA . ALA C 3 168 ? 237.154 -129.985 163.562 1.00 19.64 168 ALA C CA 1
ATOM 5037 C C . ALA C 3 168 ? 236.816 -130.367 165.017 1.00 18.95 168 ALA C C 1
ATOM 5038 O O . ALA C 3 168 ? 237.575 -130.105 165.924 1.00 18.89 168 ALA C O 1
ATOM 5040 N N . PHE C 3 169 ? 235.658 -130.961 165.209 1.00 18.37 169 PHE C N 1
ATOM 5041 C CA . PHE C 3 169 ? 235.214 -131.344 166.562 1.00 18.18 169 PHE C CA 1
ATOM 5042 C C . PHE C 3 169 ? 236.161 -132.406 167.113 1.00 18.79 169 PHE C C 1
ATOM 5043 O O . PHE C 3 169 ? 236.604 -132.303 168.258 1.00 18.80 169 PHE C O 1
ATOM 5051 N N . THR C 3 170 ? 236.501 -133.370 166.265 1.00 19.63 170 THR C N 1
ATOM 5052 C CA . THR C 3 170 ? 237.461 -134.425 166.611 1.00 20.54 170 THR C CA 1
ATOM 5053 C C . THR C 3 170 ? 238.807 -133.810 166.985 1.00 20.91 170 THR C C 1
ATOM 5054 O O . THR C 3 170 ? 239.435 -134.215 167.972 1.00 21.15 170 THR C O 1
ATOM 5058 N N . SER C 3 171 ? 239.248 -132.825 166.199 1.00 20.79 171 SER C N 1
ATOM 5059 C CA . SER C 3 171 ? 240.566 -132.193 166.387 1.00 21.13 171 SER C CA 1
ATOM 5060 C C . SER C 3 171 ? 240.639 -131.258 167.604 1.00 20.51 171 SER C C 1
ATOM 5061 O O . SER C 3 171 ? 241.710 -130.903 168.076 1.00 20.84 171 SER C O 1
ATOM 5064 N N . ALA C 3 172 ? 239.508 -130.763 168.049 1.00 19.77 172 ALA C N 1
ATOM 5065 C CA . ALA C 3 172 ? 239.472 -129.733 169.074 1.00 19.18 172 ALA C CA 1
ATOM 5066 C C . ALA C 3 172 ? 240.123 -130.192 170.389 1.00 19.87 172 ALA C C 1
ATOM 5067 O O . ALA C 3 172 ? 239.968 -131.343 170.765 1.00 19.54 172 ALA C O 1
ATOM 5069 N N . ALA C 3 173 ? 240.841 -129.267 171.032 1.00 19.76 173 ALA C N 1
ATOM 5070 C CA . ALA C 3 173 ? 241.523 -129.522 172.304 1.00 20.84 173 ALA C CA 1
ATOM 5071 C C . ALA C 3 173 ? 240.567 -129.690 173.445 1.00 20.75 173 ALA C C 1
ATOM 5072 O O . ALA C 3 173 ? 240.839 -130.436 174.368 1.00 21.32 173 ALA C O 1
ATOM 5074 N N . VAL C 3 174 ? 239.442 -129.003 173.405 1.00 19.96 174 VAL C N 1
ATOM 5075 C CA . VAL C 3 174 ? 238.509 -129.056 174.526 1.00 19.93 174 VAL C CA 1
ATOM 5076 C C . VAL C 3 174 ? 237.137 -128.976 173.923 1.00 18.89 174 VAL C C 1
ATOM 5077 O O . VAL C 3 174 ? 236.938 -128.228 172.958 1.00 18.32 174 VAL C O 1
ATOM 5081 N N . LYS C 3 175 ? 236.214 -129.794 174.412 1.00 17.89 175 LYS C N 1
ATOM 5082 C CA . LYS C 3 175 ? 234.909 -129.797 173.821 1.00 17.35 175 LYS C CA 1
ATOM 5083 C C . LYS C 3 175 ? 233.815 -130.259 174.745 1.00 17.09 175 LYS C C 1
ATOM 5084 O O . LYS C 3 175 ? 234.087 -130.910 175.739 1.00 17.22 175 LYS C O 1
ATOM 5090 N N . ILE C 3 176 ? 232.591 -129.897 174.390 1.00 16.67 176 ILE C N 1
ATOM 5091 C CA . ILE C 3 176 ? 231.386 -130.376 175.115 1.00 17.28 176 ILE C CA 1
ATOM 5092 C C . ILE C 3 176 ? 230.395 -130.989 174.139 1.00 17.43 176 ILE C C 1
ATOM 5093 O O . ILE C 3 176 ? 230.419 -130.662 172.953 1.00 16.59 176 ILE C O 1
ATOM 5098 N N . ASP C 3 177 ? 229.589 -131.923 174.654 1.00 17.63 177 ASP C N 1
ATOM 5099 C CA . ASP C 3 177 ? 228.482 -132.570 173.925 1.00 18.56 177 ASP C CA 1
ATOM 5100 C C . ASP C 3 177 ? 227.381 -132.723 174.965 1.00 17.78 177 ASP C C 1
ATOM 5101 O O . ASP C 3 177 ? 227.544 -133.497 175.901 1.00 18.05 177 ASP C O 1
ATOM 5106 N N . ALA C 3 178 ? 226.305 -131.960 174.828 1.00 17.04 178 ALA C N 1
ATOM 5107 C CA . ALA C 3 178 ? 225.297 -131.889 175.871 1.00 16.97 178 ALA C CA 1
ATOM 5108 C C . ALA C 3 178 ? 223.956 -131.697 175.248 1.00 16.40 178 ALA C C 1
ATOM 5109 O O . ALA C 3 178 ? 223.876 -131.164 174.137 1.00 16.21 178 ALA C O 1
ATOM 5111 N N . THR C 3 179 ? 222.925 -132.150 175.961 1.00 16.51 179 THR C N 1
ATOM 5112 C CA . THR C 3 179 ? 221.541 -132.059 175.508 1.00 16.56 179 THR C CA 1
ATOM 5113 C C . THR C 3 179 ? 220.783 -131.254 176.528 1.00 15.82 179 THR C C 1
ATOM 5114 O O . THR C 3 179 ? 220.982 -131.423 177.726 1.00 15.38 179 THR C O 1
ATOM 5118 N N . TYR C 3 180 ? 219.875 -130.424 176.032 1.00 14.78 180 TYR C N 1
ATOM 5119 C CA . TYR C 3 180 ? 219.083 -129.498 176.845 1.00 14.51 180 TYR C CA 1
ATOM 5120 C C . TYR C 3 180 ? 217.611 -129.562 176.396 1.00 14.45 180 TYR C C 1
ATOM 5121 O O . TYR C 3 180 ? 217.289 -129.858 175.252 1.00 13.81 180 TYR C O 1
ATOM 5130 N N . THR C 3 181 ? 216.726 -129.342 177.350 1.00 14.22 181 THR C N 1
ATOM 5131 C CA . THR C 3 181 ? 215.297 -129.232 177.039 1.00 13.68 181 THR C CA 1
ATOM 5132 C C . THR C 3 181 ? 214.688 -127.984 177.636 1.00 12.99 181 THR C C 1
ATOM 5133 O O . THR C 3 181 ? 215.072 -127.547 178.739 1.00 12.62 181 THR C O 1
ATOM 5137 N N . THR C 3 182 ? 213.702 -127.483 176.906 1.00 12.11 182 THR C N 1
ATOM 5138 C CA . THR C 3 182 ? 212.780 -126.419 177.368 1.00 12.40 182 THR C CA 1
ATOM 5139 C C . THR C 3 182 ? 211.352 -126.909 177.168 1.00 12.68 182 THR C C 1
ATOM 5140 O O . THR C 3 182 ? 211.061 -127.596 176.203 1.00 12.86 182 THR C O 1
ATOM 5144 N N . PRO C 3 183 ? 210.473 -126.564 178.105 1.00 12.74 183 PRO C N 1
ATOM 5145 C CA . PRO C 3 183 ? 209.119 -127.046 178.052 1.00 13.60 183 PRO C CA 1
ATOM 5146 C C . PRO C 3 183 ? 208.232 -126.162 177.176 1.00 12.85 183 PRO C C 1
ATOM 5147 O O . PRO C 3 183 ? 208.616 -125.031 176.778 1.00 13.21 183 PRO C O 1
ATOM 5151 N N . ASP C 3 184 ? 207.012 -126.656 176.917 1.00 12.80 184 ASP C N 1
ATOM 5152 C CA . ASP C 3 184 ? 206.002 -125.810 176.363 1.00 12.31 184 ASP C CA 1
ATOM 5153 C C . ASP C 3 184 ? 205.721 -124.655 177.337 1.00 11.78 184 ASP C C 1
ATOM 5154 O O . ASP C 3 184 ? 205.706 -124.833 178.585 1.00 11.64 184 ASP C O 1
ATOM 5159 N N . GLN C 3 185 ? 205.589 -123.451 176.799 1.00 11.78 185 GLN C N 1
ATOM 5160 C CA . GLN C 3 185 ? 205.301 -122.268 177.623 1.00 11.54 185 GLN C CA 1
ATOM 5161 C C . GLN C 3 185 ? 204.075 -121.537 177.105 1.00 11.47 185 GLN C C 1
ATOM 5162 O O . GLN C 3 185 ? 203.723 -121.610 175.906 1.00 11.75 185 GLN C O 1
ATOM 5168 N N . SER C 3 186 ? 203.524 -120.712 177.977 1.00 10.90 186 SER C N 1
ATOM 5169 C CA . SER C 3 186 ? 202.263 -120.021 177.714 1.00 10.54 186 SER C CA 1
ATOM 5170 C C . SER C 3 186 ? 202.365 -118.524 177.928 1.00 10.81 186 SER C C 1
ATOM 5171 O O . SER C 3 186 ? 202.989 -118.065 178.882 1.00 10.05 186 SER C O 1
ATOM 5174 N N . HIS C 3 187 ? 201.626 -117.741 177.122 1.00 10.91 187 HIS C N 1
ATOM 5175 C CA . HIS C 3 187 ? 201.781 -116.283 177.185 1.00 10.43 187 HIS C CA 1
ATOM 5176 C C . HIS C 3 187 ? 201.269 -115.687 178.491 1.00 10.31 187 HIS C C 1
ATOM 5177 O O . HIS C 3 187 ? 201.894 -114.826 179.110 1.00 10.09 187 HIS C O 1
ATOM 5184 N N . MET C 3 188 ? 200.101 -116.184 178.900 1.00 10.70 188 MET C N 1
ATOM 5185 C CA . MET C 3 188 ? 199.439 -115.711 180.100 1.00 11.67 188 MET C CA 1
ATOM 5186 C C . MET C 3 188 ? 199.269 -114.196 180.120 1.00 10.47 188 MET C C 1
ATOM 5187 O O . MET C 3 188 ? 199.389 -113.543 181.159 1.00 9.94 188 MET C O 1
ATOM 5192 N N . ALA C 3 189 ? 198.952 -113.600 178.968 1.00 10.72 189 ALA C N 1
ATOM 5193 C CA . ALA C 3 189 ? 198.680 -112.158 178.948 1.00 10.68 189 ALA C CA 1
ATOM 5194 C C . ALA C 3 189 ? 197.503 -111.879 179.855 1.00 11.40 189 ALA C C 1
ATOM 5195 O O . ALA C 3 189 ? 196.536 -112.661 179.874 1.00 10.72 189 ALA C O 1
ATOM 5197 N N . MET C 3 190 ? 197.583 -110.788 180.616 1.00 10.68 190 MET C N 1
ATOM 5198 C CA . MET C 3 190 ? 196.630 -110.607 181.711 1.00 11.53 190 MET C CA 1
ATOM 5199 C C . MET C 3 190 ? 195.242 -110.336 181.189 1.00 10.57 190 MET C C 1
ATOM 5200 O O . MET C 3 190 ? 194.296 -110.652 181.876 1.00 10.10 190 MET C O 1
ATOM 5205 N N . GLU C 3 191 ? 195.101 -109.766 179.982 1.00 10.33 191 GLU C N 1
ATOM 5206 C CA . GLU C 3 191 ? 193.778 -109.659 179.346 1.00 10.30 191 GLU C CA 1
ATOM 5207 C C . GLU C 3 191 ? 193.485 -110.936 178.580 1.00 10.45 191 GLU C C 1
ATOM 5208 O O . GLU C 3 191 ? 194.156 -111.231 177.595 1.00 10.24 191 GLU C O 1
ATOM 5214 N N . PRO C 3 192 ? 192.415 -111.654 178.978 1.00 10.55 192 PRO C N 1
ATOM 5215 C CA . PRO C 3 192 ? 191.999 -112.792 178.197 1.00 10.99 192 PRO C CA 1
ATOM 5216 C C . PRO C 3 192 ? 191.660 -112.321 176.802 1.00 10.55 192 PRO C C 1
ATOM 5217 O O . PRO C 3 192 ? 191.104 -111.206 176.632 1.00 11.31 192 PRO C O 1
ATOM 5221 N N . HIS C 3 193 ? 191.864 -113.184 175.828 1.00 10.76 193 HIS C N 1
ATOM 5222 C CA . HIS C 3 193 ? 191.473 -112.867 174.473 1.00 11.22 193 HIS C CA 1
ATOM 5223 C C . HIS C 3 193 ? 189.967 -112.549 174.470 1.00 11.52 193 HIS C C 1
ATOM 5224 O O . HIS C 3 193 ? 189.164 -113.261 175.061 1.00 12.19 193 HIS C O 1
ATOM 5231 N N . ALA C 3 194 ? 189.604 -111.457 173.802 1.00 11.64 194 ALA C N 1
ATOM 5232 C CA . ALA C 3 194 ? 188.210 -111.061 173.674 1.00 11.60 194 ALA C CA 1
ATOM 5233 C C . ALA C 3 194 ? 187.919 -110.209 172.463 1.00 11.76 194 ALA C C 1
ATOM 5234 O O . ALA C 3 194 ? 188.787 -109.456 172.017 1.00 11.44 194 ALA C O 1
ATOM 5236 N N . SER C 3 195 ? 186.670 -110.281 171.988 1.00 10.83 195 SER C N 1
ATOM 5237 C CA . SER C 3 195 ? 186.236 -109.512 170.823 1.00 11.55 195 SER C CA 1
ATOM 5238 C C . SER C 3 195 ? 184.758 -109.188 170.939 1.00 11.57 195 SER C C 1
ATOM 5239 O O . SER C 3 195 ? 183.973 -109.952 171.549 1.00 12.68 195 SER C O 1
ATOM 5242 N N . MET C 3 196 ? 184.364 -108.091 170.340 1.00 12.02 196 MET C N 1
ATOM 5243 C CA . MET C 3 196 ? 182.951 -107.735 170.155 1.00 12.08 196 MET C CA 1
ATOM 5244 C C . MET C 3 196 ? 182.717 -107.441 168.696 1.00 12.84 196 MET C C 1
ATOM 5245 O O . MET C 3 196 ? 183.499 -106.690 168.072 1.00 12.51 196 MET C O 1
ATOM 5250 N N . ALA C 3 197 ? 181.655 -108.030 168.136 1.00 12.84 197 ALA C N 1
ATOM 5251 C CA . ALA C 3 197 ? 181.295 -107.810 166.723 1.00 13.84 197 ALA C CA 1
ATOM 5252 C C . ALA C 3 197 ? 179.977 -107.115 166.593 1.00 14.72 197 ALA C C 1
ATOM 5253 O O . ALA C 3 197 ? 179.039 -107.451 167.307 1.00 15.54 197 ALA C O 1
ATOM 5255 N N . VAL C 3 198 ? 179.880 -106.197 165.643 1.00 15.81 198 VAL C N 1
ATOM 5256 C CA . VAL C 3 198 ? 178.625 -105.558 165.205 1.00 16.46 198 VAL C CA 1
ATOM 5257 C C . VAL C 3 198 ? 178.630 -105.609 163.683 1.00 17.19 198 VAL C C 1
ATOM 5258 O O . VAL C 3 198 ? 179.617 -105.157 163.016 1.00 16.01 198 VAL C O 1
ATOM 5262 N N . TRP C 3 199 ? 177.540 -106.115 163.126 1.00 17.23 199 TRP C N 1
ATOM 5263 C CA . TRP C 3 199 ? 177.289 -105.997 161.671 1.00 18.76 199 TRP C CA 1
ATOM 5264 C C . TRP C 3 199 ? 176.289 -104.899 161.367 1.00 21.18 199 TRP C C 1
ATOM 5265 O O . TRP C 3 199 ? 175.297 -104.743 162.086 1.00 20.43 199 TRP C O 1
ATOM 5276 N N . ASP C 3 200 ? 176.551 -104.163 160.274 1.00 23.61 200 ASP C N 1
ATOM 5277 C CA . ASP C 3 200 ? 175.591 -103.234 159.726 1.00 26.91 200 ASP C CA 1
ATOM 5278 C C . ASP C 3 200 ? 175.460 -103.651 158.274 1.00 27.27 200 ASP C C 1
ATOM 5279 O O . ASP C 3 200 ? 176.351 -103.404 157.449 1.00 25.22 200 ASP C O 1
ATOM 5284 N N . GLY C 3 201 ? 174.390 -104.383 157.989 1.00 27.17 201 GLY C N 1
ATOM 5285 C CA . GLY C 3 201 ? 174.296 -105.093 156.733 1.00 28.72 201 GLY C CA 1
ATOM 5286 C C . GLY C 3 201 ? 175.507 -105.986 156.552 1.00 29.83 201 GLY C C 1
ATOM 5287 O O . GLY C 3 201 ? 175.857 -106.771 157.448 1.00 29.91 201 GLY C O 1
ATOM 5288 N N . ASN C 3 202 ? 176.185 -105.855 155.422 1.00 30.71 202 ASN C N 1
ATOM 5289 C CA . ASN C 3 202 ? 177.354 -106.692 155.176 1.00 32.09 202 ASN C CA 1
ATOM 5290 C C . ASN C 3 202 ? 178.701 -106.086 155.675 1.00 27.76 202 ASN C C 1
ATOM 5291 O O . ASN C 3 202 ? 179.747 -106.604 155.331 1.00 28.68 202 ASN C O 1
ATOM 5296 N N . LYS C 3 203 ? 178.662 -104.981 156.416 1.00 26.72 203 LYS C N 1
ATOM 5297 C CA . LYS C 3 203 ? 179.869 -104.385 157.006 1.00 25.62 203 LYS C CA 1
ATOM 5298 C C . LYS C 3 203 ? 180.035 -104.896 158.448 1.00 22.92 203 LYS C C 1
ATOM 5299 O O . LYS C 3 203 ? 179.121 -104.836 159.197 1.00 22.57 203 LYS C O 1
ATOM 5305 N N . LEU C 3 204 ? 181.224 -105.332 158.810 1.00 20.74 204 LEU C N 1
ATOM 5306 C CA . LEU C 3 204 ? 181.530 -105.846 160.159 1.00 18.94 204 LEU C CA 1
ATOM 5307 C C . LEU C 3 204 ? 182.474 -104.881 160.845 1.00 18.37 204 LEU C C 1
ATOM 5308 O O . LEU C 3 204 ? 183.480 -104.480 160.233 1.00 17.89 204 LEU C O 1
ATOM 5313 N N . THR C 3 205 ? 182.203 -104.536 162.099 1.00 17.68 205 THR C N 1
ATOM 5314 C CA . THR C 3 205 ? 183.191 -103.895 162.933 1.00 17.18 205 THR C CA 1
ATOM 5315 C C . THR C 3 205 ? 183.518 -104.826 164.071 1.00 15.92 205 THR C C 1
ATOM 5316 O O . THR C 3 205 ? 182.604 -105.377 164.690 1.00 15.91 205 THR C O 1
ATOM 5320 N N . LEU C 3 206 ? 184.811 -105.069 164.305 1.00 14.61 206 LEU C N 1
ATOM 5321 C CA . LEU C 3 206 ? 185.275 -105.958 165.368 1.00 13.95 206 LEU C CA 1
ATOM 5322 C C . LEU C 3 206 ? 186.185 -105.161 166.278 1.00 13.82 206 LEU C C 1
ATOM 5323 O O . LEU C 3 206 ? 187.244 -104.671 165.831 1.00 14.03 206 LEU C O 1
ATOM 5328 N N . TRP C 3 207 ? 185.800 -105.057 167.536 1.00 12.64 207 TRP C N 1
ATOM 5329 C CA . TRP C 3 207 ? 186.662 -104.550 168.586 1.00 12.28 207 TRP C CA 1
ATOM 5330 C C . TRP C 3 207 ? 187.335 -105.782 169.152 1.00 12.24 207 TRP C C 1
ATOM 5331 O O . TRP C 3 207 ? 186.677 -106.795 169.481 1.00 12.18 207 TRP C O 1
ATOM 5342 N N . THR C 3 208 ? 188.651 -105.740 169.277 1.00 11.80 208 THR C N 1
ATOM 5343 C CA . THR C 3 208 ? 189.355 -106.963 169.630 1.00 11.92 208 THR C CA 1
ATOM 5344 C C . THR C 3 208 ? 190.647 -106.639 170.365 1.00 11.21 208 THR C C 1
ATOM 5345 O O . THR C 3 208 ? 190.936 -105.458 170.648 1.00 10.90 208 THR C O 1
ATOM 5349 N N . SER C 3 209 ? 191.395 -107.704 170.692 1.00 10.93 209 SER C N 1
ATOM 5350 C CA . SER C 3 209 ? 192.672 -107.619 171.381 1.00 11.49 209 SER C CA 1
ATOM 5351 C C . SER C 3 209 ? 193.681 -108.320 170.449 1.00 11.87 209 SER C C 1
ATOM 5352 O O . SER C 3 209 ? 193.677 -109.536 170.346 1.00 12.25 209 SER C O 1
ATOM 5355 N N . ASN C 3 210 ? 194.414 -107.524 169.654 1.00 11.64 210 ASN C N 1
ATOM 5356 C CA . ASN C 3 210 ? 195.218 -108.080 168.585 1.00 11.63 210 ASN C CA 1
ATOM 5357 C C . ASN C 3 210 ? 196.431 -107.172 168.351 1.00 11.61 210 ASN C C 1
ATOM 5358 O O . ASN C 3 210 ? 196.273 -105.967 168.288 1.00 12.21 210 ASN C O 1
ATOM 5363 N N . GLN C 3 211 ? 197.603 -107.780 168.164 1.00 10.95 211 GLN C N 1
ATOM 5364 C CA . GLN C 3 211 ? 198.860 -107.077 167.965 1.00 10.93 211 GLN C CA 1
ATOM 5365 C C . GLN C 3 211 ? 199.020 -106.552 166.518 1.00 11.89 211 GLN C C 1
ATOM 5366 O O . GLN C 3 211 ? 199.869 -105.662 166.285 1.00 11.72 211 GLN C O 1
ATOM 5372 N N . MET C 3 212 ? 198.291 -107.133 165.573 1.00 12.27 212 MET C N 1
ATOM 5373 C CA . MET C 3 212 ? 198.547 -106.969 164.121 1.00 13.16 212 MET C CA 1
ATOM 5374 C C . MET C 3 212 ? 197.250 -106.685 163.400 1.00 13.43 212 MET C C 1
ATOM 5375 O O . MET C 3 212 ? 196.534 -107.604 163.020 1.00 12.72 212 MET C O 1
ATOM 5380 N N . ILE C 3 213 ? 196.901 -105.406 163.295 1.00 13.20 213 ILE C N 1
ATOM 5381 C CA . ILE C 3 213 ? 195.561 -104.963 162.899 1.00 13.54 213 ILE C CA 1
ATOM 5382 C C . ILE C 3 213 ? 195.318 -105.402 161.475 1.00 13.96 213 ILE C C 1
ATOM 5383 O O . ILE C 3 213 ? 194.247 -105.940 161.161 1.00 13.41 213 ILE C O 1
ATOM 5388 N N . ASP C 3 214 ? 196.310 -105.178 160.606 1.00 14.36 214 ASP C N 1
ATOM 5389 C CA . ASP C 3 214 ? 196.058 -105.488 159.179 1.00 15.94 214 ASP C CA 1
ATOM 5390 C C . ASP C 3 214 ? 195.953 -107.000 158.940 1.00 15.91 214 ASP C C 1
ATOM 5391 O O . ASP C 3 214 ? 195.105 -107.437 158.155 1.00 16.80 214 ASP C O 1
ATOM 5396 N N . TRP C 3 215 ? 196.784 -107.802 159.607 1.00 15.39 215 TRP C N 1
ATOM 5397 C CA . TRP C 3 215 ? 196.722 -109.263 159.458 1.00 15.43 215 TRP C CA 1
ATOM 5398 C C . TRP C 3 215 ? 195.372 -109.735 159.964 1.00 15.83 215 TRP C C 1
ATOM 5399 O O . TRP C 3 215 ? 194.762 -110.619 159.366 1.00 15.65 215 TRP C O 1
ATOM 5410 N N . CYS C 3 216 ? 194.939 -109.173 161.090 1.00 14.77 216 CYS C N 1
ATOM 5411 C CA . CYS C 3 216 ? 193.589 -109.538 161.651 1.00 15.14 216 CYS C CA 1
ATOM 5412 C C . CYS C 3 216 ? 192.505 -109.304 160.630 1.00 15.35 216 CYS C C 1
ATOM 5413 O O . CYS C 3 216 ? 191.652 -110.170 160.369 1.00 15.13 216 CYS C O 1
ATOM 5416 N N . ARG C 3 217 ? 192.503 -108.120 160.044 1.00 15.11 217 ARG C N 1
ATOM 5417 C CA . ARG C 3 217 ? 191.485 -107.772 159.079 1.00 16.89 217 ARG C CA 1
ATOM 5418 C C . ARG C 3 217 ? 191.454 -108.745 157.876 1.00 17.23 217 ARG C C 1
ATOM 5419 O O . ARG C 3 217 ? 190.393 -109.271 157.465 1.00 16.69 217 ARG C O 1
ATOM 5427 N N . THR C 3 218 ? 192.636 -109.008 157.325 1.00 17.08 218 THR C N 1
ATOM 5428 C CA . THR C 3 218 ? 192.734 -109.878 156.167 1.00 17.81 218 THR C CA 1
ATOM 5429 C C . THR C 3 218 ? 192.313 -111.308 156.502 1.00 17.52 218 THR C C 1
ATOM 5430 O O . THR C 3 218 ? 191.579 -111.932 155.738 1.00 17.22 218 THR C O 1
ATOM 5434 N N . ASP C 3 219 ? 192.816 -111.803 157.626 1.00 17.29 219 ASP C N 1
ATOM 5435 C CA . ASP C 3 219 ? 192.590 -113.193 158.037 1.00 17.84 219 ASP C CA 1
ATOM 5436 C C . ASP C 3 219 ? 191.151 -113.392 158.425 1.00 16.90 219 ASP C C 1
ATOM 5437 O O . ASP C 3 219 ? 190.577 -114.464 158.132 1.00 16.75 219 ASP C O 1
ATOM 5442 N N . LEU C 3 220 ? 190.569 -112.408 159.092 1.00 16.00 220 LEU C N 1
ATOM 5443 C CA . LEU C 3 220 ? 189.126 -112.563 159.495 1.00 16.08 220 LEU C CA 1
ATOM 5444 C C . LEU C 3 220 ? 188.248 -112.570 158.237 1.00 17.38 220 LEU C C 1
ATOM 5445 O O . LEU C 3 220 ? 187.326 -113.389 158.093 1.00 17.16 220 LEU C O 1
ATOM 5450 N N . ALA C 3 221 ? 188.540 -111.631 157.331 1.00 17.49 221 ALA C N 1
ATOM 5451 C CA . ALA C 3 221 ? 187.815 -111.588 156.061 1.00 19.22 221 ALA C CA 1
ATOM 5452 C C . ALA C 3 221 ? 187.952 -112.889 155.284 1.00 19.96 221 ALA C C 1
ATOM 5453 O O . ALA C 3 221 ? 186.965 -113.394 154.772 1.00 20.79 221 ALA C O 1
ATOM 5455 N N . LYS C 3 222 ? 189.155 -113.464 155.200 1.00 20.28 222 LYS C N 1
ATOM 5456 C CA . LYS C 3 222 ? 189.319 -114.720 154.464 1.00 21.49 222 LYS C CA 1
ATOM 5457 C C . LYS C 3 222 ? 188.571 -115.877 155.123 1.00 20.32 222 LYS C C 1
ATOM 5458 O O . LYS C 3 222 ? 188.054 -116.770 154.444 1.00 19.71 222 LYS C O 1
ATOM 5464 N N . THR C 3 223 ? 188.583 -115.904 156.448 1.00 18.32 223 THR C N 1
ATOM 5465 C CA . THR C 3 223 ? 187.914 -116.962 157.187 1.00 18.15 223 THR C CA 1
ATOM 5466 C C . THR C 3 223 ? 186.396 -116.884 157.003 1.00 18.59 223 THR C C 1
ATOM 5467 O O . THR C 3 223 ? 185.702 -117.904 156.749 1.00 19.58 223 THR C O 1
ATOM 5471 N N . LEU C 3 224 ? 185.858 -115.690 157.131 1.00 18.51 224 LEU C N 1
ATOM 5472 C CA . LEU C 3 224 ? 184.424 -115.453 156.893 1.00 18.99 224 LEU C CA 1
ATOM 5473 C C . LEU C 3 224 ? 183.995 -115.507 155.439 1.00 20.76 224 LEU C C 1
ATOM 5474 O O . LEU C 3 224 ? 182.774 -115.618 155.175 1.00 21.31 224 LEU C O 1
ATOM 5479 N N . LYS C 3 225 ? 184.964 -115.387 154.519 1.00 21.57 225 LYS C N 1
ATOM 5480 C CA . LYS C 3 225 ? 184.674 -115.306 153.051 1.00 24.38 225 LYS C CA 1
ATOM 5481 C C . LYS C 3 225 ? 183.872 -114.079 152.707 1.00 24.08 225 LYS C C 1
ATOM 5482 O O . LYS C 3 225 ? 182.839 -114.120 152.034 1.00 25.25 225 LYS C O 1
ATOM 5488 N N . VAL C 3 226 ? 184.357 -112.955 153.169 1.00 24.01 226 VAL C N 1
ATOM 5489 C CA . VAL C 3 226 ? 183.743 -111.656 152.904 1.00 24.70 226 VAL C CA 1
ATOM 5490 C C . VAL C 3 226 ? 184.836 -110.732 152.358 1.00 24.86 226 VAL C C 1
ATOM 5491 O O . VAL C 3 226 ? 186.023 -110.993 152.566 1.00 24.65 226 VAL C O 1
ATOM 5495 N N . PRO C 3 227 ? 184.436 -109.673 151.649 1.00 26.60 227 PRO C N 1
ATOM 5496 C CA . PRO C 3 227 ? 185.443 -108.721 151.150 1.00 26.41 227 PRO C CA 1
ATOM 5497 C C . PRO C 3 227 ? 186.160 -108.054 152.293 1.00 25.70 227 PRO C C 1
ATOM 5498 O O . PRO C 3 227 ? 185.533 -107.583 153.243 1.00 24.52 227 PRO C O 1
ATOM 5502 N N . VAL C 3 228 ? 187.471 -107.981 152.195 1.00 25.01 228 VAL C N 1
ATOM 5503 C CA . VAL C 3 228 ? 188.253 -107.324 153.214 1.00 24.00 228 VAL C CA 1
ATOM 5504 C C . VAL C 3 228 ? 187.854 -105.867 153.453 1.00 24.42 228 VAL C C 1
ATOM 5505 O O . VAL C 3 228 ? 187.987 -105.328 154.547 1.00 22.64 228 VAL C O 1
ATOM 5509 N N . GLU C 3 229 ? 187.353 -105.234 152.416 1.00 25.71 229 GLU C N 1
ATOM 5510 C CA . GLU C 3 229 ? 186.905 -103.862 152.513 1.00 29.22 229 GLU C CA 1
ATOM 5511 C C . GLU C 3 229 ? 185.692 -103.691 153.417 1.00 27.76 229 GLU C C 1
ATOM 5512 O O . GLU C 3 229 ? 185.413 -102.590 153.844 1.00 30.36 229 GLU C O 1
ATOM 5518 N N . ASN C 3 230 ? 184.973 -104.772 153.677 1.00 26.43 230 ASN C N 1
ATOM 5519 C CA . ASN C 3 230 ? 183.779 -104.744 154.509 1.00 26.06 230 ASN C CA 1
ATOM 5520 C C . ASN C 3 230 ? 184.051 -104.973 156.007 1.00 24.16 230 ASN C C 1
ATOM 5521 O O . ASN C 3 230 ? 183.123 -105.091 156.779 1.00 23.33 230 ASN C O 1
ATOM 5526 N N . VAL C 3 231 ? 185.323 -104.989 156.397 1.00 23.06 231 VAL C N 1
ATOM 5527 C CA . VAL C 3 231 ? 185.744 -105.315 157.784 1.00 21.60 231 VAL C CA 1
ATOM 5528 C C . VAL C 3 231 ? 186.575 -104.169 158.339 1.00 21.00 231 VAL C C 1
ATOM 5529 O O . VAL C 3 231 ? 187.522 -103.694 157.677 1.00 20.87 231 VAL C O 1
ATOM 5533 N N . ARG C 3 232 ? 186.247 -103.762 159.562 1.00 19.40 232 ARG C N 1
ATOM 5534 C CA . ARG C 3 232 ? 186.969 -102.758 160.274 1.00 18.94 232 ARG C CA 1
ATOM 5535 C C . ARG C 3 232 ? 187.378 -103.423 161.599 1.00 17.81 232 ARG C C 1
ATOM 5536 O O . ARG C 3 232 ? 186.552 -104.010 162.280 1.00 16.78 232 ARG C O 1
ATOM 5544 N N . ILE C 3 233 ? 188.668 -103.317 161.926 1.00 15.67 233 ILE C N 1
ATOM 5545 C CA . ILE C 3 233 ? 189.206 -103.870 163.159 1.00 15.32 233 ILE C CA 1
ATOM 5546 C C . ILE C 3 233 ? 189.647 -102.709 164.070 1.00 15.15 233 ILE C C 1
ATOM 5547 O O . ILE C 3 233 ? 190.350 -101.775 163.609 1.00 14.64 233 ILE C O 1
ATOM 5552 N N . ILE C 3 234 ? 189.353 -102.828 165.374 1.00 13.91 234 ILE C N 1
ATOM 5553 C CA . ILE C 3 234 ? 189.635 -101.805 166.370 1.00 13.93 234 ILE C CA 1
ATOM 5554 C C . ILE C 3 234 ? 190.276 -102.447 167.600 1.00 13.12 234 ILE C C 1
ATOM 5555 O O . ILE C 3 234 ? 189.724 -103.369 168.146 1.00 12.60 234 ILE C O 1
ATOM 5560 N N . SER C 3 235 ? 191.517 -102.039 167.921 1.00 12.35 235 SER C N 1
ATOM 5561 C CA . SER C 3 235 ? 192.214 -102.520 169.097 1.00 12.00 235 SER C CA 1
ATOM 5562 C C . SER C 3 235 ? 193.201 -101.447 169.642 1.00 12.20 235 SER C C 1
ATOM 5563 O O . SER C 3 235 ? 194.433 -101.608 169.517 1.00 12.34 235 SER C O 1
ATOM 5566 N N . PRO C 3 236 ? 192.680 -100.361 170.228 1.00 12.29 236 PRO C N 1
ATOM 5567 C CA . PRO C 3 236 ? 193.547 -99.257 170.664 1.00 12.34 236 PRO C CA 1
ATOM 5568 C C . PRO C 3 236 ? 194.305 -99.550 171.932 1.00 11.79 236 PRO C C 1
ATOM 5569 O O . PRO C 3 236 ? 195.356 -98.958 172.168 1.00 11.62 236 PRO C O 1
ATOM 5573 N N . TYR C 3 237 ? 193.768 -100.440 172.763 1.00 11.98 237 TYR C N 1
ATOM 5574 C CA . TYR C 3 237 ? 194.409 -100.897 174.012 1.00 11.81 237 TYR C CA 1
ATOM 5575 C C . TYR C 3 237 ? 194.356 -102.412 174.124 1.00 11.97 237 TYR C C 1
ATOM 5576 O O . TYR C 3 237 ? 193.288 -103.014 173.968 1.00 11.71 237 TYR C O 1
ATOM 5585 N N . ILE C 3 238 ? 195.513 -103.020 174.372 1.00 11.48 238 ILE C N 1
ATOM 5586 C CA . ILE C 3 238 ? 195.687 -104.479 174.408 1.00 11.26 238 ILE C CA 1
ATOM 5587 C C . ILE C 3 238 ? 196.370 -104.783 175.728 1.00 10.80 238 ILE C C 1
ATOM 5588 O O . ILE C 3 238 ? 197.421 -104.203 176.029 1.00 10.33 238 ILE C O 1
ATOM 5593 N N . GLY C 3 239 ? 195.764 -105.651 176.520 1.00 9.75 239 GLY C N 1
ATOM 5594 C CA . GLY C 3 239 ? 196.255 -106.012 177.792 1.00 9.69 239 GLY C CA 1
ATOM 5595 C C . GLY C 3 239 ? 197.298 -107.105 177.684 1.00 10.06 239 GLY C C 1
ATOM 5596 O O . GLY C 3 239 ? 197.197 -108.148 178.359 1.00 10.57 239 GLY C O 1
ATOM 5597 N N . GLY C 3 240 ? 198.369 -106.829 176.926 1.00 9.86 240 GLY C N 1
ATOM 5598 C CA . GLY C 3 240 ? 199.447 -107.787 176.768 1.00 9.81 240 GLY C CA 1
ATOM 5599 C C . GLY C 3 240 ? 199.165 -108.807 175.692 1.00 9.92 240 GLY C C 1
ATOM 5600 O O . GLY C 3 240 ? 198.004 -109.131 175.404 1.00 9.61 240 GLY C O 1
ATOM 5601 N N . GLY C 3 241 ? 200.225 -109.333 175.072 1.00 10.04 241 GLY C N 1
ATOM 5602 C CA . GLY C 3 241 ? 200.093 -110.380 174.059 1.00 9.74 241 GLY C CA 1
ATOM 5603 C C . GLY C 3 241 ? 201.276 -111.356 174.030 1.00 9.77 241 GLY C C 1
ATOM 5604 O O . GLY C 3 241 ? 201.087 -112.577 174.064 1.00 10.55 241 GLY C O 1
ATOM 5605 N N . PHE C 3 242 ? 202.461 -110.790 173.967 1.00 9.64 242 PHE C N 1
ATOM 5606 C CA . PHE C 3 242 ? 203.716 -111.559 174.006 1.00 9.40 242 PHE C CA 1
ATOM 5607 C C . PHE C 3 242 ? 203.822 -112.597 172.886 1.00 9.78 242 PHE C C 1
ATOM 5608 O O . PHE C 3 242 ? 204.496 -113.642 173.035 1.00 10.69 242 PHE C O 1
ATOM 5616 N N . GLY C 3 243 ? 203.194 -112.321 171.740 1.00 9.17 243 GLY C N 1
ATOM 5617 C CA . GLY C 3 243 ? 203.125 -113.261 170.620 1.00 9.56 243 GLY C CA 1
ATOM 5618 C C . GLY C 3 243 ? 201.792 -113.970 170.472 1.00 9.83 243 GLY C C 1
ATOM 5619 O O . GLY C 3 243 ? 201.421 -114.368 169.376 1.00 9.95 243 GLY C O 1
ATOM 5620 N N . GLY C 3 244 ? 201.115 -114.107 171.591 1.00 9.40 244 GLY C N 1
ATOM 5621 C CA . GLY C 3 244 ? 199.850 -114.806 171.670 1.00 9.47 244 GLY C CA 1
ATOM 5622 C C . GLY C 3 244 ? 198.681 -114.136 171.005 1.00 9.79 244 GLY C C 1
ATOM 5623 O O . GLY C 3 244 ? 197.584 -114.728 170.855 1.00 10.29 244 GLY C O 1
ATOM 5624 N N . LYS C 3 245 ? 198.855 -112.877 170.653 1.00 9.96 245 LYS C N 1
ATOM 5625 C CA . LYS C 3 245 ? 197.833 -112.114 169.972 1.00 10.56 245 LYS C CA 1
ATOM 5626 C C . LYS C 3 245 ? 198.312 -111.571 168.649 1.00 10.64 245 LYS C C 1
ATOM 5627 O O . LYS C 3 245 ? 197.723 -110.667 168.108 1.00 10.38 245 LYS C O 1
ATOM 5633 N N . LEU C 3 246 ? 199.329 -112.191 168.059 1.00 10.15 246 LEU C N 1
ATOM 5634 C CA . LEU C 3 246 ? 199.706 -111.891 166.698 1.00 10.50 246 LEU C CA 1
ATOM 5635 C C . LEU C 3 246 ? 198.697 -112.268 165.671 1.00 11.08 246 LEU C C 1
ATOM 5636 O O . LEU C 3 246 ? 198.693 -111.685 164.600 1.00 11.80 246 LEU C O 1
ATOM 5641 N N . PHE C 3 247 ? 197.889 -113.312 165.949 1.00 11.13 247 PHE C N 1
ATOM 5642 C CA . PHE C 3 247 ? 197.046 -113.902 164.959 1.00 11.83 247 PHE C CA 1
ATOM 5643 C C . PHE C 3 247 ? 195.577 -113.882 165.380 1.00 12.15 247 PHE C C 1
ATOM 5644 O O . PHE C 3 247 ? 195.229 -113.847 166.569 1.00 11.99 247 PHE C O 1
ATOM 5652 N N . LEU C 3 248 ? 194.718 -114.015 164.410 1.00 12.36 248 LEU C N 1
ATOM 5653 C CA . LEU C 3 248 ? 193.288 -114.304 164.669 1.00 12.92 248 LEU C CA 1
ATOM 5654 C C . LEU C 3 248 ? 193.089 -115.537 165.562 1.00 12.95 248 LEU C C 1
ATOM 5655 O O . LEU C 3 248 ? 193.632 -116.630 165.256 1.00 13.40 248 LEU C O 1
ATOM 5660 N N . ARG C 3 249 ? 192.277 -115.385 166.631 1.00 12.39 249 ARG C N 1
ATOM 5661 C CA . ARG C 3 249 ? 191.933 -116.499 167.506 1.00 12.56 249 ARG C CA 1
ATOM 5662 C C . ARG C 3 249 ? 190.381 -116.713 167.528 1.00 12.87 249 ARG C C 1
ATOM 5663 O O . ARG C 3 249 ? 189.630 -115.969 166.893 1.00 12.72 249 ARG C O 1
ATOM 5671 N N . SER C 3 250 ? 189.951 -117.746 168.255 1.00 13.30 250 SER C N 1
ATOM 5672 C CA A SER C 3 250 ? 188.576 -118.225 168.217 0.50 13.58 250 SER C CA 1
ATOM 5673 C CA B SER C 3 250 ? 188.565 -118.183 168.148 0.50 14.02 250 SER C CA 1
ATOM 5674 C C . SER C 3 250 ? 187.574 -117.147 168.684 1.00 14.14 250 SER C C 1
ATOM 5675 O O . SER C 3 250 ? 186.422 -117.136 168.239 1.00 14.72 250 SER C O 1
ATOM 5680 N N . ASP C 3 251 ? 188.003 -116.280 169.612 1.00 14.35 251 ASP C N 1
ATOM 5681 C CA . ASP C 3 251 ? 187.087 -115.206 170.103 1.00 14.49 251 ASP C CA 1
ATOM 5682 C C . ASP C 3 251 ? 186.557 -114.287 168.968 1.00 14.55 251 ASP C C 1
ATOM 5683 O O . ASP C 3 251 ? 185.386 -113.892 168.948 1.00 14.30 251 ASP C O 1
ATOM 5688 N N . ALA C 3 252 ? 187.466 -113.868 168.104 1.00 14.43 252 ALA C N 1
ATOM 5689 C CA . ALA C 3 252 ? 187.179 -112.967 167.001 1.00 14.57 252 ALA C CA 1
ATOM 5690 C C . ALA C 3 252 ? 186.256 -113.630 165.968 1.00 15.06 252 ALA C C 1
ATOM 5691 O O . ALA C 3 252 ? 185.256 -113.048 165.527 1.00 14.31 252 ALA C O 1
ATOM 5693 N N . LEU C 3 253 ? 186.636 -114.816 165.519 1.00 14.27 253 LEU C N 1
ATOM 5694 C CA . LEU C 3 253 ? 185.820 -115.550 164.597 1.00 15.36 253 LEU C CA 1
ATOM 5695 C C . LEU C 3 253 ? 184.427 -115.780 165.162 1.00 15.08 253 LEU C C 1
ATOM 5696 O O . LEU C 3 253 ? 183.418 -115.491 164.495 1.00 15.57 253 LEU C O 1
ATOM 5701 N N . LEU C 3 254 ? 184.365 -116.269 166.399 1.00 14.47 254 LEU C N 1
ATOM 5702 C CA . LEU C 3 254 ? 183.046 -116.672 166.936 1.00 15.19 254 LEU C CA 1
ATOM 5703 C C . LEU C 3 254 ? 182.190 -115.446 167.202 1.00 14.37 254 LEU C C 1
ATOM 5704 O O . LEU C 3 254 ? 180.953 -115.476 166.952 1.00 14.22 254 LEU C O 1
ATOM 5709 N N . ALA C 3 255 ? 182.783 -114.350 167.678 1.00 13.09 255 ALA C N 1
ATOM 5710 C CA . ALA C 3 255 ? 182.009 -113.117 167.857 1.00 13.05 255 ALA C CA 1
ATOM 5711 C C . ALA C 3 255 ? 181.355 -112.699 166.560 1.00 13.40 255 ALA C C 1
ATOM 5712 O O . ALA C 3 255 ? 180.153 -112.366 166.507 1.00 13.05 255 ALA C O 1
ATOM 5714 N N . ALA C 3 256 ? 182.152 -112.710 165.500 1.00 13.38 256 ALA C N 1
ATOM 5715 C CA . ALA C 3 256 ? 181.706 -112.306 164.178 1.00 13.97 256 ALA C CA 1
ATOM 5716 C C . ALA C 3 256 ? 180.583 -113.204 163.627 1.00 14.44 256 ALA C C 1
ATOM 5717 O O . ALA C 3 256 ? 179.524 -112.724 163.176 1.00 14.53 256 ALA C O 1
ATOM 5719 N N . LEU C 3 257 ? 180.801 -114.518 163.691 1.00 14.21 257 LEU C N 1
ATOM 5720 C CA . LEU C 3 257 ? 179.749 -115.447 163.275 1.00 14.64 257 LEU C CA 1
ATOM 5721 C C . LEU C 3 257 ? 178.455 -115.276 164.058 1.00 14.70 257 LEU C C 1
ATOM 5722 O O . LEU C 3 257 ? 177.355 -115.281 163.491 1.00 15.21 257 LEU C O 1
ATOM 5727 N N . ALA C 3 258 ? 178.598 -115.164 165.374 1.00 14.17 258 ALA C N 1
ATOM 5728 C CA . ALA C 3 258 ? 177.445 -115.027 166.244 1.00 14.30 258 ALA C CA 1
ATOM 5729 C C . ALA C 3 258 ? 176.623 -113.778 165.984 1.00 14.27 258 ALA C C 1
ATOM 5730 O O . ALA C 3 258 ? 175.378 -113.831 165.921 1.00 14.69 258 ALA C O 1
ATOM 5732 N N . ALA C 3 259 ? 177.301 -112.655 165.827 1.00 13.92 259 ALA C N 1
ATOM 5733 C CA . ALA C 3 259 ? 176.593 -111.391 165.662 1.00 14.58 259 ALA C CA 1
ATOM 5734 C C . ALA C 3 259 ? 175.847 -111.365 164.344 1.00 15.72 259 ALA C C 1
ATOM 5735 O O . ALA C 3 259 ? 174.798 -110.793 164.251 1.00 16.62 259 ALA C O 1
ATOM 5737 N N . ARG C 3 260 ? 176.374 -112.027 163.337 1.00 16.87 260 ARG C N 1
ATOM 5738 C CA . ARG C 3 260 ? 175.677 -112.099 162.063 1.00 18.87 260 ARG C CA 1
ATOM 5739 C C . ARG C 3 260 ? 174.408 -113.009 162.168 1.00 19.33 260 ARG C C 1
ATOM 5740 O O . ARG C 3 260 ? 173.310 -112.654 161.708 1.00 19.58 260 ARG C O 1
ATOM 5748 N N . ALA C 3 261 ? 174.555 -114.145 162.836 1.00 18.85 261 ALA C N 1
ATOM 5749 C CA . ALA C 3 261 ? 173.403 -115.051 163.056 1.00 19.55 261 ALA C CA 1
ATOM 5750 C C . ALA C 3 261 ? 172.258 -114.449 163.879 1.00 19.90 261 ALA C C 1
ATOM 5751 O O . ALA C 3 261 ? 171.109 -114.639 163.537 1.00 20.04 261 ALA C O 1
ATOM 5753 N N . VAL C 3 262 ? 172.542 -113.771 164.990 1.00 19.02 262 VAL C N 1
ATOM 5754 C CA . VAL C 3 262 ? 171.490 -113.227 165.848 1.00 19.38 262 VAL C CA 1
ATOM 5755 C C . VAL C 3 262 ? 171.103 -111.797 165.530 1.00 20.20 262 VAL C C 1
ATOM 5756 O O . VAL C 3 262 ? 170.164 -111.291 166.152 1.00 20.30 262 VAL C O 1
ATOM 5760 N N . LYS C 3 263 ? 171.744 -111.193 164.533 1.00 20.67 263 LYS C N 1
ATOM 5761 C CA . LYS C 3 263 ? 171.396 -109.837 164.064 1.00 22.67 263 LYS C CA 1
ATOM 5762 C C . LYS C 3 263 ? 171.448 -108.822 165.203 1.00 20.91 263 LYS C C 1
ATOM 5763 O O . LYS C 3 263 ? 170.577 -107.969 165.378 1.00 20.89 263 LYS C O 1
ATOM 5769 N N . ARG C 3 264 ? 172.495 -108.960 166.002 1.00 19.78 264 ARG C N 1
ATOM 5770 C CA . ARG C 3 264 ? 172.683 -108.201 167.215 1.00 19.53 264 ARG C CA 1
ATOM 5771 C C . ARG C 3 264 ? 174.169 -108.271 167.598 1.00 18.19 264 ARG C C 1
ATOM 5772 O O . ARG C 3 264 ? 174.793 -109.301 167.308 1.00 17.70 264 ARG C O 1
ATOM 5780 N N . PRO C 3 265 ? 174.742 -107.220 168.230 1.00 17.30 265 PRO C N 1
ATOM 5781 C CA . PRO C 3 265 ? 176.165 -107.329 168.610 1.00 16.42 265 PRO C CA 1
ATOM 5782 C C . PRO C 3 265 ? 176.367 -108.455 169.668 1.00 15.35 265 PRO C C 1
ATOM 5783 O O . PRO C 3 265 ? 175.462 -108.759 170.470 1.00 14.57 265 PRO C O 1
ATOM 5787 N N . VAL C 3 266 ? 177.515 -109.100 169.579 1.00 14.16 266 VAL C N 1
ATOM 5788 C CA . VAL C 3 266 ? 177.870 -110.183 170.480 1.00 13.70 266 VAL C CA 1
ATOM 5789 C C . VAL C 3 266 ? 179.304 -109.970 170.910 1.00 13.24 266 VAL C C 1
ATOM 5790 O O . VAL C 3 266 ? 180.156 -109.655 170.087 1.00 12.92 266 VAL C O 1
ATOM 5794 N N . LYS C 3 267 ? 179.562 -110.146 172.197 1.00 13.48 267 LYS C N 1
ATOM 5795 C CA . LYS C 3 267 ? 180.938 -110.146 172.708 1.00 13.93 267 LYS C CA 1
ATOM 5796 C C . LYS C 3 267 ? 181.299 -111.467 173.323 1.00 13.22 267 LYS C C 1
ATOM 5797 O O . LYS C 3 267 ? 180.445 -112.157 173.897 1.00 13.80 267 LYS C O 1
ATOM 5803 N N . VAL C 3 268 ? 182.529 -111.856 173.110 1.00 13.05 268 VAL C N 1
ATOM 5804 C CA . VAL C 3 268 ? 183.056 -113.175 173.475 1.00 13.19 268 VAL C CA 1
ATOM 5805 C C . VAL C 3 268 ? 184.438 -113.003 174.109 1.00 12.93 268 VAL C C 1
ATOM 5806 O O . VAL C 3 268 ? 185.304 -112.349 173.521 1.00 12.97 268 VAL C O 1
ATOM 5810 N N . MET C 3 269 ? 184.625 -113.550 175.302 1.00 12.98 269 MET C N 1
ATOM 5811 C CA . MET C 3 269 ? 185.938 -113.625 175.932 1.00 14.44 269 MET C CA 1
ATOM 5812 C C . MET C 3 269 ? 186.297 -115.106 176.097 1.00 14.72 269 MET C C 1
ATOM 5813 O O . MET C 3 269 ? 185.424 -115.925 176.454 1.00 15.53 269 MET C O 1
ATOM 5818 N N . LEU C 3 270 ? 187.532 -115.459 175.843 1.00 13.71 270 LEU C N 1
ATOM 5819 C CA . LEU C 3 270 ? 187.993 -116.836 176.119 1.00 14.60 270 LEU C CA 1
ATOM 5820 C C . LEU C 3 270 ? 188.241 -116.943 177.633 1.00 14.25 270 LEU C C 1
ATOM 5821 O O . LEU C 3 270 ? 189.083 -116.223 178.183 1.00 15.56 270 LEU C O 1
ATOM 5826 N N . PRO C 3 271 ? 187.533 -117.831 178.314 1.00 14.28 271 PRO C N 1
ATOM 5827 C CA . PRO C 3 271 ? 187.773 -117.947 179.769 1.00 14.44 271 PRO C CA 1
ATOM 5828 C C . PRO C 3 271 ? 189.217 -118.380 180.047 1.00 13.12 271 PRO C C 1
ATOM 5829 O O . PRO C 3 271 ? 189.759 -119.193 179.282 1.00 11.57 271 PRO C O 1
ATOM 5833 N N . ARG C 3 272 ? 189.814 -117.852 181.124 1.00 12.71 272 ARG C N 1
ATOM 5834 C CA . ARG C 3 272 ? 191.213 -118.115 181.440 1.00 12.04 272 ARG C CA 1
ATOM 5835 C C . ARG C 3 272 ? 191.536 -119.640 181.399 1.00 12.24 272 ARG C C 1
ATOM 5836 O O . ARG C 3 272 ? 192.573 -120.014 180.821 1.00 12.15 272 ARG C O 1
ATOM 5844 N N . PRO C 3 273 ? 190.718 -120.490 182.022 1.00 12.88 273 PRO C N 1
ATOM 5845 C CA . PRO C 3 273 ? 191.042 -121.935 181.973 1.00 12.92 273 PRO C CA 1
ATOM 5846 C C . PRO C 3 273 ? 191.110 -122.571 180.588 1.00 12.98 273 PRO C C 1
ATOM 5847 O O . PRO C 3 273 ? 191.733 -123.648 180.453 1.00 13.80 273 PRO C O 1
ATOM 5851 N N . SER C 3 274 ? 190.494 -121.945 179.591 1.00 12.09 274 SER C N 1
ATOM 5852 C CA A SER C 3 274 ? 190.529 -122.439 178.217 0.50 11.96 274 SER C CA 1
ATOM 5853 C CA B SER C 3 274 ? 190.521 -122.423 178.211 0.50 12.74 274 SER C CA 1
ATOM 5854 C C . SER C 3 274 ? 191.710 -121.939 177.404 1.00 11.84 274 SER C C 1
ATOM 5855 O O . SER C 3 274 ? 192.010 -122.526 176.354 1.00 13.11 274 SER C O 1
ATOM 5860 N N . ILE C 3 275 ? 192.364 -120.878 177.860 1.00 11.69 275 ILE C N 1
ATOM 5861 C CA . ILE C 3 275 ? 193.381 -120.194 177.070 1.00 11.44 275 ILE C CA 1
ATOM 5862 C C . ILE C 3 275 ? 194.611 -121.072 176.787 1.00 11.34 275 ILE C C 1
ATOM 5863 O O . ILE C 3 275 ? 194.978 -121.216 175.649 1.00 11.29 275 ILE C O 1
ATOM 5868 N N . PRO C 3 276 ? 195.176 -121.703 177.803 1.00 11.43 276 PRO C N 1
ATOM 5869 C CA . PRO C 3 276 ? 196.439 -122.395 177.513 1.00 11.31 276 PRO C CA 1
ATOM 5870 C C . PRO C 3 276 ? 196.366 -123.531 176.460 1.00 11.74 276 PRO C C 1
ATOM 5871 O O . PRO C 3 276 ? 197.336 -123.713 175.699 1.00 13.17 276 PRO C O 1
ATOM 5875 N N . ASN C 3 277 ? 195.245 -124.286 176.419 1.00 11.54 277 ASN C N 1
ATOM 5876 C CA . ASN C 3 277 ? 195.017 -125.288 175.386 1.00 11.96 277 ASN C CA 1
ATOM 5877 C C . ASN C 3 277 ? 194.287 -124.776 174.147 1.00 12.07 277 ASN C C 1
ATOM 5878 O O . ASN C 3 277 ? 194.533 -125.289 173.062 1.00 12.25 277 ASN C O 1
ATOM 5883 N N . ASN C 3 278 ? 193.382 -123.782 174.282 1.00 11.93 278 ASN C N 1
ATOM 5884 C CA . ASN C 3 278 ? 192.653 -123.291 173.097 1.00 12.47 278 ASN C CA 1
ATOM 5885 C C . ASN C 3 278 ? 193.548 -122.512 172.142 1.00 12.24 278 ASN C C 1
ATOM 5886 O O . ASN C 3 278 ? 193.375 -122.614 170.921 1.00 12.57 278 ASN C O 1
ATOM 5891 N N . THR C 3 279 ? 194.485 -121.739 172.700 1.00 12.23 279 THR C N 1
ATOM 5892 C CA . THR C 3 279 ? 195.239 -120.777 171.911 1.00 12.13 279 THR C CA 1
ATOM 5893 C C . THR C 3 279 ? 196.592 -121.409 171.539 1.00 12.65 279 THR C C 1
ATOM 5894 O O . THR C 3 279 ? 196.632 -122.580 171.238 1.00 14.47 279 THR C O 1
ATOM 5898 N N . THR C 3 280 ? 197.666 -120.627 171.526 1.00 11.98 280 THR C N 1
ATOM 5899 C CA . THR C 3 280 ? 198.959 -121.161 171.147 1.00 12.12 280 THR C CA 1
ATOM 5900 C C . THR C 3 280 ? 199.897 -121.188 172.366 1.00 12.04 280 THR C C 1
ATOM 5901 O O . THR C 3 280 ? 199.612 -120.570 173.396 1.00 11.63 280 THR C O 1
ATOM 5905 N N . HIS C 3 281 ? 201.001 -121.889 172.173 1.00 11.77 281 HIS C N 1
ATOM 5906 C CA . HIS C 3 281 ? 202.033 -121.991 173.158 1.00 11.48 281 HIS C CA 1
ATOM 5907 C C . HIS C 3 281 ? 203.438 -122.010 172.513 1.00 11.17 281 HIS C C 1
ATOM 5908 O O . HIS C 3 281 ? 203.545 -122.409 171.403 1.00 11.50 281 HIS C O 1
ATOM 5915 N N . ARG C 3 282 ? 204.447 -121.579 173.242 1.00 10.92 282 ARG C N 1
ATOM 5916 C CA . ARG C 3 282 ? 205.802 -121.821 172.753 1.00 11.43 282 ARG C CA 1
ATOM 5917 C C . ARG C 3 282 ? 206.012 -123.354 172.698 1.00 12.17 282 ARG C C 1
ATOM 5918 O O . ARG C 3 282 ? 205.789 -123.993 173.679 1.00 12.27 282 ARG C O 1
ATOM 5926 N N . PRO C 3 283 ? 206.499 -123.898 171.569 1.00 11.93 283 PRO C N 1
ATOM 5927 C CA . PRO C 3 283 ? 206.842 -125.319 171.554 1.00 12.74 283 PRO C CA 1
ATOM 5928 C C . PRO C 3 283 ? 207.987 -125.627 172.485 1.00 12.35 283 PRO C C 1
ATOM 5929 O O . PRO C 3 283 ? 208.973 -124.873 172.527 1.00 12.24 283 PRO C O 1
ATOM 5933 N N . ALA C 3 284 ? 207.862 -126.742 173.189 1.00 12.41 284 ALA C N 1
ATOM 5934 C CA . ALA C 3 284 ? 208.959 -127.373 173.867 1.00 12.83 284 ALA C CA 1
ATOM 5935 C C . ALA C 3 284 ? 210.061 -127.632 172.857 1.00 13.23 284 ALA C C 1
ATOM 5936 O O . ALA C 3 284 ? 209.784 -127.779 171.632 1.00 13.61 284 ALA C O 1
ATOM 5938 N N . THR C 3 285 ? 211.298 -127.667 173.343 1.00 13.12 285 THR C N 1
ATOM 5939 C CA . THR C 3 285 ? 212.435 -128.045 172.518 1.00 13.32 285 THR C CA 1
ATOM 5940 C C . THR C 3 285 ? 213.281 -129.144 173.176 1.00 13.45 285 THR C C 1
ATOM 5941 O O . THR C 3 285 ? 213.305 -129.315 174.376 1.00 13.27 285 THR C O 1
ATOM 5945 N N . LEU C 3 286 ? 214.039 -129.837 172.340 1.00 13.98 286 LEU C N 1
ATOM 5946 C CA . LEU C 3 286 ? 215.035 -130.822 172.768 1.00 14.95 286 LEU C CA 1
ATOM 5947 C C . LEU C 3 286 ? 216.257 -130.494 171.881 1.00 14.38 286 LEU C C 1
ATOM 5948 O O . LEU C 3 286 ? 216.171 -130.591 170.659 1.00 14.99 286 LEU C O 1
ATOM 5953 N N . GLN C 3 287 ? 217.334 -130.040 172.484 1.00 13.95 287 GLN C N 1
ATOM 5954 C CA . GLN C 3 287 ? 218.444 -129.458 171.733 1.00 13.79 287 GLN C CA 1
ATOM 5955 C C . GLN C 3 287 ? 219.752 -130.190 172.016 1.00 14.50 287 GLN C C 1
ATOM 5956 O O . GLN C 3 287 ? 220.054 -130.489 173.180 1.00 14.65 287 GLN C O 1
ATOM 5962 N N . HIS C 3 288 ? 220.529 -130.409 170.972 1.00 14.58 288 HIS C N 1
ATOM 5963 C CA . HIS C 3 288 ? 221.815 -131.108 171.097 1.00 15.25 288 HIS C CA 1
ATOM 5964 C C . HIS C 3 288 ? 222.919 -130.164 170.616 1.00 14.82 288 HIS C C 1
ATOM 5965 O O . HIS C 3 288 ? 222.909 -129.750 169.449 1.00 14.58 288 HIS C O 1
ATOM 5972 N N A LEU C 3 289 ? 223.860 -129.841 171.509 0.50 14.70 289 LEU C N 1
ATOM 5973 N N B LEU C 3 289 ? 223.834 -129.813 171.528 0.50 14.54 289 LEU C N 1
ATOM 5974 C CA A LEU C 3 289 ? 224.937 -128.894 171.242 0.50 14.50 289 LEU C CA 1
ATOM 5975 C CA B LEU C 3 289 ? 224.947 -128.907 171.269 0.50 14.26 289 LEU C CA 1
ATOM 5976 C C A LEU C 3 289 ? 226.280 -129.586 171.393 0.50 15.04 289 LEU C C 1
ATOM 5977 C C B LEU C 3 289 ? 226.243 -129.701 171.332 0.50 14.93 289 LEU C C 1
ATOM 5978 O O A LEU C 3 289 ? 226.549 -130.211 172.435 0.50 14.77 289 LEU C O 1
ATOM 5979 O O B LEU C 3 289 ? 226.441 -130.526 172.241 0.50 14.70 289 LEU C O 1
ATOM 5988 N N . ARG C 3 290 ? 227.106 -129.473 170.355 1.00 15.15 290 ARG C N 1
ATOM 5989 C CA . ARG C 3 290 ? 228.457 -130.020 170.366 1.00 16.00 290 ARG C CA 1
ATOM 5990 C C . ARG C 3 290 ? 229.371 -128.848 169.974 1.00 15.68 290 ARG C C 1
ATOM 5991 O O . ARG C 3 290 ? 229.252 -128.309 168.853 1.00 15.66 290 ARG C O 1
ATOM 5999 N N . ILE C 3 291 ? 230.219 -128.420 170.904 1.00 15.06 291 ILE C N 1
ATOM 6000 C CA . ILE C 3 291 ? 231.097 -127.268 170.681 1.00 15.03 291 ILE C CA 1
ATOM 6001 C C . ILE C 3 291 ? 232.516 -127.619 171.071 1.00 15.63 291 ILE C C 1
ATOM 6002 O O . ILE C 3 291 ? 232.756 -128.122 172.141 1.00 15.42 291 ILE C O 1
ATOM 6007 N N . GLY C 3 292 ? 233.460 -127.306 170.177 1.00 15.61 292 GLY C N 1
ATOM 6008 C CA . GLY C 3 292 ? 234.866 -127.509 170.441 1.00 16.40 292 GLY C CA 1
ATOM 6009 C C . GLY C 3 292 ? 235.682 -126.271 170.237 1.00 16.40 292 GLY C C 1
ATOM 6010 O O . GLY C 3 292 ? 235.340 -125.432 169.377 1.00 16.18 292 GLY C O 1
ATOM 6011 N N . ALA C 3 293 ? 236.756 -126.168 171.018 1.00 16.89 293 ALA C N 1
ATOM 6012 C CA . ALA C 3 293 ? 237.690 -125.049 170.944 1.00 17.22 293 ALA C CA 1
ATOM 6013 C C . ALA C 3 293 ? 239.127 -125.548 170.910 1.00 18.45 293 ALA C C 1
ATOM 6014 O O . ALA C 3 293 ? 239.425 -126.682 171.284 1.00 18.69 293 ALA C O 1
ATOM 6016 N N . ASP C 3 294 ? 240.013 -124.677 170.452 1.00 19.64 294 ASP C N 1
ATOM 6017 C CA . ASP C 3 294 ? 241.421 -124.993 170.423 1.00 21.63 294 ASP C CA 1
ATOM 6018 C C . ASP C 3 294 ? 242.067 -124.759 171.797 1.00 23.13 294 ASP C C 1
ATOM 6019 O O . ASP C 3 294 ? 241.372 -124.352 172.749 1.00 22.10 294 ASP C O 1
ATOM 6024 N N . GLN C 3 295 ? 243.389 -124.975 171.856 1.00 26.42 295 GLN C N 1
ATOM 6025 C CA . GLN C 3 295 ? 244.185 -124.779 173.069 1.00 29.65 295 GLN C CA 1
ATOM 6026 C C . GLN C 3 295 ? 244.118 -123.353 173.630 1.00 30.70 295 GLN C C 1
ATOM 6027 O O . GLN C 3 295 ? 244.269 -123.185 174.809 1.00 32.53 295 GLN C O 1
ATOM 6033 N N . SER C 3 296 ? 243.874 -122.351 172.786 1.00 30.02 296 SER C N 1
ATOM 6034 C CA . SER C 3 296 ? 243.701 -120.944 173.233 1.00 30.29 296 SER C CA 1
ATOM 6035 C C . SER C 3 296 ? 242.274 -120.540 173.616 1.00 28.39 296 SER C C 1
ATOM 6036 O O . SER C 3 296 ? 242.040 -119.451 174.121 1.00 29.18 296 SER C O 1
ATOM 6039 N N . GLY C 3 297 ? 241.308 -121.437 173.453 1.00 25.06 297 GLY C N 1
ATOM 6040 C CA . GLY C 3 297 ? 239.931 -121.147 173.782 1.00 22.92 297 GLY C CA 1
ATOM 6041 C C . GLY C 3 297 ? 239.119 -120.578 172.644 1.00 21.47 297 GLY C C 1
ATOM 6042 O O . GLY C 3 297 ? 237.934 -120.255 172.842 1.00 20.50 297 GLY C O 1
ATOM 6043 N N . LYS C 3 298 ? 239.689 -120.535 171.449 1.00 20.50 298 LYS C N 1
ATOM 6044 C CA . LYS C 3 298 ? 238.951 -120.159 170.236 1.00 20.41 298 LYS C CA 1
ATOM 6045 C C . LYS C 3 298 ? 238.092 -121.328 169.777 1.00 18.54 298 LYS C C 1
ATOM 6046 O O . LYS C 3 298 ? 238.607 -122.417 169.491 1.00 17.89 298 LYS C O 1
ATOM 6052 N N . ILE C 3 299 ? 236.792 -121.089 169.692 1.00 16.52 299 ILE C N 1
ATOM 6053 C CA . ILE C 3 299 ? 235.872 -122.090 169.167 1.00 16.25 299 ILE C CA 1
ATOM 6054 C C . ILE C 3 299 ? 236.269 -122.373 167.734 1.00 16.44 299 ILE C C 1
ATOM 6055 O O . ILE C 3 299 ? 236.501 -121.441 166.962 1.00 16.45 299 ILE C O 1
ATOM 6060 N N . THR C 3 300 ? 236.344 -123.648 167.392 1.00 16.49 300 THR C N 1
ATOM 6061 C CA . THR C 3 300 ? 236.639 -124.131 166.057 1.00 16.72 300 THR C CA 1
ATOM 6062 C C . THR C 3 300 ? 235.505 -124.951 165.430 1.00 16.96 300 THR C C 1
ATOM 6063 O O . THR C 3 300 ? 235.524 -125.176 164.216 1.00 16.95 300 THR C O 1
ATOM 6067 N N . ALA C 3 301 ? 234.570 -125.421 166.255 1.00 16.68 301 ALA C N 1
ATOM 6068 C CA . ALA C 3 301 ? 233.551 -126.346 165.795 1.00 16.78 301 ALA C CA 1
ATOM 6069 C C . ALA C 3 301 ? 232.284 -126.121 166.576 1.00 16.67 301 ALA C C 1
ATOM 6070 O O . ALA C 3 301 ? 232.317 -126.126 167.804 1.00 15.70 301 ALA C O 1
ATOM 6072 N N . ILE C 3 302 ? 231.160 -125.835 165.903 1.00 17.26 302 ILE C N 1
ATOM 6073 C CA . ILE C 3 302 ? 229.898 -125.621 166.602 1.00 17.41 302 ILE C CA 1
ATOM 6074 C C . ILE C 3 302 ? 228.787 -126.311 165.832 1.00 16.70 302 ILE C C 1
ATOM 6075 O O . ILE C 3 302 ? 228.620 -126.124 164.629 1.00 16.08 302 ILE C O 1
ATOM 6080 N N . SER C 3 303 ? 228.071 -127.179 166.523 1.00 16.31 303 SER C N 1
ATOM 6081 C CA . SER C 3 303 ? 226.944 -127.912 165.985 1.00 16.03 303 SER C CA 1
ATOM 6082 C C . SER C 3 303 ? 225.762 -127.694 166.935 1.00 15.40 303 SER C C 1
ATOM 6083 O O . SER C 3 303 ? 225.886 -127.833 168.184 1.00 14.78 303 SER C O 1
ATOM 6086 N N . HIS C 3 304 ? 224.612 -127.316 166.369 1.00 14.87 304 HIS C N 1
ATOM 6087 C CA . HIS C 3 304 ? 223.409 -127.129 167.193 1.00 14.68 304 HIS C CA 1
ATOM 6088 C C . HIS C 3 304 ? 222.236 -127.723 166.409 1.00 15.12 304 HIS C C 1
ATOM 6089 O O . HIS C 3 304 ? 221.951 -127.301 165.272 1.00 15.33 304 HIS C O 1
ATOM 6096 N N . GLU C 3 305 ? 221.619 -128.749 166.977 1.00 15.58 305 GLU C N 1
ATOM 6097 C CA . GLU C 3 305 ? 220.392 -129.318 166.383 1.00 15.92 305 GLU C CA 1
ATOM 6098 C C . GLU C 3 305 ? 219.273 -129.155 167.400 1.00 15.79 305 GLU C C 1
ATOM 6099 O O . GLU C 3 305 ? 219.508 -129.259 168.592 1.00 15.79 305 GLU C O 1
ATOM 6105 N N . SER C 3 306 ? 218.083 -128.848 166.924 1.00 15.03 306 SER C N 1
ATOM 6106 C CA . SER C 3 306 ? 216.918 -128.710 167.783 1.00 14.71 306 SER C CA 1
ATOM 6107 C C . SER C 3 306 ? 215.708 -129.423 167.229 1.00 14.97 306 SER C C 1
ATOM 6108 O O . SER C 3 306 ? 215.430 -129.363 166.015 1.00 14.93 306 SER C O 1
ATOM 6111 N N . TRP C 3 307 ? 215.038 -130.137 168.115 1.00 14.40 307 TRP C N 1
ATOM 6112 C CA . TRP C 3 307 ? 213.768 -130.809 167.824 1.00 14.50 307 TRP C CA 1
ATOM 6113 C C . TRP C 3 307 ? 212.641 -130.047 168.523 1.00 14.31 307 TRP C C 1
ATOM 6114 O O . TRP C 3 307 ? 212.759 -129.662 169.679 1.00 14.16 307 TRP C O 1
ATOM 6125 N N . SER C 3 308 ? 211.540 -129.857 167.819 1.00 14.24 308 SER C N 1
ATOM 6126 C CA . SER C 3 308 ? 210.290 -129.345 168.394 1.00 14.38 308 SER C CA 1
ATOM 6127 C C . SER C 3 308 ? 209.179 -130.028 167.605 1.00 14.86 308 SER C C 1
ATOM 6128 O O . SER C 3 308 ? 209.448 -130.653 166.559 1.00 15.55 308 SER C O 1
ATOM 6131 N N . GLY C 3 309 ? 207.968 -129.902 168.083 1.00 14.45 309 GLY C N 1
ATOM 6132 C CA . GLY C 3 309 ? 206.839 -130.515 167.426 1.00 14.93 309 GLY C CA 1
ATOM 6133 C C . GLY C 3 309 ? 205.674 -129.570 167.215 1.00 14.75 309 GLY C C 1
ATOM 6134 O O . GLY C 3 309 ? 205.574 -128.518 167.863 1.00 14.30 309 GLY C O 1
ATOM 6135 N N . ASN C 3 310 ? 204.812 -129.933 166.282 1.00 14.75 310 ASN C N 1
ATOM 6136 C CA . ASN C 3 310 ? 203.614 -129.144 166.053 1.00 15.09 310 ASN C CA 1
ATOM 6137 C C . ASN C 3 310 ? 202.583 -129.944 165.293 1.00 15.61 310 ASN C C 1
ATOM 6138 O O . ASN C 3 310 ? 202.857 -131.067 164.796 1.00 15.51 310 ASN C O 1
ATOM 6143 N N . LEU C 3 311 ? 201.407 -129.330 165.127 1.00 15.20 311 LEU C N 1
ATOM 6144 C CA . LEU C 3 311 ? 200.356 -129.900 164.324 1.00 16.75 311 LEU C CA 1
ATOM 6145 C C . LEU C 3 311 ? 200.864 -129.911 162.887 1.00 17.25 311 LEU C C 1
ATOM 6146 O O . LEU C 3 311 ? 201.754 -129.116 162.577 1.00 16.70 311 LEU C O 1
ATOM 6151 N N . PRO C 3 312 ? 200.325 -130.783 162.025 1.00 18.83 312 PRO C N 1
ATOM 6152 C CA . PRO C 3 312 ? 200.780 -130.787 160.620 1.00 19.79 312 PRO C CA 1
ATOM 6153 C C . PRO C 3 312 ? 200.719 -129.400 159.940 1.00 20.51 312 PRO C C 1
ATOM 6154 O O . PRO C 3 312 ? 199.694 -128.702 160.026 1.00 19.67 312 PRO C O 1
ATOM 6158 N N . GLY C 3 313 ? 201.822 -129.022 159.303 1.00 20.58 313 GLY C N 1
ATOM 6159 C CA . GLY C 3 313 ? 201.936 -127.732 158.681 1.00 21.20 313 GLY C CA 1
ATOM 6160 C C . GLY C 3 313 ? 202.323 -126.603 159.604 1.00 20.67 313 GLY C C 1
ATOM 6161 O O . GLY C 3 313 ? 202.488 -125.480 159.149 1.00 21.28 313 GLY C O 1
ATOM 6162 N N . GLY C 3 314 ? 202.460 -126.869 160.911 1.00 19.33 314 GLY C N 1
ATOM 6163 C CA . GLY C 3 314 ? 202.855 -125.825 161.826 1.00 18.80 314 GLY C CA 1
ATOM 6164 C C . GLY C 3 314 ? 204.334 -125.495 161.826 1.00 18.80 314 GLY C C 1
ATOM 6165 O O . GLY C 3 314 ? 205.150 -126.167 161.189 1.00 19.09 314 GLY C O 1
ATOM 6166 N N . THR C 3 315 ? 204.640 -124.421 162.508 1.00 18.31 315 THR C N 1
ATOM 6167 C CA . THR C 3 315 ? 206.017 -123.884 162.521 1.00 18.46 315 THR C CA 1
ATOM 6168 C C . THR C 3 315 ? 206.944 -124.659 163.501 1.00 18.17 315 THR C C 1
ATOM 6169 O O . THR C 3 315 ? 206.511 -125.042 164.579 1.00 16.35 315 THR C O 1
ATOM 6173 N N . PRO C 3 316 ? 208.236 -124.818 163.132 1.00 17.94 316 PRO C N 1
ATOM 6174 C CA . PRO C 3 316 ? 209.197 -125.212 164.157 1.00 18.20 316 PRO C CA 1
ATOM 6175 C C . PRO C 3 316 ? 209.512 -124.076 165.109 1.00 16.80 316 PRO C C 1
ATOM 6176 O O . PRO C 3 316 ? 209.227 -122.918 164.844 1.00 17.60 316 PRO C O 1
ATOM 6180 N N . GLU C 3 317 ? 210.081 -124.423 166.248 1.00 16.48 317 GLU C N 1
ATOM 6181 C CA . GLU C 3 317 ? 210.678 -123.402 167.134 1.00 16.11 317 GLU C CA 1
ATOM 6182 C C . GLU C 3 317 ? 212.156 -123.213 166.669 1.00 15.94 317 GLU C C 1
ATOM 6183 O O . GLU C 3 317 ? 212.977 -124.135 166.707 1.00 15.04 317 GLU C O 1
ATOM 6189 N N . THR C 3 318 ? 212.450 -122.026 166.163 1.00 16.87 318 THR C N 1
ATOM 6190 C CA . THR C 3 318 ? 213.701 -121.783 165.384 1.00 17.68 318 THR C CA 1
ATOM 6191 C C . THR C 3 318 ? 214.896 -121.583 166.332 1.00 15.82 318 THR C C 1
ATOM 6192 O O . THR C 3 318 ? 215.583 -120.555 166.302 1.00 15.66 318 THR C O 1
ATOM 6196 N N . ALA C 3 319 ? 215.195 -122.628 167.086 1.00 14.48 319 ALA C N 1
ATOM 6197 C CA . ALA C 3 319 ? 216.153 -122.522 168.175 1.00 14.36 319 ALA C CA 1
ATOM 6198 C C . ALA C 3 319 ? 217.655 -122.596 167.818 1.00 14.47 319 ALA C C 1
ATOM 6199 O O . ALA C 3 319 ? 218.463 -122.473 168.709 1.00 14.38 319 ALA C O 1
ATOM 6201 N N . VAL C 3 320 ? 218.011 -122.738 166.552 1.00 14.81 320 VAL C N 1
ATOM 6202 C CA . VAL C 3 320 ? 219.432 -122.872 166.179 1.00 16.25 320 VAL C CA 1
ATOM 6203 C C . VAL C 3 320 ? 219.929 -121.636 165.478 1.00 16.55 320 VAL C C 1
ATOM 6204 O O . VAL C 3 320 ? 221.116 -121.509 165.254 1.00 16.64 320 VAL C O 1
ATOM 6208 N N . GLN C 3 321 ? 219.035 -120.718 165.112 1.00 17.54 321 GLN C N 1
ATOM 6209 C CA . GLN C 3 321 ? 219.474 -119.569 164.306 1.00 20.31 321 GLN C CA 1
ATOM 6210 C C . GLN C 3 321 ? 220.546 -118.740 164.966 1.00 18.84 321 GLN C C 1
ATOM 6211 O O . GLN C 3 321 ? 221.508 -118.358 164.283 1.00 20.54 321 GLN C O 1
ATOM 6217 N N . GLN C 3 322 ? 220.432 -118.436 166.262 1.00 16.64 322 GLN C N 1
ATOM 6218 C CA . GLN C 3 322 ? 221.426 -117.592 166.899 1.00 15.62 322 GLN C CA 1
ATOM 6219 C C . GLN C 3 322 ? 222.793 -118.212 166.862 1.00 15.77 322 GLN C C 1
ATOM 6220 O O . GLN C 3 322 ? 223.803 -117.491 166.834 1.00 16.24 322 GLN C O 1
ATOM 6226 N N . SER C 3 323 ? 222.833 -119.527 166.827 1.00 14.70 323 SER C N 1
ATOM 6227 C CA . SER C 3 323 ? 224.116 -120.215 166.820 1.00 15.42 323 SER C CA 1
ATOM 6228 C C . SER C 3 323 ? 224.866 -120.045 165.501 1.00 16.15 323 SER C C 1
ATOM 6229 O O . SER C 3 323 ? 226.068 -120.410 165.414 1.00 17.57 323 SER C O 1
ATOM 6232 N N . GLU C 3 324 ? 224.168 -119.568 164.471 1.00 15.99 324 GLU C N 1
ATOM 6233 C CA . GLU C 3 324 ? 224.771 -119.293 163.191 1.00 17.52 324 GLU C CA 1
ATOM 6234 C C . GLU C 3 324 ? 225.511 -117.977 163.190 1.00 16.98 324 GLU C C 1
ATOM 6235 O O . GLU C 3 324 ? 226.317 -117.744 162.278 1.00 17.72 324 GLU C O 1
ATOM 6241 N N . LEU C 3 325 ? 225.244 -117.114 164.151 1.00 16.07 325 LEU C N 1
ATOM 6242 C CA . LEU C 3 325 ? 225.742 -115.709 164.113 1.00 16.39 325 LEU C CA 1
ATOM 6243 C C . LEU C 3 325 ? 226.444 -115.240 165.380 1.00 16.03 325 LEU C C 1
ATOM 6244 O O . LEU C 3 325 ? 227.215 -114.266 165.337 1.00 16.80 325 LEU C O 1
ATOM 6249 N N . LEU C 3 326 ? 226.175 -115.868 166.514 1.00 15.91 326 LEU C N 1
ATOM 6250 C CA . LEU C 3 326 ? 226.629 -115.284 167.757 1.00 15.54 326 LEU C CA 1
ATOM 6251 C C . LEU C 3 326 ? 228.133 -115.446 167.984 1.00 16.00 326 LEU C C 1
ATOM 6252 O O . LEU C 3 326 ? 228.761 -114.474 168.343 1.00 17.16 326 LEU C O 1
ATOM 6257 N N . TYR C 3 327 ? 228.717 -116.630 167.774 1.00 15.24 327 TYR C N 1
ATOM 6258 C CA . TYR C 3 327 ? 230.117 -116.825 168.104 1.00 15.08 327 TYR C CA 1
ATOM 6259 C C . TYR C 3 327 ? 230.919 -117.211 166.869 1.00 15.30 327 TYR C C 1
ATOM 6260 O O . TYR C 3 327 ? 230.376 -117.773 165.937 1.00 14.69 327 TYR C O 1
ATOM 6269 N N . ALA C 3 328 ? 232.198 -116.818 166.854 1.00 15.24 328 ALA C N 1
ATOM 6270 C CA . ALA C 3 328 ? 233.105 -117.230 165.824 1.00 15.63 328 ALA C CA 1
ATOM 6271 C C . ALA C 3 328 ? 233.282 -118.761 165.842 1.00 16.00 328 ALA C C 1
ATOM 6272 O O . ALA C 3 328 ? 232.989 -119.436 166.857 1.00 15.87 328 ALA C O 1
ATOM 6274 N N . GLY C 3 329 ? 233.722 -119.270 164.699 1.00 15.26 329 GLY C N 1
ATOM 6275 C CA . GLY C 3 329 ? 234.041 -120.700 164.513 1.00 15.76 329 GLY C CA 1
ATOM 6276 C C . GLY C 3 329 ? 233.975 -121.029 163.042 1.00 16.10 329 GLY C C 1
ATOM 6277 O O . GLY C 3 329 ? 232.927 -120.801 162.427 1.00 16.06 329 GLY C O 1
ATOM 6278 N N . ALA C 3 330 ? 235.036 -121.619 162.502 1.00 16.52 330 ALA C N 1
ATOM 6279 C CA . ALA C 3 330 ? 235.087 -121.873 161.057 1.00 17.24 330 ALA C CA 1
ATOM 6280 C C . ALA C 3 330 ? 234.290 -123.096 160.608 1.00 17.67 330 ALA C C 1
ATOM 6281 O O . ALA C 3 330 ? 234.010 -123.261 159.392 1.00 18.96 330 ALA C O 1
ATOM 6283 N N . ASN C 3 331 ? 233.886 -123.949 161.548 1.00 16.92 331 ASN C N 1
ATOM 6284 C CA . ASN C 3 331 ? 233.297 -125.231 161.194 1.00 17.14 331 ASN C CA 1
ATOM 6285 C C . ASN C 3 331 ? 232.029 -125.388 161.962 1.00 16.59 331 ASN C C 1
ATOM 6286 O O . ASN C 3 331 ? 232.034 -125.396 163.202 1.00 15.67 331 ASN C O 1
ATOM 6291 N N . ARG C 3 332 ? 230.929 -125.396 161.221 1.00 16.43 332 ARG C N 1
ATOM 6292 C CA . ARG C 3 332 ? 229.610 -125.197 161.814 1.00 15.72 332 ARG C CA 1
ATOM 6293 C C . ARG C 3 332 ? 228.544 -126.066 161.182 1.00 16.41 332 ARG C C 1
ATOM 6294 O O . ARG C 3 332 ? 228.557 -126.345 159.978 1.00 16.88 332 ARG C O 1
ATOM 6302 N N . HIS C 3 333 ? 227.611 -126.491 162.004 1.00 16.58 333 HIS C N 1
ATOM 6303 C CA . HIS C 3 333 ? 226.440 -127.203 161.521 1.00 17.36 333 HIS C CA 1
ATOM 6304 C C . HIS C 3 333 ? 225.226 -126.793 162.358 1.00 17.20 333 HIS C C 1
ATOM 6305 O O . HIS C 3 333 ? 225.280 -126.766 163.610 1.00 16.90 333 HIS C O 1
ATOM 6312 N N . THR C 3 334 ? 224.129 -126.445 161.682 1.00 16.78 334 THR C N 1
ATOM 6313 C CA . THR C 3 334 ? 222.892 -126.183 162.391 1.00 16.68 334 THR C CA 1
ATOM 6314 C C . THR C 3 334 ? 221.771 -126.857 161.667 1.00 16.83 334 THR C C 1
ATOM 6315 O O . THR C 3 334 ? 221.800 -127.013 160.454 1.00 17.18 334 THR C O 1
ATOM 6319 N N . GLY C 3 335 ? 220.776 -127.308 162.420 1.00 16.85 335 GLY C N 1
ATOM 6320 C CA . GLY C 3 335 ? 219.657 -127.986 161.833 1.00 17.50 335 GLY C CA 1
ATOM 6321 C C . GLY C 3 335 ? 218.451 -128.044 162.713 1.00 17.32 335 GLY C C 1
ATOM 6322 O O . GLY C 3 335 ? 218.567 -128.188 163.934 1.00 17.05 335 GLY C O 1
ATOM 6323 N N . LEU C 3 336 ? 217.278 -127.940 162.087 1.00 17.27 336 LEU C N 1
ATOM 6324 C CA . LEU C 3 336 ? 216.003 -128.127 162.774 1.00 17.28 336 LEU C CA 1
ATOM 6325 C C . LEU C 3 336 ? 215.395 -129.467 162.434 1.00 17.30 336 LEU C C 1
ATOM 6326 O O . LEU C 3 336 ? 215.532 -129.971 161.304 1.00 18.19 336 LEU C O 1
ATOM 6331 N N . ARG C 3 337 ? 214.678 -130.029 163.405 1.00 17.35 337 ARG C N 1
ATOM 6332 C CA . ARG C 3 337 ? 213.948 -131.278 163.225 1.00 17.92 337 ARG C CA 1
ATOM 6333 C C . ARG C 3 337 ? 212.533 -131.054 163.761 1.00 17.66 337 ARG C C 1
ATOM 6334 O O . ARG C 3 337 ? 212.367 -130.650 164.919 1.00 16.38 337 ARG C O 1
ATOM 6342 N N . LEU C 3 338 ? 211.537 -131.327 162.921 1.00 17.57 338 LEU C N 1
ATOM 6343 C CA . LEU C 3 338 ? 210.156 -131.009 163.258 1.00 18.08 338 LEU C CA 1
ATOM 6344 C C . LEU C 3 338 ? 209.323 -132.289 163.363 1.00 18.10 338 LEU C C 1
ATOM 6345 O O . LEU C 3 338 ? 209.076 -132.953 162.347 1.00 18.94 338 LEU C O 1
ATOM 6350 N N . ALA C 3 339 ? 208.902 -132.633 164.572 1.00 17.49 339 ALA C N 1
ATOM 6351 C CA . ALA C 3 339 ? 207.992 -133.767 164.783 1.00 18.68 339 ALA C CA 1
ATOM 6352 C C . ALA C 3 339 ? 206.563 -133.310 164.594 1.00 18.66 339 ALA C C 1
ATOM 6353 O O . ALA C 3 339 ? 206.255 -132.116 164.704 1.00 17.93 339 ALA C O 1
ATOM 6355 N N . THR C 3 340 ? 205.695 -134.300 164.391 1.00 19.81 340 THR C N 1
ATOM 6356 C CA . THR C 3 340 ? 204.255 -134.066 164.425 1.00 20.75 340 THR C CA 1
ATOM 6357 C C . THR C 3 340 ? 203.700 -134.408 165.803 1.00 20.08 340 THR C C 1
ATOM 6358 O O . THR C 3 340 ? 203.816 -135.539 166.249 1.00 19.73 340 THR C O 1
ATOM 6362 N N . LEU C 3 341 ? 203.078 -133.423 166.445 1.00 18.59 341 LEU C N 1
ATOM 6363 C CA . LEU C 3 341 ? 202.447 -133.635 167.749 1.00 18.04 341 LEU C CA 1
ATOM 6364 C C . LEU C 3 341 ? 201.035 -133.104 167.671 1.00 18.09 341 LEU C C 1
ATOM 6365 O O . LEU C 3 341 ? 200.842 -132.040 167.110 1.00 17.79 341 LEU C O 1
ATOM 6370 N N . ASP C 3 342 ? 200.108 -133.812 168.326 1.00 18.33 342 ASP C N 1
ATOM 6371 C CA . ASP C 3 342 ? 198.701 -133.471 168.343 1.00 18.63 342 ASP C CA 1
ATOM 6372 C C . ASP C 3 342 ? 198.310 -132.693 169.580 1.00 17.61 342 ASP C C 1
ATOM 6373 O O . ASP C 3 342 ? 197.165 -132.730 170.006 1.00 17.07 342 ASP C O 1
ATOM 6378 N N . LEU C 3 343 ? 199.271 -132.037 170.212 1.00 16.68 343 LEU C N 1
ATOM 6379 C CA . LEU C 3 343 ? 199.002 -131.041 171.221 1.00 16.20 343 LEU C CA 1
ATOM 6380 C C . LEU C 3 343 ? 198.430 -129.787 170.546 1.00 15.30 343 LEU C C 1
ATOM 6381 O O . LEU C 3 343 ? 198.382 -129.701 169.320 1.00 14.73 343 LEU C O 1
ATOM 6386 N N . PRO C 3 344 ? 197.985 -128.801 171.345 1.00 14.73 344 PRO C N 1
ATOM 6387 C CA . PRO C 3 344 ? 197.556 -127.540 170.752 1.00 14.77 344 PRO C CA 1
ATOM 6388 C C . PRO C 3 344 ? 198.656 -126.896 169.872 1.00 14.52 344 PRO C C 1
ATOM 6389 O O . PRO C 3 344 ? 199.843 -127.328 169.944 1.00 14.09 344 PRO C O 1
ATOM 6393 N N . GLU C 3 345 ? 198.251 -125.946 169.052 1.00 13.84 345 GLU C N 1
ATOM 6394 C CA . GLU C 3 345 ? 199.154 -125.302 168.089 1.00 14.66 345 GLU C CA 1
ATOM 6395 C C . GLU C 3 345 ? 200.323 -124.619 168.801 1.00 13.45 345 GLU C C 1
ATOM 6396 O O . GLU C 3 345 ? 200.127 -123.726 169.617 1.00 12.78 345 GLU C O 1
ATOM 6402 N N . GLY C 3 346 ? 201.533 -124.981 168.403 1.00 13.12 346 GLY C N 1
ATOM 6403 C CA . GLY C 3 346 ? 202.724 -124.279 168.785 1.00 12.88 346 GLY C CA 1
ATOM 6404 C C . GLY C 3 346 ? 202.884 -123.045 167.918 1.00 12.99 346 GLY C C 1
ATOM 6405 O O . GLY C 3 346 ? 202.629 -123.068 166.704 1.00 13.36 346 GLY C O 1
ATOM 6406 N N . ASN C 3 347 ? 203.316 -121.957 168.527 1.00 13.45 347 ASN C N 1
ATOM 6407 C CA . ASN C 3 347 ? 203.529 -120.748 167.745 1.00 13.28 347 ASN C CA 1
ATOM 6408 C C . ASN C 3 347 ? 204.343 -119.746 168.561 1.00 12.74 347 ASN C C 1
ATOM 6409 O O . ASN C 3 347 ? 204.828 -120.051 169.659 1.00 11.90 347 ASN C O 1
ATOM 6414 N N . ALA C 3 348 ? 204.420 -118.526 168.024 1.00 11.88 348 ALA C N 1
ATOM 6415 C CA . ALA C 3 348 ? 205.248 -117.477 168.602 1.00 11.99 348 ALA C CA 1
ATOM 6416 C C . ALA C 3 348 ? 204.950 -117.143 170.044 1.00 11.65 348 ALA C C 1
ATOM 6417 O O . ALA C 3 348 ? 203.794 -116.904 170.450 1.00 11.30 348 ALA C O 1
ATOM 6419 N N . MET C 3 349 ? 206.023 -117.053 170.794 1.00 11.00 349 MET C N 1
ATOM 6420 C CA . MET C 3 349 ? 206.042 -116.417 172.079 1.00 10.81 349 MET C CA 1
ATOM 6421 C C . MET C 3 349 ? 207.356 -115.638 172.159 1.00 11.01 349 MET C C 1
ATOM 6422 O O . MET C 3 349 ? 208.357 -116.067 171.562 1.00 11.52 349 MET C O 1
ATOM 6427 N N . ARG C 3 350 ? 207.279 -114.512 172.847 1.00 10.58 350 ARG C N 1
ATOM 6428 C CA . ARG C 3 350 ? 208.385 -113.504 172.974 1.00 10.86 350 ARG C CA 1
ATOM 6429 C C . ARG C 3 350 ? 209.759 -114.094 172.657 1.00 11.75 350 ARG C C 1
ATOM 6430 O O . ARG C 3 350 ? 210.241 -114.960 173.383 1.00 11.92 350 ARG C O 1
ATOM 6438 N N . ALA C 3 351 ? 210.356 -113.611 171.577 1.00 11.31 351 ALA C N 1
ATOM 6439 C CA . ALA C 3 351 ? 211.655 -114.105 171.030 1.00 12.21 351 ALA C CA 1
ATOM 6440 C C . ALA C 3 351 ? 211.561 -115.583 170.637 1.00 12.21 351 ALA C C 1
ATOM 6441 O O . ALA C 3 351 ? 212.337 -116.437 171.096 1.00 11.96 351 ALA C O 1
ATOM 6443 N N . PRO C 3 352 ? 210.676 -115.892 169.692 1.00 13.21 352 PRO C N 1
ATOM 6444 C CA . PRO C 3 352 ? 210.584 -117.260 169.215 1.00 13.49 352 PRO C CA 1
ATOM 6445 C C . PRO C 3 352 ? 211.932 -117.697 168.660 1.00 13.41 352 PRO C C 1
ATOM 6446 O O . PRO C 3 352 ? 212.601 -116.914 167.947 1.00 12.65 352 PRO C O 1
ATOM 6450 N N . GLY C 3 353 ? 212.312 -118.894 169.061 1.00 13.38 353 GLY C N 1
ATOM 6451 C CA . GLY C 3 353 ? 213.580 -119.466 168.648 1.00 13.54 353 GLY C CA 1
ATOM 6452 C C . GLY C 3 353 ? 214.728 -119.021 169.531 1.00 13.85 353 GLY C C 1
ATOM 6453 O O . GLY C 3 353 ? 215.383 -119.868 170.157 1.00 13.09 353 GLY C O 1
ATOM 6454 N N . GLU C 3 354 ? 215.037 -117.711 169.584 1.00 13.37 354 GLU C N 1
ATOM 6455 C CA . GLU C 3 354 ? 216.168 -117.275 170.404 1.00 13.93 354 GLU C CA 1
ATOM 6456 C C . GLU C 3 354 ? 215.959 -117.514 171.881 1.00 12.83 354 GLU C C 1
ATOM 6457 O O . GLU C 3 354 ? 216.892 -117.875 172.597 1.00 12.42 354 GLU C O 1
ATOM 6463 N N . ALA C 3 355 ? 214.740 -117.355 172.387 1.00 12.13 355 ALA C N 1
ATOM 6464 C CA . ALA C 3 355 ? 214.597 -117.558 173.843 1.00 11.57 355 ALA C CA 1
ATOM 6465 C C . ALA C 3 355 ? 215.042 -119.002 174.243 1.00 11.88 355 ALA C C 1
ATOM 6466 O O . ALA C 3 355 ? 215.944 -119.170 175.050 1.00 12.14 355 ALA C O 1
ATOM 6468 N N . PRO C 3 356 ? 214.453 -120.057 173.645 1.00 12.39 356 PRO C N 1
ATOM 6469 C CA . PRO C 3 356 ? 214.912 -121.408 174.005 1.00 12.23 356 PRO C CA 1
ATOM 6470 C C . PRO C 3 356 ? 216.282 -121.762 173.460 1.00 12.23 356 PRO C C 1
ATOM 6471 O O . PRO C 3 356 ? 217.052 -122.503 174.126 1.00 13.13 356 PRO C O 1
ATOM 6475 N N . GLY C 3 357 ? 216.658 -121.220 172.308 1.00 11.93 357 GLY C N 1
ATOM 6476 C CA . GLY C 3 357 ? 217.988 -121.510 171.768 1.00 11.89 357 GLY C CA 1
ATOM 6477 C C . GLY C 3 357 ? 219.087 -121.037 172.683 1.00 11.97 357 GLY C C 1
ATOM 6478 O O . GLY C 3 357 ? 220.060 -121.757 172.911 1.00 11.93 357 GLY C O 1
ATOM 6479 N N . LEU C 3 358 ? 218.976 -119.799 173.169 1.00 11.14 358 LEU C N 1
ATOM 6480 C CA . LEU C 3 358 ? 219.953 -119.269 174.139 1.00 11.36 358 LEU C CA 1
ATOM 6481 C C . LEU C 3 358 ? 219.828 -119.915 175.488 1.00 11.33 358 LEU C C 1
ATOM 6482 O O . LEU C 3 358 ? 220.825 -120.001 176.209 1.00 11.23 358 LEU C O 1
ATOM 6487 N N . MET C 3 359 ? 218.633 -120.392 175.846 1.00 11.29 359 MET C N 1
ATOM 6488 C CA . MET C 3 359 ? 218.504 -121.158 177.112 1.00 11.99 359 MET C CA 1
ATOM 6489 C C . MET C 3 359 ? 219.446 -122.393 177.102 1.00 12.44 359 MET C C 1
ATOM 6490 O O . MET C 3 359 ? 220.003 -122.737 178.140 1.00 13.16 359 MET C O 1
ATOM 6495 N N . ALA C 3 360 ? 219.642 -122.976 175.932 1.00 12.01 360 ALA C N 1
ATOM 6496 C CA . ALA C 3 360 ? 220.606 -124.062 175.723 1.00 12.81 360 ALA C CA 1
ATOM 6497 C C . ALA C 3 360 ? 222.035 -123.556 175.441 1.00 13.13 360 ALA C C 1
ATOM 6498 O O . ALA C 3 360 ? 222.966 -123.976 176.136 1.00 12.77 360 ALA C O 1
ATOM 6500 N N . LEU C 3 361 ? 222.219 -122.746 174.389 1.00 12.46 361 LEU C N 1
ATOM 6501 C CA . LEU C 3 361 ? 223.536 -122.362 173.975 1.00 13.17 361 LEU C CA 1
ATOM 6502 C C . LEU C 3 361 ? 224.351 -121.704 175.090 1.00 13.24 361 LEU C C 1
ATOM 6503 O O . LEU C 3 361 ? 225.568 -121.979 175.231 1.00 13.36 361 LEU C O 1
ATOM 6508 N N . GLU C 3 362 ? 223.706 -120.831 175.867 1.00 12.60 362 GLU C N 1
ATOM 6509 C CA . GLU C 3 362 ? 224.421 -120.041 176.884 1.00 12.70 362 GLU C CA 1
ATOM 6510 C C . GLU C 3 362 ? 224.780 -120.837 178.146 1.00 12.88 362 GLU C C 1
ATOM 6511 O O . GLU C 3 362 ? 225.721 -120.482 178.845 1.00 13.23 362 GLU C O 1
ATOM 6517 N N . ILE C 3 363 ? 224.123 -121.973 178.357 1.00 12.26 363 ILE C N 1
ATOM 6518 C CA . ILE C 3 363 ? 224.661 -122.963 179.348 1.00 12.30 363 ILE C CA 1
ATOM 6519 C C . ILE C 3 363 ? 225.854 -123.686 178.733 1.00 12.78 363 ILE C C 1
ATOM 6520 O O . ILE C 3 363 ? 226.868 -123.849 179.399 1.00 13.81 363 ILE C O 1
ATOM 6525 N N . ALA C 3 364 ? 225.726 -124.168 177.498 1.00 12.38 364 ALA C N 1
ATOM 6526 C CA . ALA C 3 364 ? 226.802 -124.889 176.811 1.00 12.88 364 ALA C CA 1
ATOM 6527 C C . ALA C 3 364 ? 228.082 -124.080 176.770 1.00 13.13 364 ALA C C 1
ATOM 6528 O O . ALA C 3 364 ? 229.172 -124.592 177.042 1.00 13.88 364 ALA C O 1
ATOM 6530 N N . ILE C 3 365 ? 227.956 -12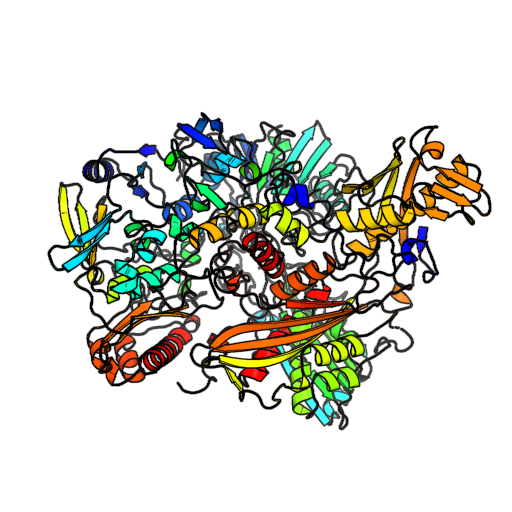2.773 176.507 1.00 12.72 365 ILE C N 1
ATOM 6531 C CA . ILE C 3 365 ? 229.124 -121.909 176.479 1.00 12.63 365 ILE C CA 1
ATOM 6532 C C . ILE C 3 365 ? 229.741 -121.819 177.888 1.00 12.96 365 ILE C C 1
ATOM 6533 O O . ILE C 3 365 ? 230.963 -121.844 178.025 1.00 13.50 365 ILE C O 1
ATOM 6538 N N . ASP C 3 366 ? 228.914 -121.697 178.919 1.00 12.99 366 ASP C N 1
ATOM 6539 C CA . ASP C 3 366 ? 229.393 -121.709 180.305 1.00 13.48 366 ASP C CA 1
ATOM 6540 C C . ASP C 3 366 ? 230.130 -123.021 180.577 1.00 14.22 366 ASP C C 1
ATOM 6541 O O . ASP C 3 366 ? 231.196 -123.009 181.205 1.00 15.01 366 ASP C O 1
ATOM 6546 N N . GLU C 3 367 ? 229.585 -124.148 180.109 1.00 14.63 367 GLU C N 1
ATOM 6547 C CA . GLU C 3 367 ? 230.265 -125.459 180.281 1.00 15.32 367 GLU C CA 1
ATOM 6548 C C . GLU C 3 367 ? 231.609 -125.530 179.566 1.00 15.67 367 GLU C C 1
ATOM 6549 O O . GLU C 3 367 ? 232.590 -126.028 180.126 1.00 16.10 367 GLU C O 1
ATOM 6555 N N . LEU C 3 368 ? 231.647 -125.020 178.322 1.00 15.09 368 LEU C N 1
ATOM 6556 C CA . LEU C 3 368 ? 232.874 -125.054 177.567 1.00 15.05 368 LEU C CA 1
ATOM 6557 C C . LEU C 3 368 ? 233.935 -124.140 178.163 1.00 15.08 368 LEU C C 1
ATOM 6558 O O . LEU C 3 368 ? 235.078 -124.528 178.270 1.00 15.21 368 LEU C O 1
ATOM 6563 N N . ALA C 3 369 ? 233.533 -122.944 178.609 1.00 15.00 369 ALA C N 1
ATOM 6564 C CA . ALA C 3 369 ? 234.462 -121.996 179.225 1.00 15.14 369 ALA C CA 1
ATOM 6565 C C . ALA C 3 369 ? 235.086 -122.619 180.501 1.00 15.87 369 ALA C C 1
ATOM 6566 O O . ALA C 3 369 ? 236.291 -122.544 180.725 1.00 16.00 369 ALA C O 1
ATOM 6568 N N . GLU C 3 370 ? 234.258 -123.289 181.279 1.00 16.38 370 GLU C N 1
ATOM 6569 C CA . GLU C 3 370 ? 234.694 -123.934 182.502 1.00 18.02 370 GLU C CA 1
ATOM 6570 C C . GLU C 3 370 ? 235.707 -125.019 182.186 1.00 18.53 370 GLU C C 1
ATOM 6571 O O . GLU C 3 370 ? 236.751 -125.091 182.788 1.00 18.20 370 GLU C O 1
ATOM 6577 N N . LYS C 3 371 ? 235.414 -125.837 181.189 1.00 18.65 371 LYS C N 1
ATOM 6578 C CA . LYS C 3 371 ? 236.311 -126.901 180.778 1.00 19.77 371 LYS C CA 1
ATOM 6579 C C . LYS C 3 371 ? 237.645 -126.370 180.270 1.00 19.27 371 LYS C C 1
ATOM 6580 O O . LYS C 3 371 ? 238.703 -126.952 180.582 1.00 19.69 371 LYS C O 1
ATOM 6586 N N . ALA C 3 372 ? 237.606 -125.263 179.529 1.00 18.13 372 ALA C N 1
ATOM 6587 C CA . ALA C 3 372 ? 238.802 -124.600 179.019 1.00 18.26 372 ALA C CA 1
ATOM 6588 C C . ALA C 3 372 ? 239.577 -123.840 180.082 1.00 18.16 372 ALA C C 1
ATOM 6589 O O . ALA C 3 372 ? 240.735 -123.417 179.818 1.00 18.93 372 ALA C O 1
ATOM 6591 N N . GLY C 3 373 ? 239.006 -123.643 181.263 1.00 17.54 373 GLY C N 1
ATOM 6592 C CA . GLY C 3 373 ? 239.690 -122.825 182.293 1.00 18.15 373 GLY C CA 1
ATOM 6593 C C . GLY C 3 373 ? 239.674 -121.310 182.014 1.00 17.84 373 GLY C C 1
ATOM 6594 O O . GLY C 3 373 ? 240.620 -120.598 182.361 1.00 18.25 373 GLY C O 1
ATOM 6595 N N . ILE C 3 374 ? 238.623 -120.811 181.355 1.00 17.25 374 ILE C N 1
ATOM 6596 C CA . ILE C 3 374 ? 238.571 -119.403 180.931 1.00 16.69 374 ILE C CA 1
ATOM 6597 C C . ILE C 3 374 ? 237.327 -118.808 181.535 1.00 16.46 374 ILE C C 1
ATOM 6598 O O . ILE C 3 374 ? 236.269 -119.406 181.468 1.00 16.07 374 ILE C O 1
ATOM 6603 N N . ASP C 3 375 ? 237.457 -117.622 182.124 1.00 16.72 375 ASP C N 1
ATOM 6604 C CA . ASP C 3 375 ? 236.300 -116.859 182.631 1.00 17.06 375 ASP C CA 1
ATOM 6605 C C . ASP C 3 375 ? 235.237 -116.751 181.535 1.00 16.18 375 ASP C C 1
ATOM 6606 O O . ASP C 3 375 ? 235.538 -116.460 180.394 1.00 15.56 375 ASP C O 1
ATOM 6611 N N . PRO C 3 376 ? 233.963 -116.970 181.883 1.00 16.38 376 PRO C N 1
ATOM 6612 C CA . PRO C 3 376 ? 232.941 -117.047 180.833 1.00 16.28 376 PRO C CA 1
ATOM 6613 C C . PRO C 3 376 ? 232.674 -115.723 180.101 1.00 16.05 376 PRO C C 1
ATOM 6614 O O . PRO C 3 376 ? 232.217 -115.736 178.954 1.00 16.03 376 PRO C O 1
ATOM 6618 N N . VAL C 3 377 ? 232.963 -114.597 180.740 1.00 15.95 377 VAL C N 1
ATOM 6619 C CA . VAL C 3 377 ? 232.868 -113.294 180.031 1.00 16.02 377 VAL C CA 1
ATOM 6620 C C . VAL C 3 377 ? 234.004 -113.216 179.043 1.00 16.69 377 VAL C C 1
ATOM 6621 O O . VAL C 3 377 ? 233.780 -112.949 177.883 1.00 16.08 377 VAL C O 1
ATOM 6625 N N . GLU C 3 378 ? 235.237 -113.465 179.493 1.00 17.93 378 GLU C N 1
ATOM 6626 C CA . GLU C 3 378 ? 236.391 -113.440 178.594 1.00 19.18 378 GLU C CA 1
ATOM 6627 C C . GLU C 3 378 ? 236.271 -114.435 177.441 1.00 17.32 378 GLU C C 1
ATOM 6628 O O . GLU C 3 378 ? 236.722 -114.166 176.335 1.00 16.07 378 GLU C O 1
ATOM 6634 N N . PHE C 3 379 ? 235.651 -115.590 177.723 1.00 16.31 379 PHE C N 1
ATOM 6635 C CA . PHE C 3 379 ? 235.472 -116.602 176.707 1.00 15.71 379 PHE C CA 1
ATOM 6636 C C . PHE C 3 379 ? 234.612 -116.115 175.558 1.00 14.74 379 PHE C C 1
ATOM 6637 O O . PHE C 3 379 ? 234.908 -116.386 174.428 1.00 14.41 379 PHE C O 1
ATOM 6645 N N . ARG C 3 380 ? 233.522 -115.431 175.868 1.00 14.27 380 ARG C N 1
ATOM 6646 C CA . ARG C 3 380 ? 232.644 -114.827 174.847 1.00 14.08 380 ARG C CA 1
ATOM 6647 C C . ARG C 3 380 ? 233.350 -113.710 174.113 1.00 14.37 380 ARG C C 1
ATOM 6648 O O . ARG C 3 380 ? 233.248 -113.622 172.895 1.00 14.32 380 ARG C O 1
ATOM 6656 N N . ILE C 3 381 ? 234.147 -112.903 174.805 1.00 15.16 381 ILE C N 1
ATOM 6657 C CA . ILE C 3 381 ? 234.864 -111.814 174.149 1.00 15.54 381 ILE C CA 1
ATOM 6658 C C . ILE C 3 381 ? 235.851 -112.406 173.142 1.00 16.53 381 ILE C C 1
ATOM 6659 O O . ILE C 3 381 ? 235.943 -111.918 172.002 1.00 16.71 381 ILE C O 1
ATOM 6664 N N . LEU C 3 382 ? 236.634 -113.414 173.574 1.00 16.76 382 LEU C N 1
ATOM 6665 C CA . LEU C 3 382 ? 237.570 -114.087 172.703 1.00 18.48 382 LEU C CA 1
ATOM 6666 C C . LEU C 3 382 ? 236.945 -114.606 171.411 1.00 17.47 382 LEU C C 1
ATOM 6667 O O . LEU C 3 382 ? 237.644 -114.698 170.411 1.00 17.08 382 LEU C O 1
ATOM 6672 N N . ASN C 3 383 ? 235.678 -115.052 171.499 1.00 15.99 383 ASN C N 1
ATOM 6673 C CA . ASN C 3 383 ? 234.940 -115.674 170.392 1.00 15.79 383 ASN C CA 1
ATOM 6674 C C . ASN C 3 383 ? 233.913 -114.743 169.699 1.00 15.62 383 ASN C C 1
ATOM 6675 O O . ASN C 3 383 ? 232.970 -115.184 169.038 1.00 15.14 383 ASN C O 1
ATOM 6680 N N . ASP C 3 384 ? 234.088 -113.426 169.876 1.00 15.31 384 ASP C N 1
ATOM 6681 C CA . ASP C 3 384 ? 233.243 -112.440 169.184 1.00 15.02 384 ASP C CA 1
ATOM 6682 C C . ASP C 3 384 ? 233.500 -112.585 167.689 1.00 14.99 384 ASP C C 1
ATOM 6683 O O . ASP C 3 384 ? 234.599 -112.942 167.280 1.00 15.81 384 ASP C O 1
ATOM 6688 N N . THR C 3 385 ? 232.478 -112.359 166.890 1.00 14.61 385 THR C N 1
ATOM 6689 C CA . THR C 3 385 ? 232.596 -112.258 165.449 1.00 15.18 385 THR C CA 1
ATOM 6690 C C . THR C 3 385 ? 231.891 -110.964 165.015 1.00 15.32 385 THR C C 1
ATOM 6691 O O . THR C 3 385 ? 230.761 -110.726 165.364 1.00 14.78 385 THR C O 1
ATOM 6695 N N . GLN C 3 386 ? 232.618 -110.141 164.261 1.00 15.98 386 GLN C N 1
ATOM 6696 C CA . GLN C 3 386 ? 232.106 -108.905 163.690 1.00 16.52 386 GLN C CA 1
ATOM 6697 C C . GLN C 3 386 ? 231.539 -109.083 162.254 1.00 16.68 386 GLN C C 1
ATOM 6698 O O . GLN C 3 386 ? 231.104 -108.111 161.620 1.00 16.49 386 GLN C O 1
ATOM 6704 N N . VAL C 3 387 ? 231.601 -110.323 161.753 1.00 16.82 387 VAL C N 1
ATOM 6705 C CA . VAL C 3 387 ? 231.079 -110.682 160.451 1.00 17.22 387 VAL C CA 1
ATOM 6706 C C . VAL C 3 387 ? 230.213 -111.921 160.568 1.00 17.57 387 VAL C C 1
ATOM 6707 O O . VAL C 3 387 ? 230.268 -112.631 161.565 1.00 16.87 387 VAL C O 1
ATOM 6711 N N . ASP C 3 388 ? 229.416 -112.154 159.535 1.00 18.10 388 ASP C N 1
ATOM 6712 C CA . ASP C 3 388 ? 228.618 -113.407 159.417 1.00 18.98 388 ASP C CA 1
ATOM 6713 C C . ASP C 3 388 ? 229.617 -114.587 159.233 1.00 19.48 388 ASP C C 1
ATOM 6714 O O . ASP C 3 388 ? 230.342 -114.632 158.250 1.00 20.10 388 ASP C O 1
ATOM 6719 N N . PRO C 3 389 ? 229.646 -115.536 160.180 1.00 20.17 389 PRO C N 1
ATOM 6720 C CA . PRO C 3 389 ? 230.683 -116.617 160.033 1.00 21.35 389 PRO C CA 1
ATOM 6721 C C . PRO C 3 389 ? 230.529 -117.476 158.804 1.00 23.02 389 PRO C C 1
ATOM 6722 O O . PRO C 3 389 ? 231.488 -118.097 158.416 1.00 24.45 389 PRO C O 1
ATOM 6726 N N . ALA C 3 390 ? 229.323 -117.542 158.253 1.00 23.77 390 ALA C N 1
ATOM 6727 C CA . ALA C 3 390 ? 229.040 -118.295 157.013 1.00 26.02 390 ALA C CA 1
ATOM 6728 C C . ALA C 3 390 ? 229.310 -117.494 155.750 1.00 27.00 390 ALA C C 1
ATOM 6729 O O . ALA C 3 390 ? 229.304 -118.068 154.661 1.00 28.43 390 ALA C O 1
ATOM 6731 N N . GLY C 3 391 ? 229.555 -116.180 155.899 1.00 26.08 391 GLY C N 1
ATOM 6732 C CA . GLY C 3 391 ? 229.775 -115.265 154.783 1.00 26.04 391 GLY C CA 1
ATOM 6733 C C . GLY C 3 391 ? 230.586 -114.080 155.306 1.00 25.46 391 GLY C C 1
ATOM 6734 O O . GLY C 3 391 ? 230.032 -113.000 155.552 1.00 22.19 391 GLY C O 1
ATOM 6735 N N . PRO C 3 392 ? 231.883 -114.299 155.521 1.00 26.38 392 PRO C N 1
ATOM 6736 C CA . PRO C 3 392 ? 232.716 -113.335 156.246 1.00 27.35 392 PRO C CA 1
ATOM 6737 C C . PRO C 3 392 ? 232.887 -111.967 155.575 1.00 27.65 392 PRO C C 1
ATOM 6738 O O . PRO C 3 392 ? 233.435 -111.053 156.199 1.00 28.38 392 PRO C O 1
ATOM 6742 N N . THR C 3 393 ? 232.460 -111.810 154.330 1.00 26.96 393 THR C N 1
ATOM 6743 C CA . THR C 3 393 ? 232.424 -110.481 153.757 1.00 27.05 393 THR C CA 1
ATOM 6744 C C . THR C 3 393 ? 231.219 -109.698 154.271 1.00 25.28 393 THR C C 1
ATOM 6745 O O . THR C 3 393 ? 231.154 -108.495 154.040 1.00 25.70 393 THR C O 1
ATOM 6749 N N . ARG C 3 394 ? 230.253 -110.350 154.943 1.00 23.37 394 ARG C N 1
ATOM 6750 C CA . ARG C 3 394 ? 229.079 -109.659 155.355 1.00 21.93 394 ARG C CA 1
ATOM 6751 C C . ARG C 3 394 ? 229.275 -109.141 156.801 1.00 20.81 394 ARG C C 1
ATOM 6752 O O . ARG C 3 394 ? 229.331 -109.917 157.738 1.00 20.75 394 ARG C O 1
ATOM 6768 N N . PHE C 3 396 ? 228.325 -107.240 160.394 1.00 16.17 396 PHE C N 1
ATOM 6769 C CA . PHE C 3 396 ? 227.254 -106.722 161.222 1.00 15.49 396 PHE C CA 1
ATOM 6770 C C . PHE C 3 396 ? 227.199 -105.198 161.009 1.00 15.81 396 PHE C C 1
ATOM 6771 O O . PHE C 3 396 ? 228.247 -104.565 160.797 1.00 15.71 396 PHE C O 1
ATOM 6779 N N . SER C 3 397 ? 225.988 -104.643 161.070 1.00 15.65 397 SER C N 1
ATOM 6780 C CA . SER C 3 397 ? 225.818 -103.176 160.885 1.00 17.16 397 SER C CA 1
ATOM 6781 C C . SER C 3 397 ? 226.553 -102.447 161.976 1.00 19.10 397 SER C C 1
ATOM 6782 O O . SER C 3 397 ? 227.249 -101.417 161.754 1.00 20.55 397 SER C O 1
ATOM 6785 N N . ARG C 3 398 ? 226.377 -102.991 163.151 1.00 19.77 398 ARG C N 1
ATOM 6786 C CA . ARG C 3 398 ? 227.230 -102.751 164.278 1.00 20.91 398 ARG C CA 1
ATOM 6787 C C . ARG C 3 398 ? 226.982 -103.732 165.395 1.00 19.56 398 ARG C C 1
ATOM 6788 O O . ARG C 3 398 ? 225.869 -104.229 165.601 1.00 18.95 398 ARG C O 1
ATOM 6796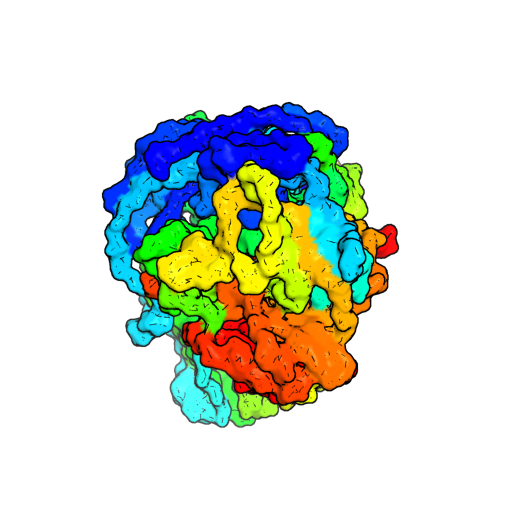 N N . ARG C 3 399 ? 228.032 -103.997 166.140 1.00 17.42 399 ARG C N 1
ATOM 6797 C CA . ARG C 3 399 ? 227.934 -105.082 167.099 1.00 17.45 399 ARG C CA 1
ATOM 6798 C C . ARG C 3 399 ? 228.818 -104.743 168.269 1.00 17.23 399 ARG C C 1
ATOM 6799 O O . ARG C 3 399 ? 230.033 -104.694 168.108 1.00 16.91 399 ARG C O 1
ATOM 6807 N N . GLN C 3 400 ? 228.157 -104.590 169.418 1.00 17.65 400 GLN C N 1
ATOM 6808 C CA . GLN C 3 400 ? 228.786 -104.200 170.659 1.00 19.60 400 GLN C CA 1
ATOM 6809 C C . GLN C 3 400 ? 228.566 -105.219 171.771 1.00 17.73 400 GLN C C 1
ATOM 6810 O O . GLN C 3 400 ? 228.437 -104.824 172.946 1.00 16.81 400 GLN C O 1
ATOM 6816 N N . LEU C 3 401 ? 228.544 -106.521 171.430 1.00 16.25 401 LEU C N 1
ATOM 6817 C CA . LEU C 3 401 ? 228.396 -107.510 172.450 1.00 15.93 401 LEU C CA 1
ATOM 6818 C C . LEU C 3 401 ? 229.522 -107.435 173.481 1.00 15.13 401 LEU C C 1
ATOM 6819 O O . LEU C 3 401 ? 229.266 -107.519 174.692 1.00 14.62 401 LEU C O 1
ATOM 6824 N N . ILE C 3 402 ? 230.766 -107.318 172.995 1.00 14.84 402 ILE C N 1
ATOM 6825 C CA . ILE C 3 402 ? 231.921 -107.182 173.889 1.00 15.04 402 ILE C CA 1
ATOM 6826 C C . ILE C 3 402 ? 231.686 -106.099 174.919 1.00 15.00 402 ILE C C 1
ATOM 6827 O O . ILE C 3 402 ? 231.834 -106.305 176.153 1.00 14.32 402 ILE C O 1
ATOM 6832 N N . GLU C 3 403 ? 231.265 -104.926 174.420 1.00 14.99 403 GLU C N 1
ATOM 6833 C CA . GLU C 3 403 ? 231.000 -103.784 175.298 1.00 16.23 403 GLU C CA 1
ATOM 6834 C C . GLU C 3 403 ? 229.826 -103.978 176.269 1.00 15.13 403 GLU C C 1
ATOM 6835 O O . GLU C 3 403 ? 229.903 -103.504 177.431 1.00 15.18 403 GLU C O 1
ATOM 6841 N N . CYS C 3 404 ? 228.778 -104.690 175.833 1.00 14.47 404 CYS C N 1
ATOM 6842 C CA . CYS C 3 404 ? 227.730 -105.095 176.757 1.00 14.33 404 CYS C CA 1
ATOM 6843 C C . CYS C 3 404 ? 228.312 -105.923 177.925 1.00 14.00 404 CYS C C 1
ATOM 6844 O O . CYS C 3 404 ? 228.057 -105.664 179.121 1.00 13.30 404 CYS C O 1
ATOM 6847 N N . LEU C 3 405 ? 229.165 -106.889 177.574 1.00 13.58 405 LEU C N 1
ATOM 6848 C CA . LEU C 3 405 ? 229.694 -107.786 178.568 1.00 13.85 405 LEU C CA 1
ATOM 6849 C C . LEU C 3 405 ? 230.662 -107.081 179.488 1.00 14.77 405 LEU C C 1
ATOM 6850 O O . LEU C 3 405 ? 230.618 -107.255 180.719 1.00 14.26 405 LEU C O 1
ATOM 6855 N N . ARG C 3 406 ? 231.548 -106.266 178.924 1.00 16.23 406 ARG C N 1
ATOM 6856 C CA . ARG C 3 406 ? 232.538 -105.537 179.775 1.00 17.73 406 ARG C CA 1
ATOM 6857 C C . ARG C 3 406 ? 231.880 -104.520 180.700 1.00 17.08 406 ARG C C 1
ATOM 6858 O O . ARG C 3 406 ? 232.195 -104.438 181.908 1.00 16.81 406 ARG C O 1
ATOM 6866 N N . THR C 3 407 ? 230.925 -103.759 180.160 1.00 16.53 407 THR C N 1
ATOM 6867 C CA . THR C 3 407 ? 230.189 -102.777 180.954 1.00 16.34 407 THR C CA 1
ATOM 6868 C C . THR C 3 407 ? 229.411 -103.471 182.044 1.00 15.39 407 THR C C 1
ATOM 6869 O O . THR C 3 407 ? 229.452 -103.044 183.218 1.00 15.49 407 THR C O 1
ATOM 6873 N N . GLY C 3 408 ? 228.740 -104.565 181.678 1.00 15.01 408 GLY C N 1
ATOM 6874 C CA . GLY C 3 408 ? 228.012 -105.341 182.661 1.00 15.24 408 GLY C CA 1
ATOM 6875 C C . GLY C 3 408 ? 228.863 -105.926 183.766 1.00 15.67 408 GLY C C 1
ATOM 6876 O O . GLY C 3 408 ? 228.515 -105.809 184.974 1.00 15.65 408 GLY C O 1
ATOM 6877 N N . ALA C 3 409 ? 229.988 -106.534 183.383 1.00 16.19 409 ALA C N 1
ATOM 6878 C CA . ALA C 3 409 ? 230.891 -107.139 184.371 1.00 17.53 409 ALA C CA 1
ATOM 6879 C C . ALA C 3 409 ? 231.349 -106.088 185.378 1.00 17.60 409 ALA C C 1
ATOM 6880 O O . ALA C 3 409 ? 231.417 -106.365 186.570 1.00 17.43 409 ALA C O 1
ATOM 6882 N N . ASP C 3 410 ? 231.725 -104.899 184.877 1.00 18.43 410 ASP C N 1
ATOM 6883 C CA . ASP C 3 410 ? 232.211 -103.792 185.730 1.00 19.59 410 ASP C CA 1
ATOM 6884 C C . ASP C 3 410 ? 231.130 -103.307 186.701 1.00 19.57 410 ASP C C 1
ATOM 6885 O O . ASP C 3 410 ? 231.386 -103.153 187.882 1.00 19.32 410 ASP C O 1
ATOM 6890 N N . LYS C 3 411 ? 229.941 -103.037 186.191 1.00 19.26 411 LYS C N 1
ATOM 6891 C CA . LYS C 3 411 ? 228.857 -102.534 187.011 1.00 20.35 411 LYS C CA 1
ATOM 6892 C C . LYS C 3 411 ? 228.403 -103.564 188.029 1.00 19.68 411 LYS C C 1
ATOM 6893 O O . LYS C 3 411 ? 228.111 -103.212 189.164 1.00 18.73 411 LYS C O 1
ATOM 6899 N N . PHE C 3 412 ? 228.325 -104.821 187.602 1.00 18.07 412 PHE C N 1
ATOM 6900 C CA . PHE C 3 412 ? 227.814 -105.911 188.461 1.00 18.02 412 PHE C CA 1
ATOM 6901 C C . PHE C 3 412 ? 228.763 -106.344 189.527 1.00 18.79 412 PHE C C 1
ATOM 6902 O O . PHE C 3 412 ? 228.340 -106.951 190.468 1.00 19.16 412 PHE C O 1
ATOM 6910 N N . GLY C 3 413 ? 230.055 -106.089 189.323 1.00 18.71 413 GLY C N 1
ATOM 6911 C CA . GLY C 3 413 ? 231.084 -106.583 190.200 1.00 19.68 413 GLY C CA 1
ATOM 6912 C C . GLY C 3 413 ? 231.364 -108.047 189.935 1.00 20.15 413 GLY C C 1
ATOM 6913 O O . GLY C 3 413 ? 231.561 -108.838 190.888 1.00 20.19 413 GLY C O 1
ATOM 6914 N N . TRP C 3 414 ? 231.477 -108.390 188.647 1.00 18.84 414 TRP C N 1
ATOM 6915 C CA . TRP C 3 414 ? 231.709 -109.766 188.242 1.00 19.23 414 TRP C CA 1
ATOM 6916 C C . TRP C 3 414 ? 232.991 -110.363 188.815 1.00 21.19 414 TRP C C 1
ATOM 6917 O O . TRP C 3 414 ? 233.041 -111.553 189.146 1.00 21.06 414 TRP C O 1
ATOM 6928 N N . LYS C 3 415 ? 234.036 -109.551 188.925 1.00 22.97 415 LYS C N 1
ATOM 6929 C CA . LYS C 3 415 ? 235.267 -110.082 189.471 1.00 27.58 415 LYS C CA 1
ATOM 6930 C C . LYS C 3 415 ? 235.179 -110.551 190.925 1.00 27.79 415 LYS C C 1
ATOM 6931 O O . LYS C 3 415 ? 236.042 -111.282 191.393 1.00 27.94 415 LYS C O 1
ATOM 6937 N N . GLN C 3 416 ? 234.122 -110.200 191.622 1.00 29.41 416 GLN C N 1
ATOM 6938 C CA . GLN C 3 416 ? 233.957 -110.643 192.995 1.00 31.75 416 GLN C CA 1
ATOM 6939 C C . GLN C 3 416 ? 233.300 -112.070 193.095 1.00 28.47 416 GLN C C 1
ATOM 6940 O O . GLN C 3 416 ? 233.216 -112.641 194.184 1.00 29.52 416 GLN C O 1
ATOM 6946 N N . ARG C 3 417 ? 232.887 -112.643 191.958 1.00 24.36 417 ARG C N 1
ATOM 6947 C CA . ARG C 3 417 ? 232.428 -114.039 191.862 1.00 23.15 417 ARG C CA 1
ATOM 6948 C C . ARG C 3 417 ? 233.554 -115.015 192.278 1.00 23.17 417 ARG C C 1
ATOM 6949 O O . ARG C 3 417 ? 234.714 -114.851 191.891 1.00 22.91 417 ARG C O 1
ATOM 6957 N N . ASN C 3 418 ? 233.185 -116.005 193.065 1.00 23.05 418 ASN C N 1
ATOM 6958 C CA . ASN C 3 418 ? 234.036 -117.117 193.343 1.00 23.92 418 ASN C CA 1
ATOM 6959 C C . ASN C 3 418 ? 233.821 -118.087 192.212 1.00 23.36 418 ASN C C 1
ATOM 6960 O O . ASN C 3 418 ? 232.709 -118.595 192.038 1.00 22.12 418 ASN C O 1
ATOM 6965 N N . ALA C 3 419 ? 234.878 -118.349 191.440 1.00 23.09 419 ALA C N 1
ATOM 6966 C CA . ALA C 3 419 ? 234.803 -119.254 190.288 1.00 22.96 419 ALA C CA 1
ATOM 6967 C C . ALA C 3 419 ? 234.687 -120.738 190.681 1.00 23.14 419 ALA C C 1
ATOM 6968 O O . ALA C 3 419 ? 234.267 -121.553 189.876 1.00 24.00 419 ALA C O 1
ATOM 6970 N N . THR C 3 420 ? 235.008 -121.090 191.905 1.00 22.40 420 THR C N 1
ATOM 6971 C CA . THR C 3 420 ? 234.747 -122.439 192.376 1.00 22.27 420 THR C CA 1
ATOM 6972 C C . THR C 3 420 ? 233.300 -122.459 192.874 1.00 21.71 420 THR C C 1
ATOM 6973 O O . THR C 3 420 ? 232.963 -121.698 193.824 1.00 21.55 420 THR C O 1
ATOM 6977 N N . PRO C 3 421 ? 232.453 -123.312 192.265 1.00 20.95 421 PRO C N 1
ATOM 6978 C CA . PRO C 3 421 ? 231.040 -123.291 192.691 1.00 20.49 421 PRO C CA 1
ATOM 6979 C C . PRO C 3 421 ? 230.837 -123.731 194.120 1.00 20.57 421 PRO C C 1
ATOM 6980 O O . PRO C 3 421 ? 231.613 -124.528 194.628 1.00 21.21 421 PRO C O 1
ATOM 6984 N N . GLY C 3 422 ? 229.785 -123.228 194.749 1.00 20.08 422 GLY C N 1
ATOM 6985 C CA . GLY C 3 422 ? 229.345 -123.735 196.016 1.00 20.97 422 GLY C CA 1
ATOM 6986 C C . GLY C 3 422 ? 229.998 -123.251 197.281 1.00 22.41 422 GLY C C 1
ATOM 6987 O O . GLY C 3 422 ? 229.752 -123.828 198.341 1.00 23.17 422 GLY C O 1
ATOM 6988 N N . GLN C 3 423 ? 230.804 -122.201 197.200 1.00 22.91 423 GLN C N 1
ATOM 6989 C CA . GLN C 3 423 ? 231.648 -121.797 198.310 1.00 24.71 423 GLN C CA 1
ATOM 6990 C C . GLN C 3 423 ? 231.193 -120.547 199.010 1.00 25.01 423 GLN C C 1
ATOM 6991 O O . GLN C 3 423 ? 231.840 -120.137 199.972 1.00 25.07 423 GLN C O 1
ATOM 6997 N N . VAL C 3 424 ? 230.066 -119.969 198.585 1.00 24.19 424 VAL C N 1
ATOM 6998 C CA . VAL C 3 424 ? 229.603 -118.721 199.146 1.00 24.37 424 VAL C CA 1
ATOM 6999 C C . VAL C 3 424 ? 228.228 -118.848 199.812 1.00 25.20 424 VAL C C 1
ATOM 7000 O O . VAL C 3 424 ? 227.264 -119.230 199.169 1.00 24.05 424 VAL C O 1
ATOM 7004 N N . ARG C 3 425 ? 228.139 -118.507 201.099 1.00 26.67 425 ARG C N 1
ATOM 7005 C CA . ARG C 3 425 ? 226.859 -118.569 201.805 1.00 29.44 425 ARG C CA 1
ATOM 7006 C C . ARG C 3 425 ? 226.467 -117.193 202.297 1.00 29.58 425 ARG C C 1
ATOM 7007 O O . ARG C 3 425 ? 227.326 -116.375 202.606 1.00 31.03 425 ARG C O 1
ATOM 7015 N N . ASP C 3 426 ? 225.164 -116.950 202.340 1.00 27.49 426 ASP C N 1
ATOM 7016 C CA . ASP C 3 426 ? 224.582 -115.843 203.056 1.00 27.28 426 ASP C CA 1
ATOM 7017 C C . ASP C 3 426 ? 223.539 -116.475 203.962 1.00 26.22 426 ASP C C 1
ATOM 7018 O O . ASP C 3 426 ? 222.435 -116.746 203.526 1.00 24.53 426 ASP C O 1
ATOM 7023 N N . GLY C 3 427 ? 223.923 -116.740 205.222 1.00 26.62 427 GLY C N 1
ATOM 7024 C CA . GLY C 3 427 ? 223.058 -117.495 206.110 1.00 26.57 427 GLY C CA 1
ATOM 7025 C C . GLY C 3 427 ? 222.848 -118.901 205.548 1.00 25.95 427 GLY C C 1
ATOM 7026 O O . GLY C 3 427 ? 223.825 -119.577 205.186 1.00 25.07 427 GLY C O 1
ATOM 7027 N N . GLU C 3 428 ? 221.587 -119.306 205.413 1.00 25.85 428 GLU C N 1
ATOM 7028 C CA . GLU C 3 428 ? 221.286 -120.649 204.908 1.00 27.01 428 GLU C CA 1
ATOM 7029 C C . GLU C 3 428 ? 221.291 -120.675 203.350 1.00 24.08 428 GLU C C 1
ATOM 7030 O O . GLU C 3 428 ? 221.132 -121.736 202.780 1.00 23.77 428 GLU C O 1
ATOM 7036 N N . TRP C 3 429 ? 221.495 -119.534 202.692 1.00 22.27 429 TRP C N 1
ATOM 7037 C CA . TRP C 3 429 ? 221.442 -119.440 201.225 1.00 21.46 429 TRP C CA 1
ATOM 7038 C C . TRP C 3 429 ? 222.841 -119.639 200.612 1.00 21.92 429 TRP C C 1
ATOM 7039 O O . TRP C 3 429 ? 223.817 -119.027 201.087 1.00 22.82 429 TRP C O 1
ATOM 7050 N N . LEU C 3 430 ? 222.930 -120.510 199.600 1.00 20.68 430 LEU C N 1
ATOM 7051 C CA . LEU C 3 430 ? 224.102 -120.583 198.712 1.00 20.04 430 LEU C CA 1
ATOM 7052 C C . LEU C 3 430 ? 223.933 -119.498 197.673 1.00 18.55 430 LEU C C 1
ATOM 7053 O O . LEU C 3 430 ? 222.869 -119.400 197.039 1.00 17.85 430 LEU C O 1
ATOM 7058 N N . VAL C 3 431 ? 224.947 -118.653 197.524 1.00 17.95 431 VAL C N 1
ATOM 7059 C CA . VAL C 3 431 ? 224.912 -117.551 196.559 1.00 17.27 431 VAL C CA 1
ATOM 7060 C C . VAL C 3 431 ? 225.765 -117.850 195.349 1.00 16.49 431 VAL C C 1
ATOM 7061 O O . VAL C 3 431 ? 226.895 -118.392 195.468 1.00 16.67 431 VAL C O 1
ATOM 7065 N N . GLY C 3 432 ? 225.239 -117.504 194.190 1.00 15.63 432 GLY C N 1
ATOM 7066 C CA . GLY C 3 432 ? 225.944 -117.691 192.935 1.00 15.55 432 GLY C CA 1
ATOM 7067 C C . GLY C 3 432 ? 225.732 -116.548 191.979 1.00 15.03 432 GLY C C 1
ATOM 7068 O O . GLY C 3 432 ? 224.716 -115.842 192.044 1.00 14.79 432 GLY C O 1
ATOM 7069 N N . HIS C 3 433 ? 226.711 -116.389 191.073 1.00 14.93 433 HIS C N 1
ATOM 7070 C CA . HIS C 3 433 ? 226.742 -115.389 190.046 1.00 14.75 433 HIS C CA 1
ATOM 7071 C C . HIS C 3 433 ? 226.861 -116.065 188.697 1.00 14.56 433 HIS C C 1
ATOM 7072 O O . HIS C 3 433 ? 227.632 -117.025 188.559 1.00 14.63 433 HIS C O 1
ATOM 7079 N N . GLY C 3 434 ? 226.056 -115.622 187.741 1.00 13.39 434 GLY C N 1
ATOM 7080 C CA . GLY C 3 434 ? 226.037 -116.162 186.376 1.00 13.41 434 GLY C CA 1
ATOM 7081 C C . GLY C 3 434 ? 225.932 -115.083 185.331 1.00 13.22 434 GLY C C 1
ATOM 7082 O O . GLY C 3 434 ? 225.418 -113.984 185.589 1.00 12.60 434 GLY C O 1
ATOM 7083 N N . VAL C 3 435 ? 226.415 -115.413 184.125 1.00 12.82 435 VAL C N 1
ATOM 7084 C CA . VAL C 3 435 ? 226.305 -114.538 183.002 1.00 12.80 435 VAL C CA 1
ATOM 7085 C C . VAL C 3 435 ? 225.846 -115.283 181.781 1.00 12.17 435 VAL C C 1
ATOM 7086 O O . VAL C 3 435 ? 226.121 -116.489 181.639 1.00 12.12 435 VAL C O 1
ATOM 7090 N N . ALA C 3 436 ? 225.187 -114.544 180.891 1.00 11.81 436 ALA C N 1
ATOM 7091 C CA . ALA C 3 436 ? 224.873 -115.048 179.539 1.00 11.77 436 ALA C CA 1
ATOM 7092 C C . ALA C 3 436 ? 224.762 -113.883 178.564 1.00 12.12 436 ALA C C 1
ATOM 7093 O O . ALA C 3 436 ? 224.463 -112.732 178.967 1.00 13.03 436 ALA C O 1
ATOM 7095 N N . ALA C 3 437 ? 224.932 -114.193 177.275 1.00 12.15 437 ALA C N 1
ATOM 7096 C CA . ALA C 3 437 ? 224.698 -113.264 176.192 1.00 12.51 437 ALA C CA 1
ATOM 7097 C C . ALA C 3 437 ? 223.256 -113.368 175.701 1.00 12.55 437 ALA C C 1
ATOM 7098 O O . ALA C 3 437 ? 222.653 -114.442 175.728 1.00 12.58 437 ALA C O 1
ATOM 7100 N N . GLY C 3 438 ? 222.746 -112.229 175.242 1.00 12.72 438 GLY C N 1
ATOM 7101 C CA . GLY C 3 438 ? 221.550 -112.135 174.464 1.00 12.62 438 GLY C CA 1
ATOM 7102 C C . GLY C 3 438 ? 221.821 -111.656 173.045 1.00 12.41 438 GLY C C 1
ATOM 7103 O O . GLY C 3 438 ? 222.772 -110.943 172.782 1.00 12.14 438 GLY C O 1
ATOM 7104 N N . PHE C 3 439 ? 220.951 -112.059 172.141 1.00 12.77 439 PHE C N 1
ATOM 7105 C CA . PHE C 3 439 ? 221.073 -111.840 170.718 1.00 12.94 439 PHE C CA 1
ATOM 7106 C C . PHE C 3 439 ? 219.687 -111.907 170.132 1.00 13.15 439 PHE C C 1
ATOM 7107 O O . PHE C 3 439 ? 218.939 -112.849 170.427 1.00 13.40 439 PHE C O 1
ATOM 7115 N N . ARG C 3 440 ? 219.376 -110.973 169.236 1.00 12.94 440 ARG C N 1
ATOM 7116 C CA . ARG C 3 440 ? 218.083 -110.976 168.504 1.00 12.50 440 ARG C CA 1
ATOM 7117 C C . ARG C 3 440 ? 218.234 -110.118 167.284 1.00 12.61 440 ARG C C 1
ATOM 7118 O O . ARG C 3 440 ? 218.764 -109.009 167.376 1.00 13.14 440 ARG C O 1
ATOM 7126 N N . ASN C 3 441 ? 217.830 -110.626 166.138 1.00 12.29 441 ASN C N 1
ATOM 7127 C CA . ASN C 3 441 ? 217.948 -109.858 164.925 1.00 12.79 441 ASN C CA 1
ATOM 7128 C C . ASN C 3 441 ? 217.059 -108.581 164.916 1.00 13.09 441 ASN C C 1
ATOM 7129 O O . ASN C 3 441 ? 216.072 -108.478 165.667 1.00 13.90 441 ASN C O 1
ATOM 7134 N N . ASN C 3 442 ? 217.459 -107.644 164.066 1.00 12.57 442 ASN C N 1
ATOM 7135 C CA . ASN C 3 442 ? 216.684 -106.459 163.809 1.00 13.11 442 ASN C CA 1
ATOM 7136 C C . ASN C 3 442 ? 216.046 -106.625 162.443 1.00 13.63 442 ASN C C 1
ATOM 7137 O O . ASN C 3 442 ? 216.752 -106.809 161.471 1.00 14.32 442 ASN C O 1
ATOM 7142 N N . LEU C 3 443 ? 214.722 -106.539 162.366 1.00 13.96 443 LEU C N 1
ATOM 7143 C CA . LEU C 3 443 ? 213.962 -106.822 161.145 1.00 14.57 443 LEU C CA 1
ATOM 7144 C C . LEU C 3 443 ? 213.242 -105.557 160.664 1.00 14.39 443 LEU C C 1
ATOM 7145 O O . LEU C 3 443 ? 212.863 -104.729 161.460 1.00 13.53 443 LEU C O 1
ATOM 7150 N N . LEU C 3 444 ? 213.075 -105.422 159.345 1.00 15.75 444 LEU C N 1
ATOM 7151 C CA . LEU C 3 444 ? 212.490 -104.241 158.769 1.00 16.49 444 LEU C CA 1
ATOM 7152 C C . LEU C 3 444 ? 211.274 -104.639 157.959 1.00 16.90 444 LEU C C 1
ATOM 7153 O O . LEU C 3 444 ? 211.337 -105.603 157.231 1.00 17.45 444 LEU C O 1
ATOM 7158 N N . GLU C 3 445 ? 210.220 -103.843 158.029 1.00 17.11 445 GLU C N 1
ATOM 7159 C CA . GLU C 3 445 ? 208.975 -104.085 157.323 1.00 18.27 445 GLU C CA 1
ATOM 7160 C C . GLU C 3 445 ? 208.364 -102.719 156.983 1.00 17.51 445 GLU C C 1
ATOM 7161 O O . GLU C 3 445 ? 208.607 -101.727 157.688 1.00 16.17 445 GLU C O 1
ATOM 7167 N N . LYS C 3 446 ? 207.655 -102.639 155.861 1.00 16.58 446 LYS C N 1
ATOM 7168 C CA . LYS C 3 446 ? 207.006 -101.406 155.463 1.00 17.07 446 LYS C CA 1
ATOM 7169 C C . LYS C 3 446 ? 205.998 -100.906 156.493 1.00 15.95 446 LYS C C 1
ATOM 7170 O O . LYS C 3 446 ? 205.248 -101.720 157.076 1.00 14.40 446 LYS C O 1
ATOM 7176 N N . SER C 3 447 ? 205.945 -99.580 156.691 1.00 14.40 447 SER C N 1
ATOM 7177 C CA . SER C 3 447 ? 205.045 -99.012 157.649 1.00 14.52 447 SER C CA 1
ATOM 7178 C C . SER C 3 447 ? 204.650 -97.617 157.286 1.00 14.96 447 SER C C 1
ATOM 7179 O O . SER C 3 447 ? 205.488 -96.831 156.855 1.00 15.08 447 SER C O 1
ATOM 7182 N N . GLY C 3 448 ? 203.381 -97.278 157.491 1.00 15.84 448 GLY C N 1
ATOM 7183 C CA . GLY C 3 448 ? 202.850 -95.971 157.121 1.00 16.96 448 GLY C CA 1
ATOM 7184 C C . GLY C 3 448 ? 202.088 -95.254 158.210 1.00 16.65 448 GLY C C 1
ATOM 7185 O O . GLY C 3 448 ? 201.738 -95.839 159.232 1.00 15.62 448 GLY C O 1
ATOM 7186 N N . ALA C 3 449 ? 201.857 -93.970 157.966 1.00 16.67 449 ALA C N 1
ATOM 7187 C CA . ALA C 3 449 ? 201.196 -93.104 158.913 1.00 16.79 449 ALA C CA 1
ATOM 7188 C C . ALA C 3 449 ? 200.626 -91.883 158.231 1.00 17.37 449 ALA C C 1
ATOM 7189 O O . ALA C 3 449 ? 201.053 -91.489 157.151 1.00 17.73 449 ALA C O 1
ATOM 7191 N N . ARG C 3 450 ? 199.609 -91.302 158.845 1.00 17.67 450 ARG C N 1
ATOM 7192 C CA . ARG C 3 450 ? 199.040 -90.034 158.414 1.00 18.68 450 ARG C CA 1
ATOM 7193 C C . ARG C 3 450 ? 199.285 -89.061 159.562 1.00 18.34 450 ARG C C 1
ATOM 7194 O O . ARG C 3 450 ? 199.062 -89.400 160.718 1.00 17.47 450 ARG C O 1
ATOM 7202 N N . VAL C 3 451 ? 199.835 -87.894 159.255 1.00 18.23 451 VAL C N 1
ATOM 7203 C CA . VAL C 3 451 ? 200.119 -86.862 160.267 1.00 18.16 451 VAL C CA 1
ATOM 7204 C C . VAL C 3 451 ? 199.485 -85.556 159.801 1.00 18.90 451 VAL C C 1
ATOM 7205 O O . VAL C 3 451 ? 199.631 -85.165 158.644 1.00 18.94 451 VAL C O 1
ATOM 7209 N N . HIS C 3 452 ? 198.759 -84.915 160.698 1.00 19.24 452 HIS C N 1
ATOM 7210 C CA . HIS C 3 452 ? 198.066 -83.642 160.401 1.00 20.44 452 HIS C CA 1
ATOM 7211 C C . HIS C 3 452 ? 198.597 -82.523 161.276 1.00 20.83 452 HIS C C 1
ATOM 7212 O O . HIS C 3 452 ? 198.813 -82.736 162.501 1.00 20.04 452 HIS C O 1
ATOM 7219 N N . LEU C 3 453 ? 198.826 -81.362 160.678 1.00 21.83 453 LEU C N 1
ATOM 7220 C CA . LEU C 3 453 ? 199.041 -80.132 161.454 1.00 22.77 453 LEU C CA 1
ATOM 7221 C C . LEU C 3 453 ? 197.687 -79.443 161.476 1.00 24.07 453 LEU C C 1
ATOM 7222 O O . LEU C 3 453 ? 197.178 -79.017 160.412 1.00 24.87 453 LEU C O 1
ATOM 7227 N N . GLU C 3 454 ? 197.122 -79.338 162.673 1.00 24.70 454 GLU C N 1
ATOM 7228 C CA . GLU C 3 454 ? 195.781 -78.774 162.880 1.00 26.67 454 GLU C CA 1
ATOM 7229 C C . GLU C 3 454 ? 195.842 -77.231 162.897 1.00 28.44 454 GLU C C 1
ATOM 7230 O O . GLU C 3 454 ? 196.882 -76.654 163.118 1.00 28.31 454 GLU C O 1
ATOM 7236 N N . GLN C 3 455 ? 194.709 -76.578 162.690 1.00 32.22 455 GLN C N 1
ATOM 7237 C CA . GLN C 3 455 ? 194.669 -75.093 162.671 1.00 34.84 455 GLN C CA 1
ATOM 7238 C C . GLN C 3 455 ? 195.045 -74.435 164.012 1.00 35.34 455 GLN C C 1
ATOM 7239 O O . GLN C 3 455 ? 195.573 -73.322 164.029 1.00 35.85 455 GLN C O 1
ATOM 7245 N N . ASN C 3 456 ? 194.802 -75.132 165.126 1.00 33.87 456 ASN C N 1
ATOM 7246 C CA . ASN C 3 456 ? 195.242 -74.660 166.452 1.00 34.55 456 ASN C CA 1
ATOM 7247 C C . ASN C 3 456 ? 196.699 -74.943 166.838 1.00 34.51 456 ASN C C 1
ATOM 7248 O O . ASN C 3 456 ? 197.081 -74.728 167.984 1.00 34.17 456 ASN C O 1
ATOM 7253 N N . GLY C 3 457 ? 197.503 -75.442 165.904 1.00 33.42 457 GLY C N 1
ATOM 7254 C CA . GLY C 3 457 ? 198.924 -75.717 166.159 1.00 33.86 457 GLY C CA 1
ATOM 7255 C C . GLY C 3 457 ? 199.245 -77.115 166.689 1.00 32.40 457 GLY C C 1
ATOM 7256 O O . GLY C 3 457 ? 200.418 -77.468 166.809 1.00 33.76 457 GLY C O 1
ATOM 7257 N N . THR C 3 458 ? 198.223 -77.907 167.031 1.00 30.49 458 THR C N 1
ATOM 7258 C CA . THR C 3 458 ? 198.448 -79.266 167.520 1.00 28.33 458 THR C CA 1
ATOM 7259 C C . THR C 3 458 ? 198.650 -80.220 166.332 1.00 25.57 458 THR C C 1
ATOM 7260 O O . THR C 3 458 ? 198.332 -79.885 165.181 1.00 24.80 458 THR C O 1
ATOM 7264 N N . VAL C 3 459 ? 199.194 -81.406 166.630 1.00 22.75 459 VAL C N 1
ATOM 7265 C CA . VAL C 3 459 ? 199.570 -82.365 165.603 1.00 21.99 459 VAL C CA 1
ATOM 7266 C C . VAL C 3 459 ? 198.772 -83.644 165.898 1.00 21.19 459 VAL C C 1
ATOM 7267 O O . VAL C 3 459 ? 198.572 -84.005 167.078 1.00 21.12 459 VAL C O 1
ATOM 7271 N N . THR C 3 460 ? 198.243 -84.280 164.851 1.00 20.19 460 THR C N 1
ATOM 7272 C CA . THR C 3 460 ? 197.502 -85.537 165.012 1.00 19.50 460 THR C CA 1
ATOM 7273 C C . THR C 3 460 ? 198.203 -86.651 164.224 1.00 18.19 460 THR C C 1
ATOM 7274 O O . THR C 3 460 ? 198.434 -86.487 163.042 1.00 19.58 460 THR C O 1
ATOM 7278 N N . VAL C 3 461 ? 198.542 -87.742 164.866 1.00 16.94 461 VAL C N 1
ATOM 7279 C CA . VAL C 3 461 ? 199.158 -88.890 164.213 1.00 16.06 461 VAL C CA 1
ATOM 7280 C C . VAL C 3 461 ? 198.121 -90.017 164.173 1.00 15.82 461 VAL C C 1
ATOM 7281 O O . VAL C 3 461 ? 197.529 -90.303 165.197 1.00 14.93 461 VAL C O 1
ATOM 7285 N N . GLU C 3 462 ? 197.902 -90.592 162.986 1.00 16.19 462 GLU C N 1
ATOM 7286 C CA . GLU C 3 462 ? 197.058 -91.788 162.843 1.00 16.74 462 GLU C CA 1
ATOM 7287 C C . GLU C 3 462 ? 197.851 -92.905 162.180 1.00 15.99 462 GLU C C 1
ATOM 7288 O O . GLU C 3 462 ? 198.398 -92.717 161.097 1.00 15.98 462 GLU C O 1
ATOM 7294 N N . THR C 3 463 ? 197.838 -94.071 162.791 1.00 15.36 463 THR C N 1
ATOM 7295 C CA . THR C 3 463 ? 198.399 -95.272 162.169 1.00 15.22 463 THR C CA 1
ATOM 7296 C C . THR C 3 463 ? 197.766 -96.518 162.814 1.00 15.00 463 THR C C 1
ATOM 7297 O O . THR C 3 463 ? 197.373 -96.476 163.971 1.00 14.49 463 THR C O 1
ATOM 7301 N N . ASP C 3 464 ? 197.687 -97.623 162.099 1.00 14.75 464 ASP C N 1
ATOM 7302 C CA . ASP C 3 464 ? 197.091 -98.820 162.698 1.00 14.73 464 ASP C CA 1
ATOM 7303 C C . ASP C 3 464 ? 198.051 -99.599 163.640 1.00 14.30 464 ASP C C 1
ATOM 7304 O O . ASP C 3 464 ? 197.714 -100.683 164.161 1.00 13.12 464 ASP C O 1
ATOM 7309 N N . MET C 3 465 ? 199.239 -99.061 163.841 1.00 13.27 465 MET C N 1
ATOM 7310 C CA . MET C 3 465 ? 200.144 -99.614 164.852 1.00 12.81 465 MET C CA 1
ATOM 7311 C C . MET C 3 465 ? 199.479 -99.788 166.200 1.00 12.14 465 MET C C 1
ATOM 7312 O O . MET C 3 465 ? 198.605 -99.004 166.559 1.00 12.68 465 MET C O 1
ATOM 7317 N N . THR C 3 466 ? 199.864 -100.831 166.910 1.00 11.21 466 THR C N 1
ATOM 7318 C CA . THR C 3 466 ? 199.334 -101.124 168.252 1.00 11.00 466 THR C CA 1
ATOM 7319 C C . THR C 3 466 ? 200.314 -100.767 169.355 1.00 11.09 466 THR C C 1
ATOM 7320 O O . THR C 3 466 ? 201.579 -100.700 169.151 1.00 10.65 466 THR C O 1
ATOM 7324 N N . ASP C 3 467 ? 199.726 -100.552 170.525 1.00 10.90 467 ASP C N 1
ATOM 7325 C CA . ASP C 3 467 ? 200.459 -100.367 171.778 1.00 10.73 467 ASP C CA 1
ATOM 7326 C C . ASP C 3 467 ? 199.977 -101.438 172.675 1.00 10.43 467 ASP C C 1
ATOM 7327 O O . ASP C 3 467 ? 198.854 -101.377 173.186 1.00 10.94 467 ASP C O 1
ATOM 7332 N N . ILE C 3 468 ? 200.811 -102.474 172.869 1.00 9.78 468 ILE C N 1
ATOM 7333 C CA . ILE C 3 468 ? 200.406 -103.684 173.643 1.00 9.92 468 ILE C CA 1
ATOM 7334 C C . ILE C 3 468 ? 200.979 -103.598 175.055 1.00 9.52 468 ILE C C 1
ATOM 7335 O O . ILE C 3 468 ? 201.069 -104.604 175.757 1.00 9.32 468 ILE C O 1
ATOM 7340 N N . GLY C 3 469 ? 201.345 -102.376 175.465 1.00 9.12 469 GLY C N 1
ATOM 7341 C CA . GLY C 3 469 ? 202.100 -102.085 176.688 1.00 9.41 469 GLY C CA 1
ATOM 7342 C C . GLY C 3 469 ? 203.563 -101.740 176.374 1.00 9.58 469 GLY C C 1
ATOM 7343 O O . GLY C 3 469 ? 204.352 -101.415 177.287 1.00 10.32 469 GLY C O 1
ATOM 7344 N N . THR C 3 470 ? 203.900 -101.764 175.087 1.00 9.51 470 THR C N 1
ATOM 7345 C CA . THR C 3 470 ? 205.261 -101.442 174.653 1.00 10.04 470 THR C CA 1
ATOM 7346 C C . THR C 3 470 ? 205.628 -99.963 174.835 1.00 10.39 470 THR C C 1
ATOM 7347 O O . THR C 3 470 ? 206.753 -99.642 175.215 1.00 11.01 470 THR C O 1
ATOM 7351 N N . GLY C 3 471 ? 204.671 -99.066 174.607 1.00 10.11 471 GLY C N 1
ATOM 7352 C CA . GLY C 3 471 ? 204.921 -97.602 174.546 1.00 10.75 471 GLY C CA 1
ATOM 7353 C C . GLY C 3 471 ? 204.768 -96.915 173.214 1.00 10.68 471 GLY C C 1
ATOM 7354 O O . GLY C 3 471 ? 205.067 -95.742 173.096 1.00 12.19 471 GLY C O 1
ATOM 7355 N N . SER C 3 472 ? 204.242 -97.610 172.209 1.00 11.05 472 SER C N 1
ATOM 7356 C CA . SER C 3 472 ? 204.082 -97.050 170.900 1.00 10.89 472 SER C CA 1
ATOM 7357 C C . SER C 3 472 ? 203.383 -95.673 170.906 1.00 11.55 472 SER C C 1
ATOM 7358 O O . SER C 3 472 ? 203.814 -94.783 170.161 1.00 11.73 472 SER C O 1
ATOM 7361 N N . TYR C 3 473 ? 202.295 -95.510 171.668 1.00 10.71 473 TYR C N 1
ATOM 7362 C CA . TYR C 3 473 ? 201.620 -94.183 171.728 1.00 11.20 473 TYR C CA 1
ATOM 7363 C C . TYR C 3 473 ? 202.671 -93.095 171.962 1.00 11.36 473 TYR C C 1
ATOM 7364 O O . TYR C 3 473 ? 202.685 -92.067 171.277 1.00 11.68 473 TYR C O 1
ATOM 7373 N N . THR C 3 474 ? 203.493 -93.303 172.996 1.00 11.23 474 THR C N 1
ATOM 7374 C CA . THR C 3 474 ? 204.440 -92.311 173.435 1.00 11.56 474 THR C CA 1
ATOM 7375 C C . THR C 3 474 ? 205.587 -92.052 172.454 1.00 11.29 474 THR C C 1
ATOM 7376 O O . THR C 3 474 ? 205.860 -90.921 172.102 1.00 11.27 474 THR C O 1
ATOM 7380 N N . ILE C 3 475 ? 206.228 -93.090 171.981 1.00 10.87 475 ILE C N 1
ATOM 7381 C CA . ILE C 3 475 ? 207.305 -92.909 171.027 1.00 11.31 475 ILE C CA 1
ATOM 7382 C C . ILE C 3 475 ? 206.881 -92.352 169.666 1.00 11.55 475 ILE C C 1
ATOM 7383 O O . ILE C 3 475 ? 207.636 -91.600 169.047 1.00 11.50 475 ILE C O 1
ATOM 7388 N N . LEU C 3 476 ? 205.654 -92.660 169.237 1.00 11.47 476 LEU C N 1
ATOM 7389 C CA . LEU C 3 476 ? 205.131 -92.036 168.028 1.00 12.19 476 LEU C CA 1
ATOM 7390 C C . LEU C 3 476 ? 204.857 -90.548 168.274 1.00 12.58 476 LEU C C 1
ATOM 7391 O O . LEU C 3 476 ? 205.179 -89.720 167.408 1.00 13.07 476 LEU C O 1
ATOM 7396 N N . ALA C 3 477 ? 204.334 -90.192 169.463 1.00 11.82 477 ALA C N 1
ATOM 7397 C CA . ALA C 3 477 ? 204.178 -88.765 169.819 1.00 12.22 477 ALA C CA 1
ATOM 7398 C C . ALA C 3 477 ? 205.534 -88.037 169.860 1.00 12.26 477 ALA C C 1
ATOM 7399 O O . ALA C 3 477 ? 205.706 -86.939 169.311 1.00 12.42 477 ALA C O 1
ATOM 7401 N N . GLN C 3 478 ? 206.524 -88.692 170.440 1.00 11.94 478 GLN C N 1
ATOM 7402 C CA . GLN C 3 478 ? 207.859 -88.092 170.525 1.00 12.39 478 GLN C CA 1
ATOM 7403 C C . GLN C 3 478 ? 208.462 -87.818 169.146 1.00 12.81 478 GLN C C 1
ATOM 7404 O O . GLN C 3 478 ? 209.119 -86.748 168.924 1.00 12.81 478 GLN C O 1
ATOM 7410 N N . THR C 3 479 ? 208.255 -88.769 168.236 1.00 12.29 479 THR C N 1
ATOM 7411 C CA . THR C 3 479 ? 208.750 -88.664 166.856 1.00 12.74 479 THR C CA 1
ATOM 7412 C C . THR C 3 479 ? 208.140 -87.502 166.109 1.00 13.43 479 THR C C 1
ATOM 7413 O O . THR C 3 479 ? 208.840 -86.624 165.563 1.00 13.92 479 THR C O 1
ATOM 7417 N N . ALA C 3 480 ? 206.816 -87.405 166.154 1.00 13.16 480 ALA C N 1
ATOM 7418 C CA . ALA C 3 480 ? 206.161 -86.288 165.526 1.00 13.84 480 ALA C CA 1
ATOM 7419 C C . ALA C 3 480 ? 206.532 -84.927 166.145 1.00 14.37 480 ALA C C 1
ATOM 7420 O O . ALA C 3 480 ? 206.776 -83.948 165.437 1.00 14.63 480 ALA C O 1
ATOM 7422 N N . ALA C 3 481 ? 206.588 -84.880 167.482 1.00 14.31 481 ALA C N 1
ATOM 7423 C CA . ALA C 3 481 ? 206.965 -83.663 168.157 1.00 14.73 481 ALA C CA 1
ATOM 7424 C C . ALA C 3 481 ? 208.372 -83.205 167.709 1.00 15.05 481 ALA C C 1
ATOM 7425 O O . ALA C 3 481 ? 208.624 -82.012 167.484 1.00 15.53 481 ALA C O 1
ATOM 7427 N N . GLU C 3 482 ? 209.302 -84.158 167.654 1.00 14.84 482 GLU C N 1
ATOM 7428 C CA . GLU C 3 482 ? 210.662 -83.871 167.259 1.00 15.59 482 GLU C CA 1
ATOM 7429 C C . GLU C 3 482 ? 210.709 -83.307 165.853 1.00 16.11 482 GLU C C 1
ATOM 7430 O O . GLU C 3 482 ? 211.393 -82.313 165.596 1.00 16.16 482 GLU C O 1
ATOM 7436 N N . MET C 3 483 ? 209.990 -83.958 164.947 1.00 15.96 483 MET C N 1
ATOM 7437 C CA . MET C 3 483 ? 210.028 -83.567 163.515 1.00 17.38 483 MET C CA 1
ATOM 7438 C C . MET C 3 483 ? 209.402 -82.202 163.233 1.00 18.60 483 MET C C 1
ATOM 7439 O O . MET C 3 483 ? 209.835 -81.495 162.328 1.00 19.18 483 MET C O 1
ATOM 7444 N N . LEU C 3 484 ? 208.374 -81.850 163.997 1.00 18.91 484 LEU C N 1
ATOM 7445 C CA . LEU C 3 484 ? 207.586 -80.654 163.747 1.00 20.68 484 LEU C CA 1
ATOM 7446 C C . LEU C 3 484 ? 207.946 -79.499 164.653 1.00 21.62 484 LEU C C 1
ATOM 7447 O O . LEU C 3 484 ? 207.471 -78.394 164.421 1.00 22.20 484 LEU C O 1
ATOM 7452 N N . GLY C 3 485 ? 208.805 -79.730 165.653 1.00 21.96 485 GLY C N 1
ATOM 7453 C CA . GLY C 3 485 ? 209.249 -78.676 166.581 1.00 23.46 485 GLY C CA 1
ATOM 7454 C C . GLY C 3 485 ? 208.160 -78.228 167.562 1.00 24.63 485 GLY C C 1
ATOM 7455 O O . GLY C 3 485 ? 208.118 -77.052 167.953 1.00 26.91 485 GLY C O 1
ATOM 7456 N N . VAL C 3 486 ? 207.263 -79.142 167.927 1.00 24.27 486 VAL C N 1
ATOM 7457 C CA . VAL C 3 486 ? 206.167 -78.836 168.861 1.00 24.82 486 VAL C CA 1
ATOM 7458 C C . VAL C 3 486 ? 206.368 -79.598 170.180 1.00 24.50 486 VAL C C 1
ATOM 7459 O O . VAL C 3 486 ? 207.151 -80.558 170.225 1.00 23.59 486 VAL C O 1
ATOM 7463 N N . PRO C 3 487 ? 205.712 -79.117 171.270 1.00 25.57 487 PRO C N 1
ATOM 7464 C CA . PRO C 3 487 ? 205.890 -79.809 172.556 1.00 24.70 487 PRO C CA 1
ATOM 7465 C C . PRO C 3 487 ? 205.229 -81.176 172.457 1.00 23.26 487 PRO C C 1
ATOM 7466 O O . PRO C 3 487 ? 204.237 -81.302 171.742 1.00 22.70 487 PRO C O 1
ATOM 7470 N N . LEU C 3 488 ? 205.742 -82.143 173.184 1.00 22.30 488 LEU C N 1
ATOM 7471 C CA . LEU C 3 488 ? 205.121 -83.462 173.235 1.00 21.86 488 LEU C CA 1
ATOM 7472 C C . LEU C 3 488 ? 203.606 -83.396 173.535 1.00 22.47 488 LEU C C 1
ATOM 7473 O O . LEU C 3 488 ? 202.809 -84.118 172.907 1.00 21.34 488 LEU C O 1
ATOM 7478 N N . GLU C 3 489 ? 203.203 -82.521 174.458 1.00 23.95 489 GLU C N 1
ATOM 7479 C CA . GLU C 3 489 ? 201.811 -82.493 174.933 1.00 25.72 489 GLU C CA 1
ATOM 7480 C C . GLU C 3 489 ? 200.827 -81.941 173.862 1.00 26.71 489 GLU C C 1
ATOM 7481 O O . GLU C 3 489 ? 199.615 -82.012 174.031 1.00 24.28 489 GLU C O 1
ATOM 7487 N N . GLN C 3 490 ? 201.357 -81.458 172.741 1.00 25.58 490 GLN C N 1
ATOM 7488 C CA . GLN C 3 490 ? 200.510 -80.986 171.654 1.00 27.68 490 GLN C CA 1
ATOM 7489 C C . GLN C 3 490 ? 200.299 -82.009 170.531 1.00 23.85 490 GLN C C 1
ATOM 7490 O O . GLN C 3 490 ? 199.759 -81.676 169.457 1.00 23.93 490 GLN C O 1
ATOM 7496 N N . VAL C 3 491 ? 200.723 -83.241 170.751 1.00 20.97 491 VAL C N 1
ATOM 7497 C CA . VAL C 3 491 ? 200.581 -84.273 169.750 1.00 19.18 491 VAL C CA 1
ATOM 7498 C C . VAL C 3 491 ? 199.542 -85.283 170.225 1.00 18.78 491 VAL C C 1
ATOM 7499 O O . VAL C 3 491 ? 199.632 -85.799 171.352 1.00 19.05 491 VAL C O 1
ATOM 7503 N N . ALA C 3 492 ? 198.564 -85.556 169.387 1.00 17.74 492 ALA C N 1
ATOM 7504 C CA . ALA C 3 492 ? 197.585 -86.605 169.680 1.00 17.50 492 ALA C CA 1
ATOM 7505 C C . ALA C 3 492 ? 197.956 -87.767 168.813 1.00 16.06 492 ALA C C 1
ATOM 7506 O O . ALA C 3 492 ? 198.340 -87.563 167.689 1.00 16.47 492 ALA C O 1
ATOM 7508 N N . VAL C 3 493 ? 197.818 -88.977 169.323 1.00 15.57 493 VAL C N 1
ATOM 7509 C CA . VAL C 3 493 ? 198.134 -90.190 168.576 1.00 14.46 493 VAL C CA 1
ATOM 7510 C C . VAL C 3 493 ? 196.964 -91.173 168.693 1.00 14.62 493 VAL C C 1
ATOM 7511 O O . VAL C 3 493 ? 196.562 -91.519 169.808 1.00 14.06 493 VAL C O 1
ATOM 7515 N N . HIS C 3 494 ? 196.460 -91.580 167.542 1.00 14.63 494 HIS C N 1
ATOM 7516 C CA . HIS C 3 494 ? 195.356 -92.517 167.413 1.00 15.90 494 HIS C CA 1
ATOM 7517 C C . HIS C 3 494 ? 195.909 -93.774 166.755 1.00 14.88 494 HIS C C 1
ATOM 7518 O O . HIS C 3 494 ? 196.477 -93.709 165.661 1.00 14.90 494 HIS C O 1
ATOM 7525 N N . LEU C 3 495 ? 195.706 -94.894 167.434 1.00 14.07 495 LEU C N 1
ATOM 7526 C CA . LEU C 3 495 ? 196.280 -96.198 167.068 1.00 13.17 495 LEU C CA 1
ATOM 7527 C C . LEU C 3 495 ? 195.259 -97.301 166.928 1.00 13.39 495 LEU C C 1
ATOM 7528 O O . LEU C 3 495 ? 194.104 -97.175 167.356 1.00 13.08 495 LEU C O 1
ATOM 7533 N N . GLY C 3 496 ? 195.728 -98.396 166.314 1.00 12.54 496 GLY C N 1
ATOM 7534 C CA . GLY C 3 496 ? 195.044 -99.670 166.385 1.00 13.58 496 GLY C CA 1
ATOM 7535 C C . GLY C 3 496 ? 193.676 -99.700 165.732 1.00 13.98 496 GLY C C 1
ATOM 7536 O O . GLY C 3 496 ? 192.749 -100.248 166.297 1.00 16.44 496 GLY C O 1
ATOM 7537 N N . ASP C 3 497 ? 193.513 -99.094 164.596 1.00 14.39 497 ASP C N 1
ATOM 7538 C CA . ASP C 3 497 ? 192.242 -99.046 163.901 1.00 14.56 497 ASP C CA 1
ATOM 7539 C C . ASP C 3 497 ? 192.567 -99.206 162.419 1.00 14.80 497 ASP C C 1
ATOM 7540 O O . ASP C 3 497 ? 193.441 -98.492 161.852 1.00 14.36 497 ASP C O 1
ATOM 7545 N N . SER C 3 498 ? 191.900 -100.171 161.766 1.00 14.30 498 SER C N 1
ATOM 7546 C CA . SER C 3 498 ? 192.138 -100.414 160.331 1.00 15.01 498 SER C CA 1
ATOM 7547 C C . SER C 3 498 ? 191.655 -99.283 159.433 1.00 15.97 498 SER C C 1
ATOM 7548 O O . SER C 3 498 ? 191.960 -99.278 158.214 1.00 16.55 498 SER C O 1
ATOM 7551 N N . SER C 3 499 ? 190.947 -98.302 159.974 1.00 16.99 499 SER C N 1
ATOM 7552 C CA . SER C 3 499 ? 190.685 -97.107 159.183 1.00 18.56 499 SER C CA 1
ATOM 7553 C C . SER C 3 499 ? 191.943 -96.201 159.030 1.00 18.27 499 SER C C 1
ATOM 7554 O O . SER C 3 499 ? 191.959 -95.322 158.191 1.00 18.53 499 SER C O 1
ATOM 7557 N N . PHE C 3 500 ? 193.030 -96.509 159.732 1.00 17.32 500 PHE C N 1
ATOM 7558 C CA . PHE C 3 500 ? 194.260 -95.719 159.640 1.00 16.94 500 PHE C CA 1
ATOM 7559 C C . PHE C 3 500 ? 195.261 -96.411 158.736 1.00 17.12 500 PHE C C 1
ATOM 7560 O O . PHE C 3 500 ? 195.116 -97.579 158.417 1.00 17.32 500 PHE C O 1
ATOM 7568 N N . PRO C 3 501 ? 196.352 -95.729 158.382 1.00 16.60 501 PRO C N 1
ATOM 7569 C CA . PRO C 3 501 ? 197.292 -96.382 157.481 1.00 16.56 501 PRO C CA 1
ATOM 7570 C C . PRO C 3 501 ? 197.950 -97.619 158.034 1.00 15.77 501 PRO C C 1
ATOM 7571 O O . PRO C 3 501 ? 198.101 -97.759 159.262 1.00 15.86 501 PRO C O 1
ATOM 7575 N N . VAL C 3 502 ? 198.322 -98.518 157.139 1.00 15.77 502 VAL C N 1
ATOM 7576 C CA . VAL C 3 502 ? 198.925 -99.792 157.521 1.00 15.36 502 VAL C CA 1
ATOM 7577 C C . VAL C 3 502 ? 200.365 -99.640 158.042 1.00 15.28 502 VAL C C 1
ATOM 7578 O O . VAL C 3 502 ? 201.293 -99.200 157.308 1.00 15.91 502 VAL C O 1
ATOM 7582 N N . SER C 3 503 ? 200.547 -99.973 159.311 1.00 14.60 503 SER C N 1
ATOM 7583 C CA . SER C 3 503 ? 201.874 -100.145 159.908 1.00 14.55 503 SER C CA 1
ATOM 7584 C C . SER C 3 503 ? 202.364 -101.585 159.838 1.00 14.28 503 SER C C 1
ATOM 7585 O O . SER C 3 503 ? 201.621 -102.489 159.446 1.00 14.34 503 SER C O 1
ATOM 7588 N N . ALA C 3 504 ? 203.577 -101.809 160.316 1.00 13.87 504 ALA C N 1
ATOM 7589 C CA . ALA C 3 504 ? 204.088 -103.180 160.435 1.00 13.86 504 ALA C CA 1
ATOM 7590 C C . ALA C 3 504 ? 203.546 -103.942 161.650 1.00 13.61 504 ALA C C 1
ATOM 7591 O O . ALA C 3 504 ? 203.792 -105.137 161.762 1.00 14.11 504 ALA C O 1
ATOM 7593 N N . GLY C 3 505 ? 202.796 -103.268 162.516 1.00 13.45 505 GLY C N 1
ATOM 7594 C CA . GLY C 3 505 ? 202.294 -103.867 163.743 1.00 13.22 505 GLY C CA 1
ATOM 7595 C C . GLY C 3 505 ? 203.323 -104.161 164.812 1.00 12.89 505 GLY C C 1
ATOM 7596 O O . GLY C 3 505 ? 204.505 -103.818 164.679 1.00 13.43 505 GLY C O 1
ATOM 7597 N N . SER C 3 506 ? 202.855 -104.794 165.879 1.00 12.19 506 SER C N 1
ATOM 7598 C CA . SER C 3 506 ? 203.713 -105.165 167.006 1.00 11.92 506 SER C CA 1
ATOM 7599 C C . SER C 3 506 ? 204.131 -106.624 166.930 1.00 11.52 506 SER C C 1
ATOM 7600 O O . SER C 3 506 ? 203.395 -107.503 167.307 1.00 11.86 506 SER C O 1
ATOM 7603 N N . GLY C 3 507 ? 205.354 -106.868 166.505 1.00 11.30 507 GLY C N 1
ATOM 7604 C CA . GLY C 3 507 ? 205.835 -108.190 166.329 1.00 11.25 507 GLY C CA 1
ATOM 7605 C C . GLY C 3 507 ? 207.288 -108.115 165.882 1.00 11.68 507 GLY C C 1
ATOM 7606 O O . GLY C 3 507 ? 207.720 -107.077 165.368 1.00 11.61 507 GLY C O 1
ATOM 7607 N N . GLY C 3 508 ? 208.022 -109.196 166.139 1.00 12.01 508 GLY C N 1
ATOM 7608 C CA . GLY C 3 508 ? 209.417 -109.346 165.700 1.00 12.16 508 GLY C CA 1
ATOM 7609 C C . GLY C 3 508 ? 210.380 -108.285 166.205 1.00 11.83 508 GLY C C 1
ATOM 7610 O O . GLY C 3 508 ? 211.469 -108.053 165.595 1.00 11.67 508 GLY C O 1
ATOM 7611 N N . GLN C 3 509 ? 209.977 -107.623 167.282 1.00 11.81 509 GLN C N 1
ATOM 7612 C CA . GLN C 3 509 ? 210.559 -106.354 167.763 1.00 11.67 509 GLN C CA 1
ATOM 7613 C C . GLN C 3 509 ? 210.898 -105.382 166.655 1.00 11.87 509 GLN C C 1
ATOM 7614 O O . GLN C 3 509 ? 211.947 -104.742 166.694 1.00 11.99 509 GLN C O 1
ATOM 7620 N N . TRP C 3 510 ? 210.077 -105.309 165.621 1.00 12.28 510 TRP C N 1
ATOM 7621 C CA . TRP C 3 510 ? 210.285 -104.321 164.547 1.00 12.61 510 TRP C CA 1
ATOM 7622 C C . TRP C 3 510 ? 209.369 -103.113 164.738 1.00 12.47 510 TRP C C 1
ATOM 7623 O O . TRP C 3 510 ? 209.455 -102.140 163.983 1.00 12.11 510 TRP C O 1
ATOM 7634 N N . GLY C 3 511 ? 208.455 -103.210 165.708 1.00 11.24 511 GLY C N 1
ATOM 7635 C CA . GLY C 3 511 ? 207.373 -102.215 165.801 1.00 11.39 511 GLY C CA 1
ATOM 7636 C C . GLY C 3 511 ? 207.818 -100.789 166.051 1.00 11.51 511 GLY C C 1
ATOM 7637 O O . GLY C 3 511 ? 207.334 -99.862 165.368 1.00 12.08 511 GLY C O 1
ATOM 7638 N N . ALA C 3 512 ? 208.681 -100.580 167.061 1.00 10.86 512 ALA C N 1
ATOM 7639 C CA . ALA C 3 512 ? 209.112 -99.214 167.375 1.00 11.67 512 ALA C CA 1
ATOM 7640 C C . ALA C 3 512 ? 209.823 -98.541 166.216 1.00 12.14 512 ALA C C 1
ATOM 7641 O O . ALA C 3 512 ? 209.511 -97.415 165.813 1.00 11.99 512 ALA C O 1
ATOM 7643 N N . ASN C 3 513 ? 210.818 -99.240 165.696 1.00 11.82 513 ASN C N 1
ATOM 7644 C CA . ASN C 3 513 ? 211.608 -98.696 164.623 1.00 12.18 513 ASN C CA 1
ATOM 7645 C C . ASN C 3 513 ? 210.810 -98.461 163.331 1.00 12.36 513 ASN C C 1
ATOM 7646 O O . ASN C 3 513 ? 210.902 -97.413 162.736 1.00 13.32 513 ASN C O 1
ATOM 7651 N N . THR C 3 514 ? 209.996 -99.424 162.919 1.00 11.86 514 THR C N 1
ATOM 7652 C CA . THR C 3 514 ? 209.253 -99.302 161.674 1.00 12.08 514 THR C CA 1
ATOM 7653 C C . THR C 3 514 ? 208.104 -98.253 161.823 1.00 12.07 514 THR C C 1
ATOM 7654 O O . THR C 3 514 ? 207.934 -97.446 160.916 1.00 12.40 514 THR C O 1
ATOM 7658 N N . SER C 3 515 ? 207.351 -98.278 162.913 1.00 11.34 515 SER C N 1
ATOM 7659 C CA . SER C 3 515 ? 206.213 -97.396 163.078 1.00 11.70 515 SER C CA 1
ATOM 7660 C C . SER C 3 515 ? 206.702 -95.913 163.154 1.00 11.87 515 SER C C 1
ATOM 7661 O O . SER C 3 515 ? 206.114 -95.016 162.523 1.00 11.97 515 SER C O 1
ATOM 7664 N N . THR C 3 516 ? 207.764 -95.694 163.912 1.00 11.37 516 THR C N 1
ATOM 7665 C CA . THR C 3 516 ? 208.326 -94.331 164.047 1.00 11.78 516 THR C CA 1
ATOM 7666 C C . THR C 3 516 ? 208.953 -93.861 162.754 1.00 12.17 516 THR C C 1
ATOM 7667 O O . THR C 3 516 ? 208.861 -92.684 162.429 1.00 12.30 516 THR C O 1
ATOM 7671 N N . SER C 3 517 ? 209.567 -94.780 162.011 1.00 12.20 517 SER C N 1
ATOM 7672 C CA . SER C 3 517 ? 210.092 -94.452 160.683 1.00 12.65 517 SER C CA 1
ATOM 7673 C C . SER C 3 517 ? 208.988 -94.054 159.701 1.00 13.27 517 SER C C 1
ATOM 7674 O O . SER C 3 517 ? 209.200 -93.217 158.837 1.00 13.60 517 SER C O 1
ATOM 7677 N N . GLY C 3 518 ? 207.818 -94.682 159.792 1.00 13.18 518 GLY C N 1
ATOM 7678 C CA . GLY C 3 518 ? 206.741 -94.245 158.893 1.00 13.63 518 GLY C CA 1
ATOM 7679 C C . GLY C 3 518 ? 206.243 -92.862 159.296 1.00 13.84 518 GLY C C 1
ATOM 7680 O O . GLY C 3 518 ? 205.893 -92.059 158.455 1.00 14.43 518 GLY C O 1
ATOM 7681 N N . VAL C 3 519 ? 206.217 -92.578 160.597 1.00 13.61 519 VAL C N 1
ATOM 7682 C CA . VAL C 3 519 ? 205.877 -91.221 161.052 1.00 14.37 519 VAL C CA 1
ATOM 7683 C C . VAL C 3 519 ? 206.940 -90.229 160.573 1.00 14.61 519 VAL C C 1
ATOM 7684 O O . VAL C 3 519 ? 206.605 -89.154 160.028 1.00 15.19 519 VAL C O 1
ATOM 7688 N N . TYR C 3 520 ? 208.207 -90.623 160.639 1.00 14.67 520 TYR C N 1
ATOM 7689 C CA . TYR C 3 520 ? 209.290 -89.837 160.052 1.00 15.25 520 TYR C CA 1
ATOM 7690 C C . TYR C 3 520 ? 208.994 -89.480 158.589 1.00 15.86 520 TYR C C 1
ATOM 7691 O O . TYR C 3 520 ? 209.091 -88.311 158.172 1.00 15.83 520 TYR C O 1
ATOM 7700 N N . ALA C 3 521 ? 208.603 -90.487 157.815 1.00 15.65 521 ALA C N 1
ATOM 7701 C CA . ALA C 3 521 ? 208.342 -90.292 156.394 1.00 16.01 521 ALA C CA 1
ATOM 7702 C C . ALA C 3 521 ? 207.194 -89.329 156.194 1.00 16.43 521 ALA C C 1
ATOM 7703 O O . ALA C 3 521 ? 207.306 -88.402 155.390 1.00 16.82 521 ALA C O 1
ATOM 7705 N N . ALA C 3 522 ? 206.117 -89.514 156.961 1.00 15.94 522 ALA C N 1
ATOM 7706 C CA . ALA C 3 522 ? 204.941 -88.627 156.868 1.00 16.88 522 ALA C CA 1
ATOM 7707 C C . ALA C 3 522 ? 205.305 -87.181 157.295 1.00 17.49 522 ALA C C 1
ATOM 7708 O O . ALA C 3 522 ? 204.939 -86.218 156.625 1.00 18.02 522 ALA C O 1
ATOM 7710 N N . CYS C 3 523 ? 206.095 -87.061 158.359 1.00 17.65 523 CYS C N 1
ATOM 7711 C CA . CYS C 3 523 ? 206.490 -85.762 158.837 1.00 18.54 523 CYS C CA 1
ATOM 7712 C C . CYS C 3 523 ? 207.417 -85.043 157.856 1.00 19.25 523 CYS C C 1
ATOM 7713 O O . CYS C 3 523 ? 207.362 -83.824 157.787 1.00 19.48 523 CYS C O 1
ATOM 7716 N N . MET C 3 524 ? 208.262 -85.757 157.117 1.00 19.72 524 MET C N 1
ATOM 7717 C CA . MET C 3 524 ? 209.142 -85.105 156.158 1.00 21.02 524 MET C CA 1
ATOM 7718 C C . MET C 3 524 ? 208.298 -84.493 155.035 1.00 21.59 524 MET C C 1
ATOM 7719 O O . MET C 3 524 ? 208.547 -83.342 154.616 1.00 21.22 524 MET C O 1
ATOM 7724 N N . LYS C 3 525 ? 207.243 -85.211 154.622 1.00 20.86 525 LYS C N 1
ATOM 7725 C CA . LYS C 3 525 ? 206.305 -84.638 153.658 1.00 22.10 525 LYS C CA 1
ATOM 7726 C C . LYS C 3 525 ? 205.525 -83.447 154.256 1.00 21.69 525 LYS C C 1
ATOM 7727 O O . LYS C 3 525 ? 205.348 -82.395 153.599 1.00 21.89 525 LYS C O 1
ATOM 7733 N N . LEU C 3 526 ? 205.106 -83.577 155.500 1.00 20.45 526 LEU C N 1
ATOM 7734 C CA . LEU C 3 526 ? 204.357 -82.496 156.152 1.00 20.67 526 LEU C CA 1
ATOM 7735 C C . LEU C 3 526 ? 205.222 -81.246 156.307 1.00 21.00 526 LEU C C 1
ATOM 7736 O O . LEU C 3 526 ? 204.737 -80.130 156.100 1.00 21.64 526 LEU C O 1
ATOM 7741 N N . ARG C 3 527 ? 206.501 -81.439 156.596 1.00 20.77 527 ARG C N 1
ATOM 7742 C CA . ARG C 3 527 ? 207.436 -80.314 156.644 1.00 21.61 527 ARG C CA 1
ATOM 7743 C C . ARG C 3 527 ? 207.519 -79.616 155.290 1.00 22.81 527 ARG C C 1
ATOM 7744 O O . ARG C 3 527 ? 207.532 -78.400 155.252 1.00 24.21 527 ARG C O 1
ATOM 7752 N N . GLU C 3 528 ? 207.589 -80.385 154.204 1.00 23.12 528 GLU C N 1
ATOM 7753 C CA A GLU C 3 528 ? 207.548 -79.844 152.831 0.47 24.31 528 GLU C CA 1
ATOM 7754 C CA B GLU C 3 528 ? 207.558 -79.814 152.854 0.53 24.68 528 GLU C CA 1
ATOM 7755 C C . GLU C 3 528 ? 206.290 -79.007 152.609 1.00 24.91 528 GLU C C 1
ATOM 7756 O O . GLU C 3 528 ? 206.353 -77.915 152.064 1.00 25.24 528 GLU C O 1
ATOM 7767 N N . MET C 3 529 ? 205.149 -79.543 153.018 1.00 24.63 529 MET C N 1
ATOM 7768 C CA . MET C 3 529 ? 203.860 -78.857 152.848 1.00 25.25 529 MET C CA 1
ATOM 7769 C C . MET C 3 529 ? 203.781 -77.564 153.678 1.00 25.19 529 MET C C 1
ATOM 7770 O O . MET C 3 529 ? 203.267 -76.516 153.208 1.00 25.51 529 MET C O 1
ATOM 7775 N N . ILE C 3 530 ? 204.310 -77.616 154.900 1.00 24.12 530 ILE C N 1
ATOM 7776 C CA . ILE C 3 530 ? 204.375 -76.419 155.717 1.00 24.51 530 ILE C CA 1
ATOM 7777 C C . ILE C 3 530 ? 205.271 -75.370 155.054 1.00 25.22 530 ILE C C 1
ATOM 7778 O O . ILE C 3 530 ? 204.851 -74.234 154.855 1.00 26.72 530 ILE C O 1
ATOM 7783 N N . ALA C 3 531 ? 206.487 -75.765 154.692 1.00 24.97 531 ALA C N 1
ATOM 7784 C CA . ALA C 3 531 ? 207.415 -74.894 154.002 1.00 26.20 531 ALA C CA 1
ATOM 7785 C C . ALA C 3 531 ? 206.764 -74.235 152.757 1.00 27.60 531 ALA C C 1
ATOM 7786 O O . ALA C 3 531 ? 206.919 -73.019 152.525 1.00 28.23 531 ALA C O 1
ATOM 7788 N N . SER C 3 532 ? 205.996 -75.015 152.004 1.00 27.67 532 SER C N 1
ATOM 7789 C CA . SER C 3 532 ? 205.385 -74.523 150.759 1.00 29.61 532 SER C CA 1
ATOM 7790 C C . SER C 3 532 ? 204.285 -73.504 151.083 1.00 30.14 532 SER C C 1
ATOM 7791 O O . SER C 3 532 ? 204.178 -72.483 150.437 1.00 31.23 532 SER C O 1
ATOM 7794 N N . ALA C 3 533 ? 203.502 -73.783 152.116 1.00 29.83 533 ALA C N 1
ATOM 7795 C CA . ALA C 3 533 ? 202.461 -72.883 152.580 1.00 30.72 533 ALA C CA 1
ATOM 7796 C C . ALA C 3 533 ? 202.981 -71.494 152.963 1.00 31.80 533 ALA C C 1
ATOM 7797 O O . ALA C 3 533 ? 202.315 -70.514 152.704 1.00 34.02 533 ALA C O 1
ATOM 7799 N N . VAL C 3 534 ? 204.160 -71.399 153.551 1.00 31.38 534 VAL C N 1
ATOM 7800 C CA . VAL C 3 534 ? 204.705 -70.103 153.959 1.00 32.95 534 VAL C CA 1
ATOM 7801 C C . VAL C 3 534 ? 205.706 -69.562 152.942 1.00 33.66 534 VAL C C 1
ATOM 7802 O O . VAL C 3 534 ? 206.239 -68.479 153.124 1.00 35.68 534 VAL C O 1
ATOM 7806 N N . GLY C 3 535 ? 205.958 -70.289 151.852 1.00 33.46 535 GLY C N 1
ATOM 7807 C CA . GLY C 3 535 ? 206.835 -69.813 150.773 1.00 33.91 535 GLY C CA 1
ATOM 7808 C C . GLY C 3 535 ? 208.319 -69.988 151.037 1.00 33.86 535 GLY C C 1
ATOM 7809 O O . GLY C 3 535 ? 209.126 -69.217 150.526 1.00 33.50 535 GLY C O 1
ATOM 7810 N N . PHE C 3 536 ? 208.694 -70.998 151.831 1.00 33.20 536 PHE C N 1
ATOM 7811 C CA . PHE C 3 536 ? 210.109 -71.314 152.058 1.00 34.13 536 PHE C CA 1
ATOM 7812 C C . PHE C 3 536 ? 210.496 -72.594 151.346 1.00 34.65 536 PHE C C 1
ATOM 7813 O O . PHE C 3 536 ? 209.639 -73.462 151.087 1.00 32.94 536 PHE C O 1
ATOM 7821 N N . ASP C 3 537 ? 211.792 -72.722 151.073 1.00 36.26 537 ASP C N 1
ATOM 7822 C CA . ASP C 3 537 ? 212.402 -73.951 150.587 1.00 38.51 537 ASP C CA 1
ATOM 7823 C C . ASP C 3 537 ? 212.529 -74.867 151.793 1.00 38.62 537 ASP C C 1
ATOM 7824 O O . ASP C 3 537 ? 213.142 -74.495 152.784 1.00 36.82 537 ASP C O 1
ATOM 7829 N N . PRO C 3 538 ? 211.965 -76.081 151.706 1.00 39.97 538 PRO C N 1
ATOM 7830 C CA . PRO C 3 538 ? 212.116 -76.991 152.819 1.00 40.56 538 PRO C CA 1
ATOM 7831 C C . PRO C 3 538 ? 213.548 -77.484 153.053 1.00 41.22 538 PRO C C 1
ATOM 7832 O O . PRO C 3 538 ? 213.864 -77.821 154.186 1.00 39.23 538 PRO C O 1
ATOM 7836 N N . GLU C 3 539 ? 214.382 -77.495 152.020 1.00 45.10 539 GLU C N 1
ATOM 7837 C CA . GLU C 3 539 ? 215.773 -77.968 152.135 1.00 50.00 539 GLU C CA 1
ATOM 7838 C C . GLU C 3 539 ? 216.570 -77.119 153.138 1.00 50.00 539 GLU C C 1
ATOM 7839 O O . GLU C 3 539 ? 217.437 -77.633 153.833 1.00 51.09 539 GLU C O 1
ATOM 7845 N N . GLN C 3 540 ? 216.250 -75.828 153.222 1.00 49.53 540 GLN C N 1
ATOM 7846 C CA . GLN C 3 540 ? 216.918 -74.916 154.122 1.00 50.11 540 GLN C CA 1
ATOM 7847 C C . GLN C 3 540 ? 216.098 -74.540 155.354 1.00 46.81 540 GLN C C 1
ATOM 7848 O O . GLN C 3 540 ? 216.474 -73.626 156.062 1.00 48.34 540 GLN C O 1
ATOM 7854 N N . SER C 3 541 ? 214.978 -75.204 155.620 1.00 40.57 541 SER C N 1
ATOM 7855 C CA . SER C 3 541 ? 214.099 -74.765 156.714 1.00 37.80 541 SER C CA 1
ATOM 7856 C C . SER C 3 541 ? 214.327 -75.613 157.979 1.00 35.07 541 SER C C 1
ATOM 7857 O O . SER C 3 541 ? 214.600 -76.806 157.888 1.00 34.23 541 SER C O 1
ATOM 7860 N N . GLN C 3 542 ? 214.187 -74.982 159.137 1.00 33.98 542 GLN C N 1
ATOM 7861 C CA . GLN C 3 542 ? 214.228 -75.654 160.431 1.00 32.78 542 GLN C CA 1
ATOM 7862 C C . GLN C 3 542 ? 212.895 -75.440 161.176 1.00 29.85 542 GLN C C 1
ATOM 7863 O O . GLN C 3 542 ? 212.207 -74.405 160.997 1.00 28.37 542 GLN C O 1
ATOM 7869 N N . PHE C 3 543 ? 212.547 -76.440 161.998 1.00 25.83 543 PHE C N 1
ATOM 7870 C CA . PHE C 3 543 ? 211.284 -76.479 162.717 1.00 24.83 543 PHE C CA 1
ATOM 7871 C C . PHE C 3 543 ? 211.604 -76.529 164.201 1.00 24.92 543 PHE C C 1
ATOM 7872 O O . PHE C 3 543 ? 212.148 -77.517 164.698 1.00 24.74 543 PHE C O 1
ATOM 7880 N N . ALA C 3 544 ? 211.242 -75.492 164.926 1.00 25.62 544 ALA C N 1
ATOM 7881 C CA . ALA C 3 544 ? 211.463 -75.485 166.380 1.00 26.34 544 ALA C CA 1
ATOM 7882 C C . ALA C 3 544 ? 210.540 -74.454 167.012 1.00 27.41 544 ALA C C 1
ATOM 7883 O O . ALA C 3 544 ? 210.227 -73.423 166.389 1.00 27.88 544 ALA C O 1
ATOM 7885 N N . ASP C 3 545 ? 210.112 -74.725 168.247 1.00 28.13 545 ASP C N 1
ATOM 7886 C CA . ASP C 3 545 ? 209.389 -73.725 169.065 1.00 29.75 545 ASP C CA 1
ATOM 7887 C C . ASP C 3 545 ? 208.096 -73.284 168.399 1.00 28.88 545 ASP C C 1
ATOM 7888 O O . ASP C 3 545 ? 207.673 -72.167 168.565 1.00 29.43 545 ASP C O 1
ATOM 7893 N N . GLY C 3 546 ? 207.468 -74.167 167.628 1.00 27.58 546 GLY C N 1
ATOM 7894 C CA . GLY C 3 546 ? 206.250 -73.811 166.931 1.00 28.11 546 GLY C CA 1
ATOM 7895 C C . GLY C 3 546 ? 206.422 -72.880 165.752 1.00 28.94 546 GLY C C 1
ATOM 7896 O O . GLY C 3 546 ? 205.449 -72.263 165.299 1.00 30.05 546 GLY C O 1
ATOM 7897 N N . LYS C 3 547 ? 207.646 -72.755 165.256 1.00 29.04 547 LYS C N 1
ATOM 7898 C CA . LYS C 3 547 ? 207.933 -71.931 164.128 1.00 30.73 547 LYS C CA 1
ATOM 7899 C C . LYS C 3 547 ? 208.689 -72.723 163.084 1.00 29.22 547 LYS C C 1
ATOM 7900 O O . LYS C 3 547 ? 209.266 -73.761 163.369 1.00 26.41 547 LYS C O 1
ATOM 7906 N N . ILE C 3 548 ? 208.678 -72.177 161.868 1.00 29.30 548 ILE C N 1
ATOM 7907 C CA . ILE C 3 548 ? 209.554 -72.608 160.785 1.00 29.71 548 ILE C CA 1
ATOM 7908 C C . ILE C 3 548 ? 210.448 -71.428 160.421 1.00 31.22 548 ILE C C 1
ATOM 7909 O O . ILE C 3 548 ? 209.979 -70.297 160.296 1.00 31.75 548 ILE C O 1
ATOM 7914 N N . THR C 3 549 ? 211.732 -71.706 160.249 1.00 32.20 549 THR C N 1
ATOM 7915 C CA . THR C 3 549 ? 212.728 -70.685 159.945 1.00 34.35 549 THR C CA 1
ATOM 7916 C C . THR C 3 549 ? 213.558 -71.099 158.734 1.00 35.71 549 THR C C 1
ATOM 7917 O O . THR C 3 549 ? 213.807 -72.270 158.520 1.00 33.62 549 THR C O 1
ATOM 7921 N N . ASN C 3 550 ? 214.009 -70.129 157.953 1.00 38.16 550 ASN C N 1
ATOM 7922 C CA . ASN C 3 550 ? 214.840 -70.421 156.792 1.00 41.26 550 ASN C CA 1
ATOM 7923 C C . ASN C 3 550 ? 215.837 -69.273 156.517 1.00 42.95 550 ASN C C 1
ATOM 7924 O O . ASN C 3 550 ? 215.447 -68.262 155.974 1.00 42.78 550 ASN C O 1
ATOM 7929 N N . GLY C 3 551 ? 217.115 -69.502 156.807 1.00 44.86 551 GLY C N 1
ATOM 7930 C CA . GLY C 3 551 ? 218.101 -68.430 156.915 1.00 49.45 551 GLY C CA 1
ATOM 7931 C C . GLY C 3 551 ? 217.499 -67.310 157.756 1.00 51.49 551 GLY C C 1
ATOM 7932 O O . GLY C 3 551 ? 217.183 -67.490 158.944 1.00 51.27 551 GLY C O 1
ATOM 7933 N N . THR C 3 552 ? 217.208 -66.214 157.066 1.00 53.85 552 THR C N 1
ATOM 7934 C CA . THR C 3 552 ? 216.868 -64.940 157.660 1.00 54.52 552 THR C CA 1
ATOM 7935 C C . THR C 3 552 ? 215.387 -64.804 158.052 1.00 52.95 552 THR C C 1
ATOM 7936 O O . THR C 3 552 ? 215.010 -63.890 158.798 1.00 52.43 552 THR C O 1
ATOM 7940 N N . ARG C 3 553 ? 214.540 -65.649 157.479 1.00 52.05 553 ARG C N 1
ATOM 7941 C CA . ARG C 3 553 ? 213.094 -65.512 157.627 1.00 52.31 553 ARG C CA 1
ATOM 7942 C C . ARG C 3 553 ? 212.530 -66.568 158.590 1.00 47.96 553 ARG C C 1
ATOM 7943 O O . ARG C 3 553 ? 213.165 -67.576 158.883 1.00 43.84 553 ARG C O 1
ATOM 7951 N N . SER C 3 554 ? 211.316 -66.273 159.033 1.00 44.77 554 SER C N 1
ATOM 7952 C CA . SER C 3 554 ? 210.654 -66.902 160.143 1.00 45.30 554 SER C CA 1
ATOM 7953 C C . SER C 3 554 ? 209.187 -66.917 159.799 1.00 43.42 554 SER C C 1
ATOM 7954 O O . SER C 3 554 ? 208.734 -66.047 159.062 1.00 44.92 554 SER C O 1
ATOM 7957 N N . ALA C 3 555 ? 208.466 -67.893 160.318 1.00 40.89 555 ALA C N 1
ATOM 7958 C CA . ALA C 3 555 ? 207.006 -67.956 160.321 1.00 40.66 555 ALA C CA 1
ATOM 7959 C C . ALA C 3 555 ? 206.533 -68.942 161.355 1.00 39.81 555 ALA C C 1
ATOM 7960 O O . ALA C 3 555 ? 207.283 -69.830 161.759 1.00 37.38 555 ALA C O 1
ATOM 7962 N N . THR C 3 556 ? 205.264 -68.859 161.709 1.00 39.30 556 THR C N 1
ATOM 7963 C CA . THR C 3 556 ? 204.722 -69.640 162.810 1.00 40.11 556 THR C CA 1
ATOM 7964 C C . THR C 3 556 ? 203.910 -70.848 162.202 1.00 37.62 556 THR C C 1
ATOM 7965 O O . THR C 3 556 ? 203.402 -70.748 161.067 1.00 36.34 556 THR C O 1
ATOM 7969 N N . LEU C 3 557 ? 203.827 -71.993 162.888 1.00 35.07 557 LEU C N 1
ATOM 7970 C CA . LEU C 3 557 ? 203.014 -73.111 162.346 1.00 34.40 557 LEU C CA 1
ATOM 7971 C C . LEU C 3 557 ? 201.516 -72.720 162.147 1.00 36.50 557 LEU C C 1
ATOM 7972 O O . LEU C 3 557 ? 200.869 -73.189 161.205 1.00 32.58 557 LEU C O 1
ATOM 7977 N N . HIS C 3 558 ? 201.024 -71.862 163.052 1.00 40.95 558 HIS C N 1
ATOM 7978 C CA . HIS C 3 558 ? 199.695 -71.176 162.982 1.00 46.43 558 HIS C CA 1
ATOM 7979 C C . HIS C 3 558 ? 199.419 -70.566 161.585 1.00 43.63 558 HIS C C 1
ATOM 7980 O O . HIS C 3 558 ? 198.418 -70.850 160.949 1.00 45.61 558 HIS C O 1
ATOM 7987 N N . GLU C 3 559 ? 200.356 -69.800 161.082 1.00 43.35 559 GLU C N 1
ATOM 7988 C CA . GLU C 3 559 ? 200.209 -69.152 159.786 1.00 43.49 559 GLU C CA 1
ATOM 7989 C C . GLU C 3 559 ? 200.081 -70.144 158.651 1.00 41.07 559 GLU C C 1
ATOM 7990 O O . GLU C 3 559 ? 199.317 -69.933 157.727 1.00 38.82 559 GLU C O 1
ATOM 7996 N N . ALA C 3 560 ? 200.821 -71.249 158.730 1.00 39.51 560 ALA C N 1
ATOM 7997 C CA . ALA C 3 560 ? 200.787 -72.253 157.680 1.00 37.17 560 ALA C CA 1
ATOM 7998 C C . ALA C 3 560 ? 199.450 -72.937 157.515 1.00 36.96 560 ALA C C 1
ATOM 7999 O O . ALA C 3 560 ? 199.165 -73.443 156.448 1.00 38.05 560 ALA C O 1
ATOM 8001 N N . THR C 3 561 ? 198.630 -72.994 158.562 1.00 36.31 561 THR C N 1
ATOM 8002 C CA . THR C 3 561 ? 197.336 -73.642 158.494 1.00 36.10 561 THR C CA 1
ATOM 8003 C C . THR C 3 561 ? 196.195 -72.648 158.538 1.00 38.96 561 THR C C 1
ATOM 8004 O O . THR C 3 561 ? 195.047 -73.058 158.662 1.00 39.06 561 THR C O 1
ATOM 8008 N N . ALA C 3 562 ? 196.484 -71.359 158.435 1.00 42.60 562 ALA C N 1
ATOM 8009 C CA . ALA C 3 562 ? 195.404 -70.372 158.282 1.00 45.81 562 ALA C CA 1
ATOM 8010 C C . ALA C 3 562 ? 194.471 -70.805 157.129 1.00 47.55 562 ALA C C 1
ATOM 8011 O O . ALA C 3 562 ? 193.255 -70.734 157.271 1.00 50.79 562 ALA C O 1
ATOM 8013 N N . GLY C 3 563 ? 195.043 -71.346 156.045 1.00 48.09 563 GLY C N 1
ATOM 8014 C CA . GLY C 3 563 ? 194.249 -71.953 154.963 1.00 49.06 563 GLY C CA 1
ATOM 8015 C C . GLY C 3 563 ? 193.451 -73.239 155.242 1.00 48.23 563 GLY C C 1
ATOM 8016 O O . GLY C 3 563 ? 192.610 -73.628 154.420 1.00 51.60 563 GLY C O 1
ATOM 8017 N N . GLY C 3 564 ? 193.678 -73.897 156.381 1.00 43.18 564 GLY C N 1
ATOM 8018 C CA . GLY C 3 564 ? 193.047 -75.171 156.688 1.00 39.62 564 GLY C CA 1
ATOM 8019 C C . GLY C 3 564 ? 194.137 -76.151 157.099 1.00 35.88 564 GLY C C 1
ATOM 8020 O O . GLY C 3 564 ? 195.316 -75.872 156.924 1.00 32.44 564 GLY C O 1
ATOM 8021 N N . ARG C 3 565 ? 193.736 -77.277 157.657 1.00 34.42 565 ARG C N 1
ATOM 8022 C CA . ARG C 3 565 ? 194.731 -78.257 158.174 1.00 33.48 565 ARG C CA 1
ATOM 8023 C C . ARG C 3 565 ? 195.588 -78.832 157.034 1.00 31.75 565 ARG C C 1
ATOM 8024 O O . ARG C 3 565 ? 195.187 -78.780 155.861 1.00 30.48 565 ARG C O 1
ATOM 8032 N N . LEU C 3 566 ? 196.820 -79.233 157.370 1.00 28.68 566 LEU C N 1
ATOM 8033 C CA . LEU C 3 566 ? 197.732 -79.817 156.402 1.00 27.14 566 LEU C CA 1
ATOM 8034 C C . LEU C 3 566 ? 197.900 -81.284 156.769 1.00 25.37 566 LEU C C 1
ATOM 8035 O O . LEU C 3 566 ? 198.144 -81.609 157.955 1.00 23.72 566 LEU C O 1
ATOM 8040 N N . THR C 3 567 ? 197.734 -82.170 155.775 1.00 24.14 567 THR C N 1
ATOM 8041 C CA . THR C 3 567 ? 197.724 -83.601 156.013 1.00 23.23 567 THR C CA 1
ATOM 8042 C C . THR C 3 567 ? 198.724 -84.302 155.096 1.00 22.54 567 THR C C 1
ATOM 8043 O O . THR C 3 567 ? 198.717 -84.063 153.886 1.00 23.02 567 THR C O 1
ATOM 8047 N N . ALA C 3 568 ? 199.575 -85.144 155.677 1.00 21.19 568 ALA C N 1
ATOM 8048 C CA . ALA C 3 568 ? 200.530 -85.936 154.940 1.00 20.67 568 ALA C CA 1
ATOM 8049 C C . ALA C 3 568 ? 200.267 -87.381 155.262 1.00 19.82 568 ALA C C 1
ATOM 8050 O O . ALA C 3 568 ? 200.004 -87.715 156.414 1.00 19.26 568 ALA C O 1
ATOM 8052 N N . GLU C 3 569 ? 200.353 -88.243 154.269 1.00 19.97 569 GLU C N 1
ATOM 8053 C CA . GLU C 3 569 ? 200.220 -89.685 154.474 1.00 20.30 569 GLU C CA 1
ATOM 8054 C C . GLU C 3 569 ? 201.292 -90.366 153.663 1.00 19.86 569 GLU C C 1
ATOM 8055 O O . GLU C 3 569 ? 201.341 -90.221 152.427 1.00 20.33 569 GLU C O 1
ATOM 8061 N N . GLU C 3 570 ? 202.183 -91.043 154.351 1.00 18.94 570 GLU C N 1
ATOM 8062 C CA . GLU C 3 570 ? 203.315 -91.689 153.683 1.00 19.53 570 GLU C CA 1
ATOM 8063 C C . GLU C 3 570 ? 203.686 -92.980 154.387 1.00 18.57 570 GLU C C 1
ATOM 8064 O O . GLU C 3 570 ? 203.353 -93.193 155.514 1.00 17.43 570 GLU C O 1
ATOM 8070 N N . SER C 3 571 ? 204.458 -93.785 153.683 1.00 19.59 571 SER C N 1
ATOM 8071 C CA . SER C 3 571 ? 205.058 -94.973 154.222 1.00 19.54 571 SER C CA 1
ATOM 8072 C C . SER C 3 571 ? 206.570 -94.962 154.009 1.00 19.37 571 SER C C 1
ATOM 8073 O O . SER C 3 571 ? 207.077 -94.307 153.101 1.00 19.93 571 SER C O 1
ATOM 8076 N N . ILE C 3 572 ? 207.238 -95.704 154.875 1.00 18.18 572 ILE C N 1
ATOM 8077 C CA . ILE C 3 572 ? 208.609 -96.096 154.664 1.00 18.85 572 ILE C CA 1
ATOM 8078 C C . ILE C 3 572 ? 208.688 -97.522 154.157 1.00 19.17 572 ILE C C 1
ATOM 8079 O O . ILE C 3 572 ? 208.003 -98.426 154.688 1.00 18.41 572 ILE C O 1
ATOM 8084 N N . GLU C 3 573 ? 209.562 -97.732 153.175 1.00 20.91 573 GLU C N 1
ATOM 8085 C CA . GLU C 3 573 ? 209.869 -99.051 152.640 1.00 22.57 573 GLU C CA 1
ATOM 8086 C C . GLU C 3 573 ? 211.353 -99.238 152.732 1.00 21.81 573 GLU C C 1
ATOM 8087 O O . GLU C 3 573 ? 212.083 -98.263 152.689 1.00 21.46 573 GLU C O 1
ATOM 8093 N N . PHE C 3 574 ? 211.776 -100.488 152.823 1.00 21.49 574 PHE C N 1
ATOM 8094 C CA . PHE C 3 574 ? 213.191 -100.822 153.050 1.00 21.61 574 PHE C CA 1
ATOM 8095 C C . PHE C 3 574 ? 213.789 -101.613 151.913 1.00 24.22 574 PHE C C 1
ATOM 8096 O O . PHE C 3 574 ? 213.182 -102.527 151.414 1.00 27.45 574 PHE C O 1
ATOM 8104 N N . GLY C 3 575 ? 214.970 -101.210 151.470 1.00 24.86 575 GLY C N 1
ATOM 8105 C CA . GLY C 3 575 ? 215.701 -101.876 150.369 1.00 27.42 575 GLY C CA 1
ATOM 8106 C C . GLY C 3 575 ? 216.568 -103.010 150.901 1.00 27.36 575 GLY C C 1
ATOM 8107 O O . GLY C 3 575 ? 216.168 -103.710 151.805 1.00 30.63 575 GLY C O 1
ATOM 8108 N N . THR C 3 576 ? 217.768 -103.145 150.370 1.00 27.90 576 THR C N 1
ATOM 8109 C CA . THR C 3 576 ? 218.628 -104.297 150.617 1.00 27.94 576 THR C CA 1
ATOM 8110 C C . THR C 3 576 ? 219.694 -104.150 151.711 1.00 25.54 576 THR C C 1
ATOM 8111 O O . THR C 3 576 ? 220.595 -104.989 151.771 1.00 24.90 576 THR C O 1
ATOM 8115 N N . LEU C 3 577 ? 219.603 -103.133 152.587 1.00 23.59 577 LEU C N 1
ATOM 8116 C CA . LEU C 3 577 ? 220.620 -102.994 153.663 1.00 23.00 577 LEU C CA 1
ATOM 8117 C C . LEU C 3 577 ? 220.599 -104.162 154.656 1.00 22.83 577 LEU C C 1
ATOM 8118 O O . LEU C 3 577 ? 221.640 -104.503 155.186 1.00 23.27 577 LEU C O 1
ATOM 8123 N N . SER C 3 578 ? 219.439 -104.793 154.874 1.00 22.35 578 SER C N 1
ATOM 8124 C CA . SER C 3 578 ? 219.399 -105.945 155.746 1.00 22.40 578 SER C CA 1
ATOM 8125 C C . SER C 3 578 ? 220.027 -107.200 155.101 1.00 22.69 578 SER C C 1
ATOM 8126 O O . SER C 3 578 ? 220.270 -108.172 155.814 1.00 21.63 578 SER C O 1
ATOM 8129 N N . LYS C 3 579 ? 220.208 -107.229 153.783 1.00 22.65 579 LYS C N 1
ATOM 8130 C CA . LYS C 3 579 ? 221.011 -108.300 153.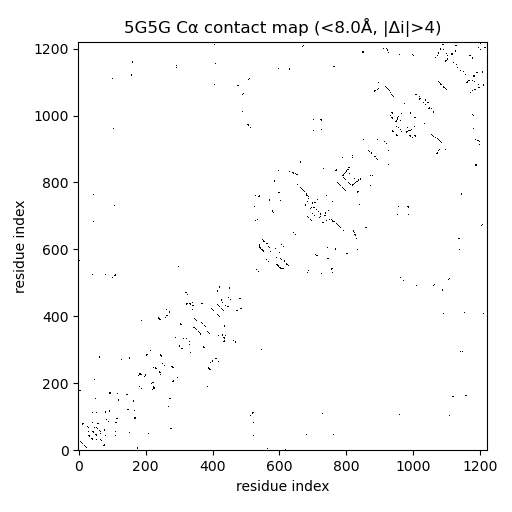147 1.00 24.81 579 LYS C CA 1
ATOM 8131 C C . LYS C 3 579 ? 222.487 -107.948 153.089 1.00 24.37 579 LYS C C 1
ATOM 8132 O O . LYS C 3 579 ? 223.353 -108.802 153.288 1.00 24.34 579 LYS C O 1
ATOM 8138 N N . GLU C 3 580 ? 222.776 -106.688 152.808 1.00 22.50 580 GLU C N 1
ATOM 8139 C CA . GLU C 3 580 ? 224.146 -106.225 152.733 1.00 23.14 580 GLU C CA 1
ATOM 8140 C C . GLU C 3 580 ? 224.903 -106.337 154.081 1.00 20.68 580 GLU C C 1
ATOM 8141 O O . GLU C 3 580 ? 226.108 -106.667 154.111 1.00 20.89 580 GLU C O 1
ATOM 8147 N N . TYR C 3 581 ? 224.203 -106.026 155.162 1.00 18.18 581 TYR C N 1
ATOM 8148 C CA . TYR C 3 581 ? 224.715 -106.108 156.503 1.00 17.57 581 TYR C CA 1
ATOM 8149 C C . TYR C 3 581 ? 223.854 -107.060 157.295 1.00 17.75 581 TYR C C 1
ATOM 8150 O O . TYR C 3 581 ? 222.660 -107.196 157.015 1.00 17.75 581 TYR C O 1
ATOM 8159 N N . GLN C 3 582 ? 224.415 -107.631 158.362 1.00 17.00 582 GLN C N 1
ATOM 8160 C CA . GLN C 3 582 ? 223.600 -108.348 159.324 1.00 16.91 582 GLN C CA 1
ATOM 8161 C C . GLN C 3 582 ? 223.214 -107.346 160.418 1.00 15.55 582 GLN C C 1
ATOM 8162 O O . GLN C 3 582 ? 224.092 -106.758 161.062 1.00 15.81 582 GLN C O 1
ATOM 8168 N N . GLN C 3 583 ? 221.916 -107.115 160.608 1.00 14.35 583 GLN C N 1
ATOM 8169 C CA . GLN C 3 583 ? 221.444 -106.161 161.609 1.00 13.85 583 GLN C CA 1
ATOM 8170 C C . GLN C 3 583 ? 220.926 -106.964 162.792 1.00 13.66 583 GLN C C 1
ATOM 8171 O O . GLN C 3 583 ? 219.966 -107.758 162.667 1.00 12.74 583 GLN C O 1
ATOM 8177 N N . SER C 3 584 ? 221.554 -106.755 163.942 1.00 13.39 584 SER C N 1
ATOM 8178 C CA . SER C 3 584 ? 221.139 -107.492 165.135 1.00 13.05 584 SER C CA 1
ATOM 8179 C C . SER C 3 584 ? 221.262 -106.578 166.353 1.00 13.07 584 SER C C 1
ATOM 8180 O O . SER C 3 584 ? 221.739 -105.409 166.267 1.00 13.93 584 SER C O 1
ATOM 8183 N N . THR C 3 585 ? 220.788 -107.133 167.450 1.00 11.95 585 THR C N 1
ATOM 8184 C CA . THR C 3 585 ? 220.828 -106.538 168.770 1.00 11.87 585 THR C CA 1
ATOM 8185 C C . THR C 3 585 ? 221.426 -107.507 169.761 1.00 11.54 585 THR C C 1
ATOM 8186 O O . THR C 3 585 ? 221.328 -108.719 169.588 1.00 11.95 585 THR C O 1
ATOM 8190 N N . PHE C 3 586 ? 222.074 -106.954 170.796 1.00 11.69 586 PHE C N 1
ATOM 8191 C CA . PHE C 3 586 ? 222.913 -107.722 171.715 1.00 11.76 586 PHE C CA 1
ATOM 8192 C C . PHE C 3 586 ? 222.657 -107.310 173.154 1.00 11.57 586 PHE C C 1
ATOM 8193 O O . PHE C 3 586 ? 222.277 -106.159 173.438 1.00 11.89 586 PHE C O 1
ATOM 8201 N N . ALA C 3 587 ? 222.912 -108.234 174.066 1.00 11.29 587 ALA C N 1
ATOM 8202 C CA . ALA C 3 587 ? 222.850 -107.964 175.500 1.00 11.51 587 ALA C CA 1
ATOM 8203 C C . ALA C 3 587 ? 223.828 -108.795 176.287 1.00 12.18 587 ALA C C 1
ATOM 8204 O O . ALA C 3 587 ? 224.257 -109.863 175.847 1.00 12.86 587 ALA C O 1
ATOM 8206 N N . GLY C 3 588 ? 224.115 -108.326 177.489 1.00 12.44 588 GLY C N 1
ATOM 8207 C CA . GLY C 3 588 ? 224.825 -109.092 178.484 1.00 12.80 588 GLY C CA 1
ATOM 8208 C C . GLY C 3 588 ? 223.976 -109.098 179.749 1.00 12.88 588 GLY C C 1
ATOM 8209 O O . GLY C 3 588 ? 223.569 -108.039 180.243 1.00 13.26 588 GLY C O 1
ATOM 8210 N N . HIS C 3 589 ? 223.644 -110.295 180.214 1.00 12.52 589 HIS C N 1
ATOM 8211 C CA . HIS C 3 589 ? 222.828 -110.520 181.386 1.00 12.30 589 HIS C CA 1
ATOM 8212 C C . HIS C 3 589 ? 223.629 -111.093 182.513 1.00 12.33 589 HIS C C 1
ATOM 8213 O O . HIS C 3 589 ? 224.312 -112.122 182.317 1.00 11.94 589 HIS C O 1
ATOM 8220 N N . PHE C 3 590 ? 223.546 -110.443 183.682 1.00 12.40 590 PHE C N 1
ATOM 8221 C CA . PHE C 3 590 ? 224.339 -110.805 184.876 1.00 12.66 590 PHE C CA 1
ATOM 8222 C C . PHE C 3 590 ? 223.374 -110.995 186.037 1.00 12.81 590 PHE C C 1
ATOM 8223 O O . PHE C 3 590 ? 222.525 -110.125 186.257 1.00 12.77 590 PHE C O 1
ATOM 8231 N N . VAL C 3 591 ? 223.415 -112.153 186.698 1.00 12.78 591 VAL C N 1
ATOM 8232 C CA . VAL C 3 591 ? 222.464 -112.502 1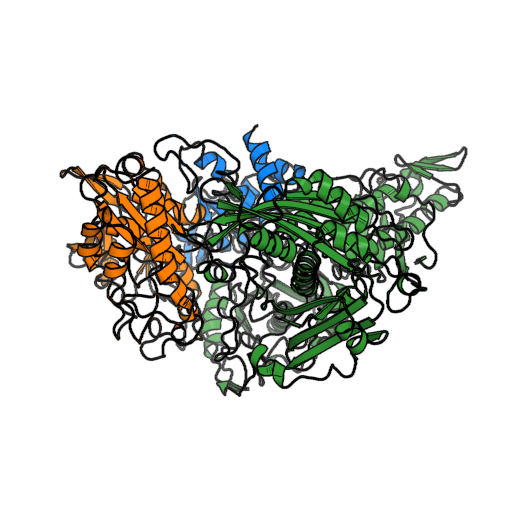87.744 1.00 13.24 591 VAL C CA 1
ATOM 8233 C C . VAL C 3 591 ? 223.148 -113.038 188.980 1.00 13.51 591 VAL C C 1
ATOM 8234 O O . VAL C 3 591 ? 224.128 -113.802 188.881 1.00 13.07 591 VAL C O 1
ATOM 8238 N N . GLU C 3 592 ? 222.634 -112.640 190.137 1.00 13.08 592 GLU C N 1
ATOM 8239 C CA . GLU C 3 592 ? 223.009 -113.244 191.399 1.00 14.11 592 GLU C CA 1
ATOM 8240 C C . GLU C 3 592 ? 221.796 -113.980 191.939 1.00 13.68 592 GLU C C 1
ATOM 8241 O O . GLU C 3 592 ? 220.673 -113.388 191.978 1.00 13.15 592 GLU C O 1
ATOM 8247 N N . VAL C 3 593 ? 221.965 -115.255 192.309 1.00 14.12 593 VAL C N 1
ATOM 8248 C CA . VAL C 3 593 ? 220.867 -116.029 192.864 1.00 14.22 593 VAL C CA 1
ATOM 8249 C C . VAL C 3 593 ? 221.204 -116.553 194.230 1.00 14.93 593 VAL C C 1
ATOM 8250 O O . VAL C 3 593 ? 222.402 -116.675 194.590 1.00 15.07 593 VAL C O 1
ATOM 8254 N N . GLY C 3 594 ? 220.160 -116.908 194.985 1.00 14.58 594 GLY C N 1
ATOM 8255 C CA . GLY C 3 594 ? 220.357 -117.631 196.219 1.00 14.94 594 GLY C CA 1
ATOM 8256 C C . GLY C 3 594 ? 219.660 -118.982 196.041 1.00 15.34 594 GLY C C 1
ATOM 8257 O O . GLY C 3 594 ? 218.578 -119.045 195.443 1.00 14.74 594 GLY C O 1
ATOM 8258 N N . VAL C 3 595 ? 220.282 -120.037 196.553 1.00 15.42 595 VAL C N 1
ATOM 8259 C CA . VAL C 3 595 ? 219.661 -121.365 196.539 1.00 15.76 595 VAL C CA 1
ATOM 8260 C C . VAL C 3 595 ? 219.637 -121.820 197.994 1.00 16.35 595 VAL C C 1
ATOM 8261 O O . VAL C 3 595 ? 220.676 -121.857 198.673 1.00 16.58 595 VAL C O 1
ATOM 8265 N N . HIS C 3 596 ? 218.453 -122.139 198.477 1.00 16.71 596 HIS C N 1
ATOM 8266 C CA . HIS C 3 596 ? 218.365 -122.538 199.876 1.00 18.29 596 HIS C CA 1
ATOM 8267 C C . HIS C 3 596 ? 219.094 -123.862 200.103 1.00 19.11 596 HIS C C 1
ATOM 8268 O O . HIS C 3 596 ? 218.822 -124.885 199.437 1.00 19.55 596 HIS C O 1
ATOM 8275 N N . SER C 3 597 ? 220.047 -123.861 201.022 1.00 19.82 597 SER C N 1
ATOM 8276 C CA . SER C 3 597 ? 220.925 -125.026 201.185 1.00 20.48 597 SER C CA 1
ATOM 8277 C C . SER C 3 597 ? 220.175 -126.244 201.679 1.00 20.94 597 SER C C 1
ATOM 8278 O O . SER C 3 597 ? 220.649 -127.370 201.483 1.00 21.79 597 SER C O 1
ATOM 8281 N N . ALA C 3 598 ? 219.070 -126.024 202.386 1.00 20.28 598 ALA C N 1
ATOM 8282 C CA . ALA C 3 598 ? 218.204 -127.121 202.794 1.00 20.72 598 ALA C CA 1
ATOM 8283 C C . ALA C 3 598 ? 217.174 -127.550 201.774 1.00 19.73 598 ALA C C 1
ATOM 8284 O O . ALA C 3 598 ? 217.164 -128.730 201.438 1.00 19.95 598 ALA C O 1
ATOM 8286 N N . THR C 3 599 ? 216.332 -126.617 201.306 1.00 19.16 599 THR C N 1
ATOM 8287 C CA . THR C 3 599 ? 215.114 -126.942 200.565 1.00 18.76 599 THR C CA 1
ATOM 8288 C C . THR C 3 599 ? 215.330 -126.908 199.061 1.00 18.23 599 THR C C 1
ATOM 8289 O O . THR C 3 599 ? 214.483 -127.405 198.332 1.00 18.01 599 THR C O 1
ATOM 8293 N N . GLY C 3 600 ? 216.413 -126.274 198.607 1.00 17.68 600 GLY C N 1
ATOM 8294 C CA . GLY C 3 600 ? 216.636 -126.098 197.166 1.00 17.69 600 GLY C CA 1
ATOM 8295 C C . GLY C 3 600 ? 215.869 -125.007 196.458 1.00 16.66 600 GLY C C 1
ATOM 8296 O O . GLY C 3 600 ? 215.972 -124.860 195.224 1.00 16.55 600 GLY C O 1
ATOM 8297 N N . GLU C 3 601 ? 215.085 -124.225 197.199 1.00 16.76 601 GLU C N 1
ATOM 8298 C CA . GLU C 3 601 ? 214.325 -123.132 196.641 1.00 16.11 601 GLU C CA 1
ATOM 8299 C C . GLU C 3 601 ? 215.257 -122.087 196.037 1.00 15.51 601 GLU C C 1
ATOM 8300 O O . GLU C 3 601 ? 216.278 -121.796 196.621 1.00 15.86 601 GLU C O 1
ATOM 8306 N N . VAL C 3 602 ? 214.929 -121.624 194.846 1.00 14.44 602 VAL C N 1
ATOM 8307 C CA . VAL C 3 602 ? 215.755 -120.675 194.117 1.00 14.26 602 VAL C CA 1
ATOM 8308 C C . VAL C 3 602 ? 215.116 -119.293 194.151 1.00 13.87 602 VAL C C 1
ATOM 8309 O O . VAL C 3 602 ? 213.939 -119.127 193.796 1.00 14.08 602 VAL C O 1
ATOM 8313 N N . ARG C 3 603 ? 215.912 -118.295 194.521 1.00 14.11 603 ARG C N 1
ATOM 8314 C CA . ARG C 3 603 ? 215.393 -116.925 194.664 1.00 14.57 603 ARG C CA 1
ATOM 8315 C C . ARG C 3 603 ? 216.448 -115.998 194.035 1.00 14.76 603 ARG C C 1
ATOM 8316 O O . ARG C 3 603 ? 217.659 -116.071 194.353 1.00 15.19 603 ARG C O 1
ATOM 8324 N N . VAL C 3 604 ? 216.001 -115.168 193.125 1.00 13.81 604 VAL C N 1
ATOM 8325 C CA . VAL C 3 604 ? 216.911 -114.253 192.476 1.00 14.24 604 VAL C CA 1
ATOM 8326 C C . VAL C 3 604 ? 217.182 -113.055 193.357 1.00 15.03 604 VAL C C 1
ATOM 8327 O O . VAL C 3 604 ? 216.256 -112.432 193.866 1.00 14.86 604 VAL C O 1
ATOM 8331 N N . ARG C 3 605 ? 218.455 -112.692 193.485 1.00 15.27 605 ARG C N 1
ATOM 8332 C CA . ARG C 3 605 ? 218.897 -111.605 194.341 1.00 16.52 605 ARG C CA 1
ATOM 8333 C C . ARG C 3 605 ? 219.187 -110.279 193.668 1.00 16.69 605 ARG C C 1
ATOM 8334 O O . ARG C 3 605 ? 218.935 -109.242 194.282 1.00 17.03 605 ARG C O 1
ATOM 8342 N N . ARG C 3 606 ? 219.683 -110.308 192.426 1.00 16.22 606 ARG C N 1
ATOM 8343 C CA . ARG C 3 606 ? 220.045 -109.126 191.687 1.00 16.46 606 ARG C CA 1
ATOM 8344 C C . ARG C 3 606 ? 220.124 -109.510 190.218 1.00 15.70 606 ARG C C 1
ATOM 8345 O O . ARG C 3 606 ? 220.628 -110.599 189.892 1.00 14.33 606 ARG C O 1
ATOM 8353 N N . MET C 3 607 ? 219.604 -108.631 189.349 1.00 14.93 607 MET C N 1
ATOM 8354 C CA . MET C 3 607 ? 219.750 -108.798 187.896 1.00 14.32 607 MET C CA 1
ATOM 8355 C C . MET C 3 607 ? 220.189 -107.511 187.239 1.00 14.03 607 MET C C 1
ATOM 8356 O O . MET C 3 607 ? 219.690 -106.447 187.594 1.00 13.06 607 MET C O 1
ATOM 8361 N N . LEU C 3 608 ? 221.127 -107.645 186.292 1.00 13.64 608 LEU C N 1
ATOM 8362 C CA . LEU C 3 608 ? 221.579 -106.547 185.450 1.00 13.56 608 LEU C CA 1
ATOM 8363 C C . LEU C 3 608 ? 221.467 -106.980 183.995 1.00 13.20 608 LEU C C 1
ATOM 8364 O O . LEU C 3 608 ? 221.897 -108.071 183.642 1.00 12.69 608 LEU C O 1
ATOM 8369 N N . ALA C 3 609 ? 220.883 -106.147 183.157 1.00 12.70 609 ALA C N 1
ATOM 8370 C CA . ALA C 3 609 ? 220.939 -106.312 181.692 1.00 12.89 609 ALA C CA 1
ATOM 8371 C C . ALA C 3 609 ? 221.641 -105.093 181.072 1.00 13.47 609 ALA C C 1
ATOM 8372 O O . ALA C 3 609 ? 221.240 -103.951 181.322 1.00 12.45 609 ALA C O 1
ATOM 8374 N N . VAL C 3 610 ? 222.642 -105.344 180.242 1.00 12.98 610 VAL C N 1
ATOM 8375 C CA . VAL C 3 610 ? 223.231 -104.312 179.446 1.00 13.77 610 VAL C CA 1
ATOM 8376 C C . VAL C 3 610 ? 222.900 -104.597 177.967 1.00 13.96 610 VAL C C 1
ATOM 8377 O O . VAL C 3 610 ? 223.278 -105.639 177.423 1.00 13.66 610 VAL C O 1
ATOM 8381 N N . CYS C 3 611 ? 222.176 -103.663 177.324 1.00 13.78 611 CYS C N 1
ATOM 8382 C CA . CYS C 3 611 ? 221.634 -103.849 175.986 1.00 13.65 611 CYS C CA 1
ATOM 8383 C C . CYS C 3 611 ? 222.175 -102.860 174.971 1.00 14.06 611 CYS C C 1
ATOM 8384 O O . CYS C 3 611 ? 222.362 -101.644 175.282 1.00 14.32 611 CYS C O 1
ATOM 8387 N N . ALA C 3 612 ? 222.360 -103.369 173.751 1.00 13.48 612 ALA C N 1
ATOM 8388 C CA . ALA C 3 612 ? 222.693 -102.578 172.568 1.00 14.17 612 ALA C CA 1
ATOM 8389 C C . ALA C 3 612 ? 221.614 -102.832 171.512 1.00 14.08 612 ALA C C 1
ATOM 8390 O O . ALA C 3 612 ? 221.569 -103.905 170.879 1.00 13.69 612 ALA C O 1
ATOM 8392 N N . ALA C 3 613 ? 220.700 -101.856 171.386 1.00 14.03 613 ALA C N 1
ATOM 8393 C CA . ALA C 3 613 ? 219.496 -101.998 170.564 1.00 13.59 613 ALA C CA 1
ATOM 8394 C C . ALA C 3 613 ? 219.269 -100.741 169.711 1.00 13.60 613 ALA C C 1
ATOM 8395 O O . ALA C 3 613 ? 218.158 -100.222 169.544 1.00 13.43 613 ALA C O 1
ATOM 8397 N N . GLY C 3 614 ? 220.336 -100.264 169.113 1.00 13.79 614 GLY C N 1
ATOM 8398 C CA . GLY C 3 614 ? 220.305 -98.965 168.379 1.00 13.90 614 GLY C CA 1
ATOM 8399 C C . GLY C 3 614 ? 220.066 -97.763 169.289 1.00 13.56 614 GLY C C 1
ATOM 8400 O O . GLY C 3 614 ? 220.208 -97.845 170.508 1.00 13.61 614 GLY C O 1
ATOM 8401 N N . ARG C 3 615 ? 219.630 -96.677 168.681 1.00 13.10 615 ARG C N 1
ATOM 8402 C CA . ARG C 3 615 ? 219.186 -95.480 169.437 1.00 13.03 615 ARG C CA 1
ATOM 8403 C C . ARG C 3 615 ? 217.943 -95.816 170.226 1.00 12.75 615 ARG C C 1
ATOM 8404 O O . ARG C 3 615 ? 216.972 -96.307 169.641 1.00 12.43 615 ARG C O 1
ATOM 8412 N N . ILE C 3 616 ? 217.970 -95.576 171.526 1.00 12.59 616 ILE C N 1
ATOM 8413 C CA . ILE C 3 616 ? 216.795 -95.778 172.351 1.00 13.34 616 ILE C CA 1
ATOM 8414 C C . ILE C 3 616 ? 215.875 -94.566 172.264 1.00 12.90 616 ILE C C 1
ATOM 8415 O O . ILE C 3 616 ? 216.294 -93.416 172.459 1.00 13.81 616 ILE C O 1
ATOM 8420 N N . LEU C 3 617 ? 214.622 -94.825 171.953 1.00 12.42 617 LEU C N 1
ATOM 8421 C CA . LEU C 3 617 ? 213.646 -93.795 171.689 1.00 12.45 617 LEU C CA 1
ATOM 8422 C C . LEU C 3 617 ? 213.017 -93.210 172.973 1.00 12.35 617 LEU C C 1
ATOM 8423 O O . LEU C 3 617 ? 212.711 -92.020 173.027 1.00 12.61 617 LEU C O 1
ATOM 8428 N N . ASN C 3 618 ? 212.854 -94.036 173.993 1.00 11.56 618 ASN C N 1
ATOM 8429 C CA . ASN C 3 618 ? 212.398 -93.576 175.298 1.00 11.67 618 ASN C CA 1
ATOM 8430 C C . ASN C 3 618 ? 213.002 -94.455 176.351 1.00 11.63 618 ASN C C 1
ATOM 8431 O O . ASN C 3 618 ? 212.610 -95.628 176.509 1.00 11.34 618 ASN C O 1
ATOM 8436 N N . PRO C 3 619 ? 214.023 -93.941 177.061 1.00 12.74 619 PRO C N 1
ATOM 8437 C CA . PRO C 3 619 ? 214.737 -94.854 177.963 1.00 12.73 619 PRO C CA 1
ATOM 8438 C C . PRO C 3 619 ? 213.878 -95.386 179.107 1.00 12.89 619 PRO C C 1
ATOM 8439 O O . PRO C 3 619 ? 214.193 -96.446 179.644 1.00 12.03 619 PRO C O 1
ATOM 8443 N N . LYS C 3 620 ? 212.800 -94.680 179.471 1.00 12.58 620 LYS C N 1
ATOM 8444 C CA A LYS C 3 620 ? 211.896 -95.135 180.551 0.14 12.66 620 LYS C CA 1
ATOM 8445 C CA B LYS C 3 620 ? 211.905 -95.159 180.551 0.86 13.02 620 LYS C CA 1
ATOM 8446 C C . LYS C 3 620 ? 211.055 -96.331 180.098 1.00 12.47 620 LYS C C 1
ATOM 8447 O O . LYS C 3 620 ? 211.014 -97.380 180.749 1.00 12.12 620 LYS C O 1
ATOM 8458 N N . THR C 3 621 ? 210.408 -96.189 178.941 1.00 11.57 621 THR C N 1
ATOM 8459 C CA . THR C 3 621 ? 209.590 -97.287 178.462 1.00 11.43 621 THR C CA 1
ATOM 8460 C C . THR C 3 621 ? 210.456 -98.424 177.944 1.00 10.87 621 THR C C 1
ATOM 8461 O O . THR C 3 621 ? 210.071 -99.591 178.087 1.00 10.51 621 THR C O 1
ATOM 8465 N N . ALA C 3 622 ? 211.646 -98.102 177.421 1.00 11.12 622 ALA C N 1
ATOM 8466 C CA . ALA C 3 622 ? 212.602 -99.154 177.000 1.00 11.35 622 ALA C CA 1
ATOM 8467 C C . ALA C 3 622 ? 213.085 -99.929 178.238 1.00 11.27 622 ALA C C 1
ATOM 8468 O O . ALA C 3 622 ? 213.183 -101.170 178.217 1.00 11.38 622 ALA C O 1
ATOM 8470 N N . ARG C 3 623 ? 213.425 -99.219 179.298 1.00 11.77 623 ARG C N 1
ATOM 8471 C CA . ARG C 3 623 ? 213.806 -99.913 180.520 1.00 12.00 623 ARG C CA 1
ATOM 8472 C C . ARG C 3 623 ? 212.665 -100.830 180.998 1.00 11.88 623 ARG C C 1
ATOM 8473 O O . ARG C 3 623 ? 212.911 -101.967 181.378 1.00 10.96 623 ARG C O 1
ATOM 8481 N N . SER C 3 624 ? 211.429 -100.337 180.926 1.00 11.03 624 SER C N 1
ATOM 8482 C CA . SER C 3 624 ? 210.307 -101.201 181.313 1.00 10.86 624 SER C CA 1
ATOM 8483 C C . SER C 3 624 ? 210.237 -102.482 180.516 1.00 10.15 624 SER C C 1
ATOM 8484 O O . SER C 3 624 ? 209.934 -103.552 181.061 1.00 9.32 624 SER C O 1
ATOM 8487 N N . GLN C 3 625 ? 210.503 -102.365 179.242 1.00 9.78 625 GLN C N 1
ATOM 8488 C CA . GLN C 3 625 ? 210.503 -103.535 178.422 1.00 10.23 625 GLN C CA 1
ATOM 8489 C C . GLN C 3 625 ? 211.517 -104.592 178.885 1.00 10.30 625 GLN C C 1
ATOM 8490 O O . GLN C 3 625 ? 211.265 -105.743 178.858 1.00 9.93 625 GLN C O 1
ATOM 8496 N N . VAL C 3 626 ? 212.688 -104.116 179.261 1.00 10.80 626 VAL C N 1
ATOM 8497 C CA . VAL C 3 626 ? 213.766 -104.990 179.634 1.00 10.66 626 VAL C CA 1
ATOM 8498 C C . VAL C 3 626 ? 213.554 -105.597 181.025 1.00 10.74 626 VAL C C 1
ATOM 8499 O O . VAL C 3 626 ? 213.788 -106.793 181.217 1.00 11.75 626 VAL C O 1
ATOM 8503 N N . ILE C 3 627 ? 213.112 -104.816 181.985 1.00 10.65 627 ILE C N 1
ATOM 8504 C CA . ILE C 3 627 ? 212.796 -105.411 183.288 1.00 11.24 627 ILE C CA 1
ATOM 8505 C C . ILE C 3 627 ? 211.636 -106.394 183.167 1.00 10.77 627 ILE C C 1
ATOM 8506 O O . ILE C 3 627 ? 211.608 -107.403 183.842 1.00 10.47 627 ILE C O 1
ATOM 8511 N N . GLY C 3 628 ? 210.722 -106.103 182.261 1.00 10.00 628 GLY C N 1
ATOM 8512 C CA . GLY C 3 628 ? 209.588 -106.970 182.013 1.00 10.14 628 GLY C CA 1
ATOM 8513 C C . GLY C 3 628 ? 210.071 -108.283 181.423 1.00 10.54 628 GLY C C 1
ATOM 8514 O O . GLY C 3 628 ? 209.598 -109.407 181.774 1.00 10.27 628 GLY C O 1
ATOM 8515 N N . ALA C 3 629 ? 211.002 -108.168 180.472 1.00 10.42 629 ALA C N 1
ATOM 8516 C CA . ALA C 3 629 ? 211.578 -109.343 179.871 1.00 10.52 629 ALA C CA 1
ATOM 8517 C C . ALA C 3 629 ? 212.453 -110.137 180.846 1.00 10.94 629 ALA C C 1
ATOM 8518 O O . ALA C 3 629 ? 212.468 -111.390 180.777 1.00 10.35 629 ALA C O 1
ATOM 8520 N N . MET C 3 630 ? 213.199 -109.429 181.683 1.00 11.43 630 MET C N 1
ATOM 8521 C CA . MET C 3 630 ? 213.962 -110.053 182.789 1.00 12.24 630 MET C CA 1
ATOM 8522 C C . MET C 3 630 ? 213.039 -110.908 183.691 1.00 11.65 630 MET C C 1
ATOM 8523 O O . MET C 3 630 ? 213.357 -112.065 184.003 1.00 11.35 630 MET C O 1
ATOM 8528 N N . THR C 3 631 ? 211.879 -110.350 184.037 1.00 10.78 631 THR C N 1
ATOM 8529 C CA . THR C 3 631 ? 210.892 -111.067 184.802 1.00 11.02 631 THR C CA 1
ATOM 8530 C C . THR C 3 631 ? 210.353 -112.292 184.085 1.00 10.77 631 THR C C 1
ATOM 8531 O O . THR C 3 631 ? 210.282 -113.382 184.676 1.00 10.95 631 THR C O 1
ATOM 8535 N N . MET C 3 632 ? 210.040 -112.167 182.795 1.00 10.95 632 MET C N 1
ATOM 8536 C CA . MET C 3 632 ? 209.550 -113.313 182.033 1.00 12.19 632 MET C CA 1
ATOM 8537 C C . MET C 3 632 ? 210.635 -114.403 181.880 1.00 11.41 632 MET C C 1
ATOM 8538 O O . MET C 3 632 ? 210.339 -115.607 181.923 1.00 11.43 632 MET C O 1
ATOM 8543 N N . GLY C 3 633 ? 211.887 -113.981 181.797 1.00 10.48 633 GLY C N 1
ATOM 8544 C CA . GLY C 3 633 ? 213.005 -114.907 181.810 1.00 11.02 633 GLY C CA 1
ATOM 8545 C C . GLY C 3 633 ? 213.213 -115.606 183.143 1.00 10.89 633 GLY C C 1
ATOM 8546 O O . GLY C 3 633 ? 213.659 -116.768 183.195 1.00 11.81 633 GLY C O 1
ATOM 8547 N N . MET C 3 634 ? 212.978 -114.896 184.230 1.00 11.21 634 MET C N 1
ATOM 8548 C CA A MET C 3 634 ? 212.949 -115.534 185.563 0.42 11.12 634 MET C CA 1
ATOM 8549 C CA B MET C 3 634 ? 212.963 -115.538 185.556 0.58 12.25 634 MET C CA 1
ATOM 8550 C C . MET C 3 634 ? 211.906 -116.646 185.558 1.00 11.82 634 MET C C 1
ATOM 8551 O O . MET C 3 634 ? 212.149 -117.745 186.093 1.00 11.86 634 MET C O 1
ATOM 8560 N N . GLY C 3 635 ? 210.736 -116.350 184.995 1.00 11.36 635 GLY C N 1
ATOM 8561 C CA . GLY C 3 635 ? 209.673 -117.364 184.895 1.00 11.64 635 GLY C CA 1
ATOM 8562 C C . GLY C 3 635 ? 210.133 -118.637 184.186 1.00 11.88 635 GLY C C 1
ATOM 8563 O O . GLY C 3 635 ? 210.006 -119.774 184.689 1.00 12.29 635 GLY C O 1
ATOM 8564 N N . ALA C 3 636 ? 210.668 -118.414 183.007 1.00 11.96 636 ALA C N 1
ATOM 8565 C CA . ALA C 3 636 ? 211.166 -119.466 182.167 1.00 11.79 636 ALA C CA 1
ATOM 8566 C C . ALA C 3 636 ? 212.248 -120.262 182.831 1.00 12.23 636 ALA C C 1
ATOM 8567 O O . ALA C 3 636 ? 212.305 -121.497 182.660 1.00 12.38 636 ALA C O 1
ATOM 8569 N N . ALA C 3 637 ? 213.095 -119.597 183.610 1.00 11.66 637 ALA C N 1
ATOM 8570 C CA . ALA C 3 637 ? 214.204 -120.283 184.228 1.00 11.85 637 ALA C CA 1
ATOM 8571 C C . ALA C 3 637 ? 213.766 -121.142 185.424 1.00 12.30 637 ALA C C 1
ATOM 8572 O O . ALA C 3 637 ? 214.386 -122.208 185.661 1.00 13.16 637 ALA C O 1
ATOM 8574 N N . LEU C 3 638 ? 212.798 -120.639 186.217 1.00 11.96 638 LEU C N 1
ATOM 8575 C CA . LEU C 3 638 ? 212.567 -121.142 187.543 1.00 12.89 638 LEU C CA 1
ATOM 8576 C C . LEU C 3 638 ? 211.248 -121.783 187.866 1.00 13.65 638 LEU C C 1
ATOM 8577 O O . LEU C 3 638 ? 211.148 -122.494 188.875 1.00 13.69 638 LEU C O 1
ATOM 8582 N N . MET C 3 639 ? 210.241 -121.538 187.052 1.00 13.16 639 MET C N 1
ATOM 8583 C CA . MET C 3 639 ? 208.879 -121.964 187.441 1.00 13.75 639 MET C CA 1
ATOM 8584 C C . MET C 3 639 ? 207.912 -122.301 186.325 1.00 13.62 639 MET C C 1
ATOM 8585 O O . MET C 3 639 ? 206.997 -123.098 186.571 1.00 15.25 639 MET C O 1
ATOM 8590 N N . GLU C 3 640 ? 208.070 -121.756 185.122 1.00 13.04 640 GLU C N 1
ATOM 8591 C CA . GLU C 3 640 ? 207.077 -121.922 184.053 1.00 12.52 640 GLU C CA 1
ATOM 8592 C C . GLU C 3 640 ? 207.205 -123.234 183.303 1.00 13.04 640 GLU C C 1
ATOM 8593 O O . GLU C 3 640 ? 208.290 -123.615 182.811 1.00 12.66 640 GLU C O 1
ATOM 8599 N N . GLU C 3 641 ? 206.128 -124.000 183.275 1.00 13.02 641 GLU C N 1
ATOM 8600 C CA . GLU C 3 641 ? 206.067 -125.187 182.439 1.00 13.93 641 GLU C CA 1
ATOM 8601 C C . GLU C 3 641 ? 204.601 -125.585 182.239 1.00 13.26 641 GLU C C 1
ATOM 8602 O O . GLU C 3 641 ? 203.878 -125.745 183.211 1.00 13.30 641 GLU C O 1
ATOM 8608 N N . LEU C 3 642 ? 204.206 -125.799 180.984 1.00 12.72 642 LEU C N 1
ATOM 8609 C CA . LEU C 3 642 ? 202.926 -126.479 180.724 1.00 13.25 642 LEU C CA 1
ATOM 8610 C C . LEU C 3 642 ? 203.214 -127.982 180.843 1.00 14.05 642 LEU C C 1
ATOM 8611 O O . LEU C 3 642 ? 203.880 -128.553 179.989 1.00 14.66 642 LEU C O 1
ATOM 8616 N N . ALA C 3 643 ? 202.657 -128.602 181.871 1.00 14.78 643 ALA C N 1
ATOM 8617 C CA . ALA C 3 643 ? 202.772 -130.023 182.097 1.00 15.78 643 ALA C CA 1
ATOM 8618 C C . ALA C 3 643 ? 201.961 -130.794 181.070 1.00 16.45 643 ALA C C 1
ATOM 8619 O O . ALA C 3 643 ? 200.736 -130.731 181.083 1.00 16.78 643 ALA C O 1
ATOM 8621 N N . VAL C 3 644 ? 202.645 -131.587 180.246 1.00 16.28 644 VAL C N 1
ATOM 8622 C CA . VAL C 3 644 ? 201.977 -132.413 179.274 1.00 16.59 644 VAL C CA 1
ATOM 8623 C C . VAL C 3 644 ? 201.540 -133.745 179.869 1.00 17.61 644 VAL C C 1
ATOM 8624 O O . VAL C 3 644 ? 202.364 -134.477 180.467 1.00 17.81 644 VAL C O 1
ATOM 8628 N N . ASP C 3 645 ? 200.255 -134.071 179.723 1.00 16.94 645 ASP C N 1
ATOM 8629 C CA . ASP C 3 645 ? 199.794 -135.441 180.017 1.00 18.59 645 ASP C CA 1
ATOM 8630 C C . ASP C 3 645 ? 199.919 -136.182 178.666 1.00 19.14 645 ASP C C 1
ATOM 8631 O O . ASP C 3 645 ? 199.156 -135.889 177.773 1.00 18.77 645 ASP C O 1
ATOM 8636 N N . ASP C 3 646 ? 200.925 -137.052 178.483 1.00 20.11 646 ASP C N 1
ATOM 8637 C CA . ASP C 3 646 ? 201.118 -137.624 177.150 1.00 21.74 646 ASP C CA 1
ATOM 8638 C C . ASP C 3 646 ? 200.181 -138.818 176.816 1.00 22.88 646 ASP C C 1
ATOM 8639 O O . ASP C 3 646 ? 200.272 -139.386 175.712 1.00 22.99 646 ASP C O 1
ATOM 8644 N N . ARG C 3 647 ? 199.256 -139.143 177.740 1.00 22.57 647 ARG C N 1
ATOM 8645 C CA . ARG C 3 647 ? 198.178 -140.121 177.505 1.00 24.03 647 ARG C CA 1
ATOM 8646 C C . ARG C 3 647 ? 196.930 -139.352 177.026 1.00 24.21 647 ARG C C 1
ATOM 8647 O O . ARG C 3 647 ? 196.391 -139.640 175.987 1.00 24.73 647 ARG C O 1
ATOM 8655 N N . LEU C 3 648 ? 196.509 -138.358 177.802 1.00 22.56 648 LEU C N 1
ATOM 8656 C CA . LEU C 3 648 ? 195.318 -137.544 177.502 1.00 22.12 648 LEU C CA 1
ATOM 8657 C C . LEU C 3 648 ? 195.589 -136.399 176.480 1.00 21.29 648 LEU C C 1
ATOM 8658 O O . LEU C 3 648 ? 194.644 -135.800 175.947 1.00 22.25 648 LEU C O 1
ATOM 8663 N N . GLY C 3 649 ? 196.860 -136.072 176.223 1.00 19.46 649 GLY C N 1
ATOM 8664 C CA . GLY C 3 649 ? 197.237 -135.210 175.111 1.00 18.85 649 GLY C CA 1
ATOM 8665 C C . GLY C 3 649 ? 196.928 -133.717 175.290 1.00 17.51 649 GLY C C 1
ATOM 8666 O O . GLY C 3 649 ? 196.441 -133.071 174.354 1.00 17.49 649 GLY C O 1
ATOM 8667 N N . TYR C 3 650 ? 197.157 -133.183 176.496 1.00 16.70 650 TYR C N 1
ATOM 8668 C CA . TYR C 3 650 ? 196.852 -131.792 176.762 1.00 15.67 650 TYR C CA 1
ATOM 8669 C C . TYR C 3 650 ? 197.751 -131.230 177.836 1.00 15.38 650 TYR C C 1
ATOM 8670 O O . TYR C 3 650 ? 198.512 -131.954 178.486 1.00 15.22 650 TYR C O 1
ATOM 8679 N N . PHE C 3 651 ? 197.687 -129.918 177.990 1.00 14.20 651 PHE C N 1
ATOM 8680 C CA . PHE C 3 651 ? 198.408 -129.255 179.034 1.00 14.01 651 PHE C CA 1
ATOM 8681 C C . PHE C 3 651 ? 197.564 -129.237 180.295 1.00 14.37 651 PHE C C 1
ATOM 8682 O O . PHE C 3 651 ? 196.497 -128.621 180.327 1.00 13.78 651 PHE C O 1
ATOM 8690 N N . VAL C 3 652 ? 198.074 -129.866 181.348 1.00 14.72 652 VAL C N 1
ATOM 8691 C CA . VAL C 3 652 ? 197.279 -130.169 182.568 1.00 15.08 652 VAL C CA 1
ATOM 8692 C C . VAL C 3 652 ? 197.022 -128.957 183.463 1.00 15.25 652 VAL C C 1
ATOM 8693 O O . VAL C 3 652 ? 195.915 -128.748 183.924 1.00 14.16 652 VAL C O 1
ATOM 8697 N N . ASN C 3 653 ? 198.075 -128.167 183.694 1.00 14.33 653 ASN C N 1
ATOM 8698 C CA . ASN C 3 653 ? 198.032 -127.076 184.604 1.00 14.76 653 ASN C CA 1
ATOM 8699 C C . ASN C 3 653 ? 197.621 -125.834 183.858 1.00 15.26 653 ASN C C 1
ATOM 8700 O O . ASN C 3 653 ? 198.390 -124.859 183.739 1.00 15.43 653 ASN C O 1
ATOM 8705 N N . HIS C 3 654 ? 196.358 -125.809 183.428 1.00 15.02 654 HIS C N 1
ATOM 8706 C CA . HIS C 3 654 ? 195.933 -124.836 182.429 1.00 15.00 654 HIS C CA 1
ATOM 8707 C C . HIS C 3 654 ? 195.138 -123.649 182.965 1.00 15.74 654 HIS C C 1
ATOM 8708 O O . HIS C 3 654 ? 194.074 -123.352 182.492 1.00 16.58 654 HIS C O 1
ATOM 8715 N N . ASP C 3 655 ? 195.720 -122.949 183.926 1.00 15.89 655 ASP C N 1
ATOM 8716 C CA . ASP C 3 655 ? 195.156 -121.733 184.447 1.00 17.12 655 ASP C CA 1
ATOM 8717 C C . ASP C 3 655 ? 196.256 -120.888 185.073 1.00 17.06 655 ASP C C 1
ATOM 8718 O O . ASP C 3 655 ? 197.450 -121.239 184.973 1.00 15.62 655 ASP C O 1
ATOM 8723 N N A MET C 3 656 ? 195.846 -119.770 185.667 0.50 16.80 656 MET C N 1
ATOM 8724 N N B MET C 3 656 ? 195.867 -119.763 185.659 0.50 17.49 656 MET C N 1
ATOM 8725 C CA A MET C 3 656 ? 196.737 -118.728 186.151 0.50 16.67 656 MET C CA 1
ATOM 8726 C CA B MET C 3 656 ? 196.827 -118.802 186.156 0.50 17.92 656 MET C CA 1
ATOM 8727 C C A MET C 3 656 ? 197.238 -119.042 187.580 0.50 17.45 656 MET C C 1
ATOM 8728 C C B MET C 3 656 ? 197.292 -119.086 187.576 0.50 18.17 656 MET C C 1
ATOM 8729 O O A MET C 3 656 ? 198.028 -118.257 188.102 0.50 18.00 656 MET C O 1
ATOM 8730 O O B MET C 3 656 ? 198.073 -118.299 188.108 0.50 18.79 656 MET C O 1
ATOM 8739 N N . ALA C 3 657 ? 196.812 -120.172 188.178 1.00 16.96 657 ALA C N 1
ATOM 8740 C CA . ALA C 3 657 ? 197.407 -120.716 189.424 1.00 18.46 657 ALA C CA 1
ATOM 8741 C C . ALA C 3 657 ? 198.321 -121.903 189.099 1.00 18.98 657 ALA C C 1
ATOM 8742 O O . ALA C 3 657 ? 199.469 -121.951 189.580 1.00 20.62 657 ALA C O 1
ATOM 8744 N N . GLY C 3 658 ? 197.860 -122.821 188.243 1.00 17.10 658 GLY C N 1
ATOM 8745 C CA . GLY C 3 658 ? 198.664 -123.983 187.900 1.00 16.44 658 GLY C CA 1
ATOM 8746 C C . GLY C 3 658 ? 199.952 -123.689 187.102 1.00 15.41 658 GLY C C 1
ATOM 8747 O O . GLY C 3 658 ? 200.987 -124.376 187.278 1.00 16.62 658 GLY C O 1
ATOM 8748 N N . TYR C 3 659 ? 199.855 -122.763 186.154 1.00 13.88 659 TYR C N 1
ATOM 8749 C CA . TYR C 3 659 ? 201.018 -122.329 185.353 1.00 13.68 659 TYR C CA 1
ATOM 8750 C C . TYR C 3 659 ? 201.549 -121.109 186.038 1.00 13.78 659 TYR C C 1
ATOM 8751 O O . TYR C 3 659 ? 200.881 -120.059 186.040 1.00 14.80 659 TYR C O 1
ATOM 8760 N N . GLU C 3 660 ? 202.752 -121.213 186.608 1.00 14.36 660 GLU C N 1
ATOM 8761 C CA . GLU C 3 660 ? 203.199 -120.224 187.553 1.00 15.40 660 GLU C CA 1
ATOM 8762 C C . GLU C 3 660 ? 204.095 -119.216 186.896 1.00 13.84 660 GLU C C 1
ATOM 8763 O O . GLU C 3 660 ? 205.152 -119.577 186.366 1.00 13.46 660 GLU C O 1
ATOM 8769 N N . VAL C 3 661 ? 203.675 -117.950 186.978 1.00 13.03 661 VAL C N 1
ATOM 8770 C CA . VAL C 3 661 ? 204.473 -116.813 186.548 1.00 12.19 661 VAL C CA 1
ATOM 8771 C C . VAL C 3 661 ? 204.968 -116.053 187.743 1.00 12.02 661 VAL C C 1
ATOM 8772 O O . VAL C 3 661 ? 204.463 -116.213 188.837 1.00 12.18 661 VAL C O 1
ATOM 8776 N N . PRO C 3 662 ? 206.008 -115.224 187.583 1.00 11.31 662 PRO C N 1
ATOM 8777 C CA . PRO C 3 662 ? 206.571 -114.571 188.748 1.00 11.53 662 PRO C CA 1
ATOM 8778 C C . PRO C 3 662 ? 205.601 -113.577 189.392 1.00 10.96 662 PRO C C 1
ATOM 8779 O O . PRO C 3 662 ? 204.819 -112.978 188.694 1.00 11.27 662 PRO C O 1
ATOM 8783 N N . VAL C 3 663 ? 205.684 -113.490 190.707 1.00 11.36 663 VAL C N 1
ATOM 8784 C CA . VAL C 3 663 ? 204.869 -112.598 191.504 1.00 11.84 663 VAL C CA 1
ATOM 8785 C C . VAL C 3 663 ? 205.775 -111.530 192.145 1.00 11.96 663 VAL C C 1
ATOM 8786 O O . VAL C 3 663 ? 207.034 -111.639 192.125 1.00 11.43 663 VAL C O 1
ATOM 8790 N N . HIS C 3 664 ? 205.148 -110.518 192.738 1.00 11.59 664 HIS C N 1
ATOM 8791 C CA . HIS C 3 664 ? 205.930 -109.428 193.355 1.00 12.56 664 HIS C CA 1
ATOM 8792 C C . HIS C 3 664 ? 207.085 -109.900 194.218 1.00 12.93 664 HIS C C 1
ATOM 8793 O O . HIS C 3 664 ? 208.225 -109.420 194.051 1.00 12.99 664 HIS C O 1
ATOM 8800 N N . ALA C 3 665 ? 206.812 -110.872 195.091 1.00 13.27 665 ALA C N 1
ATOM 8801 C CA . ALA C 3 665 ? 207.782 -111.394 196.027 1.00 13.94 665 ALA C CA 1
ATOM 8802 C C . ALA C 3 665 ? 209.023 -112.055 195.371 1.00 13.62 665 ALA C C 1
ATOM 8803 O O . ALA C 3 665 ? 210.041 -112.209 196.025 1.00 13.54 665 ALA C O 1
ATOM 8805 N N . ASP C 3 666 ? 208.902 -112.497 194.137 1.00 13.03 666 ASP C N 1
ATOM 8806 C CA . ASP C 3 666 ? 210.000 -113.088 193.381 1.00 14.04 666 ASP C CA 1
ATOM 8807 C C . ASP C 3 666 ? 211.030 -112.053 192.858 1.00 14.64 666 ASP C C 1
ATOM 8808 O O . ASP C 3 666 ? 212.114 -112.452 192.447 1.00 15.46 666 ASP C O 1
ATOM 8813 N N . ILE C 3 667 ? 210.692 -110.763 192.850 1.00 14.24 667 ILE C N 1
ATOM 8814 C CA . ILE C 3 667 ? 211.406 -109.819 192.020 1.00 15.51 667 ILE C CA 1
ATOM 8815 C C . ILE C 3 667 ? 212.510 -109.157 192.797 1.00 16.63 667 ILE C C 1
ATOM 8816 O O . ILE C 3 667 ? 212.241 -108.549 193.805 1.00 17.86 667 ILE C O 1
ATOM 8821 N N . PRO C 3 668 ? 213.758 -109.242 192.301 1.00 16.80 668 PRO C N 1
ATOM 8822 C CA . PRO C 3 668 ? 214.920 -108.632 192.910 1.00 18.94 668 PRO C CA 1
ATOM 8823 C C . PRO C 3 668 ? 215.096 -107.233 192.374 1.00 19.55 668 PRO C C 1
ATOM 8824 O O . PRO C 3 668 ? 214.275 -106.719 191.562 1.00 17.73 668 PRO C O 1
ATOM 8828 N N . LYS C 3 669 ? 216.186 -106.627 192.849 1.00 19.97 669 LYS C N 1
ATOM 8829 C CA . LYS C 3 669 ? 216.696 -105.437 192.217 1.00 21.63 669 LYS C CA 1
ATOM 8830 C C . LYS C 3 669 ? 216.948 -105.781 190.748 1.00 17.97 669 LYS C C 1
ATOM 8831 O O . LYS C 3 669 ? 217.608 -106.779 190.465 1.00 16.82 669 LYS C O 1
ATOM 8837 N N . GLN C 3 670 ? 216.405 -104.968 189.846 1.00 16.05 670 GLN C N 1
ATOM 8838 C CA . GLN C 3 670 ? 216.615 -105.128 188.379 1.00 15.12 670 GLN C CA 1
ATOM 8839 C C . GLN C 3 670 ? 217.169 -103.826 187.765 1.00 15.63 670 GLN C C 1
ATOM 8840 O O . GLN C 3 670 ? 216.490 -102.787 187.772 1.00 15.72 670 GLN C O 1
ATOM 8846 N N . GLU C 3 671 ? 218.389 -103.893 187.246 1.00 15.01 671 GLU C N 1
ATOM 8847 C CA . GLU C 3 671 ? 219.062 -102.733 186.632 1.00 16.15 671 GLU C CA 1
ATOM 8848 C C . GLU C 3 671 ? 219.246 -102.954 185.142 1.00 14.31 671 GLU C C 1
ATOM 8849 O O . GLU C 3 671 ? 219.449 -104.064 184.691 1.00 12.70 671 GLU C O 1
ATOM 8855 N N . VAL C 3 672 ? 219.100 -101.884 184.385 1.00 14.14 672 VAL C N 1
ATOM 8856 C CA . VAL C 3 672 ? 219.244 -101.921 182.942 1.00 13.80 672 VAL C CA 1
ATOM 8857 C C . VAL C 3 672 ? 220.172 -100.780 182.503 1.00 14.32 672 VAL C C 1
ATOM 8858 O O . VAL C 3 672 ? 220.004 -99.656 182.969 1.00 14.32 672 VAL C O 1
ATOM 8862 N N . ILE C 3 673 ? 221.100 -101.060 181.576 1.00 13.66 673 ILE C N 1
ATOM 8863 C CA . ILE C 3 673 ? 221.949 -99.997 180.976 1.00 14.41 673 ILE C CA 1
ATOM 8864 C C . ILE C 3 673 ? 221.796 -100.163 179.476 1.00 13.70 673 ILE C C 1
ATOM 8865 O O . ILE C 3 673 ? 221.968 -101.282 178.976 1.00 13.45 673 ILE C O 1
ATOM 8870 N N . PHE C 3 674 ? 221.515 -99.065 178.786 1.00 13.34 674 PHE C N 1
ATOM 8871 C CA . PHE C 3 674 ? 221.505 -99.057 177.332 1.00 13.51 674 PHE C CA 1
ATOM 8872 C C . PHE C 3 674 ? 222.755 -98.411 176.825 1.00 14.35 674 PHE C C 1
ATOM 8873 O O . PHE C 3 674 ? 223.011 -97.259 177.134 1.00 14.22 674 PHE C O 1
ATOM 8881 N N . LEU C 3 675 ? 223.542 -99.142 176.055 1.00 15.24 675 LEU C N 1
ATOM 8882 C CA . LEU C 3 675 ? 224.633 -98.519 175.330 1.00 17.81 675 LEU C CA 1
ATOM 8883 C C . LEU C 3 675 ? 224.069 -97.660 174.213 1.00 19.44 675 LEU C C 1
ATOM 8884 O O . LEU C 3 675 ? 223.002 -97.968 173.646 1.00 18.87 675 LEU C O 1
ATOM 8889 N N . ASP C 3 676 ? 224.732 -96.558 173.905 1.00 19.58 676 ASP C N 1
ATOM 8890 C CA A ASP C 3 676 ? 224.419 -95.733 172.714 0.50 20.75 676 ASP C CA 1
ATOM 8891 C CA B ASP C 3 676 ? 224.341 -95.833 172.736 0.50 21.45 676 ASP C CA 1
ATOM 8892 C C . ASP C 3 676 ? 224.809 -96.666 171.551 1.00 21.49 676 ASP C C 1
ATOM 8893 O O . ASP C 3 676 ? 225.986 -96.956 171.386 1.00 25.97 676 ASP C O 1
ATOM 8902 N N . ASP C 3 677 ? 223.875 -97.134 170.776 1.00 21.82 677 ASP C N 1
ATOM 8903 C CA . ASP C 3 677 ? 224.176 -98.062 169.744 1.00 20.56 677 ASP C CA 1
ATOM 8904 C C . ASP C 3 677 ? 223.576 -97.564 168.429 1.00 18.55 677 ASP C C 1
ATOM 8905 O O . ASP C 3 677 ? 223.255 -98.338 167.561 1.00 17.96 677 ASP C O 1
ATOM 8910 N N . THR C 3 678 ? 223.505 -96.249 168.287 1.00 19.52 678 THR C N 1
ATOM 8911 C CA . THR C 3 678 ? 222.879 -95.561 167.136 1.00 19.47 678 THR C CA 1
ATOM 8912 C C . THR C 3 678 ? 223.323 -96.211 165.830 1.00 18.62 678 THR C C 1
ATOM 8913 O O . THR C 3 678 ? 224.552 -96.308 165.560 1.00 17.35 678 THR C O 1
ATOM 8917 N N . ASP C 3 679 ? 222.352 -96.693 165.056 1.00 16.26 679 ASP C N 1
ATOM 8918 C CA . ASP C 3 679 ? 222.642 -97.541 163.909 1.00 16.02 679 ASP C CA 1
ATOM 8919 C C . ASP C 3 679 ? 222.017 -96.965 162.674 1.00 15.97 679 ASP C C 1
ATOM 8920 O O . ASP C 3 679 ? 220.884 -97.269 162.374 1.00 15.27 679 ASP C O 1
ATOM 8925 N N . PRO C 3 680 ? 222.765 -96.151 161.931 1.00 16.38 680 PRO C N 1
ATOM 8926 C CA . PRO C 3 680 ? 222.203 -95.554 160.704 1.00 17.06 680 PRO C CA 1
ATOM 8927 C C . PRO C 3 680 ? 221.919 -96.538 159.568 1.00 16.55 680 PRO C C 1
ATOM 8928 O O . PRO C 3 680 ? 221.253 -96.142 158.610 1.00 16.81 680 PRO C O 1
ATOM 8932 N N . ILE C 3 681 ? 222.367 -97.794 159.680 1.00 16.58 681 ILE C N 1
ATOM 8933 C CA . ILE C 3 681 ? 222.046 -98.802 158.664 1.00 16.80 681 ILE C CA 1
ATOM 8934 C C . ILE C 3 681 ? 220.586 -99.265 158.810 1.00 15.85 681 ILE C C 1
ATOM 8935 O O . ILE C 3 681 ? 219.979 -99.759 157.859 1.00 15.51 681 ILE C O 1
ATOM 8940 N N . SER C 3 682 ? 220.055 -99.139 160.005 1.00 14.37 682 SER C N 1
ATOM 8941 C CA . SER C 3 682 ? 218.704 -99.610 160.326 1.00 13.84 682 SER C CA 1
ATOM 8942 C C . SER C 3 682 ? 217.553 -98.816 159.671 1.00 13.73 682 SER C C 1
ATOM 8943 O O . SER C 3 682 ? 216.635 -99.420 159.094 1.00 13.57 682 SER C O 1
ATOM 8946 N N . SER C 3 683 ? 217.563 -97.502 159.828 1.00 13.58 683 SER C N 1
ATOM 8947 C CA . SER C 3 683 ? 216.437 -96.657 159.435 1.00 13.64 683 SER C CA 1
ATOM 8948 C C . SER C 3 683 ? 216.771 -95.218 159.672 1.00 13.72 683 SER C C 1
ATOM 8949 O O . SER C 3 683 ? 217.796 -94.934 160.264 1.00 14.16 683 SER C O 1
ATOM 8952 N N . PRO C 3 684 ? 215.857 -94.287 159.291 1.00 14.21 684 PRO C N 1
ATOM 8953 C CA . PRO C 3 684 ? 216.115 -92.859 159.604 1.00 14.96 684 PRO C CA 1
ATOM 8954 C C . PRO C 3 684 ? 216.094 -92.551 161.128 1.00 14.16 684 PRO C C 1
ATOM 8955 O O . PRO C 3 684 ? 216.633 -91.558 161.555 1.00 14.25 684 PRO C O 1
ATOM 8959 N N . MET C 3 685 ? 215.438 -93.401 161.893 1.00 13.72 685 MET C N 1
ATOM 8960 C CA . MET C 3 685 ? 215.414 -93.276 163.343 1.00 13.66 685 MET C CA 1
ATOM 8961 C C . MET C 3 685 ? 216.706 -93.746 164.014 1.00 14.02 685 MET C C 1
ATOM 8962 O O . MET C 3 685 ? 217.013 -93.365 165.133 1.00 13.82 685 MET C O 1
ATOM 8967 N N . LYS C 3 686 ? 217.404 -94.648 163.340 1.00 13.93 686 LYS C N 1
ATOM 8968 C CA . LYS C 3 686 ? 218.647 -95.268 163.819 1.00 14.26 686 LYS C CA 1
ATOM 8969 C C . LYS C 3 686 ? 218.453 -96.180 165.040 1.00 13.48 686 LYS C C 1
ATOM 8970 O O . LYS C 3 686 ? 219.390 -96.480 165.767 1.00 12.55 686 LYS C O 1
ATOM 8976 N N . ALA C 3 687 ? 217.205 -96.646 165.192 1.00 13.33 687 ALA C N 1
ATOM 8977 C CA . ALA C 3 687 ? 216.771 -97.453 166.268 1.00 12.77 687 ALA C CA 1
ATOM 8978 C C . ALA C 3 687 ? 216.737 -98.906 165.833 1.00 12.41 687 ALA C C 1
ATOM 8979 O O . ALA C 3 687 ? 216.564 -99.214 164.640 1.00 12.44 687 ALA C O 1
ATOM 8981 N N . LYS C 3 688 ? 216.867 -99.790 166.817 1.00 11.80 688 LYS C N 1
ATOM 8982 C CA . LYS C 3 688 ? 216.608 -101.225 166.589 1.00 11.98 688 LYS C CA 1
ATOM 8983 C C . LYS C 3 688 ? 215.684 -101.754 167.685 1.00 11.47 688 LYS C C 1
ATOM 8984 O O . LYS C 3 688 ? 215.394 -101.059 168.683 1.00 11.57 688 LYS C O 1
ATOM 8990 N N . GLY C 3 689 ? 215.226 -102.998 167.536 1.00 11.86 689 GLY C N 1
ATOM 8991 C CA . GLY C 3 689 ? 214.299 -103.575 168.484 1.00 11.69 689 GLY C CA 1
ATOM 8992 C C . GLY C 3 689 ? 214.905 -103.848 169.846 1.00 12.16 689 GLY C C 1
ATOM 8993 O O . GLY C 3 689 ? 216.097 -104.123 169.951 1.00 11.45 689 GLY C O 1
ATOM 8994 N N . VAL C 3 690 ? 214.054 -103.825 170.868 1.00 11.66 690 VAL C N 1
ATOM 8995 C CA . VAL C 3 690 ? 214.464 -104.229 172.235 1.00 12.42 690 VAL C CA 1
ATOM 8996 C C . VAL C 3 690 ? 213.553 -105.180 172.983 1.00 12.31 690 VAL C C 1
ATOM 8997 O O . VAL C 3 690 ? 213.987 -105.868 173.919 1.00 11.50 690 VAL C O 1
ATOM 9001 N N . GLY C 3 691 ? 212.288 -105.154 172.635 1.00 11.68 691 GLY C N 1
ATOM 9002 C CA . GLY C 3 691 ? 211.264 -105.892 173.389 1.00 11.69 691 GLY C CA 1
ATOM 9003 C C . GLY C 3 691 ? 211.419 -107.408 173.472 1.00 11.51 691 GLY C C 1
ATOM 9004 O O . GLY C 3 691 ? 210.924 -107.998 174.441 1.00 11.46 691 GLY C O 1
ATOM 9005 N N . GLU C 3 692 ? 212.085 -108.004 172.473 1.00 11.32 692 GLU C N 1
ATOM 9006 C CA . GLU C 3 692 ? 212.424 -109.425 172.487 1.00 11.53 692 GLU C CA 1
ATOM 9007 C C . GLU C 3 692 ? 213.834 -109.685 172.978 1.00 12.16 692 GLU C C 1
ATOM 9008 O O . GLU C 3 692 ? 214.057 -110.620 173.753 1.00 12.92 692 GLU C O 1
ATOM 9014 N N . LEU C 3 693 ? 214.769 -108.829 172.567 1.00 12.21 693 LEU C N 1
ATOM 9015 C CA . LEU C 3 693 ? 216.164 -108.876 173.015 1.00 12.65 693 LEU C CA 1
ATOM 9016 C C . LEU C 3 693 ? 216.246 -109.010 174.536 1.00 12.12 693 LEU C C 1
ATOM 9017 O O . LEU C 3 693 ? 217.033 -109.785 175.066 1.00 11.48 693 LEU C O 1
ATOM 9022 N N . GLY C 3 694 ? 215.387 -108.273 175.232 1.00 12.05 694 GLY C N 1
ATOM 9023 C CA . GLY C 3 694 ? 215.452 -108.233 176.673 1.00 11.73 694 GLY C CA 1
ATOM 9024 C C . GLY C 3 694 ? 215.350 -109.561 177.321 1.00 11.97 694 GLY C C 1
ATOM 9025 O O . GLY C 3 694 ? 215.842 -109.730 178.445 1.00 12.87 694 GLY C O 1
ATOM 9026 N N . LEU C 3 695 ? 214.586 -110.468 176.707 1.00 11.44 695 LEU C N 1
ATOM 9027 C CA . LEU C 3 695 ? 214.424 -111.826 177.227 1.00 11.70 695 LEU C CA 1
ATOM 9028 C C . LEU C 3 695 ? 215.594 -112.793 176.923 1.00 12.28 695 LEU C C 1
ATOM 9029 O O . LEU C 3 695 ? 215.834 -113.750 177.629 1.00 13.33 695 LEU C O 1
ATOM 9034 N N . CYS C 3 696 ? 216.244 -112.549 175.803 1.00 12.37 696 CYS C N 1
ATOM 9035 C CA . CYS C 3 696 ? 217.240 -113.424 175.228 1.00 12.36 696 CYS C CA 1
ATOM 9036 C C . CYS C 3 696 ? 218.451 -113.546 176.114 1.00 12.89 696 CYS C C 1
ATOM 9037 O O . CYS C 3 696 ? 219.113 -112.530 176.403 1.00 13.13 696 CYS C O 1
ATOM 9040 N N . GLY C 3 697 ? 218.742 -114.777 176.551 1.00 12.46 697 GLY C N 1
ATOM 9041 C CA . GLY C 3 697 ? 219.835 -115.016 177.473 1.00 12.94 697 GLY C CA 1
ATOM 9042 C C . GLY C 3 697 ? 219.540 -114.943 178.971 1.00 12.94 697 GLY C C 1
ATOM 9043 O O . GLY C 3 697 ? 220.340 -115.407 179.778 1.00 12.57 697 GLY C O 1
ATOM 9044 N N . VAL C 3 698 ? 218.384 -114.419 179.362 1.00 12.50 698 VAL C N 1
ATOM 9045 C CA . VAL C 3 698 ? 218.107 -114.220 180.776 1.00 12.86 698 VAL C CA 1
ATOM 9046 C C . VAL C 3 698 ? 218.073 -115.553 181.536 1.00 12.11 698 VAL C C 1
ATOM 9047 O O . VAL C 3 698 ? 218.688 -115.697 182.602 1.00 11.81 698 VAL C O 1
ATOM 9051 N N . SER C 3 699 ? 217.328 -116.502 181.004 1.00 11.69 699 SER C N 1
ATOM 9052 C CA . SER C 3 699 ? 217.112 -117.750 181.725 1.00 11.70 699 SER C CA 1
ATOM 9053 C C . SER C 3 699 ? 218.434 -118.507 181.900 1.00 11.81 699 SER C C 1
ATOM 9054 O O . SER C 3 699 ? 218.671 -119.126 182.935 1.00 11.53 699 SER C O 1
ATOM 9057 N N . ALA C 3 700 ? 219.274 -118.481 180.870 1.00 11.70 700 ALA C N 1
ATOM 9058 C CA . ALA C 3 700 ? 220.553 -119.174 181.027 1.00 12.10 700 ALA C CA 1
ATOM 9059 C C . ALA C 3 700 ? 221.460 -118.463 182.020 1.00 12.08 700 ALA C C 1
ATOM 9060 O O . ALA C 3 700 ? 222.244 -119.107 182.717 1.00 11.98 700 ALA C O 1
ATOM 9062 N N . ALA C 3 701 ? 221.432 -117.132 182.060 1.00 11.82 701 ALA C N 1
ATOM 9063 C CA . ALA C 3 701 ? 222.214 -116.441 183.099 1.00 11.71 701 ALA C CA 1
ATOM 9064 C C . ALA C 3 701 ? 221.774 -116.894 184.490 1.00 11.75 701 ALA C C 1
ATOM 9065 O O . ALA C 3 701 ? 222.614 -117.177 185.311 1.00 11.53 701 ALA C O 1
ATOM 9067 N N . ILE C 3 702 ? 220.460 -117.085 184.711 1.00 11.06 702 ILE C N 1
ATOM 9068 C CA . ILE C 3 702 ? 219.995 -117.647 185.975 1.00 11.62 702 ILE C CA 1
ATOM 9069 C C . ILE C 3 702 ? 220.479 -119.102 186.203 1.00 11.65 702 ILE C C 1
ATOM 9070 O O . ILE C 3 702 ? 220.940 -119.460 187.290 1.00 12.10 702 ILE C O 1
ATOM 9075 N N . ALA C 3 703 ? 220.324 -119.951 185.206 1.00 11.91 703 ALA C N 1
ATOM 9076 C CA . ALA C 3 703 ? 220.836 -121.322 185.291 1.00 12.60 703 ALA C CA 1
ATOM 9077 C C . ALA C 3 703 ? 222.333 -121.382 185.628 1.00 12.96 703 ALA C C 1
ATOM 9078 O O . ALA C 3 703 ? 222.730 -122.148 186.513 1.00 13.94 703 ALA C O 1
ATOM 9080 N N . ASN C 3 704 ? 223.131 -120.544 184.958 1.00 12.55 704 ASN C N 1
ATOM 9081 C CA . ASN C 3 704 ? 224.548 -120.490 185.180 1.00 12.73 704 ASN C CA 1
ATOM 9082 C C . ASN C 3 704 ? 224.859 -120.006 186.627 1.00 13.12 704 ASN C C 1
ATOM 9083 O O . ASN C 3 704 ? 225.810 -120.456 187.243 1.00 13.41 704 ASN C O 1
ATOM 9088 N N . ALA C 3 705 ? 224.053 -119.077 187.136 1.00 12.60 705 ALA C N 1
ATOM 9089 C CA . ALA C 3 705 ? 224.167 -118.605 188.530 1.00 12.70 705 ALA C CA 1
ATOM 9090 C C . ALA C 3 705 ? 223.818 -119.694 189.513 1.00 12.97 705 ALA C C 1
ATOM 9091 O O . ALA C 3 705 ? 224.459 -119.823 190.541 1.00 14.01 705 ALA C O 1
ATOM 9093 N N . VAL C 3 706 ? 222.763 -120.472 189.231 1.00 13.25 706 VAL C N 1
ATOM 9094 C CA . VAL C 3 706 ? 222.454 -121.650 190.055 1.00 13.86 706 VAL C CA 1
ATOM 9095 C C . VAL C 3 706 ? 223.596 -122.669 190.079 1.00 14.02 706 VAL C C 1
ATOM 9096 O O . VAL C 3 706 ? 223.937 -123.200 191.146 1.00 14.62 706 VAL C O 1
ATOM 9100 N N . TYR C 3 707 ? 224.201 -122.908 188.907 1.00 13.79 707 TYR C N 1
ATOM 9101 C CA . TYR C 3 707 ? 225.383 -123.755 188.869 1.00 14.53 707 TYR C CA 1
ATOM 9102 C C . TYR C 3 707 ? 226.499 -123.182 189.753 1.00 14.65 707 TYR C C 1
ATOM 9103 O O . TYR C 3 707 ? 227.133 -123.910 190.545 1.00 15.02 707 TYR C O 1
ATOM 9112 N N . ASN C 3 708 ? 226.785 -121.896 189.581 1.00 14.28 708 ASN C N 1
ATOM 9113 C CA . ASN C 3 708 ? 227.828 -121.281 190.383 1.00 14.87 708 ASN C CA 1
ATOM 9114 C C . ASN C 3 708 ? 227.475 -121.376 191.890 1.00 14.87 708 ASN C C 1
ATOM 9115 O O . ASN C 3 708 ? 228.344 -121.569 192.750 1.00 15.37 708 ASN C O 1
ATOM 9120 N N . ALA C 3 709 ? 226.195 -121.277 192.231 1.00 14.98 709 ALA C N 1
ATOM 9121 C CA . ALA C 3 709 ? 225.826 -121.403 193.667 1.00 15.29 709 ALA C CA 1
ATOM 9122 C C . ALA C 3 709 ? 225.963 -122.769 194.267 1.00 16.25 709 ALA C C 1
ATOM 9123 O O . ALA C 3 709 ? 226.270 -122.879 195.465 1.00 17.45 709 ALA C O 1
ATOM 9125 N N . THR C 3 710 ? 225.688 -123.810 193.472 1.00 16.11 710 THR C N 1
ATOM 9126 C CA . THR C 3 710 ? 225.510 -125.142 193.977 1.00 16.72 710 THR C CA 1
ATOM 9127 C C . THR C 3 710 ? 226.497 -126.181 193.458 1.00 17.12 710 THR C C 1
ATOM 9128 O O . THR C 3 710 ? 226.619 -127.233 194.048 1.00 17.63 710 THR C O 1
ATOM 9132 N N . GLY C 3 711 ? 227.106 -125.929 192.314 1.00 16.87 711 GLY C N 1
ATOM 9133 C CA . GLY C 3 711 ? 227.820 -126.936 191.569 1.00 17.48 711 GLY C CA 1
ATOM 9134 C C . GLY C 3 711 ? 226.976 -127.930 190.779 1.00 17.24 711 GLY C C 1
ATOM 9135 O O . GLY C 3 711 ? 227.516 -128.949 190.351 1.00 18.09 711 GLY C O 1
ATOM 9136 N N . ILE C 3 712 ? 225.680 -127.686 190.639 1.00 16.77 712 ILE C N 1
ATOM 9137 C CA . ILE C 3 712 ? 224.758 -128.605 189.966 1.00 16.83 712 ILE C CA 1
ATOM 9138 C C . ILE C 3 712 ? 224.307 -128.018 188.628 1.00 16.25 712 ILE C C 1
ATOM 9139 O O . ILE C 3 712 ? 223.662 -126.922 188.574 1.00 15.97 712 ILE C O 1
ATOM 9144 N N . ARG C 3 713 ? 224.639 -128.716 187.526 1.00 16.79 713 ARG C N 1
ATOM 9145 C CA . ARG C 3 713 ? 224.123 -128.340 186.210 1.00 17.13 713 ARG C CA 1
ATOM 9146 C C . ARG C 3 713 ? 222.765 -128.953 185.989 1.00 17.34 713 ARG C C 1
ATOM 9147 O O . ARG C 3 713 ? 222.578 -130.151 186.224 1.00 19.01 713 ARG C O 1
ATOM 9155 N N . VAL C 3 714 ? 221.789 -128.144 185.621 1.00 17.02 714 VAL C N 1
ATOM 9156 C CA . VAL C 3 714 ? 220.482 -128.666 185.292 1.00 16.75 714 VAL C CA 1
ATOM 9157 C C . VAL C 3 714 ? 220.193 -128.223 183.854 1.00 16.65 714 VAL C C 1
ATOM 9158 O O . VAL C 3 714 ? 220.160 -127.013 183.542 1.00 17.99 714 VAL C O 1
ATOM 9162 N N . ARG C 3 715 ? 219.947 -129.198 182.988 1.00 16.08 715 ARG C N 1
ATOM 9163 C CA . ARG C 3 715 ? 219.819 -128.893 181.556 1.00 16.08 715 ARG C CA 1
ATOM 9164 C C . ARG C 3 715 ? 218.396 -129.029 181.024 1.00 15.47 715 ARG C C 1
ATOM 9165 O O . ARG C 3 715 ? 218.161 -128.824 179.845 1.00 15.23 715 ARG C O 1
ATOM 9173 N N A ASP C 3 716 ? 217.466 -129.301 181.924 0.43 15.39 716 ASP C N 1
ATOM 9174 N N B ASP C 3 716 ? 217.466 -129.409 181.893 0.57 15.32 716 ASP C N 1
ATOM 9175 C CA A ASP C 3 716 ? 216.072 -129.508 181.623 0.43 15.39 716 ASP C CA 1
ATOM 9176 C CA B ASP C 3 716 ? 216.041 -129.487 181.587 0.57 15.24 716 ASP C CA 1
ATOM 9177 C C A ASP C 3 716 ? 215.287 -128.439 182.407 0.43 14.54 716 ASP C C 1
ATOM 9178 C C B ASP C 3 716 ? 215.319 -128.406 182.410 0.57 14.46 716 ASP C C 1
ATOM 9179 O O A ASP C 3 716 ? 215.101 -128.560 183.613 0.43 14.41 716 ASP C O 1
ATOM 9180 O O B ASP C 3 716 ? 215.226 -128.475 183.633 0.57 14.19 716 ASP C O 1
ATOM 9189 N N . TYR C 3 717 ? 214.884 -127.367 181.728 1.00 13.46 717 TYR C N 1
ATOM 9190 C CA . TYR C 3 717 ? 214.202 -126.254 182.402 1.00 13.01 717 TYR C CA 1
ATOM 9191 C C . TYR C 3 717 ? 212.741 -126.630 182.699 1.00 13.57 717 TYR C C 1
ATOM 9192 O O . TYR C 3 717 ? 212.190 -127.494 182.012 1.00 13.90 717 TYR C O 1
ATOM 9201 N N . PRO C 3 718 ? 212.086 -125.990 183.686 1.00 13.89 718 PRO C N 1
ATOM 9202 C CA . PRO C 3 718 ? 212.665 -125.012 184.603 1.00 14.02 718 PRO C CA 1
ATOM 9203 C C . PRO C 3 718 ? 213.480 -125.677 185.704 1.00 14.29 718 PRO C C 1
ATOM 9204 O O . PRO C 3 718 ? 213.320 -126.889 185.989 1.00 13.95 718 PRO C O 1
ATOM 9208 N N . ILE C 3 719 ? 214.329 -124.877 186.340 1.00 14.77 719 ILE C N 1
ATOM 9209 C CA . ILE C 3 719 ? 215.230 -125.356 187.358 1.00 15.60 719 ILE C CA 1
ATOM 9210 C C . ILE C 3 719 ? 214.568 -125.206 188.733 1.00 16.42 719 ILE C C 1
ATOM 9211 O O . ILE C 3 719 ? 214.755 -124.216 189.448 1.00 17.34 719 ILE C O 1
ATOM 9216 N N . THR C 3 720 ? 213.824 -126.244 189.081 1.00 15.99 720 THR C N 1
ATOM 9217 C CA . THR C 3 720 ? 213.091 -126.315 190.295 1.00 15.77 720 THR C CA 1
ATOM 9218 C C . THR C 3 720 ? 213.834 -127.126 191.320 1.00 16.00 720 THR C C 1
ATOM 9219 O O . THR C 3 720 ? 214.825 -127.846 191.030 1.00 15.83 720 THR C O 1
ATOM 9223 N N . LEU C 3 721 ? 213.440 -126.992 192.577 1.00 15.90 721 LEU C N 1
ATOM 9224 C CA . LEU C 3 721 ? 214.240 -127.512 193.666 1.00 16.47 721 LEU C CA 1
ATOM 9225 C C . LEU C 3 721 ? 214.397 -129.053 193.623 1.00 17.47 721 LEU C C 1
ATOM 9226 O O . LEU C 3 721 ? 215.409 -129.625 194.061 1.00 17.26 721 LEU C O 1
ATOM 9231 N N . ASP C 3 722 ? 213.379 -129.731 193.081 1.00 17.63 722 ASP C N 1
ATOM 9232 C CA . ASP C 3 722 ? 213.452 -131.182 192.957 1.00 19.28 722 ASP C CA 1
ATOM 9233 C C . ASP C 3 722 ? 214.557 -131.637 192.006 1.00 18.82 722 ASP C C 1
ATOM 9234 O O . ASP C 3 722 ? 214.977 -132.785 192.100 1.00 19.38 722 ASP C O 1
ATOM 9239 N N . LYS C 3 723 ? 215.085 -130.743 191.176 1.00 17.87 723 LYS C N 1
ATOM 9240 C CA . LYS C 3 723 ? 216.216 -131.059 190.313 1.00 18.08 723 LYS C CA 1
ATOM 9241 C C . LYS C 3 723 ? 217.571 -130.810 190.991 1.00 18.40 723 LYS C C 1
ATOM 9242 O O . LYS C 3 723 ? 218.653 -131.165 190.456 1.00 18.46 723 LYS C O 1
ATOM 9248 N N . LEU C 3 724 ? 217.531 -130.219 192.183 1.00 18.06 724 LEU C N 1
ATOM 9249 C CA . LEU C 3 724 ? 218.737 -129.866 192.939 1.00 18.75 724 LEU C CA 1
ATOM 9250 C C . LEU C 3 724 ? 218.895 -130.632 194.226 1.00 19.36 724 LEU C C 1
ATOM 9251 O O . LEU C 3 724 ? 220.041 -130.905 194.670 1.00 19.09 724 LEU C O 1
ATOM 9256 N N . LEU C 3 725 ? 217.766 -130.999 194.833 1.00 19.60 725 LEU C N 1
ATOM 9257 C CA . LEU C 3 725 ? 217.727 -131.382 196.256 1.00 21.91 725 LEU C CA 1
ATOM 9258 C C . LEU C 3 725 ? 218.756 -132.461 196.664 1.00 23.24 725 LEU C C 1
ATOM 9259 O O . LEU C 3 725 ? 219.472 -132.332 197.660 1.00 22.90 725 LEU C O 1
ATOM 9264 N N . ASP C 3 726 ? 218.833 -133.533 195.902 1.00 25.19 726 ASP C N 1
ATOM 9265 C CA . ASP C 3 726 ? 219.733 -134.627 196.283 1.00 28.39 726 ASP C CA 1
ATOM 9266 C C . ASP C 3 726 ? 221.237 -134.375 196.035 1.00 28.43 726 ASP C C 1
ATOM 9267 O O . ASP C 3 726 ? 222.027 -135.272 196.313 1.00 28.52 726 ASP C O 1
ATOM 9272 N N . LYS C 3 727 ? 221.630 -133.201 195.539 1.00 27.84 727 LYS C N 1
ATOM 9273 C CA . LYS C 3 727 ? 223.070 -132.806 195.486 1.00 31.00 727 LYS C CA 1
ATOM 9274 C C . LYS C 3 727 ? 223.451 -131.538 196.289 1.00 30.31 727 LYS C C 1
ATOM 9275 O O . LYS C 3 727 ? 224.570 -131.038 196.145 1.00 31.03 727 LYS C O 1
ATOM 9281 N N . LEU C 3 728 ? 222.574 -131.074 197.181 1.00 28.47 728 LEU C N 1
ATOM 9282 C CA . LEU C 3 728 ? 222.874 -129.963 198.093 1.00 28.18 728 LEU C CA 1
ATOM 9283 C C . LEU C 3 728 ? 223.670 -130.420 199.346 1.00 31.23 728 LEU C C 1
ATOM 9284 O O . LEU C 3 728 ? 223.783 -131.643 199.610 1.00 29.62 728 LEU C O 1
ATOM 9289 N N . PRO C 3 729 ? 224.170 -129.446 200.156 1.00 33.31 729 PRO C N 1
ATOM 9290 C CA . PRO C 3 729 ? 224.994 -129.864 201.289 1.00 35.95 729 PRO C CA 1
ATOM 9291 C C . PRO C 3 729 ? 224.150 -130.560 202.374 1.00 39.20 729 PRO C C 1
ATOM 9292 O O . PRO C 3 729 ? 222.917 -130.542 202.322 1.00 37.95 729 PRO C O 1
ATOM 9296 N N . ASP C 3 730 ? 224.814 -131.183 203.336 1.00 42.66 730 ASP C N 1
ATOM 9297 C CA . ASP C 3 730 ? 224.109 -131.848 204.431 1.00 45.74 730 ASP C CA 1
ATOM 9298 C C . ASP C 3 730 ? 223.486 -130.777 205.341 1.00 47.50 730 ASP C C 1
ATOM 9299 O O . ASP C 3 730 ? 224.039 -129.683 205.488 1.00 45.88 730 ASP C O 1
ATOM 9304 N N . VAL C 3 731 ? 222.304 -131.064 205.902 1.00 49.37 731 VAL C N 1
ATOM 9305 C CA . VAL C 3 731 ? 221.763 -130.282 207.018 1.00 50.12 731 VAL C CA 1
ATOM 9306 C C . VAL C 3 731 ? 221.993 -131.224 208.210 1.00 50.29 731 VAL C C 1
ATOM 9307 O O . VAL C 3 731 ? 221.757 -130.860 209.343 1.00 52.45 731 VAL C O 1
#

Solvent-accessible surface area: 39994 Å² total